Protein AF-Q9C811-F1 (afdb_monomer_lite)

Organism: Arabidopsis thaliana (NCBI:txid3702)

Sequence (1495 aa):
MEENRRNPSAGMEVPVAGGGNVVKWIEISVPSPSVSSSSIGANSSEDNECVQLPLSEDYASSSVIGEPSISFVWRINKTSPNALELLQLSAKSGFPITGLRFVFAQTLSPFAFVYADEGGDSGRLVYFLYSLTPSGVVYVLKLSNTLAYKSGSVFPLDHLIHLDVRPYLNESRVTSVAASPGFIFLGRSDGCVSCFQPIVYFQKSSGFHQELRDDTGFGRLGTVVAAVQDLFISEVHGRNYLCVLHADGALRVWDILTYSRVLCQSIAAKNLEGVMCVRLWLGKADYDSGIIPLAVLYRKSMNDSMDVITVYGLHFSSAEGIALSLDSGLQNIPLEEGELRDVRFTSDKIWTLKANELTSYMLCQKSSTMEAQSYTLQEDYISEQLFLSSRSSSHDLLLTTHSLFSSAKDQIMGFISSIFLRRLLCPGIFHNVALRLTLLDHNKNWTDSEFQSLSLDELTSEILLLVEHEVTAETSISVFHWWKNFCTSYLHHWCSNNEPRTLLVQSDVIGLVRNNSVSLFFRLENAEHSLGGSSSEHSNLTSLDLGVSHSDHEILAEVLRCTSKISKQWGGAPYAMYYESITGRPIISSDEIVPRLVNILESGYSTTIGQRTWSDLGADRAWEKELEAHKNLRTFSIDMLLSLSALCQRAGSWEKVFTIMEHYLQYLVPKKSMQKNDGEALSDICSSILVQATSQFVKVMFESAFDIFLLISYLLNIAGQVNMSQQDICKLRLELLPMIQDIVSEWLIILFFVTTPAESTSMEDFSLKLSSLQIDSSIDKRSWNAMLGKCGFSLAFILLFSDRSCIVDGRFNLRYLPSSQIITSLVQNFISWIRYSKTGDDSSSLLRRSTELSLRLIRNGQSDAVERILVVVEASLRGEKTFGCSQDTSGDWCLLQHLRGCCLLDQVQRGASGILRERKIIDAIRCFFRASSGEGSWKALHSLSKEAGFSPATTGPSILDGSTSSAAWKLHYYEWAMQIFERYNISEGACQFAYAALEQVDDAYNFIEMTEEFDPTKAATYTRGRLWANVFKFTLDLNLLNDAYCAIISNPDEEIKRICLRRFIIVLFECGKTKILSDGHLPFIGLTEKITQELFWKAGRSDIMMKPNPYKLLYAYEMRRHNWRMAASYMYQFSARLRSEGACKDYKHMSLVLQERLNGLSAAMNALALVHPGYAWIDPVPEETTRYPVKKARRAEEEQLRSNDQPKGEKSCIDIEKLQNEFVFTTAEYMLSLKNFGWTYSGLEKPPSDLVDLLVQANLYDMAFTVVLKFWRGSALKRELEKIFENMAIKCCPAKGTLWSSPNLMLTSNDEEVTHSPDRSPADQGSKLAGDWEILEVYLKRYIDIHARLPVSVASTLLQADSCIELPLWLIQMFKDGQKEKALGMAGQEASPASLFQLYVDYGRLTEATNLLLEYMESFASSKPAEVLKRKKVSGVWFPYTTVERLWWELEKTMNSGRMVEQCHKLKEQLHHALLNHLKLLKVDSNDAVSSATG

pLDDT: mean 71.6, std 15.41, range [24.41, 91.69]

Structure (mmCIF, N/CA/C/O backbone):
data_AF-Q9C811-F1
#
_entry.id   AF-Q9C811-F1
#
loop_
_atom_site.group_PDB
_atom_site.id
_atom_site.type_symbol
_atom_site.label_atom_id
_atom_site.label_alt_id
_atom_site.label_comp_id
_atom_site.label_asym_id
_atom_site.label_entity_id
_atom_site.label_seq_id
_atom_site.pdbx_PDB_ins_code
_atom_site.Cartn_x
_atom_site.Cartn_y
_atom_site.Cartn_z
_atom_site.occupancy
_atom_site.B_iso_or_equiv
_atom_site.auth_seq_id
_atom_site.auth_comp_id
_atom_site.auth_asym_id
_atom_site.auth_atom_id
_atom_site.pdbx_PDB_model_num
ATOM 1 N N . MET A 1 1 ? -34.519 12.442 25.504 1.00 27.41 1 MET A N 1
ATOM 2 C CA . MET A 1 1 ? -35.113 11.320 26.271 1.00 27.41 1 MET A CA 1
ATOM 3 C C . MET A 1 1 ? -34.765 9.975 25.647 1.00 27.41 1 MET A C 1
ATOM 5 O O . MET A 1 1 ? -34.397 9.094 26.408 1.00 27.41 1 MET A O 1
ATOM 9 N N . GLU A 1 2 ? -34.807 9.823 24.318 1.00 30.61 2 GLU A N 1
ATOM 10 C CA . GLU A 1 2 ? -34.363 8.591 23.630 1.00 30.61 2 GLU A CA 1
ATOM 11 C C . GLU A 1 2 ? -32.870 8.277 23.835 1.00 30.61 2 GLU A C 1
ATOM 13 O O . GLU A 1 2 ? -32.523 7.133 24.107 1.00 30.61 2 GLU A O 1
ATOM 18 N N . GLU A 1 3 ? -31.987 9.283 23.837 1.00 32.75 3 GLU A N 1
ATOM 19 C CA . GLU A 1 3 ? -30.545 9.068 24.077 1.00 32.75 3 GLU A CA 1
ATOM 20 C C . GLU A 1 3 ? -30.212 8.500 25.467 1.00 32.75 3 GLU A C 1
ATOM 22 O O . GLU A 1 3 ? -29.207 7.812 25.620 1.00 32.75 3 GLU A O 1
ATOM 27 N N . ASN A 1 4 ? -31.064 8.724 26.473 1.00 33.16 4 ASN A N 1
ATOM 28 C CA . ASN A 1 4 ? -30.822 8.246 27.840 1.00 33.16 4 ASN A CA 1
ATOM 29 C C . ASN A 1 4 ? -31.208 6.771 28.049 1.00 33.16 4 ASN A C 1
ATOM 31 O O . ASN A 1 4 ? -31.046 6.270 29.158 1.00 33.16 4 ASN A O 1
ATOM 35 N N . ARG A 1 5 ? -31.744 6.081 27.030 1.00 34.56 5 ARG A N 1
ATOM 36 C CA . ARG A 1 5 ? -32.174 4.674 27.135 1.00 34.56 5 ARG A CA 1
ATOM 37 C C . ARG A 1 5 ? -31.215 3.662 26.510 1.00 34.56 5 ARG A C 1
ATOM 39 O O . ARG A 1 5 ? -31.476 2.468 26.615 1.00 34.56 5 ARG A O 1
ATOM 46 N N . ARG A 1 6 ? -30.121 4.087 25.869 1.00 41.41 6 ARG A N 1
ATOM 47 C CA . ARG A 1 6 ? -29.139 3.128 25.344 1.00 41.41 6 ARG A CA 1
ATOM 48 C C . ARG A 1 6 ? -28.382 2.491 26.505 1.00 41.41 6 ARG A C 1
ATOM 50 O O . ARG A 1 6 ? -27.638 3.170 27.208 1.00 41.41 6 ARG A O 1
ATOM 57 N N . ASN A 1 7 ? -28.599 1.190 26.691 1.00 44.50 7 ASN A N 1
ATOM 58 C CA . ASN A 1 7 ? -27.827 0.379 27.624 1.00 44.50 7 ASN A CA 1
ATOM 59 C C . ASN A 1 7 ? -26.331 0.499 27.282 1.00 44.50 7 ASN A C 1
ATOM 61 O O . ASN A 1 7 ? -25.985 0.567 26.099 1.00 44.50 7 ASN A O 1
ATOM 65 N N . PRO A 1 8 ? -25.433 0.519 28.279 1.00 49.41 8 PRO A N 1
ATOM 66 C CA . PRO A 1 8 ? -24.001 0.538 28.022 1.00 49.41 8 PRO A CA 1
ATOM 67 C C . PRO A 1 8 ? -23.608 -0.675 27.167 1.00 49.41 8 PRO A C 1
ATOM 69 O O . PRO A 1 8 ? -24.043 -1.806 27.417 1.00 49.41 8 PRO A O 1
ATOM 72 N N . SER A 1 9 ? -22.802 -0.435 26.132 1.00 57.91 9 SER A N 1
ATOM 73 C CA . SER A 1 9 ? -22.246 -1.500 25.301 1.00 57.91 9 SER A CA 1
ATOM 74 C C . SER A 1 9 ? -21.262 -2.317 26.138 1.00 57.91 9 SER A C 1
ATOM 76 O O . SER A 1 9 ? -20.278 -1.778 26.645 1.00 57.91 9 SER A O 1
ATOM 78 N N . ALA A 1 10 ? -21.526 -3.608 26.302 1.00 62.28 10 ALA A N 1
ATOM 79 C CA . ALA A 1 10 ? -20.686 -4.546 27.041 1.00 62.28 10 ALA A CA 1
ATOM 80 C C . ALA A 1 10 ? -19.601 -5.198 26.177 1.00 62.28 10 ALA A C 1
ATOM 82 O O . ALA A 1 10 ? -18.616 -5.726 26.694 1.00 62.28 10 ALA A O 1
ATOM 83 N N . GLY A 1 11 ? -19.773 -5.173 24.860 1.00 70.69 11 GLY A N 1
ATOM 84 C CA . GLY A 1 11 ? -18.848 -5.772 23.915 1.00 70.69 11 GLY A CA 1
ATOM 85 C C . GLY A 1 11 ? -19.135 -5.359 22.479 1.00 70.69 11 GLY A C 1
ATOM 86 O O . GLY A 1 11 ? -20.187 -4.787 22.186 1.00 70.69 11 GLY A O 1
ATOM 87 N N . MET A 1 12 ? -18.203 -5.695 21.594 1.00 79.81 12 MET A N 1
ATOM 88 C CA . MET A 1 12 ? -18.283 -5.450 20.157 1.00 79.81 12 MET A CA 1
ATOM 89 C C . MET A 1 12 ? -18.202 -6.755 19.369 1.00 79.81 12 MET A C 1
ATOM 91 O O . MET A 1 12 ? -17.537 -7.717 19.767 1.00 79.81 12 MET A O 1
ATOM 95 N N . GLU A 1 13 ? -18.888 -6.779 18.232 1.00 85.12 13 GLU A N 1
ATOM 96 C CA . GLU A 1 13 ? -18.745 -7.826 17.227 1.00 85.12 13 GLU A CA 1
ATOM 97 C C . GLU A 1 13 ? -17.385 -7.723 16.507 1.00 85.12 13 GLU A C 1
ATOM 99 O O . GLU A 1 13 ? -17.032 -6.681 15.953 1.00 85.12 13 GLU A O 1
ATOM 104 N N . VAL A 1 14 ? -16.638 -8.829 16.461 1.00 82.81 14 VAL A N 1
ATOM 105 C CA . VAL A 1 14 ? -15.352 -8.963 15.766 1.00 82.81 14 VAL A CA 1
ATOM 106 C C . VAL A 1 14 ? -15.501 -9.947 14.601 1.00 82.81 14 VAL A C 1
ATOM 108 O O . VAL A 1 14 ? -15.617 -11.157 14.830 1.00 82.81 14 VAL A O 1
ATOM 111 N N . PRO A 1 15 ? -15.492 -9.479 13.342 1.00 80.81 15 PRO A N 1
ATOM 112 C CA . PRO A 1 15 ? -15.617 -10.353 12.184 1.00 80.81 15 PRO A CA 1
ATOM 113 C C . PRO A 1 15 ? -14.342 -11.171 11.954 1.00 80.81 15 PRO A C 1
ATOM 115 O O . PRO A 1 15 ? -13.222 -10.664 12.030 1.00 80.81 15 PRO A O 1
ATOM 118 N N . VAL A 1 16 ? -14.507 -12.442 11.589 1.00 73.31 16 VAL A N 1
ATOM 119 C CA . VAL A 1 16 ? -13.429 -13.235 10.995 1.00 73.31 16 VAL A CA 1
ATOM 120 C C . VAL A 1 16 ? -13.305 -12.790 9.542 1.00 73.31 16 VAL A C 1
ATOM 122 O O . VAL A 1 16 ? -14.187 -13.060 8.725 1.00 73.31 16 VAL A O 1
ATOM 125 N N . ALA A 1 17 ? -12.219 -12.100 9.201 1.00 61.88 17 ALA A N 1
ATOM 126 C CA . ALA A 1 17 ? -11.905 -11.718 7.834 1.00 61.88 17 ALA A CA 1
ATOM 127 C C . ALA A 1 17 ? -11.542 -12.978 7.032 1.00 61.88 17 ALA A C 1
ATOM 129 O O . ALA A 1 17 ? -10.377 -13.326 6.848 1.00 61.88 17 ALA A O 1
ATOM 130 N N . GLY A 1 18 ? -12.556 -13.687 6.533 1.00 53.56 18 GLY A N 1
ATOM 131 C CA . GLY A 1 18 ? -12.381 -14.598 5.411 1.00 53.56 18 GLY A CA 1
ATOM 132 C C . GLY A 1 18 ? -11.960 -13.742 4.227 1.00 53.56 18 GLY A C 1
ATOM 133 O O . GLY A 1 18 ? -12.800 -13.046 3.675 1.00 53.56 18 GLY A O 1
ATOM 134 N N . GLY A 1 19 ? -10.659 -13.685 3.926 1.00 48.03 19 GLY A N 1
ATOM 135 C CA . GLY A 1 19 ? -10.059 -12.659 3.068 1.00 48.03 19 GLY A CA 1
ATOM 136 C C . GLY A 1 19 ? -10.776 -12.463 1.732 1.00 48.03 19 GLY A C 1
ATOM 137 O O . GLY A 1 19 ? -10.432 -13.136 0.767 1.00 48.03 19 GLY A O 1
ATOM 138 N N . GLY A 1 20 ? -11.766 -11.560 1.698 1.00 47.44 20 GLY A N 1
ATOM 139 C CA . GLY A 1 20 ? -12.584 -11.114 0.561 1.00 47.44 20 GLY A CA 1
ATOM 140 C C . GLY A 1 20 ? -13.330 -12.188 -0.249 1.00 47.44 20 GLY A C 1
ATOM 141 O O . GLY A 1 20 ? -14.286 -11.881 -0.963 1.00 47.44 20 GLY A O 1
ATOM 142 N N . ASN A 1 21 ? -12.904 -13.440 -0.198 1.00 48.94 21 ASN A N 1
ATOM 143 C CA . ASN A 1 21 ? -13.393 -14.480 -1.070 1.00 48.94 21 ASN A CA 1
ATOM 144 C C . ASN A 1 21 ? -14.716 -14.982 -0.517 1.00 48.94 21 ASN A C 1
ATOM 146 O O . ASN A 1 21 ? -14.756 -15.655 0.512 1.00 48.94 21 ASN A O 1
ATOM 150 N N . VAL A 1 22 ? -15.783 -14.664 -1.251 1.00 55.69 22 VAL A N 1
ATOM 151 C CA . VAL A 1 22 ? -17.063 -15.363 -1.169 1.00 55.69 22 VAL A CA 1
ATOM 152 C C . VAL A 1 22 ? -16.758 -16.853 -1.066 1.00 55.69 22 VAL A C 1
ATOM 154 O O . VAL A 1 22 ? -16.014 -17.382 -1.900 1.00 55.69 22 VAL A O 1
ATOM 157 N N . VAL A 1 23 ? -17.286 -17.502 -0.025 1.00 66.62 23 VAL A N 1
ATOM 158 C CA . VAL A 1 23 ? -17.180 -18.952 0.143 1.00 66.62 23 VAL A CA 1
ATOM 159 C C . VAL A 1 23 ? -17.579 -19.586 -1.186 1.00 66.62 23 VAL A C 1
ATOM 161 O O . VAL A 1 23 ? -18.711 -19.433 -1.646 1.00 66.62 23 VAL A O 1
ATOM 164 N N . LYS A 1 24 ? -16.634 -20.254 -1.850 1.00 72.25 24 LYS A N 1
ATOM 165 C CA . LYS A 1 24 ? -16.906 -20.945 -3.107 1.00 72.25 24 LYS A CA 1
ATOM 166 C C . LYS A 1 24 ? -17.746 -22.166 -2.778 1.00 72.25 24 LYS A C 1
ATOM 168 O O . LYS A 1 24 ? -17.240 -23.164 -2.265 1.00 72.25 24 LYS A O 1
ATOM 173 N N . TRP A 1 25 ? -19.039 -22.061 -3.046 1.00 79.31 25 TRP A N 1
ATOM 174 C CA . TRP A 1 25 ? -19.979 -23.149 -2.845 1.00 79.31 25 TRP A CA 1
ATOM 175 C C . TRP A 1 25 ? -19.740 -24.241 -3.885 1.00 79.31 25 TRP A C 1
ATOM 177 O O . TRP A 1 25 ? -19.876 -24.035 -5.089 1.00 79.31 25 TRP A O 1
ATOM 187 N N . ILE A 1 26 ? -19.356 -25.416 -3.406 1.00 83.31 26 ILE A N 1
ATOM 188 C CA . ILE A 1 26 ? -19.271 -26.630 -4.201 1.00 83.31 26 ILE A CA 1
ATOM 189 C C . ILE A 1 26 ? -20.692 -27.169 -4.311 1.00 83.31 26 ILE A C 1
ATOM 191 O O . ILE A 1 26 ? -21.227 -27.733 -3.355 1.00 83.31 26 ILE A O 1
ATOM 195 N N . GLU A 1 27 ? -21.308 -26.956 -5.470 1.00 85.44 27 GLU A N 1
ATOM 196 C CA . GLU A 1 27 ? -22.659 -27.445 -5.734 1.00 85.44 27 GLU A CA 1
ATOM 197 C C . GLU A 1 27 ? -22.653 -28.952 -5.984 1.00 85.44 27 GLU A C 1
ATOM 199 O O . GLU A 1 27 ? -21.933 -29.452 -6.858 1.00 85.44 27 GLU A O 1
ATOM 204 N N . ILE A 1 28 ? -23.468 -29.659 -5.204 1.00 87.94 28 ILE A N 1
ATOM 205 C CA . ILE A 1 28 ? -23.643 -31.106 -5.250 1.00 87.94 28 ILE A CA 1
ATOM 206 C C . ILE A 1 28 ? -25.128 -31.385 -5.443 1.00 87.94 28 ILE A C 1
ATOM 208 O O . ILE A 1 28 ? -25.953 -31.021 -4.605 1.00 87.94 28 ILE A O 1
ATOM 212 N N . SER A 1 29 ? -25.475 -32.050 -6.540 1.00 87.50 29 SER A N 1
ATOM 213 C CA . SER A 1 29 ? -26.864 -32.429 -6.806 1.00 87.50 29 SER A CA 1
ATOM 214 C C . SER A 1 29 ? -27.224 -33.694 -6.031 1.00 87.50 29 SER A C 1
ATOM 216 O O . SER A 1 29 ? -26.544 -34.716 -6.134 1.00 87.50 29 SER A O 1
ATOM 218 N N . VAL A 1 30 ? -28.289 -33.632 -5.234 1.00 85.88 30 VAL A N 1
ATOM 219 C CA . VAL A 1 30 ? -28.829 -34.789 -4.517 1.00 85.88 30 VAL A CA 1
ATOM 220 C C . VAL A 1 30 ? -29.873 -35.452 -5.422 1.00 85.88 30 VAL A C 1
ATOM 222 O O . VAL A 1 30 ? -30.879 -34.816 -5.753 1.00 85.88 30 VAL A O 1
ATOM 225 N N . PRO A 1 31 ? -29.645 -36.698 -5.874 1.00 79.94 31 PRO A N 1
ATOM 226 C CA . PRO A 1 31 ? -30.556 -37.371 -6.790 1.00 79.94 31 PRO A CA 1
ATOM 227 C C . PRO A 1 31 ? -31.935 -37.578 -6.153 1.00 79.94 31 PRO A C 1
ATOM 229 O O . PRO A 1 31 ? -32.052 -37.903 -4.971 1.00 79.94 31 PRO A O 1
ATOM 232 N N . SER A 1 32 ? -32.987 -37.394 -6.956 1.00 71.75 32 SER A N 1
ATOM 233 C CA . SER A 1 32 ? -34.354 -37.701 -6.527 1.00 71.75 32 SER A CA 1
ATOM 234 C C . SER A 1 32 ? -34.560 -39.216 -6.444 1.00 71.75 32 SER A C 1
ATOM 236 O O . SER A 1 32 ? -34.025 -39.950 -7.283 1.00 71.75 32 SER A O 1
ATOM 238 N N . PRO A 1 33 ? -35.335 -39.711 -5.466 1.00 63.53 33 PRO A N 1
ATOM 239 C CA . PRO A 1 33 ? -35.735 -41.108 -5.463 1.00 63.53 33 PRO A CA 1
ATOM 240 C C . PRO A 1 33 ? -36.572 -41.383 -6.718 1.00 63.53 33 PRO A C 1
ATOM 242 O O . PRO A 1 33 ? -37.566 -40.699 -6.977 1.00 63.53 33 PRO A O 1
ATOM 245 N N . SER A 1 34 ? -36.169 -42.374 -7.518 1.00 52.16 34 SER A N 1
ATOM 246 C CA . SER A 1 34 ? -37.009 -42.881 -8.598 1.00 52.16 34 SER A CA 1
ATOM 247 C C . SER A 1 34 ? -38.284 -43.430 -7.969 1.00 52.16 34 SER A C 1
ATOM 249 O O . SER A 1 34 ? -38.234 -44.344 -7.148 1.00 52.16 34 SER A O 1
ATOM 251 N N . VAL A 1 35 ? -39.431 -42.848 -8.325 1.00 45.09 35 VAL A N 1
ATOM 252 C CA . VAL A 1 35 ? -40.740 -43.380 -7.940 1.00 45.09 35 VAL A CA 1
ATOM 253 C C . VAL A 1 35 ? -40.804 -44.793 -8.505 1.00 45.09 35 VAL A C 1
ATOM 255 O O . VAL A 1 35 ? -40.985 -44.981 -9.709 1.00 45.09 35 VAL A O 1
ATOM 258 N N . SER A 1 36 ? -40.576 -45.796 -7.659 1.00 37.22 36 SER A N 1
ATOM 259 C CA . SER A 1 36 ? -40.807 -47.183 -8.019 1.00 37.22 36 SER A CA 1
ATOM 260 C C . SER A 1 36 ? -42.279 -47.277 -8.396 1.00 37.22 36 SER A C 1
ATOM 262 O O . SER A 1 36 ? -43.174 -47.012 -7.595 1.00 37.22 36 SER A O 1
ATOM 264 N N . SER A 1 37 ? -42.514 -47.559 -9.674 1.00 31.56 37 SER A N 1
ATOM 265 C CA . SER A 1 37 ? -43.824 -47.679 -10.296 1.00 31.56 37 SER A CA 1
ATOM 266 C C . SER A 1 37 ? -44.622 -48.793 -9.619 1.00 31.56 37 SER A C 1
ATOM 268 O O . SER A 1 37 ? -44.644 -49.932 -10.078 1.00 31.56 37 SER A O 1
ATOM 270 N N . SER A 1 38 ? -45.262 -48.464 -8.505 1.00 33.81 38 SER A N 1
ATOM 271 C CA . SER A 1 38 ? -46.327 -49.237 -7.890 1.00 33.81 38 SER A CA 1
ATOM 272 C C . SER A 1 38 ? -47.557 -48.336 -7.867 1.00 33.81 38 SER A C 1
ATOM 274 O O . SER A 1 38 ? -47.676 -47.397 -7.092 1.00 33.81 38 SER A O 1
ATOM 276 N N . SER A 1 39 ? -48.395 -48.578 -8.874 1.00 31.80 39 SER A N 1
ATOM 277 C CA . SER A 1 39 ? -49.807 -48.217 -9.003 1.00 31.80 39 SER A CA 1
ATOM 278 C C . SER A 1 39 ? -50.433 -47.447 -7.829 1.00 31.80 39 SER A C 1
ATOM 280 O O . SER A 1 39 ? -50.938 -48.055 -6.888 1.00 31.80 39 SER A O 1
ATOM 282 N N . ILE A 1 40 ? -50.521 -46.123 -7.949 1.00 36.81 40 ILE A N 1
ATOM 283 C CA . ILE A 1 40 ? -51.569 -45.340 -7.288 1.00 36.81 40 ILE A CA 1
ATOM 284 C C . ILE A 1 40 ? -52.301 -44.610 -8.411 1.00 36.81 40 ILE A C 1
ATOM 286 O O . ILE A 1 40 ? -51.708 -43.836 -9.160 1.00 36.81 40 ILE A O 1
ATOM 290 N N . GLY A 1 41 ? -53.558 -45.005 -8.618 1.00 34.69 41 GLY A N 1
ATOM 291 C CA . GLY A 1 41 ? -54.375 -44.615 -9.759 1.00 34.69 41 GLY A CA 1
ATOM 292 C C . GLY A 1 41 ? -54.560 -43.105 -9.852 1.00 34.69 41 GLY A C 1
ATOM 293 O O . GLY A 1 41 ? -54.898 -42.444 -8.876 1.00 34.69 41 GLY A O 1
ATOM 294 N N . ALA A 1 42 ? -54.370 -42.580 -11.059 1.00 35.31 42 ALA A N 1
ATOM 295 C CA . ALA A 1 42 ? -54.829 -41.257 -11.437 1.00 35.31 42 ALA A CA 1
ATOM 296 C C . ALA A 1 42 ? -56.360 -41.231 -11.338 1.00 35.31 42 ALA A C 1
ATOM 298 O O . ALA A 1 42 ? -57.011 -41.839 -12.180 1.00 35.31 42 ALA A O 1
ATOM 299 N N . ASN A 1 43 ? -56.900 -40.617 -10.280 1.00 30.28 43 ASN A N 1
ATOM 300 C CA . ASN A 1 43 ? -58.259 -40.069 -10.183 1.00 30.28 43 ASN A CA 1
ATOM 301 C C . ASN A 1 43 ? -58.450 -39.379 -8.818 1.00 30.28 43 ASN A C 1
ATOM 303 O O . ASN A 1 43 ? -59.000 -39.972 -7.899 1.00 30.28 43 ASN A O 1
ATOM 307 N N . SER A 1 44 ? -58.001 -38.128 -8.708 1.00 32.62 44 SER A N 1
ATOM 308 C CA . SER A 1 44 ? -58.591 -37.091 -7.842 1.00 32.62 44 SER A CA 1
ATOM 309 C C . SER A 1 44 ? -57.850 -35.776 -8.105 1.00 32.62 44 SER A C 1
ATOM 311 O O . SER A 1 44 ? -56.876 -35.420 -7.445 1.00 32.62 44 SER A O 1
ATOM 313 N N . SER A 1 45 ? -58.264 -35.090 -9.167 1.00 34.06 45 SER A N 1
ATOM 314 C CA . SER A 1 45 ? -58.202 -33.633 -9.204 1.00 34.06 45 SER A CA 1
ATOM 315 C C . SER A 1 45 ? -59.227 -33.116 -8.196 1.00 34.06 45 SER A C 1
ATOM 317 O O . SER A 1 45 ? -60.348 -33.616 -8.223 1.00 34.06 45 SER A O 1
ATOM 319 N N . GLU A 1 46 ? -58.830 -32.125 -7.399 1.00 31.62 46 GLU A N 1
ATOM 320 C CA . GLU A 1 46 ? -59.527 -31.498 -6.259 1.00 31.62 46 GLU A CA 1
ATOM 321 C C . GLU A 1 46 ? -58.942 -31.935 -4.898 1.00 31.62 46 GLU A C 1
ATOM 323 O O . GLU A 1 46 ? -59.020 -33.087 -4.486 1.00 31.62 46 GLU A O 1
ATOM 328 N N . ASP A 1 47 ? -58.274 -30.966 -4.262 1.00 33.38 47 ASP A N 1
ATOM 329 C CA . ASP A 1 47 ? -57.912 -30.880 -2.841 1.00 33.38 47 ASP A CA 1
ATOM 330 C C . ASP A 1 47 ? -56.903 -31.880 -2.243 1.00 33.38 47 ASP A C 1
ATOM 332 O O . ASP A 1 47 ? -57.074 -32.379 -1.133 1.00 33.38 47 ASP A O 1
ATOM 336 N N . ASN A 1 48 ? -55.751 -32.080 -2.900 1.00 35.12 48 ASN A N 1
ATOM 337 C CA . ASN A 1 48 ? -54.562 -32.607 -2.212 1.00 35.12 48 ASN A CA 1
ATOM 338 C C . ASN A 1 48 ? -54.010 -31.557 -1.225 1.00 35.12 48 ASN A C 1
ATOM 340 O O . ASN A 1 48 ? -53.062 -30.831 -1.536 1.00 35.12 48 ASN A O 1
ATOM 344 N N . GLU A 1 49 ? -54.603 -31.497 -0.031 1.00 33.81 49 GLU A N 1
ATOM 345 C CA . GLU A 1 49 ? -54.141 -30.777 1.164 1.00 33.81 49 GLU A CA 1
ATOM 346 C C . GLU A 1 49 ? -52.798 -31.334 1.688 1.00 33.81 49 GLU A C 1
ATOM 348 O O . GLU A 1 49 ? -52.677 -31.876 2.787 1.00 33.81 49 GLU A O 1
ATOM 353 N N . CYS A 1 50 ? -51.762 -31.233 0.859 1.00 38.59 50 CYS A N 1
ATOM 3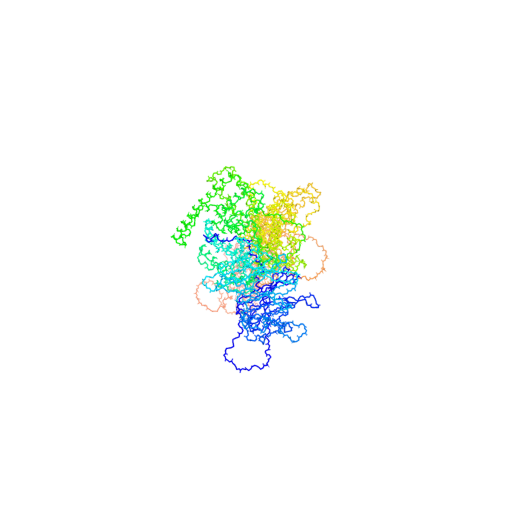54 C CA . CYS A 1 50 ? -50.426 -31.747 1.108 1.00 38.59 50 CYS A CA 1
ATOM 355 C C . CYS A 1 50 ? -49.789 -31.056 2.327 1.00 38.59 50 CYS A C 1
ATOM 357 O O . CYS A 1 50 ? -49.726 -29.829 2.380 1.00 38.59 50 CYS A O 1
ATOM 359 N N . VAL A 1 51 ? -49.330 -31.875 3.280 1.00 40.72 51 VAL A N 1
ATOM 360 C CA . VAL A 1 51 ? -48.423 -31.605 4.413 1.00 40.72 51 VAL A CA 1
ATOM 361 C C . VAL A 1 51 ? -47.821 -30.186 4.401 1.00 40.72 51 VAL A C 1
ATOM 363 O O . VAL A 1 51 ? -46.798 -29.924 3.774 1.00 40.72 51 VAL A O 1
ATOM 366 N N . GLN A 1 52 ? -48.460 -29.246 5.099 1.00 48.06 52 GLN A N 1
ATOM 367 C CA . GLN A 1 52 ? -47.941 -27.884 5.263 1.00 48.06 52 GLN A CA 1
ATOM 368 C C . GLN A 1 52 ? -47.049 -27.813 6.508 1.00 48.06 52 GLN A C 1
ATOM 370 O O . GLN A 1 52 ? -47.462 -27.308 7.548 1.00 48.06 52 GLN A O 1
ATOM 375 N N . LEU A 1 53 ? -45.816 -28.316 6.406 1.00 51.28 53 LEU A N 1
ATOM 376 C CA . LEU A 1 53 ? -44.725 -27.743 7.204 1.00 51.28 53 LEU A CA 1
ATOM 377 C C . LEU A 1 53 ? -44.603 -26.252 6.816 1.00 51.28 53 LEU A C 1
ATOM 379 O O . LEU A 1 53 ? -44.871 -25.924 5.653 1.00 51.28 53 LEU A O 1
ATOM 383 N N . PRO A 1 54 ? -44.244 -25.339 7.738 1.00 53.38 54 PRO A N 1
ATOM 384 C CA . PRO A 1 54 ? -44.147 -23.918 7.416 1.00 53.38 54 PRO A CA 1
ATOM 385 C C . PRO A 1 54 ? -43.247 -23.714 6.189 1.00 53.38 54 PRO A C 1
ATOM 387 O O . PRO A 1 54 ? -42.159 -24.291 6.099 1.00 53.38 54 PRO A O 1
ATOM 390 N N . LEU A 1 55 ? -43.749 -22.946 5.211 1.00 51.19 55 LEU A N 1
ATOM 391 C CA . LEU A 1 55 ? -43.007 -22.616 3.994 1.00 51.19 55 LEU A CA 1
ATOM 392 C C . LEU A 1 55 ? -41.653 -22.002 4.361 1.00 51.19 55 LEU A C 1
ATOM 394 O O . LEU A 1 55 ? -41.559 -21.280 5.348 1.00 51.19 55 LEU A O 1
ATOM 398 N N . SER A 1 56 ? -40.637 -22.289 3.540 1.00 54.12 56 SER A N 1
ATOM 399 C CA . SER A 1 56 ? -39.242 -21.870 3.725 1.00 54.12 56 SER A CA 1
ATOM 400 C C . SER A 1 56 ? -39.125 -20.375 4.044 1.00 54.12 56 SER A C 1
ATOM 402 O O . SER A 1 56 ? -39.070 -19.526 3.153 1.00 54.12 56 SER A O 1
ATOM 404 N N . GLU A 1 57 ? -39.056 -20.055 5.329 1.00 61.31 57 GLU A N 1
ATOM 405 C CA . GLU A 1 57 ? -38.364 -18.869 5.814 1.00 61.31 57 GLU A CA 1
ATOM 406 C C . GLU A 1 57 ? -36.853 -19.121 5.728 1.00 61.31 57 GLU A C 1
ATOM 408 O O . GLU A 1 57 ? -36.408 -20.266 5.591 1.00 61.31 57 GLU A O 1
ATOM 413 N N . ASP A 1 58 ? -36.057 -18.052 5.762 1.00 65.44 58 ASP A N 1
ATOM 414 C CA . ASP A 1 58 ? -34.610 -18.195 5.895 1.00 65.44 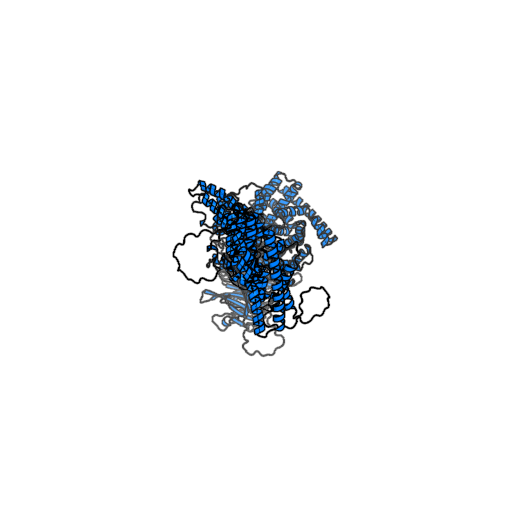58 ASP A CA 1
ATOM 415 C C . ASP A 1 58 ? -34.311 -18.845 7.248 1.00 65.44 58 ASP A C 1
ATOM 417 O O . ASP A 1 58 ? -34.647 -18.290 8.296 1.00 65.44 58 ASP A O 1
ATOM 421 N N . TYR A 1 59 ? -33.679 -20.016 7.232 1.00 74.38 59 TYR A N 1
ATOM 422 C CA . TYR A 1 59 ? -33.383 -20.760 8.450 1.00 74.38 59 TYR A CA 1
ATOM 423 C C . TYR A 1 59 ? -31.912 -21.133 8.499 1.00 74.38 59 TYR A C 1
ATOM 425 O O . TYR A 1 59 ? -31.373 -21.692 7.545 1.00 74.38 59 TYR A O 1
ATOM 433 N N . ALA A 1 60 ? -31.263 -20.852 9.622 1.00 79.56 60 ALA A N 1
ATOM 434 C CA . ALA A 1 60 ? -29.886 -21.236 9.875 1.00 79.56 60 ALA A CA 1
ATOM 435 C C . ALA A 1 60 ? -29.759 -21.761 11.298 1.00 79.56 60 ALA A C 1
ATOM 437 O O . ALA A 1 60 ? -30.427 -21.276 12.210 1.00 79.56 60 ALA A O 1
ATOM 438 N N . SER A 1 61 ? -28.877 -22.731 11.502 1.00 80.75 61 SER A N 1
ATOM 439 C CA . SER A 1 61 ? -28.456 -23.083 12.850 1.00 80.75 61 SER A CA 1
ATOM 440 C C . SER A 1 61 ? -27.021 -23.593 12.860 1.00 80.75 61 SER A C 1
ATOM 442 O O . SER A 1 61 ? -26.401 -23.853 11.824 1.00 80.75 61 SER A O 1
ATOM 444 N N . SER A 1 62 ? -26.479 -23.699 14.065 1.00 79.69 62 SER A N 1
ATOM 445 C CA . SER A 1 62 ? -25.143 -24.206 14.318 1.00 79.69 62 SER A CA 1
ATOM 446 C C . SER A 1 62 ? -25.198 -25.434 15.224 1.00 79.69 62 SER A C 1
ATOM 448 O O . SER A 1 62 ? -26.033 -25.529 16.131 1.00 79.69 62 SER A O 1
ATOM 450 N N . SER A 1 63 ? -24.293 -26.374 14.962 1.00 75.44 63 SER A N 1
ATOM 451 C CA . SER A 1 63 ? -24.062 -27.582 15.755 1.00 75.44 63 SER A CA 1
ATOM 452 C C . SER A 1 63 ? -22.566 -27.732 16.018 1.00 75.44 63 SER A C 1
ATOM 454 O O . SER A 1 63 ? -21.746 -27.435 15.151 1.00 75.44 63 SER A O 1
ATOM 456 N N . VAL A 1 64 ? -22.199 -28.161 17.223 1.00 72.88 64 VAL A N 1
ATOM 457 C CA . VAL A 1 64 ? -20.802 -28.370 17.623 1.00 72.88 64 VAL A CA 1
ATOM 458 C C . VAL A 1 64 ? -20.608 -29.858 17.878 1.00 72.88 64 VAL A C 1
ATOM 460 O O . VAL A 1 64 ? -21.346 -30.436 18.670 1.00 72.88 64 VAL A O 1
ATOM 463 N N . ILE A 1 65 ? -19.644 -30.476 17.192 1.00 71.00 65 ILE A N 1
ATOM 464 C CA . ILE A 1 65 ? -19.485 -31.934 17.157 1.00 71.00 65 ILE A CA 1
ATOM 465 C C . ILE A 1 65 ? -18.032 -32.330 17.455 1.00 71.00 65 ILE A C 1
ATOM 467 O O . ILE A 1 65 ? -17.105 -31.783 16.855 1.00 71.00 65 ILE A O 1
ATOM 471 N N . GLY A 1 66 ? -17.854 -33.327 18.330 1.00 62.03 66 GLY A N 1
ATOM 472 C CA . GLY A 1 66 ? -16.582 -34.013 18.599 1.00 62.03 66 GLY A CA 1
ATOM 473 C C . GLY A 1 66 ? -15.585 -33.268 19.498 1.00 62.03 66 GLY A C 1
ATOM 474 O O . GLY A 1 66 ? -15.821 -32.141 19.934 1.00 62.03 66 GLY A O 1
ATOM 475 N N . GLU A 1 67 ? -14.439 -33.913 19.742 1.00 60.47 67 GLU A N 1
ATOM 476 C CA . GLU A 1 67 ? -13.236 -33.334 20.353 1.00 60.47 67 GLU A CA 1
ATOM 477 C C . GLU A 1 67 ? -12.005 -33.623 19.463 1.00 60.47 67 GLU A C 1
ATOM 479 O O . GLU A 1 67 ? -11.681 -34.790 19.234 1.00 60.47 67 GLU A O 1
ATOM 484 N N . PRO A 1 68 ? -11.285 -32.601 18.952 1.00 58.88 68 PRO A N 1
ATOM 485 C CA . PRO A 1 68 ? -11.560 -31.171 19.096 1.00 58.88 68 PRO A CA 1
ATOM 486 C C . PRO A 1 68 ? -12.847 -30.774 18.364 1.00 58.88 68 PRO A C 1
ATOM 488 O O . PRO A 1 68 ? -13.160 -31.314 17.305 1.00 58.88 68 PRO A O 1
ATOM 491 N N . SER A 1 69 ? -13.591 -29.830 18.939 1.00 67.12 69 SER A N 1
ATOM 492 C CA . SER A 1 69 ? -14.927 -29.497 18.450 1.00 67.12 69 SER A CA 1
ATOM 493 C C . SER A 1 69 ? -14.892 -28.783 17.109 1.00 67.12 69 SER A C 1
ATOM 495 O O . SER A 1 69 ? -14.283 -27.724 16.942 1.00 67.12 69 SER A O 1
ATOM 497 N N . ILE A 1 70 ? -15.604 -29.373 16.157 1.00 71.75 70 ILE A N 1
ATOM 498 C CA . ILE A 1 70 ? -15.846 -28.824 14.833 1.00 71.75 70 ILE A CA 1
ATOM 499 C C . ILE A 1 70 ? -17.250 -28.229 14.857 1.00 71.75 70 ILE A C 1
ATOM 501 O O . ILE A 1 70 ? -18.216 -28.914 15.197 1.00 71.75 70 ILE A O 1
ATOM 505 N N . SER A 1 71 ? -17.364 -26.946 14.520 1.00 74.88 71 SER A N 1
ATOM 506 C CA . SER A 1 71 ? -18.660 -26.286 14.393 1.00 74.88 71 SER A CA 1
ATOM 507 C C . SER A 1 71 ? -19.157 -26.412 12.958 1.00 74.88 71 SER A C 1
ATOM 509 O O . SER A 1 71 ? -18.506 -25.969 12.014 1.00 74.88 71 SER A O 1
ATOM 511 N N . PHE A 1 72 ? -20.319 -27.030 12.783 1.00 79.69 72 PHE A N 1
ATOM 512 C CA . PHE A 1 72 ? -21.036 -27.046 11.518 1.00 79.69 72 PHE A CA 1
ATOM 513 C C . PHE A 1 72 ? -22.137 -26.004 11.561 1.00 79.69 72 PHE A C 1
ATOM 515 O O . PHE A 1 72 ? -23.029 -26.052 12.409 1.00 79.69 72 PHE A O 1
ATOM 522 N N . VAL A 1 73 ? -22.067 -25.076 10.620 1.00 80.44 73 VAL A N 1
ATOM 523 C CA . VAL A 1 73 ? -23.106 -24.089 10.365 1.00 80.44 73 VAL A CA 1
ATOM 524 C C . VAL A 1 73 ? -23.847 -24.540 9.121 1.00 80.44 73 VAL A C 1
ATOM 526 O O . VAL A 1 73 ? -23.222 -24.778 8.086 1.00 80.44 73 VAL A O 1
ATOM 529 N N . TRP A 1 74 ? -25.165 -24.662 9.211 1.00 85.56 74 TRP A N 1
ATOM 530 C CA . TRP A 1 74 ? -25.998 -24.964 8.055 1.00 85.56 74 TRP A CA 1
ATOM 531 C C . TRP A 1 74 ? -27.108 -23.936 7.900 1.00 85.56 74 TRP A C 1
ATOM 533 O O . TRP A 1 74 ? -27.560 -23.341 8.881 1.00 85.56 74 TRP A O 1
ATOM 543 N N . ARG A 1 75 ? -27.546 -23.725 6.658 1.00 83.88 75 ARG A N 1
ATOM 544 C CA . ARG A 1 75 ? -28.656 -22.823 6.347 1.00 83.88 75 ARG A CA 1
ATOM 545 C C . ARG A 1 75 ? -29.412 -23.204 5.082 1.00 83.88 75 ARG A C 1
ATOM 547 O O . ARG A 1 75 ? -28.866 -23.855 4.190 1.00 83.88 75 ARG A O 1
ATOM 554 N N . ILE A 1 76 ? -30.656 -22.750 5.022 1.00 81.44 76 ILE A N 1
ATOM 555 C CA . ILE A 1 76 ? -31.575 -22.870 3.893 1.00 81.44 76 ILE A CA 1
ATOM 556 C C . ILE A 1 76 ? -32.097 -21.461 3.610 1.00 81.44 76 ILE A C 1
ATOM 558 O O . ILE A 1 76 ? -32.701 -20.833 4.479 1.00 81.44 76 ILE A O 1
ATOM 562 N N . ASN A 1 77 ? -31.824 -20.961 2.406 1.00 77.81 77 ASN A N 1
ATOM 563 C CA . ASN A 1 77 ? -32.238 -19.626 1.983 1.00 77.81 77 ASN A CA 1
ATOM 564 C C . ASN A 1 77 ? -33.567 -19.700 1.226 1.00 77.81 77 ASN A C 1
ATOM 566 O O . ASN A 1 77 ? -33.757 -20.561 0.368 1.00 77.81 77 ASN A O 1
ATOM 570 N N . LYS A 1 78 ? -34.442 -18.724 1.443 1.00 71.94 78 LYS A N 1
ATOM 571 C CA . LYS A 1 78 ? -35.726 -18.547 0.759 1.00 71.94 78 LYS A CA 1
ATOM 572 C C . LYS A 1 78 ? -35.580 -18.337 -0.748 1.00 71.94 78 LYS A C 1
ATOM 574 O O . LYS A 1 78 ? -36.469 -18.713 -1.506 1.00 71.94 78 LYS A O 1
ATOM 579 N N . THR A 1 79 ? -34.464 -17.756 -1.200 1.00 76.69 79 THR A N 1
ATOM 580 C CA . THR A 1 79 ? -34.144 -17.592 -2.632 1.00 76.69 79 THR A CA 1
ATOM 581 C C . THR A 1 79 ? -33.827 -18.920 -3.319 1.00 76.69 79 THR A C 1
ATOM 583 O O . THR A 1 79 ? -34.007 -19.053 -4.527 1.00 76.69 79 THR A O 1
ATOM 586 N N . SER A 1 80 ? -33.386 -19.917 -2.553 1.00 82.19 80 SER A N 1
ATOM 587 C CA . SER A 1 80 ? -33.013 -21.248 -3.020 1.00 82.19 80 SER A CA 1
ATOM 588 C C . SER A 1 80 ? -33.509 -22.316 -2.033 1.00 82.19 80 SER A C 1
ATOM 590 O O . SER A 1 80 ? -32.685 -22.986 -1.406 1.00 82.19 80 SER A O 1
ATOM 592 N N . PRO A 1 81 ? -34.837 -22.513 -1.884 1.00 82.12 81 PRO A N 1
ATOM 593 C CA . PRO A 1 81 ? -35.417 -23.351 -0.823 1.00 82.12 81 PRO A CA 1
ATOM 594 C C . PRO A 1 81 ? -35.088 -24.846 -0.977 1.00 82.12 81 PRO A C 1
ATOM 596 O O . PRO A 1 81 ? -35.298 -25.642 -0.066 1.00 82.12 81 PRO A O 1
ATOM 599 N N . ASN A 1 82 ? -34.566 -25.245 -2.138 1.00 87.19 82 ASN A N 1
ATOM 600 C CA . ASN A 1 82 ? -34.115 -26.605 -2.425 1.00 87.19 82 ASN A CA 1
ATOM 601 C C . ASN A 1 82 ? -32.625 -26.812 -2.105 1.00 87.19 82 ASN A C 1
ATOM 603 O O . ASN A 1 82 ? -32.105 -27.904 -2.323 1.00 87.19 82 ASN A O 1
ATOM 607 N N . ALA A 1 83 ? -31.908 -25.772 -1.672 1.00 88.38 83 ALA A N 1
ATOM 608 C CA . ALA A 1 83 ? -30.474 -25.821 -1.432 1.00 88.38 83 ALA A CA 1
ATOM 609 C C . ALA A 1 83 ? -30.165 -25.730 0.066 1.00 88.38 83 ALA A C 1
ATOM 611 O O . ALA A 1 83 ? -30.604 -24.803 0.745 1.00 88.38 83 ALA A O 1
ATOM 612 N N . LEU A 1 84 ? -29.365 -26.677 0.557 1.00 89.12 84 LEU A N 1
ATOM 613 C CA . LEU A 1 84 ? -28.806 -26.662 1.904 1.00 89.12 84 LEU A CA 1
ATOM 614 C C . LEU A 1 84 ? -27.320 -26.331 1.828 1.00 89.12 84 LEU A C 1
ATOM 616 O O . LEU A 1 84 ? -26.534 -27.063 1.224 1.00 89.12 84 LEU A O 1
ATOM 620 N N . GLU A 1 85 ? -26.940 -25.227 2.455 1.00 87.56 85 GLU A N 1
ATOM 621 C CA . GLU A 1 85 ? -25.558 -24.769 2.547 1.00 87.56 85 GLU A CA 1
ATOM 622 C C . GLU A 1 85 ? -24.952 -25.243 3.867 1.00 87.56 85 GLU A C 1
ATOM 624 O O . GLU A 1 85 ? -25.532 -25.017 4.925 1.00 87.56 85 GLU A O 1
ATOM 629 N N . LEU A 1 86 ? -23.799 -25.911 3.804 1.00 86.44 86 LEU A N 1
ATOM 630 C CA . LEU A 1 86 ? -23.074 -26.456 4.949 1.00 86.44 86 LEU A CA 1
ATOM 631 C C . LEU A 1 86 ? -21.645 -25.901 4.978 1.00 86.44 86 LEU A C 1
ATOM 633 O O . LEU A 1 86 ? -20.863 -26.100 4.042 1.00 86.44 86 LEU A O 1
ATOM 637 N N . LEU A 1 87 ? -21.301 -25.238 6.081 1.00 82.62 87 LEU A N 1
ATOM 638 C CA . LEU A 1 87 ? -19.989 -24.665 6.352 1.00 82.62 87 LEU A CA 1
ATOM 639 C C . LEU A 1 87 ? -19.362 -25.351 7.568 1.00 82.62 87 LEU A C 1
ATOM 641 O O . LEU A 1 87 ? -19.967 -25.429 8.637 1.00 82.62 87 LEU A O 1
ATOM 645 N N . GLN A 1 88 ? -18.134 -25.830 7.403 1.00 79.62 88 GLN A N 1
ATOM 646 C CA . GLN A 1 88 ? -17.353 -26.433 8.477 1.00 79.62 88 GLN A CA 1
ATOM 647 C C . GLN A 1 88 ? -16.356 -25.407 9.020 1.00 79.62 88 GLN A C 1
ATOM 649 O O . GLN A 1 88 ? -15.476 -24.945 8.295 1.00 79.62 88 GLN A O 1
ATOM 654 N N . LEU A 1 89 ? -16.472 -25.079 10.302 1.00 75.19 89 LEU A N 1
ATOM 655 C CA . LEU A 1 89 ? -15.584 -24.175 11.019 1.00 75.19 89 LEU A CA 1
ATOM 656 C C . LEU A 1 89 ? -14.754 -24.983 12.021 1.00 75.19 89 LEU A C 1
ATOM 658 O O . LEU A 1 89 ? -15.275 -25.777 12.807 1.00 75.19 89 LEU A O 1
ATOM 662 N N . SER A 1 90 ? -13.439 -24.789 11.994 1.00 73.31 90 SER A N 1
ATOM 663 C CA . SER A 1 90 ? -12.539 -25.367 12.989 1.00 73.31 90 SER A CA 1
ATOM 664 C C . SER A 1 90 ? -11.511 -24.330 13.410 1.00 73.31 90 SER A C 1
ATOM 666 O O . SER A 1 90 ? -11.020 -23.580 12.572 1.00 73.31 90 SER A O 1
ATOM 668 N N . ALA A 1 91 ? -11.154 -24.304 14.695 1.00 68.00 91 ALA A N 1
ATOM 669 C CA . ALA A 1 91 ? -10.178 -23.347 15.211 1.00 68.00 91 ALA A CA 1
ATOM 670 C C . ALA A 1 91 ? -8.767 -23.559 14.633 1.00 68.00 91 ALA A C 1
ATOM 672 O O . ALA A 1 91 ? -7.980 -22.620 14.610 1.00 68.00 91 ALA A O 1
ATOM 673 N N . LYS A 1 92 ? -8.437 -24.769 14.151 1.00 64.06 92 LYS A N 1
ATOM 674 C CA . LYS A 1 92 ? -7.119 -25.100 13.576 1.00 64.06 92 LYS A CA 1
ATOM 675 C C . LYS A 1 92 ? -6.998 -24.802 12.083 1.00 64.06 92 LYS A C 1
ATOM 677 O O . LYS A 1 92 ? -5.890 -24.570 11.607 1.00 64.06 92 LYS A O 1
ATOM 682 N N . SER A 1 93 ? -8.099 -24.859 11.339 1.00 61.09 93 SER A N 1
ATOM 683 C CA . SER A 1 93 ? -8.104 -24.542 9.910 1.00 61.09 93 SER A CA 1
ATOM 684 C C . SER A 1 93 ? -8.276 -23.041 9.699 1.00 61.09 93 SER A C 1
ATOM 686 O O . SER A 1 93 ? -8.919 -22.368 10.500 1.00 61.09 93 SER A O 1
ATOM 688 N N . GLY A 1 94 ? -7.755 -22.512 8.591 1.00 62.38 94 GLY A N 1
ATOM 689 C CA . GLY A 1 94 ? -8.146 -21.178 8.136 1.00 62.38 94 GLY A CA 1
ATOM 690 C C . GLY A 1 94 ? -9.651 -21.093 7.858 1.00 62.38 94 GLY A C 1
ATOM 691 O O . GLY A 1 94 ? -10.345 -22.117 7.804 1.00 62.38 94 GLY A O 1
ATOM 692 N N . PHE A 1 95 ? -10.160 -19.870 7.681 1.00 66.06 95 PHE A N 1
ATOM 693 C CA . PHE A 1 95 ? -11.556 -19.673 7.296 1.00 66.06 95 PHE A CA 1
ATOM 694 C C . PHE A 1 95 ? -11.841 -20.460 6.002 1.00 66.06 95 PHE A C 1
ATOM 696 O O . PHE A 1 95 ? -11.066 -20.348 5.044 1.00 66.06 95 PHE A O 1
ATOM 703 N N . PRO A 1 96 ? -12.896 -21.291 5.959 1.00 65.75 96 PRO A N 1
ATOM 704 C CA . PRO A 1 96 ? -13.153 -22.170 4.825 1.00 65.75 96 PRO A CA 1
ATOM 705 C C . PRO A 1 96 ? -13.394 -21.357 3.548 1.00 65.75 96 PRO A C 1
ATOM 707 O O . PRO A 1 96 ? -14.395 -20.663 3.408 1.00 65.75 96 PRO A O 1
ATOM 710 N N . ILE A 1 97 ? -12.477 -21.476 2.583 1.00 66.06 97 ILE A N 1
ATOM 711 C CA . ILE A 1 97 ? -12.618 -20.853 1.255 1.00 66.06 97 ILE A CA 1
ATOM 712 C C . ILE A 1 97 ? -13.727 -21.551 0.451 1.00 66.06 97 ILE A C 1
ATOM 714 O O . ILE A 1 97 ? -14.310 -20.957 -0.453 1.00 66.06 97 ILE A O 1
ATOM 718 N N . THR A 1 98 ? -14.025 -22.812 0.772 1.00 70.62 98 THR A N 1
ATOM 719 C CA . THR A 1 98 ? -15.023 -23.644 0.093 1.00 70.62 98 THR A CA 1
ATOM 720 C C . THR A 1 98 ? -16.056 -24.177 1.078 1.00 70.62 98 THR A C 1
ATOM 722 O O . THR A 1 98 ? -15.687 -24.733 2.112 1.00 70.62 98 THR A O 1
ATOM 725 N N . GLY A 1 99 ? -17.333 -24.052 0.727 1.00 79.88 99 GLY A N 1
ATOM 726 C CA . GLY A 1 99 ? -18.470 -24.629 1.450 1.00 79.88 99 GLY A CA 1
ATOM 727 C C . GLY A 1 99 ? -19.198 -25.648 0.577 1.00 79.88 99 GLY A C 1
ATOM 728 O O . GLY A 1 99 ? -18.998 -25.673 -0.637 1.00 79.88 99 GLY A O 1
ATOM 729 N N . LEU A 1 100 ? -20.042 -26.494 1.165 1.00 86.06 100 LEU A N 1
ATOM 730 C CA . LEU A 1 100 ? -20.842 -27.464 0.411 1.00 86.06 100 LEU A CA 1
ATOM 731 C C . LEU A 1 100 ? -22.266 -26.939 0.240 1.00 86.06 100 LEU A C 1
ATOM 733 O O . LEU A 1 100 ? -22.883 -26.525 1.217 1.00 86.06 100 LEU A O 1
ATOM 737 N N . ARG A 1 101 ? -22.794 -26.969 -0.986 1.00 88.62 101 ARG A N 1
ATOM 738 C CA . ARG A 1 101 ? -24.196 -26.640 -1.273 1.00 88.62 101 ARG A CA 1
ATOM 739 C C . ARG A 1 101 ? -24.880 -27.866 -1.867 1.00 88.62 101 ARG A C 1
ATOM 741 O O . ARG A 1 101 ? -24.631 -28.222 -3.017 1.00 88.62 101 ARG A O 1
ATOM 748 N N . PHE A 1 102 ? -25.739 -28.506 -1.084 1.00 89.44 102 PHE A N 1
ATOM 749 C CA . PHE A 1 102 ? -26.524 -29.662 -1.509 1.00 89.44 102 PHE A CA 1
ATOM 750 C C . PHE A 1 102 ? -27.825 -29.187 -2.146 1.00 89.44 102 PHE A C 1
ATOM 752 O O . PHE A 1 102 ? -28.648 -28.573 -1.473 1.00 89.44 102 PHE A O 1
ATOM 759 N N . VAL A 1 103 ? -28.010 -29.463 -3.434 1.00 89.75 103 VAL A N 1
ATOM 760 C CA . VAL A 1 103 ? -29.197 -29.070 -4.200 1.00 89.75 103 VAL A CA 1
ATOM 761 C C . VAL A 1 103 ? -30.113 -30.278 -4.345 1.00 89.75 103 VAL A C 1
ATOM 763 O O . VAL A 1 103 ? -29.779 -31.241 -5.035 1.00 89.75 103 VAL A O 1
ATOM 766 N N . PHE A 1 104 ? -31.263 -30.230 -3.685 1.00 88.50 104 PHE A N 1
ATOM 767 C CA . PHE A 1 104 ? -32.279 -31.274 -3.706 1.00 88.50 104 PHE A CA 1
ATOM 768 C C . PHE A 1 104 ? -33.275 -31.043 -4.850 1.00 88.50 104 PHE A C 1
ATOM 770 O O . PHE A 1 104 ? -33.476 -29.926 -5.325 1.00 88.50 104 PHE A O 1
ATOM 777 N N . ALA A 1 105 ? -33.936 -32.110 -5.301 1.00 83.75 105 ALA A N 1
ATOM 778 C CA . ALA A 1 105 ? -34.978 -32.004 -6.326 1.00 83.75 105 ALA A CA 1
ATOM 779 C C . ALA A 1 105 ? -36.278 -31.357 -5.807 1.00 83.75 105 ALA A C 1
ATOM 781 O O . ALA A 1 105 ? -37.054 -30.812 -6.588 1.00 83.75 105 ALA A O 1
ATOM 782 N N . GLN A 1 106 ? -36.520 -31.435 -4.498 1.00 83.12 106 GLN A N 1
ATOM 783 C CA . GLN A 1 106 ? -37.686 -30.867 -3.822 1.00 83.12 106 GLN A CA 1
ATOM 784 C C . GLN A 1 106 ? -37.253 -29.738 -2.883 1.00 83.12 106 GLN A C 1
ATOM 786 O O . GLN A 1 106 ? -36.093 -29.682 -2.470 1.00 83.12 106 GLN A O 1
ATOM 791 N N . THR A 1 107 ? -38.196 -28.867 -2.527 1.00 84.44 107 THR A N 1
ATOM 792 C CA . THR A 1 107 ? -38.010 -27.874 -1.463 1.00 84.44 107 THR A CA 1
ATOM 793 C C . THR A 1 107 ? -37.704 -28.569 -0.143 1.00 84.44 107 THR A C 1
ATOM 795 O O . THR A 1 107 ? -38.198 -29.665 0.125 1.00 84.44 107 THR A O 1
ATOM 798 N N . LEU A 1 108 ? -36.870 -27.950 0.684 1.00 85.56 108 LEU A N 1
ATOM 799 C CA . LEU A 1 108 ? -36.602 -28.414 2.037 1.00 85.56 108 LEU A CA 1
ATOM 800 C C . LEU A 1 108 ? -37.506 -27.680 3.030 1.00 85.56 108 LEU A C 1
ATOM 802 O O . LEU A 1 108 ? -37.902 -26.534 2.822 1.00 85.56 108 LEU A O 1
ATOM 806 N N . SER A 1 109 ? -37.841 -28.369 4.113 1.00 81.75 109 SER A N 1
ATOM 807 C CA . SER A 1 109 ? -38.368 -27.752 5.328 1.00 81.75 109 SER A CA 1
ATOM 808 C C . SER A 1 109 ? -37.220 -27.074 6.096 1.00 81.75 109 SER A C 1
ATOM 810 O O . SER A 1 109 ? -36.063 -27.457 5.893 1.00 81.75 109 SER A O 1
ATOM 812 N N . PRO A 1 110 ? -37.496 -26.089 6.969 1.00 79.94 110 PRO A N 1
ATOM 813 C CA . PRO A 1 110 ? -36.481 -25.360 7.739 1.00 79.94 110 PRO A CA 1
ATOM 814 C C . PRO A 1 110 ? -35.865 -26.212 8.873 1.00 79.94 110 PRO A C 1
ATOM 816 O O . PRO A 1 110 ? -35.881 -25.842 10.043 1.00 79.94 110 PRO A O 1
ATOM 819 N N . PHE A 1 111 ? -35.332 -27.386 8.534 1.00 84.06 111 PHE A N 1
ATOM 820 C CA . PHE A 1 111 ? -34.745 -28.341 9.463 1.00 84.06 111 PHE A CA 1
ATOM 821 C C . PHE A 1 111 ? -33.557 -29.072 8.832 1.00 84.06 111 PHE A C 1
ATOM 823 O O . PHE A 1 111 ? -33.675 -29.691 7.769 1.00 84.06 111 PHE A O 1
ATOM 830 N N . ALA A 1 112 ? -32.434 -29.072 9.546 1.00 86.50 112 ALA A N 1
ATOM 831 C CA . ALA A 1 112 ? -31.349 -30.003 9.318 1.00 86.50 112 ALA A CA 1
ATOM 832 C C . ALA A 1 112 ? -30.622 -30.338 10.623 1.00 86.50 112 ALA A C 1
ATOM 834 O O . ALA A 1 112 ? -30.598 -29.555 11.573 1.00 86.50 112 ALA A O 1
ATOM 835 N N . PHE A 1 113 ? -30.014 -31.516 10.672 1.00 86.38 113 PHE A N 1
ATOM 836 C CA . PHE A 1 113 ? -29.272 -31.977 11.841 1.00 86.38 113 PHE A CA 1
ATOM 837 C C . PHE A 1 113 ? -27.987 -32.664 11.397 1.00 86.38 113 PHE A C 1
ATOM 839 O O . PHE A 1 113 ? -28.018 -33.519 10.513 1.00 86.38 113 PHE A O 1
ATOM 846 N N . VAL A 1 114 ? -26.860 -32.277 11.995 1.00 86.06 114 VAL A N 1
ATOM 847 C CA . VAL A 1 114 ? -25.547 -32.860 11.708 1.00 86.06 114 VAL A CA 1
ATOM 848 C C . VAL A 1 114 ? -25.027 -33.524 12.973 1.00 86.06 114 VAL A C 1
ATOM 850 O O . VAL A 1 114 ? -24.990 -32.896 14.028 1.00 86.06 114 VAL A O 1
ATOM 853 N N . TYR A 1 115 ? -24.598 -34.778 12.863 1.00 84.44 115 TYR A N 1
ATOM 854 C CA . TYR A 1 115 ? -23.884 -35.483 13.929 1.00 84.44 115 TYR A CA 1
ATOM 855 C C . TYR A 1 115 ? -22.716 -36.286 13.349 1.00 84.44 115 TYR A C 1
ATOM 857 O O . TYR A 1 115 ? -22.675 -36.560 12.148 1.00 84.44 115 TYR A O 1
ATOM 865 N N . ALA A 1 116 ? -21.749 -36.639 14.193 1.00 79.44 116 ALA A N 1
ATOM 866 C CA . ALA A 1 116 ? -20.653 -37.531 13.827 1.00 79.44 116 ALA A CA 1
ATOM 867 C C . ALA A 1 116 ? -20.834 -38.895 14.489 1.00 79.44 116 ALA A C 1
ATOM 869 O O . ALA A 1 116 ? -21.333 -38.980 15.609 1.00 79.44 116 ALA A O 1
ATOM 870 N N . ASP A 1 117 ? -20.391 -39.930 13.789 1.00 73.69 117 ASP A N 1
ATOM 871 C CA . ASP A 1 117 ? -20.272 -41.292 14.296 1.00 73.69 117 ASP A CA 1
ATOM 872 C C . ASP A 1 117 ? -18.831 -41.779 14.084 1.00 73.69 117 ASP A C 1
ATOM 874 O O . ASP A 1 117 ? -18.156 -41.385 13.117 1.00 73.69 117 ASP A O 1
ATOM 878 N N . GLU A 1 118 ? -18.342 -42.627 14.982 1.00 64.81 118 GLU A N 1
ATOM 879 C CA . GLU A 1 118 ? -17.025 -43.240 14.829 1.00 64.81 118 GLU A CA 1
ATOM 880 C C . GLU A 1 118 ? -17.115 -44.339 13.765 1.00 64.81 118 GLU A C 1
ATOM 882 O O . GLU A 1 118 ? -17.716 -45.393 13.961 1.00 64.81 118 GLU A O 1
ATOM 887 N N . GLY A 1 119 ? -16.528 -44.094 12.589 1.00 57.03 119 GLY A N 1
ATOM 888 C CA . GLY A 1 119 ? -16.459 -45.108 11.542 1.00 57.03 119 GLY A CA 1
ATOM 889 C C . GLY A 1 119 ? -15.672 -46.329 12.031 1.00 57.03 119 GLY A C 1
ATOM 890 O O . GLY A 1 119 ? -14.480 -46.204 12.319 1.00 57.03 119 GLY A O 1
ATOM 891 N N . GLY A 1 120 ? -16.328 -47.495 12.070 1.00 53.81 120 GLY A N 1
ATOM 892 C CA . GLY A 1 120 ? -15.859 -48.710 12.756 1.00 53.81 120 GLY A CA 1
ATOM 893 C C . GLY A 1 120 ? -14.472 -49.260 12.392 1.00 53.81 120 GLY A C 1
ATOM 894 O O . GLY A 1 120 ? -13.934 -50.029 13.178 1.00 53.81 120 GLY A O 1
ATOM 895 N N . ASP A 1 121 ? -13.856 -48.846 11.276 1.00 51.28 121 ASP A N 1
ATOM 896 C CA . ASP A 1 121 ? -12.597 -49.448 10.800 1.00 51.28 121 ASP A CA 1
ATOM 897 C C . ASP A 1 121 ? -11.379 -48.505 10.741 1.00 51.28 121 ASP A C 1
ATOM 899 O O . ASP A 1 121 ? -10.265 -48.980 10.527 1.00 51.28 121 ASP A O 1
ATOM 903 N N . SER A 1 122 ? -11.517 -47.180 10.914 1.00 50.62 122 SER A N 1
ATOM 904 C CA . SER A 1 122 ? -10.372 -46.265 10.687 1.00 50.62 122 SER A CA 1
ATOM 905 C C . SER A 1 122 ? -10.178 -45.130 11.694 1.00 50.62 122 SER A C 1
ATOM 907 O O . SER A 1 122 ? -9.352 -44.254 11.437 1.00 50.62 122 SER A O 1
ATOM 909 N N . GLY A 1 123 ? -10.946 -45.075 12.791 1.00 55.38 123 GLY A N 1
ATOM 910 C CA . GLY A 1 123 ? -10.899 -43.947 13.741 1.00 55.38 123 GLY A CA 1
ATOM 911 C C . GLY A 1 123 ? -11.183 -42.585 13.086 1.00 55.38 123 GLY A C 1
ATOM 912 O O . GLY A 1 123 ? -10.813 -41.535 13.604 1.00 55.38 123 GLY A O 1
ATOM 913 N N . ARG A 1 124 ? -11.788 -42.597 11.891 1.00 62.66 124 ARG A N 1
ATOM 914 C CA . ARG A 1 124 ? -12.047 -41.415 11.069 1.00 62.66 124 ARG A CA 1
ATOM 915 C C . ARG A 1 124 ? -13.520 -41.076 11.250 1.00 62.66 124 ARG A C 1
ATOM 917 O O . ARG A 1 124 ? -14.372 -41.907 10.946 1.00 62.66 124 ARG A O 1
ATOM 924 N N . LEU A 1 125 ? -13.796 -39.882 11.768 1.00 68.81 125 LEU A N 1
ATOM 925 C CA . LEU A 1 125 ? -15.158 -39.404 11.997 1.00 68.81 125 LEU A CA 1
ATOM 926 C C . LEU A 1 125 ? -15.928 -39.370 10.673 1.00 68.81 125 LEU A C 1
ATOM 928 O O . LEU A 1 125 ? -15.461 -38.779 9.694 1.00 68.81 125 LEU A O 1
ATOM 932 N N . VAL A 1 126 ? -17.097 -40.007 10.650 1.00 75.31 126 VAL A N 1
ATOM 933 C CA . VAL A 1 126 ? -18.045 -39.934 9.537 1.00 75.31 126 VAL A CA 1
ATOM 934 C C . VAL A 1 126 ? -19.196 -39.045 9.976 1.00 75.31 126 VAL A C 1
ATOM 936 O O . VAL A 1 126 ? -19.791 -39.283 11.024 1.00 75.31 126 VAL A O 1
ATOM 939 N N . TYR A 1 127 ? -19.518 -38.025 9.183 1.00 83.56 127 TYR A N 1
ATOM 940 C CA . TYR A 1 127 ? -20.617 -37.117 9.504 1.00 83.56 127 TYR A CA 1
ATOM 941 C C . TYR A 1 127 ? -21.893 -37.556 8.794 1.00 83.56 127 TYR A C 1
ATOM 943 O O . TYR A 1 127 ? -21.858 -37.976 7.638 1.00 83.56 127 TYR A O 1
ATOM 951 N N . PHE A 1 128 ? -23.026 -37.421 9.468 1.00 85.38 128 PHE A N 1
ATOM 952 C CA . PHE A 1 128 ? -24.349 -37.657 8.912 1.00 85.38 128 PHE A CA 1
ATOM 953 C C . PHE A 1 128 ? -25.141 -36.356 8.947 1.00 85.38 128 PHE A C 1
ATOM 955 O O . PHE A 1 128 ? -25.193 -35.691 9.979 1.00 85.38 128 PHE A O 1
ATOM 962 N N . LEU A 1 129 ? -25.745 -35.998 7.815 1.00 88.81 129 LEU A N 1
ATOM 963 C CA . LEU A 1 129 ? -26.595 -34.819 7.669 1.00 88.81 129 LEU A CA 1
ATOM 964 C C . LEU A 1 129 ? -28.026 -35.269 7.371 1.00 88.81 129 LEU A C 1
ATOM 966 O O . LEU A 1 129 ? -28.274 -35.907 6.348 1.00 88.81 129 LEU A O 1
ATOM 970 N N . TYR A 1 130 ? -28.950 -34.939 8.268 1.00 88.62 130 TYR A N 1
ATOM 971 C CA . TYR A 1 130 ? -30.382 -35.164 8.102 1.00 88.62 130 TYR A CA 1
ATOM 972 C C . TYR A 1 130 ? -31.025 -33.904 7.529 1.00 88.62 130 TYR A C 1
ATOM 974 O O . TYR A 1 130 ? -30.753 -32.807 8.013 1.00 88.62 130 TYR A O 1
ATOM 982 N N . SER A 1 131 ? -31.899 -34.057 6.541 1.00 89.19 131 SER A N 1
ATOM 983 C CA . SER A 1 131 ? -32.781 -32.996 6.052 1.00 89.19 131 SER A CA 1
ATOM 984 C C . SER A 1 131 ? -34.173 -33.557 5.771 1.00 89.19 131 SER A C 1
ATOM 986 O O . SER A 1 131 ? -34.344 -34.755 5.548 1.00 89.19 131 SER A O 1
ATOM 988 N N . LEU A 1 132 ? -35.189 -32.700 5.815 1.00 86.50 132 LEU A N 1
ATOM 989 C CA . LEU A 1 132 ? -36.583 -33.094 5.615 1.00 86.50 132 LEU A CA 1
ATOM 990 C C . LEU A 1 132 ? -37.221 -32.191 4.561 1.00 86.50 132 LEU A C 1
ATOM 992 O O . LEU A 1 132 ? -37.009 -30.982 4.564 1.00 86.50 132 LEU A O 1
ATOM 996 N N . THR A 1 133 ? -38.026 -32.765 3.676 1.00 84.19 133 THR A N 1
ATOM 997 C CA . THR A 1 133 ? -38.866 -32.018 2.724 1.00 84.19 133 THR A CA 1
ATOM 998 C C . THR A 1 133 ? -40.242 -31.729 3.327 1.00 84.19 133 THR A C 1
ATOM 1000 O O . THR A 1 133 ? -40.724 -32.521 4.140 1.00 84.19 133 THR A O 1
ATOM 1003 N N . PRO A 1 134 ? -40.944 -30.662 2.899 1.00 75.56 134 PRO A N 1
ATOM 1004 C CA . PRO A 1 134 ? -42.296 -30.390 3.369 1.00 75.56 134 PRO A CA 1
ATOM 1005 C C . PRO A 1 134 ? -43.270 -31.514 2.993 1.00 75.56 134 PRO A C 1
ATOM 1007 O O . PRO A 1 134 ? -44.262 -31.706 3.677 1.00 75.56 134 PRO A O 1
ATOM 1010 N N . SER A 1 135 ? -42.956 -32.316 1.968 1.00 72.81 135 SER A N 1
ATOM 1011 C CA . SER A 1 135 ? -43.754 -33.483 1.586 1.00 72.81 135 SER A CA 1
ATOM 1012 C C . SER A 1 135 ? -43.622 -34.678 2.543 1.00 72.81 135 SER A C 1
ATOM 1014 O O . SER A 1 135 ? -44.388 -35.625 2.407 1.00 72.81 135 SER A O 1
ATOM 1016 N N . GLY A 1 136 ? -42.693 -34.666 3.508 1.00 77.25 136 GLY A N 1
ATOM 1017 C CA . GLY A 1 136 ? -42.474 -35.785 4.431 1.00 77.25 136 GLY A CA 1
ATOM 1018 C C . GLY A 1 136 ? -41.423 -36.804 3.969 1.00 77.25 136 GLY A C 1
ATOM 1019 O O . GLY A 1 136 ? -41.400 -37.929 4.457 1.00 77.25 136 GLY A O 1
ATOM 1020 N N . VAL A 1 137 ? -40.535 -36.448 3.039 1.00 82.62 137 VAL A N 1
ATOM 1021 C CA . VAL A 1 137 ? -39.353 -37.267 2.712 1.00 82.62 137 VAL A CA 1
ATOM 1022 C C . VAL A 1 137 ? -38.161 -36.800 3.539 1.00 82.62 137 VAL A C 1
ATOM 1024 O O . VAL A 1 137 ? -37.745 -35.644 3.420 1.00 82.62 137 VAL A O 1
ATOM 1027 N N . VAL A 1 138 ? -37.613 -37.705 4.350 1.00 85.31 138 VAL A N 1
ATOM 1028 C CA . VAL A 1 138 ? -36.363 -37.545 5.101 1.00 85.31 138 VAL A CA 1
ATOM 1029 C C . VAL A 1 138 ? -35.195 -37.987 4.225 1.00 85.31 138 VAL A C 1
ATOM 1031 O O . VAL A 1 138 ? -35.204 -39.101 3.701 1.00 85.31 138 VAL A O 1
ATOM 1034 N N . TYR A 1 139 ? -34.161 -37.157 4.130 1.00 87.19 139 TYR A N 1
ATOM 1035 C CA . TYR A 1 139 ? -32.871 -37.494 3.539 1.00 87.19 139 TYR A CA 1
ATOM 1036 C C . TYR A 1 139 ? -31.797 -37.598 4.614 1.00 87.19 139 TYR A C 1
ATOM 1038 O O . TYR A 1 139 ? -31.725 -36.778 5.527 1.00 87.19 139 TYR A O 1
ATOM 1046 N N . VAL A 1 140 ? -30.923 -38.584 4.460 1.00 87.19 140 VAL A N 1
ATOM 1047 C CA . VAL A 1 140 ? -29.748 -38.792 5.297 1.00 87.19 140 VAL A CA 1
ATOM 1048 C C . VAL A 1 140 ? -28.529 -38.951 4.397 1.00 87.19 140 VAL A C 1
ATOM 1050 O O . VAL A 1 140 ? -28.428 -39.898 3.616 1.00 87.19 140 VAL A O 1
ATOM 1053 N N . LEU A 1 141 ? -27.600 -38.007 4.514 1.00 87.69 141 LEU A N 1
ATOM 1054 C CA . LEU A 1 141 ? -26.376 -37.931 3.723 1.00 87.69 141 LEU A CA 1
ATOM 1055 C C . LEU A 1 141 ? -25.180 -38.372 4.571 1.00 87.69 141 LEU A C 1
ATOM 1057 O O . LEU A 1 141 ? -24.875 -37.739 5.581 1.00 87.69 141 LEU A O 1
ATOM 1061 N N . LYS A 1 142 ? -24.474 -39.426 4.146 1.00 86.06 142 LYS A N 1
ATOM 1062 C CA . LYS A 1 142 ? -23.227 -39.890 4.776 1.00 86.06 142 LYS A CA 1
ATOM 1063 C C . LYS A 1 142 ? -22.011 -39.173 4.173 1.00 86.06 142 LYS A C 1
ATOM 1065 O O . LYS A 1 142 ? -21.614 -39.429 3.036 1.00 86.06 142 LYS A O 1
ATOM 1070 N N . LEU A 1 143 ? -21.389 -38.289 4.947 1.00 82.38 143 LEU A N 1
ATOM 1071 C CA . LEU A 1 143 ? -20.258 -37.450 4.553 1.00 82.38 143 LEU A CA 1
ATOM 1072 C C . LEU A 1 143 ? -18.942 -38.045 5.084 1.00 82.38 143 LEU A C 1
ATOM 1074 O O . LEU A 1 143 ? -18.621 -37.932 6.266 1.00 82.38 143 LEU A O 1
ATOM 1078 N N . SER A 1 144 ? -18.156 -38.675 4.207 1.00 69.50 144 SER A N 1
ATOM 1079 C CA . SER A 1 144 ? -16.863 -39.284 4.569 1.00 69.50 144 SER A CA 1
ATOM 1080 C C . SER A 1 144 ? -15.665 -38.330 4.454 1.00 69.50 144 SER A C 1
ATOM 1082 O O . SER A 1 144 ? -14.690 -38.480 5.187 1.00 69.50 144 SER A O 1
ATOM 1084 N N . ASN A 1 145 ? -15.710 -37.351 3.541 1.00 69.75 145 ASN A N 1
ATOM 1085 C CA . ASN A 1 145 ? -14.702 -36.293 3.418 1.00 69.75 145 ASN A CA 1
ATOM 1086 C C . ASN A 1 145 ? -15.305 -35.039 2.764 1.00 69.75 145 ASN A C 1
ATOM 1088 O O . ASN A 1 145 ? -15.574 -35.036 1.564 1.00 69.75 145 ASN A O 1
ATOM 1092 N N . THR A 1 146 ? -15.487 -33.965 3.536 1.00 64.88 146 THR A N 1
ATOM 1093 C CA . THR A 1 146 ? -16.051 -32.690 3.057 1.00 64.88 146 THR A CA 1
ATOM 1094 C C . THR A 1 146 ? -15.200 -32.024 1.970 1.00 64.88 146 THR A C 1
ATOM 1096 O O . THR A 1 146 ? -15.748 -31.337 1.115 1.00 64.88 146 THR A O 1
ATOM 1099 N N . LEU A 1 147 ? -13.886 -32.280 1.928 1.00 64.88 147 LEU A N 1
ATOM 1100 C CA . LEU A 1 147 ? -12.955 -31.686 0.955 1.00 64.88 147 LEU A CA 1
ATOM 1101 C C . LEU A 1 147 ? -12.834 -32.471 -0.365 1.00 64.88 147 LEU A C 1
ATOM 1103 O O . LEU A 1 147 ? -12.175 -32.006 -1.292 1.00 64.88 147 LEU A O 1
ATOM 1107 N N . ALA A 1 148 ? -13.420 -33.669 -0.468 1.00 69.75 148 ALA A N 1
ATOM 1108 C CA . ALA A 1 148 ? -13.266 -34.528 -1.650 1.00 69.75 148 ALA A CA 1
ATOM 1109 C C . ALA A 1 148 ? -14.247 -34.206 -2.793 1.00 69.75 148 ALA A C 1
ATOM 1111 O O . ALA A 1 148 ? -14.077 -34.706 -3.909 1.00 69.75 148 ALA A O 1
ATOM 1112 N N . TYR A 1 149 ? -15.278 -33.403 -2.527 1.00 74.69 149 TYR A N 1
ATOM 1113 C CA . TYR A 1 149 ? -16.329 -33.103 -3.495 1.00 74.69 149 TYR A CA 1
ATOM 1114 C C . TYR A 1 149 ? -15.870 -32.085 -4.548 1.00 74.69 149 TYR A C 1
ATOM 1116 O O . TYR A 1 149 ? -15.067 -31.194 -4.278 1.00 74.69 149 TYR A O 1
ATOM 1124 N N . LYS A 1 150 ? -16.403 -32.211 -5.768 1.00 76.31 150 LYS A N 1
ATOM 1125 C CA . LYS A 1 150 ? -16.173 -31.280 -6.884 1.00 76.31 150 LYS A CA 1
ATOM 1126 C C . LYS A 1 150 ? -17.504 -30.683 -7.339 1.00 76.31 150 LYS A C 1
ATOM 1128 O O . LYS A 1 150 ? -18.535 -31.351 -7.261 1.00 76.31 150 LYS A O 1
ATOM 1133 N N . SER A 1 151 ? -17.479 -29.439 -7.814 1.00 70.88 151 SER A N 1
ATOM 1134 C CA . SER A 1 151 ? -18.687 -28.752 -8.291 1.00 70.88 151 SER A CA 1
ATOM 1135 C C . SER A 1 151 ? -19.280 -29.500 -9.494 1.00 70.88 151 SER A C 1
ATOM 1137 O O . SER A 1 151 ? -18.540 -29.994 -10.347 1.00 70.88 151 SER A O 1
ATOM 1139 N N . GLY A 1 152 ? -20.609 -29.639 -9.520 1.00 71.00 152 GLY A N 1
ATOM 1140 C CA . GLY A 1 152 ? -21.336 -30.375 -10.561 1.00 71.00 152 GLY A CA 1
ATOM 1141 C C . GLY A 1 152 ? -21.380 -31.893 -10.356 1.00 71.00 152 GLY A C 1
ATOM 1142 O O . GLY A 1 152 ? -21.938 -32.606 -11.187 1.00 71.00 152 GLY A O 1
ATOM 1143 N N . SER A 1 153 ? -20.809 -32.408 -9.262 1.00 81.06 153 SER A N 1
ATOM 1144 C CA . SER A 1 153 ? -20.930 -33.826 -8.912 1.00 81.06 153 SER A CA 1
ATOM 1145 C C . SER A 1 153 ? -22.348 -34.183 -8.434 1.00 81.06 153 SER A C 1
ATOM 1147 O O . SER A 1 153 ? -23.048 -33.370 -7.824 1.00 81.06 153 SER A O 1
ATOM 1149 N N . VAL A 1 154 ? -22.781 -35.410 -8.731 1.00 81.06 154 VAL A N 1
ATOM 1150 C CA . VAL A 1 154 ? -24.003 -36.006 -8.168 1.00 81.06 154 VAL A CA 1
ATOM 1151 C C . VAL A 1 154 ? -23.620 -36.722 -6.877 1.00 81.06 154 VAL A C 1
ATOM 1153 O O . VAL A 1 154 ? -22.629 -37.456 -6.856 1.00 81.06 154 VAL A O 1
ATOM 1156 N N . PHE A 1 155 ? -24.379 -36.510 -5.801 1.00 83.50 155 PHE A N 1
ATOM 1157 C CA . PHE A 1 155 ? -24.123 -37.180 -4.529 1.00 83.50 155 PHE A CA 1
ATOM 1158 C C . PHE A 1 155 ? -24.272 -38.705 -4.699 1.00 83.50 155 PHE A C 1
ATOM 1160 O O . PHE A 1 155 ? -25.276 -39.154 -5.261 1.00 83.50 155 PHE A O 1
ATOM 1167 N N . PRO A 1 156 ? -23.294 -39.515 -4.254 1.00 81.62 156 PRO A N 1
ATOM 1168 C CA . PRO A 1 156 ? -23.310 -40.956 -4.482 1.00 81.62 156 PRO A CA 1
ATOM 1169 C C . PRO A 1 156 ? -24.508 -41.623 -3.794 1.00 81.62 156 PRO A C 1
ATOM 1171 O O . PRO A 1 156 ? -24.721 -41.448 -2.594 1.00 81.62 156 PRO A O 1
ATOM 1174 N N . LEU A 1 157 ? -25.265 -42.423 -4.556 1.00 77.56 157 LEU A N 1
ATOM 1175 C CA . LEU A 1 157 ? -26.467 -43.118 -4.076 1.00 77.56 157 LEU A CA 1
ATOM 1176 C C . LEU A 1 157 ? -26.174 -44.064 -2.903 1.00 77.56 157 LEU A C 1
ATOM 1178 O O . LEU A 1 157 ? -26.984 -44.158 -1.989 1.00 77.56 157 LEU A O 1
ATOM 1182 N N . ASP A 1 158 ? -24.994 -44.689 -2.874 1.00 75.62 158 ASP A N 1
ATOM 1183 C CA . ASP A 1 158 ? -24.581 -45.599 -1.794 1.00 75.62 158 ASP A CA 1
ATOM 1184 C C . ASP A 1 158 ? -24.459 -44.900 -0.428 1.00 75.62 158 ASP A C 1
ATOM 1186 O O . ASP A 1 158 ? -24.426 -45.546 0.618 1.00 75.62 158 ASP A O 1
ATOM 1190 N N . HIS A 1 159 ? -24.347 -43.570 -0.426 1.00 80.69 159 HIS A N 1
ATOM 1191 C CA . HIS A 1 159 ? -24.215 -42.746 0.775 1.00 80.69 159 HIS A CA 1
ATOM 1192 C C . HIS A 1 159 ? -25.501 -41.967 1.098 1.00 80.69 159 HIS A C 1
ATOM 1194 O O . HIS A 1 159 ? -25.515 -41.199 2.063 1.00 80.69 159 HIS A O 1
ATOM 1200 N N . LEU A 1 160 ? -26.552 -42.126 0.287 1.00 82.25 160 LEU A N 1
ATOM 1201 C CA . LEU A 1 160 ? -27.836 -41.445 0.418 1.00 82.25 160 LEU A CA 1
ATOM 1202 C C . LEU A 1 160 ? -28.893 -42.432 0.916 1.00 82.25 160 LEU A C 1
ATOM 1204 O O . LEU A 1 160 ? -29.283 -43.353 0.203 1.00 82.25 160 LEU A O 1
ATOM 1208 N N . ILE A 1 161 ? -29.410 -42.200 2.117 1.00 82.12 161 ILE A N 1
ATOM 1209 C CA . ILE A 1 161 ? -30.562 -42.934 2.645 1.00 82.12 161 ILE A CA 1
ATOM 1210 C C . ILE A 1 161 ? -31.765 -41.994 2.581 1.00 82.12 161 ILE A C 1
ATOM 1212 O O . ILE A 1 161 ? -31.666 -40.829 2.965 1.00 82.12 161 ILE A O 1
ATOM 1216 N N . HIS A 1 162 ? -32.896 -42.481 2.077 1.00 81.38 162 HIS A N 1
ATOM 1217 C CA . HIS A 1 162 ? -34.145 -41.726 2.062 1.00 81.38 162 HIS A CA 1
ATOM 1218 C C . HIS A 1 162 ? -35.258 -42.538 2.721 1.00 81.38 162 HIS A C 1
ATOM 1220 O O . HIS A 1 162 ? -35.323 -43.757 2.565 1.00 81.38 162 HIS A O 1
ATOM 1226 N N . LEU A 1 163 ? -36.132 -41.852 3.452 1.00 82.94 163 LEU A N 1
ATOM 1227 C CA . LEU A 1 163 ? -37.285 -42.441 4.117 1.00 82.94 163 LEU A CA 1
ATOM 1228 C C . LEU A 1 163 ? -38.510 -41.563 3.861 1.00 82.94 163 LEU A C 1
ATOM 1230 O O . LEU A 1 163 ? -38.537 -40.396 4.244 1.00 82.94 163 LEU A O 1
ATOM 1234 N N . ASP A 1 164 ? -39.527 -42.133 3.222 1.00 80.31 164 ASP A N 1
ATOM 1235 C CA . ASP A 1 164 ? -40.830 -41.491 3.076 1.00 80.31 164 ASP A CA 1
ATOM 1236 C C . ASP A 1 164 ? -41.672 -41.761 4.328 1.00 80.31 164 ASP A C 1
ATOM 1238 O O . ASP A 1 164 ? -42.035 -42.909 4.599 1.00 80.31 164 ASP A O 1
ATOM 1242 N N . VAL A 1 165 ? -41.954 -40.717 5.112 1.00 81.19 165 VAL A N 1
ATOM 1243 C CA . VAL A 1 165 ? -42.725 -40.851 6.355 1.00 81.19 165 VAL A CA 1
ATOM 1244 C C . VAL A 1 165 ? -44.236 -40.734 6.142 1.00 81.19 165 VAL A C 1
ATOM 1246 O O . VAL A 1 165 ? -44.996 -41.115 7.031 1.00 81.19 165 VAL A O 1
ATOM 1249 N N . ARG A 1 166 ? -44.698 -40.279 4.965 1.00 76.88 166 ARG A N 1
ATOM 1250 C CA . ARG A 1 166 ? -46.131 -40.087 4.659 1.00 76.88 166 ARG A CA 1
ATOM 1251 C C . ARG A 1 166 ? -47.010 -41.305 4.966 1.00 76.88 166 ARG A C 1
ATOM 1253 O O . ARG A 1 166 ? -48.070 -41.100 5.556 1.00 76.88 166 ARG A O 1
ATOM 1260 N N . PRO A 1 167 ? -46.600 -42.554 4.651 1.00 76.31 167 PRO A N 1
ATOM 1261 C CA . PRO A 1 167 ? -47.423 -43.734 4.921 1.00 76.31 167 PRO A CA 1
ATOM 1262 C C . PRO A 1 167 ? -47.728 -43.955 6.408 1.00 76.31 167 PRO A C 1
ATOM 1264 O O . PRO A 1 167 ? -48.671 -44.668 6.732 1.00 76.31 167 PRO A O 1
ATOM 1267 N N . TYR A 1 168 ? -46.941 -43.360 7.308 1.00 76.25 168 TYR A N 1
ATOM 1268 C CA . TYR A 1 168 ? -47.032 -43.570 8.754 1.00 76.25 168 TYR A CA 1
ATOM 1269 C C . TYR A 1 168 ? -47.765 -42.437 9.490 1.00 76.25 168 TYR A C 1
ATOM 1271 O O . TYR A 1 168 ? -48.041 -42.553 10.683 1.00 76.25 168 TYR A O 1
ATOM 1279 N N . LEU A 1 169 ? -48.079 -41.328 8.810 1.00 73.12 169 LEU A N 1
ATOM 1280 C CA . LEU A 1 169 ? -48.635 -40.127 9.444 1.00 73.12 169 LEU A CA 1
ATOM 1281 C C . LEU A 1 169 ? -50.169 -40.132 9.572 1.00 73.12 169 LEU A C 1
ATOM 1283 O O . LEU A 1 169 ? -50.702 -39.256 10.248 1.00 73.12 169 LEU A O 1
ATOM 1287 N N . ASN A 1 170 ? -50.891 -41.104 8.997 1.00 70.62 170 ASN A N 1
ATOM 1288 C CA . ASN A 1 170 ? -52.362 -41.220 9.078 1.00 70.62 170 ASN A CA 1
ATOM 1289 C C . ASN A 1 170 ? -53.095 -39.878 8.840 1.00 70.62 170 ASN A C 1
ATOM 1291 O O . ASN A 1 170 ? -53.874 -39.450 9.687 1.00 70.62 170 ASN A O 1
ATOM 1295 N N . GLU A 1 171 ? -52.781 -39.182 7.740 1.00 68.31 171 GLU A N 1
ATOM 1296 C CA . GLU A 1 171 ? -53.347 -37.867 7.348 1.00 68.31 171 GLU A CA 1
ATOM 1297 C C . GLU A 1 171 ? -53.067 -36.687 8.304 1.00 68.31 171 GLU A C 1
ATOM 1299 O O . GLU A 1 171 ? -53.446 -35.551 8.020 1.00 68.31 171 GLU A O 1
ATOM 1304 N N . SER A 1 172 ? -52.352 -36.902 9.411 1.00 71.38 172 SER A N 1
ATOM 1305 C CA . SER A 1 172 ? -51.939 -35.812 10.300 1.00 71.38 172 SER A CA 1
ATOM 1306 C C . SER A 1 172 ? -50.810 -34.974 9.689 1.00 71.38 172 SER A C 1
ATOM 1308 O O . SER A 1 172 ? -49.921 -35.484 8.998 1.00 71.38 172 SER A O 1
ATOM 1310 N N . ARG A 1 173 ? -50.830 -33.665 9.960 1.00 74.25 173 ARG A N 1
ATOM 1311 C CA . ARG A 1 173 ? -49.807 -32.732 9.475 1.00 74.25 173 ARG A CA 1
ATOM 1312 C C . ARG A 1 173 ? -48.633 -32.711 10.450 1.00 74.25 173 ARG A C 1
ATOM 1314 O O . ARG A 1 173 ? -48.846 -32.644 11.659 1.00 74.25 173 ARG A O 1
ATOM 1321 N N . VAL A 1 174 ? -47.406 -32.740 9.932 1.00 78.50 174 VAL A N 1
ATOM 1322 C CA . VAL A 1 174 ? -46.195 -32.538 10.741 1.00 78.50 174 VAL A CA 1
ATOM 1323 C C . VAL A 1 174 ? -46.061 -31.051 11.049 1.00 78.50 174 VAL A C 1
ATOM 1325 O O . VAL A 1 174 ? -46.052 -30.232 10.134 1.00 78.50 174 VAL A O 1
ATOM 1328 N N . THR A 1 175 ? -45.970 -30.707 12.327 1.00 81.62 175 THR A N 1
ATOM 1329 C CA . THR A 1 175 ? -45.916 -29.325 12.818 1.00 81.62 175 THR A CA 1
ATOM 1330 C C . THR A 1 175 ? -44.523 -28.924 13.294 1.00 81.62 175 THR A C 1
ATOM 1332 O O . THR A 1 175 ? -44.145 -27.766 13.149 1.00 81.62 175 THR A O 1
ATOM 1335 N N . SER A 1 176 ? -43.733 -29.867 13.809 1.00 83.25 176 SER A N 1
ATOM 1336 C CA . SER A 1 176 ? -42.381 -29.620 14.322 1.00 83.25 176 SER A CA 1
ATOM 1337 C C . SER A 1 176 ? -41.490 -30.853 14.177 1.00 83.25 176 SER A C 1
ATOM 1339 O O . SER A 1 176 ? -41.970 -31.971 13.978 1.00 83.25 176 SER A O 1
ATOM 1341 N N . VAL A 1 177 ? -40.171 -30.654 14.236 1.00 86.81 177 VAL A N 1
ATOM 1342 C CA . VAL A 1 177 ? -39.177 -31.704 13.978 1.00 86.81 177 VAL A CA 1
ATOM 1343 C C . VAL A 1 177 ? -37.993 -31.545 14.921 1.00 86.81 177 VAL A C 1
ATOM 1345 O O . VAL A 1 177 ? -37.463 -30.448 15.067 1.00 86.81 177 VAL A O 1
ATOM 1348 N N . ALA A 1 178 ? -37.538 -32.651 15.501 1.00 87.44 178 ALA A N 1
ATOM 1349 C CA . ALA A 1 178 ? -36.267 -32.737 16.212 1.00 87.44 178 ALA A CA 1
ATOM 1350 C C . ALA A 1 178 ? -35.529 -34.020 15.806 1.00 87.44 178 ALA A C 1
ATOM 1352 O O . ALA A 1 178 ? -36.150 -34.991 15.378 1.00 87.44 178 ALA A O 1
ATOM 1353 N N . ALA A 1 179 ? -34.205 -34.056 15.942 1.00 87.19 179 ALA A N 1
ATOM 1354 C CA . ALA A 1 179 ? -33.427 -35.268 15.694 1.00 87.19 179 ALA A CA 1
ATOM 1355 C C . ALA A 1 179 ? -32.355 -35.473 16.759 1.00 87.19 179 ALA A C 1
ATOM 1357 O O . ALA A 1 179 ? -31.812 -34.518 17.310 1.00 87.19 179 ALA A O 1
ATOM 1358 N N . SER A 1 180 ? -32.053 -36.740 17.012 1.00 84.19 180 SER A N 1
ATOM 1359 C CA . SER A 1 180 ? -30.898 -37.191 17.780 1.00 84.19 180 SER A CA 1
ATOM 1360 C C . SER A 1 180 ? -30.062 -38.132 16.905 1.00 84.19 180 SER A C 1
ATOM 1362 O O . SER A 1 180 ? -30.541 -38.580 15.859 1.00 84.19 180 SER A O 1
ATOM 1364 N N . PRO A 1 181 ? -28.825 -38.481 17.294 1.00 79.69 181 PRO A N 1
ATOM 1365 C CA . PRO A 1 181 ? -28.039 -39.464 16.553 1.00 79.69 181 PRO A CA 1
ATOM 1366 C C . PRO A 1 181 ? -28.848 -40.751 16.316 1.00 79.69 181 PRO A C 1
ATOM 1368 O O . PRO A 1 181 ? -29.305 -41.388 17.264 1.00 79.69 181 PRO A O 1
ATOM 1371 N N . GLY A 1 182 ? -29.089 -41.087 15.045 1.00 78.50 182 GLY A N 1
ATOM 1372 C CA . GLY A 1 182 ? -29.855 -42.266 14.626 1.00 78.50 182 GLY A CA 1
ATOM 1373 C C . GLY A 1 182 ? -31.386 -42.133 14.605 1.00 78.50 182 GLY A C 1
ATOM 1374 O O . GLY A 1 182 ? -32.023 -42.968 13.967 1.00 78.50 182 GLY A O 1
ATOM 1375 N N . PHE A 1 183 ? -31.988 -41.110 15.224 1.00 84.06 183 PHE A N 1
ATOM 1376 C CA . PHE A 1 183 ? -33.449 -40.984 15.358 1.00 84.06 183 PHE A CA 1
ATOM 1377 C C . PHE A 1 183 ? -33.973 -39.614 14.914 1.00 84.06 183 PHE A C 1
ATOM 1379 O O . PHE A 1 183 ? -33.329 -38.583 15.103 1.00 84.06 183 PHE A O 1
ATOM 1386 N N . ILE A 1 184 ? -35.183 -39.597 14.358 1.00 87.19 184 ILE A N 1
ATOM 1387 C CA . ILE A 1 184 ? -35.920 -38.382 13.990 1.00 87.19 184 ILE A CA 1
ATOM 1388 C C . ILE A 1 184 ? -37.294 -38.421 14.650 1.00 87.19 184 ILE A C 1
ATOM 1390 O O . ILE A 1 184 ? -38.000 -39.423 14.571 1.00 87.19 184 ILE A O 1
ATOM 1394 N N . PHE A 1 185 ? -37.684 -37.310 15.260 1.00 88.81 185 PHE A N 1
ATOM 1395 C CA . PHE A 1 185 ? -38.949 -37.124 15.954 1.00 88.81 185 PHE A CA 1
ATOM 1396 C C . PHE A 1 185 ? -39.778 -36.078 15.214 1.00 88.81 185 PHE A C 1
ATOM 1398 O O . PHE A 1 185 ? -39.323 -34.953 15.005 1.00 88.81 185 PHE A O 1
ATOM 1405 N N . LEU A 1 186 ? -40.992 -36.452 14.819 1.00 87.44 186 LEU A N 1
ATOM 1406 C CA . LEU A 1 186 ? -41.935 -35.596 14.103 1.00 87.44 186 LEU A CA 1
ATOM 1407 C C . LEU A 1 186 ? -43.139 -35.307 14.998 1.00 87.44 186 LEU A C 1
ATOM 1409 O O . LEU A 1 186 ? -43.881 -36.222 15.359 1.00 87.44 186 LEU A O 1
ATOM 1413 N N . GLY A 1 187 ? -43.323 -34.039 15.353 1.00 86.94 187 GLY A N 1
ATOM 1414 C CA . GLY A 1 187 ? -44.488 -33.543 16.072 1.00 86.94 187 GLY A CA 1
ATOM 1415 C C . GLY A 1 187 ? -45.648 -33.362 15.108 1.00 86.94 187 GLY A C 1
ATOM 1416 O O . GLY A 1 187 ? -45.450 -32.930 13.972 1.00 86.94 187 GLY A O 1
ATOM 1417 N N . ARG A 1 188 ? -46.851 -33.737 15.536 1.00 86.50 188 ARG A N 1
ATOM 1418 C CA . ARG A 1 188 ? -48.040 -33.774 14.681 1.00 86.50 188 ARG A CA 1
ATOM 1419 C C . ARG A 1 188 ? -49.129 -32.816 15.157 1.00 86.50 188 ARG A C 1
ATOM 1421 O O . ARG A 1 188 ? -49.220 -32.453 16.333 1.00 86.50 188 ARG A O 1
ATOM 1428 N N . SER A 1 189 ? -50.027 -32.477 14.235 1.00 82.56 189 SER A N 1
ATOM 1429 C CA . SER A 1 189 ? -51.211 -31.650 14.487 1.00 82.56 189 SER A CA 1
ATOM 1430 C C . SER A 1 189 ? -52.221 -32.285 15.449 1.00 82.56 189 SER A C 1
ATOM 1432 O O . SER A 1 189 ? -53.028 -31.572 16.033 1.00 82.56 189 SER A O 1
ATOM 1434 N N . ASP A 1 190 ? -52.181 -33.607 15.630 1.00 82.19 190 ASP A N 1
ATOM 1435 C CA . ASP A 1 190 ? -53.011 -34.350 16.591 1.00 82.19 190 ASP A CA 1
ATOM 1436 C C . ASP A 1 190 ? -52.383 -34.449 17.996 1.00 82.19 190 ASP A C 1
ATOM 1438 O O . ASP A 1 190 ? -52.910 -35.145 18.862 1.00 82.19 190 ASP A O 1
ATOM 1442 N N . GLY A 1 191 ? -51.251 -33.774 18.225 1.00 80.31 191 GLY A N 1
ATOM 1443 C CA . GLY A 1 191 ? -50.553 -33.763 19.509 1.00 80.31 191 GLY A CA 1
ATOM 1444 C C . GLY A 1 191 ? -49.624 -34.959 19.742 1.00 80.31 191 GLY A C 1
ATOM 1445 O O . GLY A 1 191 ? -48.999 -35.032 20.798 1.00 80.31 191 GLY A O 1
ATOM 1446 N N . CYS A 1 192 ? -49.501 -35.883 18.786 1.00 85.44 192 CYS A N 1
ATOM 1447 C CA . CYS A 1 192 ? -48.627 -37.053 18.903 1.00 85.44 192 CYS A CA 1
ATOM 1448 C C . CYS A 1 192 ? -47.200 -36.737 18.430 1.00 85.44 192 CYS A C 1
ATOM 1450 O O . CYS A 1 192 ? -46.993 -35.841 17.606 1.00 85.44 192 CYS A O 1
ATOM 1452 N N . VAL A 1 193 ? -46.210 -37.507 18.897 1.00 86.31 193 VAL A N 1
ATOM 1453 C CA . VAL A 1 193 ? -44.843 -37.456 18.350 1.00 86.31 193 VAL A CA 1
ATOM 1454 C C . VAL A 1 193 ? -44.466 -38.807 17.759 1.00 86.31 193 VAL A C 1
ATOM 1456 O O . VAL A 1 193 ? -44.422 -39.814 18.457 1.00 86.31 193 VAL A O 1
ATOM 1459 N N . SER A 1 194 ? -44.183 -38.844 16.461 1.00 86.75 194 SER A N 1
ATOM 1460 C CA . SER A 1 194 ? -43.753 -40.055 15.757 1.00 86.75 194 SER A CA 1
ATOM 1461 C C . SER A 1 194 ? -42.225 -40.133 15.706 1.00 86.75 194 SER A C 1
ATOM 1463 O O . SER A 1 194 ? -41.571 -39.207 15.231 1.00 86.75 194 SER A O 1
ATOM 1465 N N . CYS A 1 195 ? -41.660 -41.232 16.199 1.00 86.38 195 CYS A N 1
ATOM 1466 C CA . CYS A 1 195 ? -40.232 -41.534 16.197 1.00 86.38 195 CYS A CA 1
ATOM 1467 C C . CYS A 1 195 ? -39.888 -42.459 15.023 1.00 86.38 195 CYS A C 1
ATOM 1469 O O . CYS A 1 195 ? -40.482 -43.527 14.848 1.00 86.38 195 CYS A O 1
ATOM 1471 N N . PHE A 1 196 ? -38.896 -42.054 14.238 1.00 85.19 196 PHE A N 1
ATOM 1472 C CA . PHE A 1 196 ? -38.376 -42.774 13.086 1.00 85.19 196 PHE A CA 1
ATOM 1473 C C . PHE A 1 196 ? -36.895 -43.068 13.288 1.00 85.19 196 PHE A C 1
ATOM 1475 O O . PHE A 1 196 ? -36.158 -42.235 13.816 1.00 85.19 196 PHE A O 1
ATOM 1482 N N . GLN A 1 197 ? -36.452 -44.231 12.817 1.00 82.38 197 GLN A N 1
ATOM 1483 C CA . GLN A 1 197 ? -35.044 -44.621 12.820 1.00 82.38 197 GLN A CA 1
ATOM 1484 C C . GLN A 1 197 ? -34.581 -44.809 11.365 1.00 82.38 197 GLN A C 1
ATOM 1486 O O . GLN A 1 197 ? -34.759 -45.890 10.795 1.00 82.38 197 GLN A O 1
ATOM 1491 N N . PRO A 1 198 ? -34.022 -43.763 10.721 1.00 70.75 198 PRO A N 1
ATOM 1492 C CA . PRO A 1 198 ? -33.626 -43.834 9.315 1.00 70.75 198 PRO A CA 1
ATOM 1493 C C . PRO A 1 198 ? -32.441 -44.777 9.075 1.00 70.75 198 PRO A C 1
ATOM 1495 O O . PRO A 1 198 ? -32.330 -45.368 8.004 1.00 70.75 198 PRO A O 1
ATOM 1498 N N . ILE A 1 199 ? -31.549 -44.911 10.064 1.00 68.19 199 ILE A N 1
ATOM 1499 C CA . ILE A 1 199 ? -30.337 -45.731 9.979 1.00 68.19 199 ILE A CA 1
ATOM 1500 C C . ILE A 1 199 ? -30.454 -46.898 10.964 1.00 68.19 199 ILE A C 1
ATOM 1502 O O . ILE A 1 199 ? -30.362 -46.711 12.177 1.00 68.19 199 ILE A O 1
ATOM 1506 N N . VAL A 1 200 ? -30.609 -48.117 10.443 1.00 57.97 200 VAL A N 1
ATOM 1507 C CA . VAL A 1 200 ? -30.498 -49.354 11.229 1.00 57.97 200 VAL A CA 1
ATOM 1508 C C . VAL A 1 200 ? -29.333 -50.158 10.666 1.00 57.97 200 VAL A C 1
ATOM 1510 O O . VAL A 1 200 ? -29.411 -50.661 9.548 1.00 57.97 200 VAL A O 1
ATOM 1513 N N . TYR A 1 201 ? -28.251 -50.300 11.438 1.00 54.62 201 TYR A N 1
ATOM 1514 C CA . TYR A 1 201 ? -27.017 -50.970 11.001 1.00 54.62 201 TYR A CA 1
ATOM 1515 C C . TYR A 1 201 ? -27.212 -52.443 10.560 1.00 54.62 201 TYR A C 1
ATOM 1517 O O . TYR A 1 201 ? -26.321 -52.995 9.919 1.00 54.62 201 TYR A O 1
ATOM 1525 N N . PHE A 1 202 ? -28.362 -53.080 10.846 1.00 46.25 202 PHE A N 1
ATOM 1526 C CA . PHE A 1 202 ? -28.560 -54.524 10.641 1.00 46.25 202 PHE A CA 1
ATOM 1527 C C . PHE A 1 202 ? -29.927 -55.005 10.097 1.00 46.25 202 PHE A C 1
ATOM 1529 O O . PHE A 1 202 ? -30.102 -56.216 9.958 1.00 46.25 202 PHE A O 1
ATOM 1536 N N . GLN A 1 203 ? -30.897 -54.150 9.736 1.00 41.78 203 GLN A N 1
ATOM 1537 C CA . GLN A 1 203 ? -32.213 -54.627 9.251 1.00 41.78 203 GLN A CA 1
ATOM 1538 C C . GLN A 1 203 ? -32.772 -53.831 8.061 1.00 41.78 203 GLN A C 1
ATOM 1540 O O . GLN A 1 203 ? -32.714 -52.609 8.026 1.00 41.78 203 GLN A O 1
ATOM 1545 N N . LYS A 1 204 ? -33.365 -54.551 7.093 1.00 46.12 204 LYS A N 1
ATOM 1546 C CA . LYS A 1 204 ? -34.019 -53.997 5.889 1.00 46.12 204 LYS A CA 1
ATOM 1547 C C . LYS A 1 204 ? -35.402 -53.372 6.139 1.00 46.12 204 LYS A C 1
ATOM 1549 O O . LYS A 1 204 ? -35.968 -52.805 5.212 1.00 46.12 204 LYS A O 1
ATOM 1554 N N . SER A 1 205 ? -35.964 -53.472 7.341 1.00 46.62 205 SER A N 1
ATOM 1555 C CA . SER A 1 205 ? -37.228 -52.816 7.702 1.00 46.62 205 SER A CA 1
ATOM 1556 C C . SER A 1 205 ? -36.942 -51.487 8.402 1.00 46.62 205 SER A C 1
ATOM 1558 O O . SER A 1 205 ? -37.072 -51.376 9.617 1.00 46.62 205 SER A O 1
ATOM 1560 N N . SER A 1 206 ? -36.478 -50.502 7.633 1.00 53.16 206 SER A N 1
ATOM 1561 C CA . SER A 1 206 ? -36.239 -49.130 8.087 1.00 53.16 206 SER A CA 1
ATOM 1562 C C . SER A 1 206 ? -37.524 -48.312 8.012 1.00 53.16 206 SER A C 1
ATOM 1564 O O . SER A 1 206 ? -38.206 -48.329 6.985 1.00 53.16 206 SER A O 1
ATOM 1566 N N . GLY A 1 207 ? -37.816 -47.534 9.047 1.00 63.28 207 GLY A N 1
ATOM 1567 C CA . GLY A 1 207 ? -38.791 -46.462 8.932 1.00 63.28 207 GLY A CA 1
ATOM 1568 C C . GLY A 1 207 ? -39.329 -46.023 10.272 1.00 63.28 207 GLY A C 1
ATOM 1569 O O . GLY A 1 207 ? -38.722 -45.197 10.948 1.00 63.28 207 GLY A O 1
ATOM 1570 N N . PHE A 1 208 ? -40.485 -46.560 10.631 1.00 64.19 208 PHE A N 1
ATOM 1571 C CA . PHE A 1 208 ? -41.229 -46.187 11.823 1.00 64.19 208 PHE A CA 1
ATOM 1572 C C . PHE A 1 208 ? -40.783 -47.011 13.031 1.00 64.19 208 PHE A C 1
ATOM 1574 O O . PHE A 1 208 ? -40.804 -48.240 12.981 1.00 64.19 208 PHE A O 1
ATOM 1581 N N . HIS A 1 209 ? -40.374 -46.329 14.100 1.00 65.88 209 HIS A N 1
ATOM 1582 C CA . HIS A 1 209 ? -39.885 -46.966 15.320 1.00 65.88 209 HIS A CA 1
ATOM 1583 C C . HIS A 1 209 ? -40.984 -47.040 16.379 1.00 65.88 209 HIS A C 1
ATOM 1585 O O . HIS A 1 209 ? -41.331 -48.125 16.836 1.00 65.88 209 HIS A O 1
ATOM 1591 N N . GLN A 1 210 ? -41.556 -45.890 16.753 1.00 80.00 210 GLN A N 1
ATOM 1592 C CA . GLN A 1 210 ? -42.547 -45.803 17.828 1.00 80.00 210 GLN A CA 1
ATOM 1593 C C . GLN A 1 210 ? -43.341 -44.496 17.769 1.00 80.00 210 GLN A C 1
ATOM 1595 O O . GLN A 1 210 ? -42.836 -43.481 17.299 1.00 80.00 210 GLN A O 1
ATOM 1600 N N . GLU A 1 211 ? -44.563 -44.486 18.295 1.00 82.44 211 GLU A N 1
ATOM 1601 C CA . GLU A 1 211 ? -45.346 -43.263 18.485 1.00 82.44 211 GLU A CA 1
ATOM 1602 C C . GLU A 1 211 ? -45.476 -42.949 19.977 1.00 82.44 211 GLU A C 1
ATOM 1604 O O . GLU A 1 211 ? -45.889 -43.798 20.764 1.00 82.44 211 GLU A O 1
ATOM 1609 N N . LEU A 1 212 ? -45.113 -41.729 20.365 1.00 80.44 212 LEU A N 1
ATOM 1610 C CA . LEU A 1 212 ? -45.309 -41.201 21.708 1.00 80.44 212 LEU A CA 1
ATOM 1611 C C . LEU A 1 212 ? -46.700 -40.571 21.769 1.00 80.44 212 LEU A C 1
ATOM 1613 O O . LEU A 1 212 ? -46.944 -39.498 21.205 1.00 80.44 212 LEU A O 1
ATOM 1617 N N . ARG A 1 213 ? -47.614 -41.268 22.442 1.00 77.06 213 ARG A N 1
ATOM 1618 C CA . ARG A 1 213 ? -48.975 -40.814 22.732 1.00 77.06 213 ARG A CA 1
ATOM 1619 C C . ARG A 1 213 ? -49.215 -40.819 24.229 1.00 77.06 213 ARG A C 1
ATOM 1621 O O . ARG A 1 213 ? -48.652 -41.628 24.963 1.00 77.06 213 ARG A O 1
ATOM 1628 N N . ASP A 1 214 ? -50.098 -39.933 24.673 1.00 65.94 214 ASP A N 1
ATOM 1629 C CA . ASP A 1 214 ? -50.682 -40.042 26.003 1.00 65.94 214 ASP A CA 1
ATOM 1630 C C . ASP A 1 214 ? -51.573 -41.303 26.009 1.00 65.94 214 ASP A C 1
ATOM 1632 O O . ASP A 1 214 ? -52.719 -41.260 25.557 1.00 65.94 214 ASP A O 1
ATOM 1636 N N . ASP A 1 215 ? -51.034 -42.439 26.468 1.00 55.94 215 ASP A N 1
ATOM 1637 C CA . ASP A 1 215 ? -51.778 -43.691 26.642 1.00 55.94 215 ASP A CA 1
ATOM 1638 C C . ASP A 1 215 ? -52.891 -43.488 27.680 1.00 55.94 215 ASP A C 1
ATOM 1640 O O . ASP A 1 215 ? -52.743 -43.705 28.886 1.00 55.94 215 ASP A O 1
ATOM 1644 N N . THR A 1 216 ? -54.048 -43.039 27.203 1.00 48.41 216 THR A N 1
ATOM 1645 C CA . THR A 1 216 ? -55.292 -43.060 27.963 1.00 48.41 216 THR A CA 1
ATOM 1646 C C . THR A 1 216 ? -55.774 -44.503 27.991 1.00 48.41 216 THR A C 1
ATOM 1648 O O . THR A 1 216 ? -56.438 -44.983 27.076 1.00 48.41 216 THR A O 1
ATOM 1651 N N . GLY A 1 217 ? -55.411 -45.239 29.042 1.00 46.62 217 GLY A N 1
ATOM 1652 C CA . GLY A 1 217 ? -55.970 -46.563 29.293 1.00 46.62 217 GLY A CA 1
ATOM 1653 C C . GLY A 1 217 ? -57.499 -46.497 29.312 1.00 46.62 217 GLY A C 1
ATOM 1654 O O . GLY A 1 217 ? -58.058 -46.042 30.297 1.00 46.62 217 GLY A O 1
ATOM 1655 N N . PHE A 1 218 ? -58.143 -46.889 28.204 1.00 42.78 218 PHE A N 1
ATOM 1656 C CA . PHE A 1 218 ? -59.569 -47.180 27.946 1.00 42.78 218 PHE A CA 1
ATOM 1657 C C . PHE A 1 218 ? -60.681 -46.459 28.755 1.00 42.78 218 PHE A C 1
ATOM 1659 O O . PHE A 1 218 ? -61.823 -46.917 28.789 1.00 42.78 218 PHE A O 1
ATOM 1666 N N . GLY A 1 219 ? -60.425 -45.302 29.365 1.00 41.28 219 GLY A N 1
ATOM 1667 C CA . GLY A 1 219 ? -61.328 -44.677 30.324 1.00 41.28 219 GLY A CA 1
ATOM 1668 C C . GLY A 1 219 ? -61.502 -43.181 30.098 1.00 41.28 219 GLY A C 1
ATOM 1669 O O . GLY A 1 219 ? -60.666 -42.397 30.521 1.00 41.28 219 GLY A O 1
ATOM 1670 N N . ARG A 1 220 ? -62.677 -42.816 29.565 1.00 42.22 220 ARG A N 1
ATOM 1671 C CA . ARG A 1 220 ? -63.312 -41.479 29.556 1.00 42.22 220 ARG A CA 1
ATOM 1672 C C . ARG A 1 220 ? -62.798 -40.453 28.531 1.00 42.22 220 ARG A C 1
ATOM 1674 O O . ARG A 1 220 ? -61.810 -39.770 28.742 1.00 42.22 220 ARG A O 1
ATOM 1681 N N . LEU A 1 221 ? -63.604 -40.298 27.474 1.00 42.44 221 LEU A N 1
ATOM 1682 C CA . LEU A 1 221 ? -63.955 -39.044 26.784 1.00 42.44 221 LEU A CA 1
ATOM 1683 C C . LEU A 1 221 ? -62.897 -37.920 26.796 1.00 42.44 221 LEU A C 1
ATOM 1685 O O . LEU A 1 221 ? -62.966 -36.993 27.596 1.00 42.44 221 LEU A O 1
ATOM 1689 N N . GLY A 1 222 ? -62.011 -37.970 25.799 1.00 44.19 222 GLY A N 1
ATOM 1690 C CA . GLY A 1 222 ? -61.714 -36.822 24.938 1.00 44.19 222 GLY A CA 1
ATOM 1691 C C . GLY A 1 222 ? -61.087 -35.588 25.584 1.00 44.19 222 GLY A C 1
ATOM 1692 O O . GLY A 1 222 ? -61.640 -34.500 25.462 1.00 44.19 222 GLY A O 1
ATOM 1693 N N . THR A 1 223 ? -59.898 -35.704 26.173 1.00 51.25 223 THR A N 1
ATOM 1694 C CA . THR A 1 223 ? -58.992 -34.547 26.202 1.00 51.25 223 THR A CA 1
ATOM 1695 C C . THR A 1 223 ? -58.332 -34.441 24.831 1.00 51.25 223 THR A C 1
ATOM 1697 O O . THR A 1 223 ? -57.446 -35.230 24.508 1.00 51.25 223 THR A O 1
ATOM 1700 N N . VAL A 1 224 ? -58.800 -33.508 24.000 1.00 62.06 224 VAL A N 1
ATOM 1701 C CA . VAL A 1 224 ? -58.142 -33.163 22.734 1.00 62.06 224 VAL A CA 1
ATOM 1702 C C . VAL A 1 224 ? -56.770 -32.587 23.083 1.00 62.06 224 VAL A C 1
ATOM 1704 O O . VAL A 1 224 ? -56.689 -31.508 23.665 1.00 62.06 224 VAL A O 1
ATOM 1707 N N . VAL A 1 225 ? -55.701 -33.333 22.802 1.00 69.44 225 VAL A N 1
ATOM 1708 C CA . VAL A 1 225 ? -54.329 -32.839 22.964 1.00 69.44 225 VAL A CA 1
ATOM 1709 C C . VAL A 1 225 ? -54.087 -31.808 21.866 1.00 69.44 225 VAL A C 1
ATOM 1711 O O . VAL A 1 225 ? -54.349 -32.078 20.695 1.00 69.44 225 VAL A O 1
ATOM 1714 N N . ALA A 1 226 ? -53.632 -30.613 22.237 1.00 80.12 226 ALA A N 1
ATOM 1715 C CA . ALA A 1 226 ? -53.318 -29.580 21.262 1.00 80.12 226 ALA A CA 1
ATOM 1716 C C . ALA A 1 226 ? -52.146 -30.002 20.361 1.00 80.12 226 ALA A C 1
ATOM 1718 O O . ALA A 1 226 ? -51.278 -30.783 20.770 1.00 80.12 226 ALA A O 1
ATOM 1719 N N . ALA A 1 227 ? -52.113 -29.450 19.147 1.00 83.81 227 ALA A N 1
ATOM 1720 C CA . ALA A 1 227 ? -51.042 -29.679 18.186 1.00 83.81 227 ALA A CA 1
ATOM 1721 C C . ALA A 1 227 ? -49.666 -29.448 18.825 1.00 83.81 227 ALA A C 1
ATOM 1723 O O . ALA A 1 227 ? -49.490 -28.529 19.634 1.00 83.81 227 ALA A O 1
ATOM 1724 N N . VAL A 1 228 ? -48.692 -30.282 18.459 1.00 84.44 228 VAL A N 1
ATOM 1725 C CA . VAL A 1 228 ? -47.308 -30.059 18.878 1.00 84.44 228 VAL A CA 1
ATOM 1726 C C . VAL A 1 228 ? -46.822 -28.779 18.210 1.00 84.44 228 VAL A C 1
ATOM 1728 O O . VAL A 1 228 ? -46.844 -28.676 16.990 1.00 84.44 228 VAL A O 1
ATOM 1731 N N . GLN A 1 229 ? -46.399 -27.801 18.994 1.00 84.12 229 GLN A N 1
ATOM 1732 C CA . GLN A 1 229 ? -45.923 -26.521 18.490 1.00 84.12 229 GLN A CA 1
ATOM 1733 C C . GLN A 1 229 ? -44.420 -26.556 18.209 1.00 84.12 229 GLN A C 1
ATOM 1735 O O . GLN A 1 229 ? -43.980 -26.066 17.176 1.00 84.12 229 GLN A O 1
ATOM 1740 N N . ASP A 1 230 ? -43.635 -27.145 19.115 1.00 86.19 230 ASP A N 1
ATOM 1741 C CA . ASP A 1 230 ? -42.178 -27.206 18.990 1.00 86.19 230 ASP A CA 1
ATOM 1742 C C . ASP A 1 230 ? -41.606 -28.437 19.707 1.00 86.19 230 ASP A C 1
ATOM 1744 O O . ASP A 1 230 ? -42.216 -28.969 20.644 1.00 86.19 230 ASP A O 1
ATOM 1748 N N . LEU A 1 231 ? -40.446 -28.904 19.247 1.00 88.44 231 LEU A N 1
ATOM 1749 C CA . LEU A 1 231 ? -39.745 -30.078 19.764 1.00 88.44 231 LEU A CA 1
ATOM 1750 C C . LEU A 1 231 ? -38.271 -29.757 19.972 1.00 88.44 231 LEU A C 1
ATOM 1752 O O . LEU A 1 231 ? -37.605 -29.2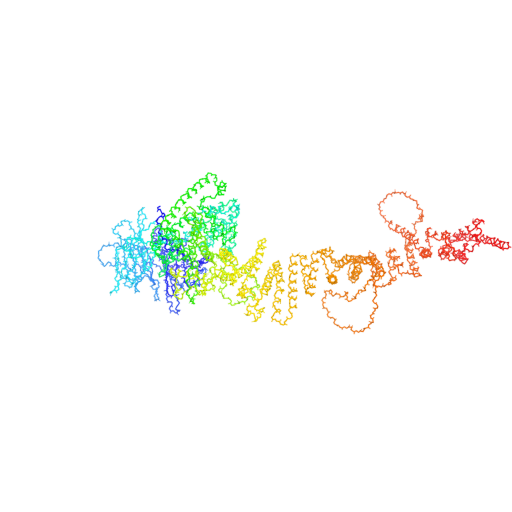47 19.076 1.00 88.44 231 LEU A O 1
ATOM 1756 N N . PHE A 1 232 ? -37.728 -30.145 21.122 1.00 86.94 232 PHE A N 1
ATOM 1757 C CA . PHE A 1 232 ? -36.304 -29.984 21.397 1.00 86.94 232 PHE A CA 1
ATOM 1758 C C . PHE A 1 232 ? -35.780 -31.157 22.223 1.00 86.94 232 PHE A C 1
ATOM 1760 O O . PHE A 1 232 ? -36.476 -31.668 23.100 1.00 86.94 232 PHE A O 1
ATOM 1767 N N . ILE A 1 233 ? -34.552 -31.593 21.948 1.00 86.69 233 ILE A N 1
ATOM 1768 C CA . ILE A 1 233 ? -33.922 -32.731 22.628 1.00 86.69 233 ILE A CA 1
ATOM 1769 C C . ILE A 1 233 ? -32.787 -32.214 23.505 1.00 86.69 233 ILE A C 1
ATOM 1771 O O . ILE A 1 233 ? -31.964 -31.422 23.052 1.00 86.69 233 ILE A O 1
ATOM 1775 N N . SER A 1 234 ? -32.747 -32.669 24.754 1.00 83.69 234 SER A N 1
ATOM 1776 C CA . SER A 1 234 ? -31.686 -32.364 25.714 1.00 83.69 234 SER A CA 1
ATOM 1777 C C . SER A 1 234 ? -31.058 -33.653 26.233 1.00 83.69 234 SER A C 1
ATOM 1779 O O . SER A 1 234 ? -31.767 -34.619 26.505 1.00 83.69 234 SER A O 1
ATOM 1781 N N . GLU A 1 235 ? -29.736 -33.674 26.377 1.00 81.00 235 GLU A N 1
ATOM 1782 C CA . GLU A 1 235 ? -28.999 -34.802 26.947 1.00 81.00 235 GLU A CA 1
ATOM 1783 C C . GLU A 1 235 ? -28.609 -34.487 28.397 1.00 81.00 235 GLU A C 1
ATOM 1785 O O . GLU A 1 235 ? -27.964 -33.475 28.672 1.00 81.00 235 GLU A O 1
ATOM 1790 N N . VAL A 1 236 ? -28.996 -35.358 29.331 1.00 78.00 236 VAL A N 1
ATOM 1791 C CA . VAL A 1 236 ? -28.726 -35.215 30.769 1.00 78.00 236 VAL A CA 1
ATOM 1792 C C . VAL A 1 236 ? -28.193 -36.545 31.290 1.00 78.00 236 VAL A C 1
ATOM 1794 O O . VAL A 1 236 ? -28.870 -37.567 31.186 1.00 78.00 236 VAL A O 1
ATOM 1797 N N . HIS A 1 237 ? -26.971 -36.555 31.832 1.00 75.56 237 HIS A N 1
ATOM 1798 C CA . HIS A 1 237 ? -26.301 -37.777 32.312 1.00 75.56 237 HIS A CA 1
ATOM 1799 C C . HIS A 1 237 ? -26.274 -38.929 31.278 1.00 75.56 237 HIS A C 1
ATOM 1801 O O . HIS A 1 237 ? -26.440 -40.097 31.634 1.00 75.56 237 HIS A O 1
ATOM 1807 N N . GLY A 1 238 ? -26.097 -38.612 29.988 1.00 74.25 238 GLY A N 1
ATOM 1808 C CA . GLY A 1 238 ? -26.071 -39.598 28.898 1.00 74.25 238 GLY A CA 1
ATOM 1809 C C . GLY A 1 238 ? -27.445 -40.136 28.476 1.00 74.25 238 GLY A C 1
ATOM 1810 O O . GLY A 1 238 ? -27.520 -41.064 27.670 1.00 74.25 238 GLY A O 1
ATOM 1811 N N . ARG A 1 239 ? -28.543 -39.595 29.022 1.00 79.62 239 ARG A N 1
ATOM 1812 C CA . ARG A 1 239 ? -29.913 -39.900 28.589 1.00 79.62 239 ARG A CA 1
ATOM 1813 C C . ARG A 1 239 ? -30.497 -38.744 27.795 1.00 79.62 239 ARG A C 1
ATOM 1815 O O . ARG A 1 239 ? -30.359 -37.591 28.192 1.00 79.62 239 ARG A O 1
ATOM 1822 N N . ASN A 1 240 ? -31.212 -39.069 26.722 1.00 84.62 240 ASN A N 1
ATOM 1823 C CA . ASN A 1 240 ? -31.875 -38.074 25.890 1.00 84.62 240 ASN A CA 1
ATOM 1824 C C . ASN A 1 240 ? -33.328 -37.880 26.331 1.00 84.62 240 ASN A C 1
ATOM 1826 O O . ASN A 1 240 ? -34.115 -38.828 26.368 1.00 84.62 240 ASN A O 1
ATOM 1830 N N . TYR A 1 241 ? -33.677 -36.631 26.606 1.00 86.88 241 TYR A N 1
ATOM 1831 C CA . TYR A 1 241 ? -35.014 -36.184 26.954 1.00 86.88 241 TYR A CA 1
ATOM 1832 C C . TYR A 1 241 ? -35.595 -35.355 25.816 1.00 86.88 241 TYR A C 1
ATOM 1834 O O . TYR A 1 241 ? -34.971 -34.404 25.347 1.00 86.88 241 TYR A O 1
ATOM 1842 N N . LEU A 1 242 ? -36.802 -35.704 25.382 1.00 89.31 242 LEU A N 1
ATOM 1843 C CA . LEU A 1 242 ? -37.552 -34.957 24.383 1.00 89.31 242 LEU A CA 1
ATOM 1844 C C . LEU A 1 242 ? -38.542 -34.022 25.081 1.00 89.31 242 LEU A C 1
ATOM 1846 O O . LEU A 1 242 ? -39.522 -34.476 25.674 1.00 89.31 242 LEU A O 1
ATOM 1850 N N . CYS A 1 243 ? -38.302 -32.721 24.974 1.00 88.50 243 CYS A N 1
ATOM 1851 C CA . CYS A 1 243 ? -39.213 -31.675 25.415 1.00 88.50 243 CYS A CA 1
ATOM 1852 C C . CYS A 1 243 ? -40.182 -31.325 24.279 1.00 88.50 243 CYS A C 1
ATOM 1854 O O . CYS A 1 243 ? -39.767 -30.970 23.176 1.00 88.50 243 CYS A O 1
ATOM 1856 N N . VAL A 1 244 ? -41.476 -31.419 24.565 1.00 89.00 244 VAL A N 1
ATOM 1857 C CA . VAL A 1 244 ? -42.584 -31.232 23.628 1.00 89.00 244 VAL A CA 1
ATOM 1858 C C . VAL A 1 244 ? -43.442 -30.078 24.126 1.00 89.00 244 VAL A C 1
ATOM 1860 O O . VAL A 1 244 ? -44.089 -30.184 25.171 1.00 89.00 244 VAL A O 1
ATOM 1863 N N . LEU A 1 245 ? -43.443 -28.974 23.385 1.00 88.38 245 LEU A N 1
ATOM 1864 C CA . LEU A 1 245 ? -44.315 -27.832 23.640 1.00 88.38 245 LEU A CA 1
ATOM 1865 C C . LEU A 1 245 ? -45.560 -27.958 22.765 1.00 88.38 245 LEU A C 1
ATOM 1867 O O . LEU A 1 245 ? -45.449 -28.118 21.553 1.00 88.38 245 LEU A O 1
ATOM 1871 N N . HIS A 1 246 ? -46.740 -27.861 23.363 1.00 88.00 246 HIS A N 1
ATOM 1872 C CA . HIS A 1 246 ? -48.017 -27.892 22.653 1.00 88.00 246 HIS A CA 1
ATOM 1873 C C . HIS A 1 246 ? -48.617 -26.489 22.514 1.00 88.00 246 HIS A C 1
ATOM 1875 O O . HIS A 1 246 ? -48.309 -25.587 23.296 1.00 88.00 246 HIS A O 1
ATOM 1881 N N . ALA A 1 247 ? -49.499 -26.308 21.528 1.00 81.19 247 ALA A N 1
ATOM 1882 C CA . ALA A 1 247 ? -50.116 -25.015 21.216 1.00 81.19 247 ALA A CA 1
ATOM 1883 C C . ALA A 1 247 ? -51.010 -24.451 22.344 1.00 81.19 247 ALA A C 1
ATOM 1885 O O . ALA A 1 247 ? -51.237 -23.246 22.406 1.00 81.19 247 ALA A O 1
ATOM 1886 N N . ASP A 1 248 ? -51.486 -25.299 23.260 1.00 79.50 248 ASP A N 1
ATOM 1887 C CA . ASP A 1 248 ? -52.214 -24.913 24.480 1.00 79.50 248 ASP A CA 1
ATOM 1888 C C . ASP A 1 248 ? -51.289 -24.478 25.636 1.00 79.50 248 ASP A C 1
ATOM 1890 O O . ASP A 1 248 ? -51.756 -24.163 26.732 1.00 79.50 248 ASP A O 1
ATOM 1894 N N . GLY A 1 249 ? -49.971 -24.481 25.417 1.00 78.81 249 GLY A N 1
ATOM 1895 C CA . GLY A 1 249 ? -48.962 -24.168 26.422 1.00 78.81 249 GLY A CA 1
ATOM 1896 C C . GLY A 1 249 ? -48.632 -25.322 27.369 1.00 78.81 249 GLY A C 1
ATOM 1897 O O . GLY A 1 249 ? -47.948 -25.097 28.369 1.00 78.81 249 GLY A O 1
ATOM 1898 N N . ALA A 1 250 ? -49.085 -26.552 27.103 1.00 84.12 250 ALA A N 1
ATOM 1899 C CA . ALA A 1 250 ? -48.608 -27.727 27.826 1.00 84.12 250 ALA A CA 1
ATOM 1900 C C . ALA A 1 250 ? -47.174 -28.091 27.400 1.00 84.12 250 ALA A C 1
ATOM 1902 O O . ALA A 1 250 ? -46.904 -28.300 26.219 1.00 84.12 250 ALA A O 1
ATOM 1903 N N . LEU A 1 251 ? -46.263 -28.211 28.369 1.00 87.25 251 LEU A N 1
ATOM 1904 C CA . LEU A 1 251 ? -44.924 -28.771 28.188 1.00 87.25 251 LEU A CA 1
ATOM 1905 C C . LEU A 1 251 ? -44.903 -30.209 28.709 1.00 87.25 251 LEU A C 1
ATOM 1907 O O . LEU A 1 251 ? -45.141 -30.467 29.895 1.00 87.25 251 LEU A O 1
ATOM 1911 N N . ARG A 1 252 ? -44.591 -31.149 27.819 1.00 86.88 252 ARG A N 1
ATOM 1912 C CA . ARG A 1 252 ? -44.385 -32.564 28.142 1.00 86.88 252 ARG A CA 1
ATOM 1913 C C . ARG A 1 252 ? -42.916 -32.918 27.933 1.00 86.88 252 ARG A C 1
ATOM 1915 O O . ARG A 1 252 ? -42.341 -32.529 26.926 1.00 86.88 252 ARG A O 1
ATOM 1922 N N . VAL A 1 253 ? -42.311 -33.668 28.850 1.00 87.94 253 VAL A N 1
ATOM 1923 C CA . VAL A 1 253 ? -40.941 -34.184 28.682 1.00 87.94 253 VAL A CA 1
ATOM 1924 C C . VAL A 1 253 ? -40.968 -35.703 28.697 1.00 87.94 253 VAL A C 1
ATOM 1926 O O . VAL A 1 253 ? -41.555 -36.299 29.601 1.00 87.94 253 VAL A O 1
ATOM 1929 N N . TRP A 1 254 ? -40.339 -36.323 27.705 1.00 87.12 254 TRP A N 1
ATOM 1930 C CA . TRP A 1 254 ? -40.280 -37.770 27.515 1.00 87.12 254 TRP A CA 1
ATOM 1931 C C . TRP A 1 254 ? -38.843 -38.264 27.638 1.00 87.12 254 TRP A C 1
ATOM 1933 O O . TRP A 1 254 ? -37.940 -37.649 27.081 1.00 87.12 254 TRP A O 1
ATOM 1943 N N . ASP A 1 255 ? -38.628 -39.377 28.335 1.00 85.44 255 ASP A N 1
ATOM 1944 C CA . ASP A 1 255 ? -37.359 -40.110 28.274 1.00 85.44 255 ASP A CA 1
ATOM 1945 C C . ASP A 1 255 ? -37.377 -40.974 27.005 1.00 85.44 255 ASP A C 1
ATOM 1947 O O . ASP A 1 255 ? -38.261 -41.816 26.826 1.00 85.44 255 ASP A O 1
ATOM 1951 N N . ILE A 1 256 ? -36.435 -40.725 26.092 1.00 82.12 256 ILE A N 1
ATOM 1952 C CA . ILE A 1 256 ? -36.386 -41.378 24.777 1.00 82.12 256 ILE A CA 1
ATOM 1953 C C . ILE A 1 256 ? -36.015 -42.862 24.902 1.00 82.12 256 ILE A C 1
ATOM 1955 O O . ILE A 1 256 ? -36.414 -43.658 24.057 1.00 82.12 256 ILE A O 1
ATOM 1959 N N . LEU A 1 257 ? -35.278 -43.255 25.947 1.00 80.25 257 LEU A N 1
ATOM 1960 C CA . LEU A 1 257 ? -34.854 -44.645 26.140 1.00 80.25 257 LEU A CA 1
ATOM 1961 C C . LEU A 1 257 ? -35.990 -45.523 26.668 1.00 80.25 257 LEU A C 1
ATOM 1963 O O . LEU A 1 257 ? -36.121 -46.677 26.265 1.00 80.25 257 LEU A O 1
ATOM 1967 N N . THR A 1 258 ? -36.793 -44.995 27.594 1.00 79.62 258 THR A N 1
ATOM 1968 C CA . THR A 1 258 ? -37.907 -45.731 28.217 1.00 79.62 258 THR A CA 1
ATOM 1969 C C . THR A 1 258 ? -39.252 -45.461 27.548 1.00 79.62 258 THR A C 1
ATOM 1971 O O . THR A 1 258 ? -40.234 -46.122 27.885 1.00 79.62 258 THR A O 1
ATOM 1974 N N . TYR A 1 259 ? -39.314 -44.486 26.637 1.00 78.31 259 TYR A N 1
ATOM 1975 C CA . TYR A 1 259 ? -40.533 -43.977 25.997 1.00 78.31 259 TYR A CA 1
ATOM 1976 C C . TYR A 1 259 ? -41.609 -43.535 27.001 1.00 78.31 259 TYR A C 1
ATOM 1978 O O . TYR A 1 259 ? -42.798 -43.505 26.690 1.00 78.31 259 TYR A O 1
ATOM 1986 N N . SER A 1 260 ? -41.198 -43.187 28.223 1.00 81.75 260 SER A N 1
ATOM 1987 C CA . SER A 1 260 ? -42.099 -42.796 29.304 1.00 81.75 260 SER A CA 1
ATOM 1988 C C . SER A 1 260 ? -42.099 -41.285 29.497 1.00 81.75 260 SER A C 1
ATOM 1990 O O . SER A 1 260 ? -41.044 -40.647 29.498 1.00 81.75 260 SER A O 1
ATOM 1992 N N . ARG A 1 261 ? -43.279 -40.713 29.739 1.00 84.44 261 ARG A N 1
ATOM 1993 C CA . ARG A 1 261 ? -43.435 -39.295 30.074 1.00 84.44 261 ARG A CA 1
ATOM 1994 C C . ARG A 1 261 ? -42.949 -39.022 31.501 1.00 84.44 261 ARG A C 1
ATOM 1996 O O . ARG A 1 261 ? -43.484 -39.588 32.449 1.00 84.44 261 ARG A O 1
ATOM 2003 N N . VAL A 1 262 ? -41.968 -38.135 31.638 1.00 83.31 262 VAL A N 1
ATOM 2004 C CA . VAL A 1 262 ? -41.310 -37.764 32.905 1.00 83.31 262 VAL A CA 1
ATOM 2005 C C . VAL A 1 262 ? -41.910 -36.491 33.506 1.00 83.31 262 VAL A C 1
ATOM 2007 O O . VAL A 1 262 ? -42.033 -36.383 34.721 1.00 83.31 262 VAL A O 1
ATOM 2010 N N . LEU A 1 263 ? -42.334 -35.544 32.662 1.00 84.00 263 LEU A N 1
ATOM 2011 C CA . LEU A 1 263 ? -42.961 -34.284 33.073 1.00 84.00 263 LEU A CA 1
ATOM 2012 C C . LEU A 1 263 ? -44.202 -34.008 32.216 1.00 84.00 263 LEU A C 1
ATOM 2014 O O . LEU A 1 263 ? -44.193 -34.248 31.008 1.00 84.00 263 LEU A O 1
ATOM 2018 N N . CYS A 1 264 ? -45.253 -33.458 32.823 1.00 85.25 264 CYS A N 1
ATOM 2019 C CA . CYS A 1 264 ? -46.388 -32.866 32.116 1.00 85.25 264 CYS A CA 1
ATOM 2020 C C . CYS A 1 264 ? -46.900 -31.659 32.910 1.00 85.25 264 CYS A C 1
ATOM 2022 O O . CYS A 1 264 ? -47.561 -31.832 33.934 1.00 85.25 264 CYS A O 1
ATOM 2024 N N . GLN A 1 265 ? -46.597 -30.442 32.454 1.00 83.81 265 GLN A N 1
ATOM 2025 C CA . GLN A 1 265 ? -46.948 -29.205 33.154 1.00 83.81 265 GLN A CA 1
ATOM 2026 C C . GLN A 1 265 ? -47.439 -28.145 32.168 1.00 83.81 265 GLN A C 1
ATOM 2028 O O . GLN A 1 265 ? -46.858 -27.957 31.105 1.00 83.81 265 GLN A O 1
ATOM 2033 N N . SER A 1 266 ? -48.524 -27.447 32.508 1.00 81.31 266 SER A N 1
ATOM 2034 C CA . SER A 1 266 ? -48.997 -26.312 31.710 1.00 81.31 266 SER A CA 1
ATOM 2035 C C . SER A 1 266 ? -48.209 -25.062 32.086 1.00 81.31 266 SER A C 1
ATOM 2037 O O . SER A 1 266 ? -48.186 -24.672 33.255 1.00 81.31 266 SER A O 1
ATOM 2039 N N . ILE A 1 267 ? -47.545 -24.470 31.093 1.00 75.19 267 ILE A N 1
ATOM 2040 C CA . ILE A 1 267 ? -46.785 -23.225 31.222 1.00 75.19 267 ILE A CA 1
ATOM 2041 C C . ILE A 1 267 ? -47.675 -22.011 30.929 1.00 75.19 267 ILE A C 1
ATOM 2043 O O . ILE A 1 267 ? -47.360 -20.919 31.397 1.00 75.19 267 ILE A O 1
ATOM 2047 N N . ALA A 1 268 ? -48.796 -22.206 30.215 1.00 65.31 268 ALA A N 1
ATOM 2048 C CA . ALA A 1 268 ? -49.746 -21.156 29.849 1.00 65.31 268 ALA A CA 1
ATOM 2049 C C . ALA A 1 268 ? -49.945 -20.189 31.021 1.00 65.31 268 ALA A C 1
ATOM 2051 O O . ALA A 1 268 ? -50.506 -20.546 32.064 1.00 65.31 268 ALA A O 1
ATOM 2052 N N . ALA A 1 269 ? -49.383 -18.985 30.879 1.00 57.62 269 ALA A N 1
ATOM 2053 C CA . ALA A 1 269 ? -49.380 -18.008 31.947 1.00 57.62 269 ALA A CA 1
ATOM 2054 C C . ALA A 1 269 ? -50.840 -17.749 32.317 1.00 57.62 269 ALA A C 1
ATOM 2056 O O . ALA A 1 269 ? -51.599 -17.240 31.495 1.00 57.62 269 ALA A O 1
ATOM 2057 N N . LYS A 1 270 ? -51.239 -18.097 33.548 1.00 53.91 270 LYS A N 1
ATOM 2058 C CA . LYS A 1 270 ? -52.635 -18.029 34.027 1.00 53.91 270 LYS A CA 1
ATOM 2059 C C . LYS A 1 270 ? -53.307 -16.651 33.852 1.00 53.91 270 LYS A C 1
ATOM 2061 O O . LYS A 1 270 ? -54.503 -16.542 34.084 1.00 53.91 270 LYS A O 1
ATOM 2066 N N . ASN A 1 271 ? -52.555 -15.624 33.446 1.00 50.31 271 ASN A N 1
ATOM 2067 C CA . ASN A 1 271 ? -52.954 -14.221 33.407 1.00 50.31 271 ASN A CA 1
ATOM 2068 C C . ASN A 1 271 ? -52.881 -13.561 32.008 1.00 50.31 271 ASN A C 1
ATOM 2070 O O . ASN A 1 271 ? -53.041 -12.347 31.930 1.00 50.31 271 ASN A O 1
ATOM 2074 N N . LEU A 1 272 ? -52.617 -14.292 30.917 1.00 54.44 272 LEU A N 1
ATOM 2075 C CA . LEU A 1 272 ? -52.463 -13.711 29.570 1.00 54.44 272 LEU A CA 1
ATOM 2076 C C . LEU A 1 272 ? -53.419 -14.372 28.560 1.00 54.44 272 LEU A C 1
ATOM 2078 O O . LEU A 1 272 ? -53.028 -15.244 27.787 1.00 54.44 272 LEU A O 1
ATOM 2082 N N . GLU A 1 273 ? -54.690 -13.959 28.558 1.00 55.22 273 GLU A N 1
ATOM 2083 C CA . GLU A 1 273 ? -55.633 -14.338 27.495 1.00 55.22 273 GLU A CA 1
ATOM 2084 C C . GLU A 1 273 ? -55.147 -13.816 26.127 1.00 55.22 273 GLU A C 1
ATOM 2086 O O . GLU A 1 273 ? -54.712 -12.670 25.999 1.00 55.22 273 GLU A O 1
ATOM 2091 N N . GLY A 1 274 ? -55.211 -14.664 25.094 1.00 61.41 274 GLY A N 1
ATOM 2092 C CA . GLY A 1 274 ? -54.840 -14.307 23.716 1.00 61.41 274 GLY A CA 1
ATOM 2093 C C . GLY A 1 274 ? -53.343 -14.377 23.383 1.00 61.41 274 GLY A C 1
ATOM 2094 O O . GLY A 1 274 ? -52.936 -13.871 22.331 1.00 61.41 274 GLY A O 1
ATOM 2095 N N . VAL A 1 275 ? -52.529 -14.984 24.251 1.00 68.81 275 VAL A N 1
ATOM 2096 C CA . VAL A 1 275 ? -51.090 -15.195 24.041 1.00 68.81 275 VAL A CA 1
ATOM 2097 C C . VAL A 1 275 ? -50.810 -16.634 23.615 1.00 68.81 275 VAL A C 1
ATOM 2099 O O . VAL A 1 275 ? -51.270 -17.576 24.255 1.00 68.81 275 VAL A O 1
ATOM 2102 N N . MET A 1 276 ? -50.043 -16.799 22.536 1.00 72.00 276 MET A N 1
ATOM 2103 C CA . MET A 1 276 ? -49.644 -18.103 22.002 1.00 72.00 276 MET A CA 1
ATOM 2104 C C . MET A 1 276 ? -48.179 -18.395 22.336 1.00 72.00 276 MET A C 1
ATOM 2106 O O . MET A 1 276 ? -47.319 -17.525 22.175 1.00 72.00 276 MET A O 1
ATOM 2110 N N . CYS A 1 277 ? -47.886 -19.625 22.768 1.00 75.12 277 CYS A N 1
ATOM 2111 C CA . CYS A 1 277 ? -46.515 -20.130 22.828 1.00 75.12 277 CYS A CA 1
ATOM 2112 C C . CYS A 1 277 ? -46.052 -20.425 21.401 1.00 75.12 277 CYS A C 1
ATOM 2114 O O . CYS A 1 277 ? -46.724 -21.174 20.696 1.00 75.12 277 CYS A O 1
ATOM 2116 N N . VAL A 1 278 ? -44.934 -19.846 20.966 1.00 76.38 278 VAL A N 1
ATOM 2117 C CA . VAL A 1 278 ? -44.483 -19.968 19.568 1.00 76.38 278 VAL A CA 1
ATOM 2118 C C . VAL A 1 278 ? -43.302 -20.920 19.428 1.00 76.38 278 VAL A C 1
ATOM 2120 O O . VAL A 1 278 ? -43.281 -21.713 18.490 1.00 76.38 278 VAL A O 1
ATOM 2123 N N . ARG A 1 279 ? -42.320 -20.821 20.333 1.00 81.06 279 ARG A N 1
ATOM 2124 C CA . ARG A 1 279 ? -41.015 -21.479 20.191 1.00 81.06 279 ARG A CA 1
ATOM 2125 C C . ARG A 1 279 ? -40.388 -21.799 21.544 1.00 81.06 279 ARG A C 1
ATOM 2127 O O . ARG A 1 279 ? -40.611 -21.061 22.511 1.00 81.06 279 ARG A O 1
ATOM 2134 N N . LEU A 1 280 ? -39.613 -22.878 21.588 1.00 85.94 280 LEU A N 1
ATOM 2135 C CA . LEU A 1 280 ? -38.934 -23.394 22.772 1.00 85.94 280 LEU A CA 1
ATOM 2136 C C . LEU A 1 280 ? -37.418 -23.435 22.540 1.00 85.94 280 LEU A C 1
ATOM 2138 O O . LEU A 1 280 ? -36.949 -24.009 21.561 1.00 85.94 280 LEU A O 1
ATOM 2142 N N . TRP A 1 281 ? -36.643 -22.914 23.490 1.00 86.19 281 TRP A N 1
ATOM 2143 C CA . TRP A 1 281 ? -35.194 -23.123 23.543 1.00 86.19 281 TRP A CA 1
ATOM 2144 C C . TRP A 1 281 ? -34.808 -23.724 24.889 1.00 86.19 281 TRP A C 1
ATOM 2146 O O . TRP A 1 281 ? -35.305 -23.300 25.932 1.00 86.19 281 TRP A O 1
ATOM 2156 N N . LEU A 1 282 ? -33.885 -24.681 24.876 1.00 84.62 282 LEU A N 1
ATOM 2157 C CA . LEU A 1 282 ? -33.284 -25.243 26.084 1.00 84.62 282 LEU A CA 1
ATOM 2158 C C . LEU A 1 282 ? -31.783 -24.976 26.086 1.00 84.62 282 LEU A C 1
ATOM 2160 O O . LEU A 1 282 ? -31.118 -25.083 25.052 1.00 84.62 282 LEU A O 1
ATOM 2164 N N . GLY A 1 283 ? -31.255 -24.624 27.254 1.00 80.50 283 GLY A N 1
ATOM 2165 C CA . GLY A 1 283 ? -29.820 -24.569 27.488 1.00 80.50 283 GLY A CA 1
ATOM 2166 C C . GLY A 1 283 ? -29.240 -25.929 27.853 1.00 80.50 283 GLY A C 1
ATOM 2167 O O . GLY A 1 283 ? -29.946 -26.935 27.948 1.00 80.50 283 GLY A O 1
ATOM 2168 N N . LYS A 1 284 ? -27.922 -25.957 28.054 1.00 78.38 284 LYS A N 1
ATOM 2169 C CA . LYS A 1 284 ? -27.246 -27.143 28.585 1.00 78.38 284 LYS A CA 1
ATOM 2170 C C . LYS A 1 284 ? -27.634 -27.349 30.048 1.00 78.38 284 LYS A C 1
ATOM 2172 O O . LYS A 1 284 ? -27.888 -26.382 30.760 1.00 78.38 284 LYS A O 1
ATOM 2177 N N . ALA A 1 285 ? -27.659 -28.606 30.479 1.00 76.19 285 ALA A N 1
ATOM 2178 C CA . ALA A 1 285 ? -27.845 -28.938 31.881 1.00 76.19 285 ALA A CA 1
ATOM 2179 C C . ALA A 1 285 ? -26.668 -28.418 32.706 1.00 76.19 285 ALA A C 1
ATOM 2181 O O . ALA A 1 285 ? -25.523 -28.800 32.458 1.00 76.19 285 ALA A O 1
ATOM 2182 N N . ASP A 1 286 ? -26.963 -27.551 33.671 1.00 76.62 286 ASP A N 1
ATOM 2183 C CA . ASP A 1 286 ? -25.999 -27.153 34.680 1.00 76.62 286 ASP A CA 1
ATOM 2184 C C . ASP A 1 286 ? -26.018 -28.195 35.802 1.00 76.62 286 ASP A C 1
ATOM 2186 O O . ASP A 1 286 ? -26.975 -28.305 36.572 1.00 76.62 286 ASP A O 1
ATOM 2190 N N . TYR A 1 287 ? -24.964 -29.006 35.850 1.00 77.31 287 TYR A N 1
ATOM 2191 C CA . TYR A 1 287 ? -24.813 -30.073 36.835 1.00 77.31 287 TYR A CA 1
ATOM 2192 C C . TYR A 1 287 ? -24.526 -29.545 38.243 1.00 77.31 287 TYR A C 1
ATOM 2194 O O . TYR A 1 287 ? -24.783 -30.270 39.204 1.00 77.31 287 TYR A O 1
ATOM 2202 N N . ASP A 1 288 ? -24.042 -28.306 38.371 1.00 72.75 288 ASP A N 1
ATOM 2203 C CA . ASP A 1 288 ? -23.733 -27.706 39.667 1.00 72.75 288 ASP A CA 1
ATOM 2204 C C . ASP A 1 288 ? -25.009 -27.196 40.350 1.00 72.75 288 ASP A C 1
ATOM 2206 O O . ASP A 1 288 ? -25.212 -27.431 41.543 1.00 72.75 288 ASP A O 1
ATOM 2210 N N . SER A 1 289 ? -25.902 -26.540 39.597 1.00 73.06 289 SER A N 1
ATOM 2211 C CA . SER A 1 289 ? -27.207 -26.101 40.115 1.00 73.06 289 SER A CA 1
ATOM 2212 C C . SER A 1 289 ? -28.301 -27.170 40.039 1.00 73.06 289 SER A C 1
ATOM 2214 O O . SER A 1 289 ? -29.293 -27.071 40.761 1.00 73.06 289 SER A O 1
ATOM 2216 N N . GLY A 1 290 ? -28.141 -28.189 39.188 1.00 76.25 290 GLY A N 1
ATOM 2217 C CA . GLY A 1 290 ? -29.187 -29.169 38.892 1.00 76.25 290 GLY A CA 1
ATOM 2218 C C . GLY A 1 290 ? -30.339 -28.583 38.069 1.00 76.25 290 GLY A C 1
ATOM 2219 O O . GLY A 1 290 ? -31.457 -29.090 38.142 1.00 76.25 290 GLY A O 1
ATOM 2220 N N . ILE A 1 291 ? -30.100 -27.503 37.314 1.00 79.00 291 ILE A N 1
ATOM 2221 C CA . ILE A 1 291 ? -31.124 -26.772 36.555 1.00 79.00 291 ILE A CA 1
ATOM 2222 C C . ILE A 1 291 ? -30.804 -26.808 35.059 1.00 79.00 291 ILE A C 1
ATOM 2224 O O . ILE A 1 291 ? -29.678 -26.571 34.628 1.00 79.00 291 ILE A O 1
ATOM 2228 N N . ILE A 1 292 ? -31.824 -27.064 34.242 1.00 83.75 292 ILE A N 1
ATOM 2229 C CA . ILE A 1 292 ? -31.790 -26.842 32.795 1.00 83.75 292 ILE A CA 1
ATOM 2230 C C . ILE A 1 292 ? -32.576 -25.558 32.513 1.00 83.75 292 ILE A C 1
ATOM 2232 O O . ILE A 1 292 ? -33.797 -25.544 32.711 1.00 83.75 292 ILE A O 1
ATOM 2236 N N . PRO A 1 293 ? -31.927 -24.467 32.074 1.00 83.62 293 PRO A N 1
ATOM 2237 C CA . PRO A 1 293 ? -32.640 -23.249 31.726 1.00 83.62 293 PRO A CA 1
ATOM 2238 C C . PRO A 1 293 ? -33.465 -23.474 30.451 1.00 83.62 293 PRO A C 1
ATOM 2240 O O . PRO A 1 293 ? -32.993 -24.044 29.465 1.00 83.62 293 PRO A O 1
ATOM 2243 N N . LEU A 1 294 ? -34.720 -23.033 30.483 1.00 85.62 294 LEU A N 1
ATOM 2244 C CA . LEU A 1 294 ? -35.718 -23.232 29.435 1.00 85.62 294 LEU A CA 1
ATOM 2245 C C . LEU A 1 294 ? -36.353 -21.884 29.091 1.00 85.62 294 LEU A C 1
ATOM 2247 O O . LEU A 1 294 ? -36.910 -21.243 29.971 1.00 85.62 294 LEU A O 1
ATOM 2251 N N . ALA A 1 295 ? -36.311 -21.443 27.834 1.00 86.25 295 ALA A N 1
ATOM 2252 C CA . ALA A 1 295 ? -36.965 -20.209 27.385 1.00 86.25 295 ALA A CA 1
ATOM 2253 C C . ALA A 1 295 ? -38.142 -20.517 26.464 1.00 86.25 295 ALA A C 1
ATOM 2255 O O . ALA A 1 295 ? -38.025 -21.319 25.536 1.00 86.25 295 ALA A O 1
ATOM 2256 N N . VAL A 1 296 ? -39.258 -19.828 26.696 1.00 84.69 296 VAL A N 1
ATOM 2257 C CA . VAL A 1 296 ? -40.451 -19.872 25.842 1.00 84.69 296 VAL A CA 1
ATOM 2258 C C . VAL A 1 296 ? -40.710 -18.479 25.283 1.00 84.69 296 VAL A C 1
ATOM 2260 O O . VAL A 1 296 ? -40.733 -17.506 26.039 1.00 84.69 296 VAL A O 1
ATOM 2263 N N . LEU A 1 297 ? -40.913 -18.389 23.966 1.00 84.69 297 LEU A N 1
ATOM 2264 C CA . LEU A 1 297 ? -41.410 -17.174 23.320 1.00 84.69 297 LEU A CA 1
ATOM 2265 C C . LEU A 1 297 ? -42.935 -17.140 23.376 1.00 84.69 297 LEU A C 1
ATOM 2267 O O . LEU A 1 297 ? -43.608 -18.014 22.820 1.00 84.69 297 LEU A O 1
ATOM 2271 N N . TYR A 1 298 ? -43.458 -16.076 23.971 1.00 80.19 298 TYR A N 1
ATOM 2272 C CA . TYR A 1 298 ? -44.867 -15.732 23.956 1.00 80.19 298 TYR A CA 1
ATOM 2273 C C . TYR A 1 298 ? -45.130 -14.592 22.982 1.00 80.19 298 TYR A C 1
ATOM 2275 O O . TYR A 1 298 ? -44.518 -13.529 23.087 1.00 80.19 298 TYR A O 1
ATOM 2283 N N . ARG A 1 299 ? -46.087 -14.804 22.076 1.00 75.44 299 ARG A N 1
ATOM 2284 C CA . ARG A 1 299 ? -46.555 -13.793 21.125 1.00 75.44 299 ARG A CA 1
ATOM 2285 C C . ARG A 1 299 ? -47.997 -13.421 21.415 1.00 75.44 299 ARG A C 1
ATOM 2287 O O . ARG A 1 299 ? -48.857 -14.296 21.550 1.00 75.44 299 ARG A O 1
ATOM 2294 N N . LYS A 1 300 ? -48.274 -12.122 21.500 1.00 68.88 300 LYS A N 1
ATOM 2295 C CA . LYS A 1 300 ? -49.626 -11.597 21.721 1.00 68.88 300 LYS A CA 1
ATOM 2296 C C . LYS A 1 300 ? -50.320 -11.368 20.377 1.00 68.88 300 LYS A C 1
ATOM 2298 O O . LYS A 1 300 ? -49.751 -10.765 19.478 1.00 68.88 300 LYS A O 1
ATOM 2303 N N . SER A 1 301 ? -51.551 -11.854 20.235 1.00 61.91 301 SER A N 1
ATOM 2304 C CA . SER A 1 301 ? -52.272 -11.861 18.949 1.00 61.91 301 SER A CA 1
ATOM 2305 C C . SER A 1 301 ? -52.868 -10.512 18.501 1.00 61.91 301 SER A C 1
ATOM 2307 O O . SER A 1 301 ? -53.308 -10.414 17.359 1.00 61.91 301 SER A O 1
ATOM 2309 N N . MET A 1 302 ? -52.909 -9.476 19.352 1.00 50.44 302 MET A N 1
ATOM 2310 C CA . MET A 1 302 ? -53.681 -8.242 19.103 1.00 50.44 302 MET A CA 1
ATOM 2311 C C . MET A 1 302 ? -52.879 -6.958 19.362 1.00 50.44 302 MET A C 1
ATOM 2313 O O . MET A 1 302 ? -52.412 -6.787 20.484 1.00 50.44 302 MET A O 1
ATOM 2317 N N . ASN A 1 303 ? -52.813 -6.092 18.331 1.00 51.75 303 ASN A N 1
ATOM 2318 C CA . ASN A 1 303 ? -52.424 -4.665 18.172 1.00 51.75 303 ASN A CA 1
ATOM 2319 C C . ASN A 1 303 ? -51.339 -3.990 19.043 1.00 51.75 303 ASN A C 1
ATOM 2321 O O . ASN A 1 303 ? -50.764 -3.015 18.573 1.00 51.75 303 ASN A O 1
ATOM 2325 N N . ASP A 1 304 ? -51.002 -4.498 20.223 1.00 52.69 304 ASP A N 1
ATOM 2326 C CA . ASP A 1 304 ? -49.856 -4.074 21.028 1.00 52.69 304 ASP A CA 1
ATOM 2327 C C . ASP A 1 304 ? -48.834 -5.218 21.014 1.00 52.69 304 ASP A C 1
ATOM 2329 O O . ASP A 1 304 ? -48.874 -6.127 21.851 1.00 52.69 304 ASP A O 1
ATOM 2333 N N . SER A 1 305 ? -47.968 -5.223 19.999 1.00 55.12 305 SER A N 1
ATOM 2334 C CA . SER A 1 305 ? -46.930 -6.233 19.768 1.00 55.12 305 SER A CA 1
ATOM 2335 C C . SER A 1 305 ? -45.846 -6.180 20.850 1.00 55.12 305 SER A C 1
ATOM 2337 O O . SER A 1 305 ? -44.769 -5.633 20.639 1.00 55.12 305 SER A O 1
ATOM 2339 N N . MET A 1 306 ? -46.132 -6.723 22.027 1.00 62.66 306 MET A N 1
ATOM 2340 C CA . MET A 1 306 ? -45.118 -7.016 23.037 1.00 62.66 306 MET A CA 1
ATOM 2341 C C . MET A 1 306 ? -44.925 -8.528 23.083 1.00 62.66 306 MET A C 1
ATOM 2343 O O . MET A 1 306 ? -45.644 -9.235 23.795 1.00 62.66 306 MET A O 1
ATOM 2347 N N . ASP A 1 307 ? -43.973 -9.018 22.290 1.00 77.19 307 ASP A N 1
ATOM 2348 C CA . ASP A 1 307 ? -43.470 -10.385 22.417 1.00 77.19 307 ASP A CA 1
ATOM 2349 C C . ASP A 1 307 ? -42.639 -10.468 23.711 1.00 77.19 307 ASP A C 1
ATOM 2351 O O . ASP A 1 307 ? -41.901 -9.545 24.063 1.00 77.19 307 ASP A O 1
ATOM 2355 N N . VAL A 1 308 ? -42.780 -11.557 24.466 1.00 77.81 308 VAL A N 1
ATOM 2356 C CA . VAL A 1 308 ? -42.079 -11.735 25.748 1.00 77.81 308 VAL A CA 1
ATOM 2357 C C . VAL A 1 308 ? -41.393 -13.089 25.758 1.00 77.81 308 VAL A C 1
ATOM 2359 O O . VAL A 1 308 ? -42.019 -14.113 25.486 1.00 77.81 308 VAL A O 1
ATOM 2362 N N . ILE A 1 309 ? -40.110 -13.102 26.111 1.00 82.50 309 ILE A N 1
ATOM 2363 C CA . ILE A 1 309 ? -39.376 -14.337 26.388 1.00 82.50 309 ILE A CA 1
ATOM 2364 C C . ILE A 1 309 ? -39.426 -14.577 27.889 1.00 82.50 309 ILE A C 1
ATOM 2366 O O . ILE A 1 309 ? -38.998 -13.736 28.675 1.00 82.50 309 ILE A O 1
ATOM 2370 N N . THR A 1 310 ? -39.920 -15.735 28.302 1.00 80.31 310 THR A N 1
ATOM 2371 C CA . THR A 1 310 ? -39.912 -16.129 29.714 1.00 80.31 310 THR A CA 1
ATOM 2372 C C . THR A 1 310 ? -38.966 -17.290 29.924 1.00 80.31 310 THR A C 1
ATOM 2374 O O . THR A 1 310 ? -39.059 -18.300 29.220 1.00 80.31 310 THR A O 1
ATOM 2377 N N . VAL A 1 311 ? -38.094 -17.161 30.912 1.00 81.94 311 VAL A N 1
ATOM 2378 C CA . VAL A 1 311 ? -37.130 -18.187 31.291 1.00 81.94 311 VAL A CA 1
ATOM 2379 C C . VAL A 1 311 ? -37.671 -18.968 32.484 1.00 81.94 311 VAL A C 1
ATOM 2381 O O . VAL A 1 311 ? -38.116 -18.389 33.471 1.00 81.94 311 VAL A O 1
ATOM 2384 N N . TYR A 1 312 ? -37.611 -20.288 32.405 1.00 82.81 312 TYR A N 1
ATOM 2385 C CA . TYR A 1 312 ? -37.967 -21.259 33.428 1.00 82.81 312 TYR A CA 1
ATOM 2386 C C . TYR A 1 312 ? -36.732 -22.082 33.800 1.00 82.81 312 TYR A C 1
ATOM 2388 O O . TYR A 1 312 ? -35.826 -22.261 32.987 1.00 82.81 312 TYR A O 1
ATOM 2396 N N . GLY A 1 313 ? -36.702 -22.591 35.028 1.00 81.69 313 GLY A N 1
ATOM 2397 C CA . GLY A 1 313 ? -35.706 -23.556 35.482 1.00 81.69 313 GLY A CA 1
ATOM 2398 C C . GLY A 1 313 ? -36.333 -24.937 35.516 1.00 81.69 313 GLY A C 1
ATOM 2399 O O . GLY A 1 313 ? -37.328 -25.141 36.209 1.00 81.69 313 GLY A O 1
ATOM 2400 N N . LEU A 1 314 ? -35.792 -25.878 34.751 1.00 83.94 314 LEU A N 1
ATOM 2401 C CA . LEU A 1 314 ? -36.195 -27.275 34.815 1.00 83.94 314 LEU A CA 1
ATOM 2402 C C . LEU A 1 314 ? -35.201 -28.016 35.710 1.00 83.94 314 LEU A C 1
ATOM 2404 O O . LEU A 1 314 ? -34.104 -28.368 35.282 1.00 83.94 314 LEU A O 1
ATOM 2408 N N . HIS A 1 315 ? -35.579 -28.204 36.970 1.00 82.25 315 HIS A N 1
ATOM 2409 C CA . HIS A 1 315 ? -34.762 -28.910 37.952 1.00 82.25 315 HIS A CA 1
ATOM 2410 C C . HIS A 1 315 ? -34.711 -30.390 37.619 1.00 82.25 315 HIS A C 1
ATOM 2412 O O . HIS A 1 315 ? -35.747 -30.992 37.331 1.00 82.25 315 HIS A O 1
ATOM 2418 N N . PHE A 1 316 ? -33.525 -30.976 37.709 1.00 82.06 316 PHE A N 1
ATOM 2419 C CA . PHE A 1 316 ? -33.306 -32.407 37.609 1.00 82.06 316 PHE A CA 1
ATOM 2420 C C . PHE A 1 316 ? -32.555 -32.898 38.845 1.00 82.06 316 PHE A C 1
ATOM 2422 O O . PHE A 1 316 ? -31.604 -32.280 39.316 1.00 82.06 316 PHE A O 1
ATOM 2429 N N . SER A 1 317 ? -32.989 -34.032 39.388 1.00 77.44 317 SER A N 1
ATOM 2430 C CA . SER A 1 317 ? -32.326 -34.676 40.525 1.00 77.44 317 SER A CA 1
ATOM 2431 C C . SER A 1 317 ? -32.022 -36.136 40.203 1.00 77.44 317 SER A C 1
ATOM 2433 O O . SER A 1 317 ? -32.839 -36.830 39.606 1.00 77.44 317 SER A O 1
ATOM 2435 N N . SER A 1 318 ? -30.831 -36.607 40.582 1.00 66.81 318 SER A N 1
ATOM 2436 C CA . SER A 1 318 ? -30.338 -37.951 40.235 1.00 66.81 318 SER A CA 1
ATOM 2437 C C . SER A 1 318 ? -30.730 -39.048 41.245 1.00 66.81 318 SER A C 1
ATOM 2439 O O . SER A 1 318 ? -30.308 -40.191 41.077 1.00 66.81 318 SER A O 1
ATOM 2441 N N . ALA A 1 319 ? -31.480 -38.734 42.308 1.00 55.97 319 ALA A N 1
ATOM 2442 C CA . ALA A 1 319 ? -31.482 -39.537 43.537 1.00 55.97 319 ALA A CA 1
ATOM 2443 C C . ALA A 1 319 ? -31.988 -40.992 43.382 1.00 55.97 319 ALA A C 1
ATOM 2445 O O . ALA A 1 319 ? -31.333 -41.887 43.902 1.00 55.97 319 ALA A O 1
ATOM 2446 N N . GLU A 1 320 ? -33.082 -41.261 42.652 1.00 53.66 320 GLU A N 1
ATOM 2447 C CA . GLU A 1 320 ? -33.606 -42.637 42.428 1.00 53.66 320 GLU A CA 1
ATOM 2448 C C . GLU A 1 320 ? -34.224 -42.835 41.022 1.00 53.66 320 GLU A C 1
ATOM 2450 O O . GLU A 1 320 ? -34.990 -43.761 40.758 1.00 53.66 320 GLU A O 1
ATOM 2455 N N . GLY A 1 321 ? -33.875 -41.944 40.096 1.00 63.03 321 GLY A N 1
ATOM 2456 C CA . GLY A 1 321 ? -34.517 -41.744 38.798 1.00 63.03 321 GLY A CA 1
ATOM 2457 C C . GLY A 1 321 ? -34.554 -40.246 38.518 1.00 63.03 321 GLY A C 1
ATOM 2458 O O . GLY A 1 321 ? -34.740 -39.464 39.449 1.00 63.03 321 GLY A O 1
ATOM 2459 N N . ILE A 1 322 ? -34.315 -39.833 37.271 1.00 65.44 322 ILE A N 1
ATOM 2460 C CA . ILE A 1 322 ? -34.276 -38.408 36.920 1.00 65.44 322 ILE A CA 1
ATOM 2461 C C . ILE A 1 322 ? -35.702 -37.856 37.019 1.00 65.44 322 ILE A C 1
ATOM 2463 O O . ILE A 1 322 ? -36.510 -38.018 36.107 1.00 65.44 322 ILE A O 1
ATOM 2467 N N . ALA A 1 323 ? -36.021 -37.253 38.164 1.00 75.56 323 ALA A N 1
ATOM 2468 C CA . ALA A 1 323 ? -37.255 -36.514 38.372 1.00 75.56 323 ALA A CA 1
ATOM 2469 C C . ALA A 1 323 ? -37.046 -35.081 37.880 1.00 75.56 323 ALA A C 1
ATOM 2471 O O . ALA A 1 323 ? -36.089 -34.421 38.294 1.00 75.56 323 ALA A O 1
ATOM 2472 N N . LEU A 1 324 ? -37.935 -34.630 36.995 1.00 80.81 324 LEU A N 1
ATOM 2473 C CA . LEU A 1 324 ? -37.924 -33.284 36.433 1.00 80.81 324 LEU A CA 1
ATOM 2474 C C . LEU A 1 324 ? -39.049 -32.454 37.058 1.00 80.81 324 LEU A C 1
ATOM 2476 O O . LEU A 1 324 ? -40.171 -32.943 37.191 1.00 80.81 324 LEU A O 1
ATOM 2480 N N . SER A 1 325 ? -38.779 -31.195 37.399 1.00 82.38 325 SER A N 1
ATOM 2481 C CA . SER A 1 325 ? -39.805 -30.236 37.836 1.00 82.38 325 SER A CA 1
ATOM 2482 C C . SER A 1 325 ? -39.538 -28.842 37.277 1.00 82.38 325 SER A C 1
ATOM 2484 O O . SER A 1 325 ? -38.396 -28.390 37.293 1.00 82.38 325 SER A O 1
ATOM 2486 N N . LEU A 1 326 ? -40.578 -28.150 36.804 1.00 82.88 326 LEU A N 1
ATOM 2487 C CA . LEU A 1 326 ? -40.464 -26.797 36.252 1.00 82.88 326 LEU A CA 1
ATOM 2488 C C . LEU A 1 326 ? -40.750 -25.732 37.322 1.00 82.88 326 LEU A C 1
ATOM 2490 O O . LEU A 1 326 ? -41.796 -25.771 37.978 1.00 82.88 326 LEU A O 1
ATOM 2494 N N . ASP A 1 327 ? -39.862 -24.747 37.435 1.00 76.81 327 ASP A N 1
ATOM 2495 C CA . ASP A 1 327 ? -40.039 -23.560 38.276 1.00 76.81 327 ASP A CA 1
ATOM 2496 C C . ASP A 1 327 ? -41.176 -22.646 37.797 1.00 76.81 327 ASP A C 1
ATOM 2498 O O . ASP A 1 327 ? -41.531 -22.599 36.618 1.00 76.81 327 ASP A O 1
ATOM 2502 N N . SER A 1 328 ? -41.716 -21.826 38.706 1.00 66.94 328 SER A N 1
ATOM 2503 C CA . SER A 1 328 ? -42.521 -20.662 38.324 1.00 66.94 328 SER A CA 1
ATOM 2504 C C . SER A 1 328 ? -41.599 -19.602 37.710 1.00 66.94 328 SER A C 1
ATOM 2506 O O . SER A 1 328 ? -40.837 -19.000 38.460 1.00 66.94 328 SER A O 1
ATOM 2508 N N . GLY A 1 329 ? -41.658 -19.423 36.382 1.00 60.78 329 GLY A N 1
ATOM 2509 C CA . GLY A 1 329 ? -40.918 -18.446 35.557 1.00 60.78 329 GLY A CA 1
ATOM 2510 C C . GLY A 1 329 ? -39.895 -17.571 36.292 1.00 60.78 329 GLY A C 1
ATOM 2511 O O . GLY A 1 329 ? -40.268 -16.628 36.986 1.00 60.78 329 GLY A O 1
ATOM 2512 N N . LEU A 1 330 ? -38.611 -17.882 36.116 1.00 60.22 330 LEU A N 1
ATOM 2513 C CA . LEU A 1 330 ? -37.473 -17.207 36.742 1.00 60.22 330 LEU A CA 1
ATOM 2514 C C . LEU A 1 330 ? -37.346 -15.739 36.309 1.00 60.22 330 LEU A C 1
ATOM 2516 O O . LEU A 1 330 ? -36.927 -14.907 37.112 1.00 60.22 330 LEU A O 1
ATOM 2520 N N . GLN A 1 331 ? -37.659 -15.429 35.045 1.00 70.00 331 GLN A N 1
ATOM 2521 C CA . GLN A 1 331 ? -37.342 -14.137 34.427 1.00 70.00 331 GLN A CA 1
ATOM 2522 C C . GLN A 1 331 ? -38.232 -13.875 33.201 1.00 70.00 331 GLN A C 1
ATOM 2524 O O . GLN A 1 331 ? -38.402 -14.770 32.376 1.00 70.00 331 GLN A O 1
ATOM 2529 N N . ASN A 1 332 ? -38.757 -12.654 33.047 1.00 75.19 332 ASN A N 1
ATOM 2530 C CA . ASN A 1 332 ? -39.504 -12.221 31.857 1.00 75.19 332 ASN A CA 1
ATOM 2531 C C . ASN A 1 332 ? -38.724 -11.107 31.147 1.00 75.19 332 ASN A C 1
ATOM 2533 O O . ASN A 1 332 ? -38.411 -10.094 31.767 1.00 75.19 332 ASN A O 1
ATOM 2537 N N . ILE A 1 333 ? -38.438 -11.283 29.860 1.00 75.25 333 ILE A N 1
ATOM 2538 C CA . ILE A 1 333 ? -37.692 -10.345 29.018 1.00 75.25 333 ILE A CA 1
ATOM 2539 C C . ILE A 1 333 ? -38.662 -9.770 27.973 1.00 75.25 333 ILE A C 1
ATOM 2541 O O . ILE A 1 333 ? -39.076 -10.508 27.072 1.00 75.25 333 ILE A O 1
ATOM 2545 N N . PRO A 1 334 ? -39.070 -8.492 28.085 1.00 74.56 334 PRO A N 1
ATOM 2546 C CA . PRO A 1 334 ? -39.896 -7.847 27.070 1.00 74.56 334 PRO A CA 1
ATOM 2547 C C . PRO A 1 334 ? -39.068 -7.546 25.813 1.00 74.56 334 PRO A C 1
ATOM 2549 O O . PRO A 1 334 ? -37.969 -6.995 25.899 1.00 74.56 334 PRO A O 1
ATOM 2552 N N . LEU A 1 335 ? -39.598 -7.884 24.638 1.00 72.50 335 LEU A N 1
ATOM 2553 C CA . LEU A 1 335 ? -39.011 -7.523 23.350 1.00 72.50 335 LEU A CA 1
ATOM 2554 C C . LEU A 1 335 ? -39.651 -6.212 22.868 1.00 72.50 335 LEU A C 1
ATOM 2556 O O . LEU A 1 335 ? -40.631 -6.228 22.130 1.00 72.50 335 LEU A O 1
ATOM 2560 N N . GLU A 1 336 ? -39.106 -5.069 23.300 1.00 62.62 336 GLU A N 1
ATOM 2561 C CA . GLU A 1 336 ? -39.489 -3.764 22.740 1.00 62.62 336 GLU A CA 1
ATOM 2562 C C . GLU A 1 336 ? -38.882 -3.638 21.335 1.00 62.62 336 GLU A C 1
ATOM 2564 O O . GLU A 1 336 ? -37.663 -3.543 21.209 1.00 62.62 336 GLU A O 1
ATOM 2569 N N . GLU A 1 337 ? -39.733 -3.723 20.308 1.00 63.38 337 GLU A N 1
ATOM 2570 C CA . GLU A 1 337 ? -39.449 -3.527 18.876 1.00 63.38 337 GLU A CA 1
ATOM 2571 C C . GLU A 1 337 ? -38.375 -4.449 18.232 1.00 63.38 337 GLU A C 1
ATOM 2573 O O . GLU A 1 337 ? -37.339 -4.803 18.807 1.00 63.38 337 GLU A O 1
ATOM 2578 N N . GLY A 1 338 ? -38.639 -4.851 16.981 1.00 62.50 338 GLY A N 1
ATOM 2579 C CA . GLY A 1 338 ? -37.759 -5.693 16.159 1.00 62.50 338 GLY A CA 1
ATOM 2580 C C . GLY A 1 338 ? -38.044 -7.201 16.228 1.00 62.50 338 GLY A C 1
ATOM 2581 O O . GLY A 1 338 ? -38.386 -7.754 17.271 1.00 62.50 338 GLY A O 1
ATOM 2582 N N . GLU A 1 339 ? -37.887 -7.885 15.090 1.00 71.25 339 GLU A N 1
ATOM 2583 C CA . GLU A 1 339 ? -38.084 -9.336 14.981 1.00 71.25 339 GLU A CA 1
ATOM 2584 C C . GLU A 1 339 ? -36.955 -10.116 15.680 1.00 71.25 339 GLU A C 1
ATOM 2586 O O . GLU A 1 339 ? -35.765 -9.896 15.423 1.00 71.25 339 GLU A O 1
ATOM 2591 N N . LEU A 1 340 ? -37.333 -11.058 16.550 1.00 76.81 340 LEU A N 1
ATOM 2592 C CA . LEU A 1 340 ? -36.413 -11.992 17.201 1.00 76.81 340 LEU A CA 1
ATOM 2593 C C . LEU A 1 340 ? -35.914 -13.033 16.188 1.00 76.81 340 LEU A C 1
ATOM 2595 O O . LEU A 1 340 ? -36.709 -13.796 15.637 1.00 76.81 340 LEU A O 1
ATOM 2599 N N . ARG A 1 341 ? -34.597 -13.092 15.974 1.00 77.81 341 ARG A N 1
ATOM 2600 C CA . ARG A 1 341 ? -33.953 -14.031 15.042 1.00 77.81 341 ARG A CA 1
ATOM 2601 C C . ARG A 1 341 ? -33.573 -15.345 15.716 1.00 77.81 341 ARG A C 1
ATOM 2603 O O . ARG A 1 341 ? -33.901 -16.409 15.197 1.00 77.81 341 ARG A O 1
ATOM 2610 N N . ASP A 1 342 ? -32.898 -15.278 16.864 1.00 82.94 342 ASP A N 1
ATOM 2611 C CA . ASP A 1 342 ? -32.395 -16.463 17.569 1.00 82.94 342 ASP A CA 1
ATOM 2612 C C . ASP A 1 342 ? -32.247 -16.216 19.080 1.00 82.94 342 ASP A C 1
ATOM 2614 O O . ASP A 1 342 ? -32.066 -15.079 19.525 1.00 82.94 342 ASP A O 1
ATOM 2618 N N . VAL A 1 343 ? -32.306 -17.292 19.865 1.00 83.94 343 VAL A N 1
ATOM 2619 C CA . VAL A 1 343 ? -32.066 -17.289 21.314 1.00 83.94 343 VAL A CA 1
ATOM 2620 C C . VAL A 1 343 ? -31.181 -18.474 21.664 1.00 83.94 343 VAL A C 1
ATOM 2622 O O . VAL A 1 343 ? -31.458 -19.613 21.289 1.00 83.94 343 VAL A O 1
ATOM 2625 N N . ARG A 1 344 ? -30.104 -18.224 22.409 1.00 85.25 344 ARG A N 1
ATOM 2626 C CA . ARG A 1 344 ? -29.199 -19.276 22.887 1.00 85.25 344 ARG A CA 1
ATOM 2627 C C . ARG A 1 344 ? -28.833 -19.062 24.350 1.00 85.25 344 ARG A C 1
ATOM 2629 O O . ARG A 1 344 ? -28.879 -17.948 24.864 1.00 85.25 344 ARG A O 1
ATOM 2636 N N . PHE A 1 345 ? -28.435 -20.148 24.999 1.00 81.44 345 PHE A N 1
ATOM 2637 C CA . PHE A 1 345 ? -27.983 -20.156 26.385 1.00 81.44 345 PHE A CA 1
ATOM 2638 C C . PHE A 1 345 ? -26.483 -20.425 26.461 1.00 81.44 345 PHE A C 1
ATOM 2640 O O . PHE A 1 345 ? -25.982 -21.325 25.781 1.00 81.44 345 PHE A O 1
ATOM 2647 N N . THR A 1 346 ? -25.798 -19.680 27.324 1.00 78.56 346 THR A N 1
ATOM 2648 C CA . THR A 1 346 ? -24.524 -20.096 27.928 1.00 78.56 346 THR A CA 1
ATOM 2649 C C . THR A 1 346 ? -24.782 -20.620 29.341 1.00 78.56 346 THR A C 1
ATOM 2651 O O . THR A 1 346 ? -25.934 -20.710 29.766 1.00 78.56 346 THR A O 1
ATOM 2654 N N . SER A 1 347 ? -23.727 -21.011 30.055 1.00 69.38 347 SER A N 1
ATOM 2655 C CA . SER A 1 347 ? -23.806 -21.516 31.433 1.00 69.38 347 SER A CA 1
ATOM 2656 C C . SER A 1 347 ? -24.533 -20.553 32.389 1.00 69.38 347 SER A C 1
ATOM 2658 O O . SER A 1 347 ? -25.314 -20.991 33.226 1.00 69.38 347 SER A O 1
ATOM 2660 N N . ASP A 1 348 ? -24.338 -19.243 32.222 1.00 72.44 348 ASP A N 1
ATOM 2661 C CA . ASP A 1 348 ? -24.786 -18.193 33.145 1.00 72.44 348 ASP A CA 1
ATOM 2662 C C . ASP A 1 348 ? -25.717 -17.131 32.524 1.00 72.44 348 ASP A C 1
ATOM 2664 O O . ASP A 1 348 ? -26.277 -16.301 33.245 1.00 72.44 348 ASP A O 1
ATOM 2668 N N . LYS A 1 349 ? -25.895 -17.118 31.195 1.00 79.38 349 LYS A N 1
ATOM 2669 C CA . LYS A 1 349 ? -26.607 -16.048 30.474 1.00 79.38 349 LYS A CA 1
ATOM 2670 C C . LYS A 1 349 ? -27.542 -16.563 29.386 1.00 79.38 349 LYS A C 1
ATOM 2672 O O . LYS A 1 349 ? -27.291 -17.578 28.734 1.00 79.38 349 LYS A O 1
ATOM 2677 N N . ILE A 1 350 ? -28.595 -15.789 29.136 1.00 84.25 350 ILE A N 1
ATOM 2678 C CA . ILE A 1 350 ? -29.450 -15.902 27.952 1.00 84.25 350 ILE A CA 1
ATOM 2679 C C . ILE A 1 350 ? -29.091 -14.805 26.950 1.00 84.25 350 ILE A C 1
ATOM 2681 O O . ILE A 1 350 ? -28.992 -13.629 27.301 1.00 84.25 350 ILE A O 1
ATOM 2685 N N . TRP A 1 351 ? -28.900 -15.206 25.697 1.00 84.69 351 TRP A N 1
ATOM 2686 C CA . TRP A 1 351 ? -28.541 -14.341 24.580 1.00 84.69 351 TRP A CA 1
ATOM 2687 C C . TRP A 1 351 ? -29.727 -14.221 23.642 1.00 84.69 351 TRP A C 1
ATOM 2689 O O . TRP A 1 351 ? -30.241 -15.238 23.174 1.00 84.69 351 TRP A O 1
ATOM 2699 N N . THR A 1 352 ? -30.148 -12.991 23.357 1.00 83.94 352 THR A N 1
ATOM 2700 C CA . THR A 1 352 ? -31.249 -12.717 22.432 1.00 83.94 352 THR A CA 1
ATOM 2701 C C . THR A 1 352 ? -30.735 -11.909 21.249 1.00 83.94 352 THR A C 1
ATOM 2703 O O . THR A 1 352 ? -30.186 -10.816 21.415 1.00 83.94 352 THR A O 1
ATOM 2706 N N . LEU A 1 353 ? -30.868 -12.484 20.053 1.00 84.88 353 LEU A N 1
ATOM 2707 C CA . LEU A 1 353 ? -30.476 -11.863 18.796 1.00 84.88 353 LEU A CA 1
ATOM 2708 C C . LEU A 1 353 ? -31.716 -11.285 18.116 1.00 84.88 353 LEU A C 1
ATOM 2710 O O . LEU A 1 353 ? -32.609 -12.024 17.692 1.00 84.88 353 LEU A O 1
ATOM 2714 N N . LYS A 1 354 ? -31.742 -9.964 17.979 1.00 80.81 354 LYS A N 1
ATOM 2715 C CA . LYS A 1 354 ? -32.670 -9.232 17.115 1.00 80.81 354 LYS A CA 1
ATOM 2716 C C . LYS A 1 354 ? -31.986 -8.910 15.783 1.00 80.81 354 LYS A C 1
ATOM 2718 O O . LYS A 1 354 ? -30.792 -9.145 15.616 1.00 80.81 354 LYS A O 1
ATOM 2723 N N . ALA A 1 355 ? -32.735 -8.345 14.837 1.00 71.06 355 ALA A N 1
ATOM 2724 C CA . ALA A 1 355 ? -32.184 -7.919 13.548 1.00 71.06 355 ALA A CA 1
ATOM 2725 C C . ALA A 1 355 ? -31.003 -6.932 13.676 1.00 71.06 355 ALA A C 1
ATOM 2727 O O . ALA A 1 355 ? -30.040 -7.063 12.928 1.00 71.06 355 ALA A O 1
ATOM 2728 N N . ASN A 1 356 ? -31.057 -5.998 14.635 1.00 69.88 356 ASN A N 1
ATOM 2729 C CA . ASN A 1 356 ? -30.073 -4.912 14.764 1.00 69.88 356 ASN A CA 1
ATOM 2730 C C . ASN A 1 356 ? -29.333 -4.906 16.112 1.00 69.88 356 ASN A C 1
ATOM 2732 O O . ASN A 1 356 ? -28.458 -4.075 16.323 1.00 69.88 356 ASN A O 1
ATOM 2736 N N . GLU A 1 357 ? -29.680 -5.800 17.040 1.00 74.38 357 GLU A N 1
ATOM 2737 C CA . GLU A 1 357 ? -29.148 -5.776 18.405 1.00 74.38 357 GLU A CA 1
ATOM 2738 C C . GLU A 1 357 ? -28.916 -7.190 18.936 1.00 74.38 357 GLU A C 1
ATOM 2740 O O . GLU A 1 357 ? -29.737 -8.090 18.741 1.00 74.38 357 GLU A O 1
ATOM 2745 N N . LEU A 1 358 ? -27.818 -7.368 19.670 1.00 78.44 358 LEU A N 1
ATOM 2746 C CA . LEU A 1 358 ? -27.586 -8.538 20.509 1.00 78.44 358 LEU A CA 1
ATOM 2747 C C . LEU A 1 358 ? -27.593 -8.098 21.970 1.00 78.44 358 LEU A C 1
ATOM 2749 O O . LEU A 1 358 ? -26.824 -7.224 22.373 1.00 78.44 358 LEU A O 1
ATOM 2753 N N . THR A 1 359 ? -28.439 -8.723 22.781 1.00 75.62 359 THR A N 1
ATOM 2754 C CA . THR A 1 359 ? -28.505 -8.450 24.220 1.00 75.62 359 THR A CA 1
ATOM 2755 C C . THR A 1 359 ? -28.317 -9.731 25.015 1.00 75.62 359 THR A C 1
ATOM 2757 O O . THR A 1 359 ? -28.787 -10.803 24.627 1.00 75.62 359 THR A O 1
ATOM 2760 N N . SER A 1 360 ? -27.599 -9.614 26.130 1.00 77.38 360 SER A N 1
ATOM 2761 C CA . SER A 1 360 ? -27.417 -10.697 27.090 1.00 77.38 360 SER A CA 1
ATOM 2762 C C . SER A 1 360 ? -28.051 -10.339 28.429 1.00 77.38 360 SER A C 1
ATOM 2764 O O . SER A 1 360 ? -27.968 -9.191 28.878 1.00 77.38 360 SER A O 1
ATOM 2766 N N . TYR A 1 361 ? -28.658 -11.336 29.066 1.00 75.56 361 TYR A N 1
ATOM 2767 C CA . TYR A 1 361 ? -29.252 -11.224 30.393 1.00 75.56 361 TYR A CA 1
ATOM 2768 C C . TYR A 1 361 ? -28.679 -12.316 31.293 1.00 75.56 361 TYR A C 1
ATOM 2770 O O . TYR A 1 361 ? -28.557 -13.468 30.875 1.00 75.56 361 TYR A O 1
ATOM 2778 N N . MET A 1 362 ? -28.334 -11.964 32.532 1.00 70.75 362 MET A N 1
ATOM 2779 C CA . MET A 1 362 ? -27.903 -12.943 33.532 1.00 70.75 362 MET A CA 1
ATOM 2780 C C . MET A 1 362 ? -29.068 -13.852 33.926 1.00 70.75 362 MET A C 1
ATOM 2782 O O . MET A 1 362 ? -30.150 -13.371 34.276 1.00 70.75 362 MET A O 1
ATOM 2786 N N . LEU A 1 363 ? -28.813 -15.158 33.920 1.00 66.25 363 LEU A N 1
ATOM 2787 C CA . LEU A 1 363 ? -29.649 -16.155 34.571 1.00 66.25 363 LEU A CA 1
ATOM 2788 C C . LEU A 1 363 ? -29.353 -16.048 36.084 1.00 66.25 363 LEU A C 1
ATOM 2790 O O . LEU A 1 363 ? -28.192 -15.983 36.475 1.00 66.25 363 LEU A O 1
ATOM 2794 N N . CYS A 1 364 ? -30.379 -15.999 36.942 1.00 55.69 364 CYS A N 1
ATOM 2795 C CA . CYS A 1 364 ? -30.287 -16.077 38.421 1.00 55.69 364 CYS A CA 1
ATOM 2796 C C . CYS A 1 364 ? -30.191 -14.795 39.283 1.00 55.69 364 CYS A C 1
ATOM 2798 O O . CYS A 1 364 ? -29.882 -14.907 40.471 1.00 55.69 364 CYS A O 1
ATOM 2800 N N . GLN A 1 365 ? -30.592 -13.606 38.818 1.00 49.41 365 GLN A N 1
ATOM 2801 C CA . GLN A 1 365 ? -30.951 -12.528 39.760 1.00 49.41 365 GLN A CA 1
ATOM 2802 C C . GLN A 1 365 ? -32.476 -12.394 39.903 1.00 49.41 365 GLN A C 1
ATOM 2804 O O . GLN A 1 365 ? -33.154 -11.925 38.999 1.00 49.41 365 GLN A O 1
ATOM 2809 N N . LYS A 1 366 ? -33.024 -12.735 41.082 1.00 45.97 366 LYS A N 1
ATOM 2810 C CA . LYS A 1 366 ? -34.378 -12.303 41.508 1.00 45.97 366 LYS A CA 1
ATOM 2811 C C . LYS A 1 366 ? -34.448 -10.789 41.802 1.00 45.97 366 LYS A C 1
ATOM 2813 O O . LYS A 1 366 ? -35.459 -10.319 42.322 1.00 45.97 366 LYS A O 1
ATOM 2818 N N . SER A 1 367 ? -33.372 -10.036 41.557 1.00 43.16 367 SER A N 1
ATOM 2819 C CA . SER A 1 367 ? -33.341 -8.592 41.774 1.00 43.16 367 SER A CA 1
ATOM 2820 C C . SER A 1 367 ? -34.241 -7.901 40.743 1.00 43.16 367 SER A C 1
ATOM 2822 O O . SER A 1 367 ? -34.349 -8.311 39.591 1.00 43.16 367 SER A O 1
ATOM 2824 N N . SER A 1 368 ? -34.929 -6.844 41.169 1.00 47.75 368 SER A N 1
ATOM 2825 C CA . SER A 1 368 ? -35.829 -6.058 40.319 1.00 47.75 368 SER A CA 1
ATOM 2826 C C . SER A 1 368 ? -35.104 -5.227 39.252 1.00 47.75 368 SER A C 1
ATOM 2828 O O . SER A 1 368 ? -35.755 -4.620 38.408 1.00 47.75 368 SER A O 1
ATOM 2830 N N . THR A 1 369 ? -33.773 -5.159 39.296 1.00 50.34 369 THR A N 1
ATOM 2831 C CA . THR A 1 369 ? -32.935 -4.382 38.379 1.00 50.34 369 THR A CA 1
ATOM 2832 C C . THR A 1 369 ? -32.257 -5.335 37.403 1.00 50.34 369 THR A C 1
ATOM 2834 O O . THR A 1 369 ? -31.205 -5.895 37.696 1.00 50.34 369 THR A O 1
ATOM 2837 N N . MET A 1 370 ? -32.888 -5.560 36.249 1.00 52.41 370 MET A N 1
ATOM 2838 C CA . MET A 1 370 ? -32.293 -6.357 35.176 1.00 52.41 370 MET A CA 1
ATOM 2839 C C . MET A 1 370 ? -31.089 -5.606 34.592 1.00 52.41 370 MET A C 1
ATOM 2841 O O . MET A 1 370 ? -31.268 -4.647 33.846 1.00 52.41 370 MET A O 1
ATOM 2845 N N . GLU A 1 371 ? -29.868 -6.040 34.899 1.00 59.56 371 GLU A N 1
ATOM 2846 C CA . GLU A 1 371 ? -28.670 -5.570 34.195 1.00 59.56 371 GLU A CA 1
ATOM 2847 C C . GLU A 1 371 ? -28.599 -6.246 32.818 1.00 59.56 371 GLU A C 1
ATOM 2849 O O . GLU A 1 371 ? -28.041 -7.332 32.653 1.00 59.56 371 GLU A O 1
ATOM 2854 N N . ALA A 1 372 ? -29.230 -5.625 31.820 1.00 66.88 372 ALA A N 1
ATOM 2855 C CA . ALA A 1 372 ? -29.112 -6.039 30.429 1.00 66.88 372 ALA A CA 1
ATOM 2856 C C . ALA A 1 372 ? -27.816 -5.476 29.830 1.00 66.88 372 ALA A C 1
ATOM 2858 O O . ALA A 1 372 ? -27.582 -4.267 29.841 1.00 66.88 372 ALA A O 1
ATOM 2859 N N . GLN A 1 373 ? -26.985 -6.353 29.274 1.00 71.06 373 GLN A N 1
ATOM 2860 C CA . GLN A 1 373 ? -25.745 -5.979 28.595 1.00 71.06 373 GLN A CA 1
ATOM 2861 C C . GLN A 1 373 ? -25.968 -6.035 27.083 1.00 71.06 373 GLN A C 1
ATOM 2863 O O . GLN A 1 373 ? -26.245 -7.106 26.538 1.00 71.06 373 GLN A O 1
ATOM 2868 N N . SER A 1 374 ? -25.872 -4.882 26.417 1.00 74.06 374 SER A N 1
ATOM 2869 C CA . SER A 1 374 ? -26.023 -4.773 24.960 1.00 74.06 374 SER A CA 1
ATOM 2870 C C . SER A 1 374 ? -24.676 -4.920 24.256 1.00 74.06 374 SER A C 1
ATOM 2872 O O . SER A 1 374 ? -23.649 -4.500 24.784 1.00 74.06 374 SER A O 1
ATOM 2874 N N . TYR A 1 375 ? -24.663 -5.527 23.076 1.00 77.12 375 TYR A N 1
ATOM 2875 C CA . TYR A 1 375 ? -23.469 -5.694 22.252 1.00 77.12 375 TYR A CA 1
ATOM 2876 C C . TYR A 1 375 ? -23.669 -4.949 20.940 1.00 77.12 375 TYR A C 1
ATOM 2878 O O . TYR A 1 375 ? -24.683 -5.144 20.267 1.00 77.12 375 TYR A O 1
ATOM 2886 N N . THR A 1 376 ? -22.712 -4.094 20.577 1.00 77.19 376 THR A N 1
ATOM 2887 C CA . THR A 1 376 ? -22.803 -3.329 19.331 1.00 77.19 376 THR A CA 1
ATOM 2888 C C . THR A 1 376 ? -22.464 -4.231 18.158 1.00 77.19 376 THR A C 1
ATOM 2890 O O . THR A 1 376 ? -21.376 -4.820 18.105 1.00 77.19 376 THR A O 1
ATOM 2893 N N . LEU A 1 377 ? -23.404 -4.332 17.222 1.00 83.75 377 LEU A N 1
ATOM 2894 C CA . LEU A 1 377 ? -23.208 -5.061 15.980 1.00 83.75 377 LEU A CA 1
ATOM 2895 C C . LEU A 1 377 ? -22.393 -4.233 14.980 1.00 83.75 377 LEU A C 1
ATOM 2897 O O . LEU A 1 377 ? -22.214 -3.018 15.114 1.00 83.75 377 LEU A O 1
ATOM 2901 N N . GLN A 1 378 ? -21.874 -4.914 13.966 1.00 83.38 378 GLN A N 1
ATOM 2902 C CA . GLN A 1 378 ? -20.994 -4.325 12.965 1.00 83.38 378 GLN A CA 1
ATOM 2903 C C . GLN A 1 378 ? -21.667 -3.220 12.122 1.00 83.38 378 GLN A C 1
ATOM 2905 O O . GLN A 1 378 ? -20.970 -2.323 11.655 1.00 83.38 378 GLN A O 1
ATOM 2910 N N . GLU A 1 379 ? -22.994 -3.232 11.957 1.00 84.25 379 GLU A N 1
ATOM 2911 C CA . GLU A 1 379 ? -23.769 -2.198 11.255 1.00 84.25 379 GLU A CA 1
ATOM 2912 C C . GLU A 1 379 ? -23.536 -0.808 11.856 1.00 84.25 379 GLU A C 1
ATOM 2914 O O . GLU A 1 379 ? -23.207 0.139 11.137 1.00 84.25 379 GLU A O 1
ATOM 2919 N N . ASP A 1 380 ? -23.652 -0.701 13.182 1.00 79.25 380 ASP A N 1
ATOM 2920 C CA . ASP A 1 380 ? -23.459 0.554 13.908 1.00 79.25 380 ASP A CA 1
ATOM 2921 C C . ASP A 1 380 ? -22.013 1.029 13.770 1.00 79.25 380 ASP A C 1
ATOM 2923 O O . ASP A 1 380 ? -21.770 2.189 13.430 1.00 79.25 380 ASP A O 1
ATOM 2927 N N . TYR A 1 381 ? -21.054 0.111 13.927 1.00 80.12 381 TYR A N 1
ATOM 2928 C CA . TYR A 1 381 ? -19.632 0.402 13.760 1.00 80.12 381 TYR A CA 1
ATOM 2929 C C . TYR A 1 381 ? -19.306 0.905 12.346 1.00 80.12 381 TYR A C 1
ATOM 2931 O O . TYR A 1 381 ? -18.628 1.922 12.190 1.00 80.12 381 TYR A O 1
ATOM 2939 N N . ILE A 1 382 ? -19.803 0.237 11.299 1.00 84.31 382 ILE A N 1
ATOM 2940 C CA . ILE A 1 382 ? -19.585 0.647 9.904 1.00 84.31 382 ILE A CA 1
ATOM 2941 C C . ILE A 1 382 ? -20.251 1.998 9.637 1.00 84.31 382 ILE A C 1
ATOM 2943 O O . ILE A 1 382 ? -19.642 2.865 9.009 1.00 84.31 382 ILE A O 1
ATOM 2947 N N . SER A 1 383 ? -21.472 2.209 10.133 1.00 84.19 383 SER A N 1
ATOM 2948 C CA . SER A 1 383 ? -22.180 3.480 9.965 1.00 84.19 383 SER A CA 1
ATOM 2949 C C . SER A 1 383 ? -21.419 4.647 10.601 1.00 84.19 383 SER A C 1
ATOM 2951 O O . SER A 1 383 ? -21.322 5.725 10.011 1.00 84.19 383 SER A O 1
ATOM 2953 N N . GLU A 1 384 ? -20.813 4.432 11.770 1.00 80.69 384 GLU A N 1
ATOM 2954 C CA . GLU A 1 384 ? -20.006 5.435 12.454 1.00 80.69 384 GLU A CA 1
ATOM 2955 C C . GLU A 1 384 ? -18.733 5.751 11.663 1.00 80.69 384 GLU A C 1
ATOM 2957 O O . GLU A 1 384 ? -18.389 6.924 11.471 1.00 80.69 384 GLU A O 1
ATOM 2962 N N . GLN A 1 385 ? -18.074 4.712 11.146 1.00 82.44 385 GLN A N 1
ATOM 2963 C CA . GLN A 1 385 ? -16.852 4.828 10.354 1.00 82.44 385 GLN A CA 1
ATOM 2964 C C . GLN A 1 385 ? -17.083 5.560 9.034 1.00 82.44 385 GLN A C 1
ATOM 2966 O O . GLN A 1 385 ? -16.263 6.388 8.642 1.00 82.44 385 GLN A O 1
ATOM 2971 N N . LEU A 1 386 ? -18.217 5.328 8.380 1.00 85.69 386 LEU A N 1
ATOM 2972 C CA . LEU A 1 386 ? -18.569 5.984 7.121 1.00 85.69 386 LEU A CA 1
ATOM 2973 C C . LEU A 1 386 ? -19.258 7.351 7.309 1.00 85.69 386 LEU A C 1
ATOM 2975 O O . LEU A 1 386 ? -19.750 7.913 6.334 1.00 85.69 386 LEU A O 1
ATOM 2979 N N . PHE A 1 387 ? -19.274 7.910 8.529 1.00 83.69 387 PHE A N 1
ATOM 2980 C CA . PHE A 1 387 ? -19.903 9.205 8.858 1.00 83.69 387 PHE A CA 1
ATOM 2981 C C . PHE A 1 387 ? -21.410 9.271 8.547 1.00 83.69 387 PHE A C 1
ATOM 2983 O O . PHE A 1 387 ? -21.945 10.307 8.135 1.00 83.69 387 PHE A O 1
ATOM 2990 N N . LEU A 1 388 ? -22.089 8.134 8.711 1.00 82.00 388 LEU A N 1
ATOM 2991 C CA . LEU A 1 388 ? -23.531 7.977 8.514 1.00 82.00 388 LEU A CA 1
ATOM 2992 C C . LEU A 1 388 ? -24.302 7.895 9.836 1.00 82.00 388 LEU A C 1
ATOM 2994 O O . LEU A 1 388 ? -25.521 8.056 9.834 1.00 82.00 388 LEU A O 1
ATOM 2998 N N . SER A 1 389 ? -23.613 7.652 10.955 1.00 71.69 389 SER A N 1
ATOM 2999 C CA . SER A 1 389 ? -24.239 7.590 12.277 1.00 71.69 389 SER A CA 1
ATOM 3000 C C . SER A 1 389 ? -24.678 8.973 12.775 1.00 71.69 389 SER A C 1
ATOM 3002 O O . SER A 1 389 ? -24.125 10.001 12.381 1.00 71.69 389 SER A O 1
ATOM 3004 N N . SER A 1 390 ? -25.626 9.011 13.717 1.00 60.94 390 SER A N 1
ATOM 3005 C CA . SER A 1 390 ? -26.025 10.258 14.387 1.00 60.94 390 SER A CA 1
ATOM 3006 C C . SER A 1 390 ? -24.888 10.909 15.187 1.00 60.94 390 SER A C 1
ATOM 3008 O O . SER A 1 390 ? -24.883 12.125 15.343 1.00 60.94 390 SER A O 1
ATOM 3010 N N . ARG A 1 391 ? -23.916 10.115 15.669 1.00 52.44 391 ARG A N 1
ATOM 3011 C CA . ARG A 1 391 ? -22.734 10.583 16.422 1.00 52.44 391 ARG A CA 1
ATOM 3012 C C . ARG A 1 391 ? -21.638 11.163 15.529 1.00 52.44 391 ARG A C 1
ATOM 3014 O O . ARG A 1 391 ? -20.807 11.931 16.001 1.00 52.44 391 ARG A O 1
ATOM 3021 N N . SER A 1 392 ? -21.597 10.770 14.260 1.00 54.62 392 SER A N 1
ATOM 3022 C CA . SER A 1 392 ? -20.603 11.213 13.286 1.00 54.62 392 SER A CA 1
ATOM 3023 C C . SER A 1 392 ? -21.320 11.847 12.107 1.00 54.62 392 SER A C 1
ATOM 3025 O O . SER A 1 392 ? -21.458 11.241 11.045 1.00 54.62 392 SER A O 1
ATOM 3027 N N . SER A 1 393 ? -21.811 13.077 12.287 1.00 58.19 393 SER A N 1
ATOM 3028 C CA . SER A 1 393 ? -22.525 13.721 11.199 1.00 58.19 393 SER A CA 1
ATOM 3029 C C . SER A 1 393 ? -21.549 13.975 10.047 1.00 58.19 393 SER A C 1
ATOM 3031 O O . SER A 1 393 ? -20.527 14.649 10.175 1.00 58.19 393 SER A O 1
ATOM 3033 N N . SER A 1 394 ? -21.877 13.411 8.884 1.00 59.97 394 SER A N 1
ATOM 3034 C CA . SER A 1 394 ? -21.274 13.767 7.594 1.00 59.97 394 SER A CA 1
ATOM 3035 C C . SER A 1 394 ? -21.036 15.288 7.468 1.00 59.97 394 SER A C 1
ATOM 3037 O O . SER A 1 394 ? -20.002 15.738 6.977 1.00 59.97 394 SER A O 1
ATOM 3039 N N . HIS A 1 395 ? -21.959 16.104 7.977 1.00 64.38 395 HIS A N 1
ATOM 3040 C CA . HIS A 1 395 ? -21.857 17.551 7.881 1.00 64.38 395 HIS A CA 1
ATOM 3041 C C . HIS A 1 395 ? -20.676 18.145 8.661 1.00 64.38 395 HIS A C 1
ATOM 3043 O O . HIS A 1 395 ? -20.035 19.064 8.149 1.00 64.38 395 HIS A O 1
ATOM 3049 N N . ASP A 1 396 ? -20.347 17.591 9.828 1.00 67.56 396 ASP A N 1
ATOM 3050 C CA . ASP A 1 396 ? -19.241 18.076 10.658 1.00 67.56 396 ASP A CA 1
ATOM 3051 C C . ASP A 1 396 ? -17.906 17.915 9.930 1.00 67.56 396 ASP A C 1
ATOM 3053 O O . ASP A 1 396 ? -17.110 18.850 9.905 1.00 67.56 396 ASP A O 1
ATOM 3057 N N . LEU A 1 397 ? -17.700 16.790 9.232 1.00 72.44 397 LEU A N 1
ATOM 3058 C CA . LEU A 1 397 ? -16.486 16.552 8.441 1.00 72.44 397 LEU A CA 1
ATOM 3059 C C . LEU A 1 397 ? -16.317 17.559 7.293 1.00 72.44 397 LEU A C 1
ATOM 3061 O O . LEU A 1 397 ? -15.207 18.001 6.987 1.00 72.44 397 LEU A O 1
ATOM 3065 N N . LEU A 1 398 ? -17.414 17.945 6.644 1.00 71.31 398 LEU A N 1
ATOM 3066 C CA . LEU A 1 398 ? -17.375 18.970 5.603 1.00 71.31 398 LEU A CA 1
ATOM 3067 C C . LEU A 1 398 ? -17.007 20.343 6.194 1.00 71.31 398 LEU A C 1
ATOM 3069 O O . LEU A 1 398 ? -16.192 21.070 5.629 1.00 71.31 398 LEU A O 1
ATOM 3073 N N . LEU A 1 399 ? -17.583 20.709 7.339 1.00 68.88 399 LEU A N 1
ATOM 3074 C CA . LEU A 1 399 ? -17.303 21.995 7.982 1.00 68.88 399 LEU A CA 1
ATOM 3075 C C . LEU A 1 399 ? -15.855 22.072 8.490 1.00 68.88 399 LEU A C 1
ATOM 3077 O O . LEU A 1 399 ? -15.168 23.062 8.221 1.00 68.88 399 LEU A O 1
ATOM 3081 N N . THR A 1 400 ? -15.366 21.013 9.144 1.00 71.56 400 THR A N 1
ATOM 3082 C CA . THR A 1 400 ? -13.995 20.928 9.673 1.00 71.56 400 THR A CA 1
ATOM 3083 C C . THR A 1 400 ? -12.945 21.030 8.564 1.00 71.56 400 THR A C 1
ATOM 3085 O O . THR A 1 400 ? -11.977 21.790 8.678 1.00 71.56 400 THR A O 1
ATOM 3088 N N . THR A 1 401 ? -13.140 20.311 7.454 1.00 74.62 401 THR A N 1
ATOM 3089 C CA . THR A 1 401 ? -12.240 20.341 6.289 1.00 74.62 401 THR A CA 1
ATOM 3090 C C . THR A 1 401 ? -12.172 21.735 5.683 1.00 74.62 401 THR A C 1
ATOM 3092 O O . THR A 1 401 ? -11.080 22.260 5.468 1.00 74.62 401 THR A O 1
ATOM 3095 N N . HIS A 1 402 ? -13.308 22.404 5.496 1.00 71.69 402 HIS A N 1
ATOM 3096 C CA . HIS A 1 402 ? -13.325 23.762 4.958 1.00 71.69 402 HIS A CA 1
ATOM 3097 C C . HIS A 1 402 ? -12.610 24.797 5.833 1.00 71.69 402 HIS A C 1
ATOM 3099 O O . HIS A 1 402 ? -11.991 25.716 5.291 1.00 71.69 402 HIS A O 1
ATOM 3105 N N . SER A 1 403 ? -12.667 24.658 7.159 1.00 69.56 403 SER A N 1
ATOM 3106 C CA . SER A 1 403 ? -11.916 25.523 8.077 1.00 69.56 403 SER A CA 1
ATOM 3107 C C . SER A 1 403 ? -10.415 25.234 8.099 1.00 69.56 403 SER A C 1
ATOM 3109 O O . SER A 1 403 ? -9.620 26.150 8.301 1.00 69.56 403 SER A O 1
ATOM 3111 N N . LEU A 1 404 ? -10.013 23.981 7.879 1.00 71.56 404 LEU A N 1
ATOM 3112 C CA . LEU A 1 404 ? -8.613 23.578 7.963 1.00 71.56 404 LEU A CA 1
ATOM 3113 C C . LEU A 1 404 ? -7.791 24.011 6.743 1.00 71.56 404 LEU A C 1
ATOM 3115 O O . LEU A 1 404 ? -6.596 24.249 6.898 1.00 71.56 404 LEU A O 1
ATOM 3119 N N . PHE A 1 405 ? -8.395 24.175 5.561 1.00 70.31 405 PHE A N 1
ATOM 3120 C CA . PHE A 1 405 ? -7.689 24.556 4.329 1.00 70.31 405 PHE A CA 1
ATOM 3121 C C . PHE A 1 405 ? -7.991 25.999 3.884 1.00 70.31 405 PHE A C 1
ATOM 3123 O O . PHE A 1 405 ? -9.117 26.345 3.509 1.00 70.31 405 PHE A O 1
ATOM 3130 N N . SER A 1 406 ? -6.954 26.844 3.838 1.00 63.19 406 SER A N 1
ATOM 3131 C CA . SER A 1 406 ? -7.091 28.273 3.529 1.00 63.19 406 SER A CA 1
ATOM 3132 C C . SER A 1 406 ? -7.423 28.573 2.058 1.00 63.19 406 SER A C 1
ATOM 3134 O O . SER A 1 406 ? -8.234 29.464 1.811 1.00 63.19 406 SER A O 1
ATOM 3136 N N . SER A 1 407 ? -6.896 27.843 1.059 1.00 59.25 407 SER A N 1
ATOM 3137 C CA . SER A 1 407 ? -6.980 28.321 -0.342 1.00 59.25 407 SER A CA 1
ATOM 3138 C C . SER A 1 407 ? -7.212 27.304 -1.472 1.00 59.25 407 SER A C 1
ATOM 3140 O O . SER A 1 407 ? -7.788 27.709 -2.479 1.00 59.25 407 SER A O 1
ATOM 3142 N N . ALA A 1 408 ? -6.845 26.024 -1.367 1.00 60.44 408 ALA A N 1
ATOM 3143 C CA . ALA A 1 408 ? -6.867 25.124 -2.532 1.00 60.44 408 ALA A CA 1
ATOM 3144 C C . ALA A 1 408 ? -8.084 24.176 -2.560 1.00 60.44 408 ALA A C 1
ATOM 3146 O O . ALA A 1 408 ? -8.184 23.267 -1.737 1.00 60.44 408 ALA A O 1
ATOM 3147 N N . LYS A 1 409 ? -8.990 24.361 -3.536 1.00 65.44 409 LYS A N 1
ATOM 3148 C CA . LYS A 1 409 ? -10.157 23.482 -3.766 1.00 65.44 409 LYS A CA 1
ATOM 3149 C C . LYS A 1 409 ? -9.745 22.024 -4.021 1.00 65.44 409 LYS A C 1
ATOM 3151 O O . LYS A 1 409 ? -10.274 21.128 -3.368 1.00 65.44 409 LYS A O 1
ATOM 3156 N N . ASP A 1 410 ? -8.754 21.805 -4.885 1.00 64.88 410 ASP A N 1
ATOM 3157 C CA . ASP A 1 410 ? -8.302 20.459 -5.283 1.00 64.88 410 ASP A CA 1
ATOM 3158 C C . ASP A 1 410 ? -7.692 19.676 -4.115 1.00 64.88 410 ASP A C 1
ATOM 3160 O O . ASP A 1 410 ? -7.872 18.466 -3.991 1.00 64.88 410 ASP A O 1
ATOM 3164 N N . GLN A 1 411 ? -7.011 20.379 -3.206 1.00 72.00 411 GLN A N 1
ATOM 3165 C CA . GLN A 1 411 ? -6.434 19.783 -2.001 1.00 72.00 411 GLN A CA 1
ATOM 3166 C C . GLN A 1 411 ? -7.513 19.281 -1.040 1.00 72.00 411 GLN A C 1
ATOM 3168 O O . GLN A 1 411 ? -7.376 18.191 -0.491 1.00 72.00 411 GLN A O 1
ATOM 3173 N N . ILE A 1 412 ? -8.594 20.049 -0.869 1.00 72.31 412 ILE A N 1
ATOM 3174 C CA . ILE A 1 412 ? -9.733 19.654 -0.031 1.00 72.31 412 ILE A CA 1
ATOM 3175 C C . ILE A 1 412 ? -10.417 18.424 -0.630 1.00 72.31 412 ILE A C 1
ATOM 3177 O O . ILE A 1 412 ? -10.691 17.469 0.092 1.00 72.31 412 ILE A O 1
ATOM 3181 N N . MET A 1 413 ? -10.657 18.433 -1.946 1.00 76.19 413 MET A N 1
ATOM 3182 C CA . MET A 1 413 ? -11.270 17.309 -2.657 1.00 76.19 413 MET A CA 1
ATOM 3183 C C . MET A 1 413 ? -10.454 16.024 -2.487 1.00 76.19 413 MET A C 1
ATOM 3185 O O . MET A 1 413 ? -10.997 15.007 -2.058 1.00 76.19 413 MET A O 1
ATOM 3189 N N . GLY A 1 414 ? -9.146 16.082 -2.758 1.00 79.00 414 GLY A N 1
ATOM 3190 C CA . GLY A 1 414 ? -8.256 14.933 -2.599 1.00 79.00 414 GLY A CA 1
ATOM 3191 C C . GLY A 1 414 ? -8.190 14.422 -1.157 1.00 79.00 414 GLY A C 1
ATOM 3192 O O . GLY A 1 414 ? -8.199 13.212 -0.942 1.00 79.00 414 GLY A O 1
ATOM 3193 N N . PHE A 1 415 ? -8.187 15.327 -0.173 1.00 82.81 415 PHE A N 1
ATOM 3194 C CA . PHE A 1 415 ? -8.146 14.973 1.248 1.00 82.81 415 PHE A CA 1
ATOM 3195 C C . PHE A 1 415 ? -9.441 14.313 1.739 1.00 82.81 415 PHE A C 1
ATOM 3197 O O . PHE A 1 415 ? -9.399 13.313 2.447 1.00 82.81 415 PHE A O 1
ATOM 3204 N N . ILE A 1 416 ? -10.607 14.837 1.349 1.00 83.81 416 ILE A N 1
ATOM 3205 C CA . ILE A 1 416 ? -11.899 14.227 1.698 1.00 83.81 416 ILE A CA 1
ATOM 3206 C C . ILE A 1 416 ? -11.994 12.827 1.088 1.00 83.81 416 ILE A C 1
ATOM 3208 O O . ILE A 1 416 ? -12.327 11.871 1.789 1.00 83.81 416 ILE A O 1
ATOM 3212 N N . SER A 1 417 ? -11.656 12.694 -0.198 1.00 86.75 417 SER A N 1
ATOM 3213 C CA . SER A 1 417 ? -11.686 11.403 -0.882 1.00 86.75 417 SER A CA 1
ATOM 3214 C C . SER A 1 417 ? -10.729 10.394 -0.254 1.00 86.75 417 SER A C 1
ATOM 3216 O O . SER A 1 417 ? -11.099 9.231 -0.116 1.00 86.75 417 SER A O 1
ATOM 3218 N N . SER A 1 418 ? -9.538 10.811 0.191 1.00 85.56 418 SER A N 1
ATOM 3219 C CA . SER A 1 418 ? -8.598 9.891 0.838 1.00 85.56 418 SER A CA 1
ATOM 3220 C C . SER A 1 418 ? -9.093 9.397 2.201 1.00 85.56 418 SER A C 1
ATOM 3222 O O . SER A 1 418 ? -8.946 8.209 2.492 1.00 85.56 418 SER A O 1
ATOM 3224 N N . ILE A 1 419 ? -9.769 10.246 2.990 1.00 85.62 419 ILE A N 1
ATOM 3225 C CA . ILE A 1 419 ? -10.403 9.834 4.255 1.00 85.62 419 ILE A CA 1
ATOM 3226 C C . ILE A 1 419 ? -11.464 8.755 4.007 1.00 85.62 419 ILE A C 1
ATOM 3228 O O . ILE A 1 419 ? -11.428 7.700 4.649 1.00 85.62 419 ILE A O 1
ATOM 3232 N N . PHE A 1 420 ? -12.408 9.004 3.092 1.00 88.31 420 PHE A N 1
ATOM 3233 C CA . PHE A 1 420 ? -13.485 8.050 2.811 1.00 88.31 420 PHE A CA 1
ATOM 3234 C C . PHE A 1 420 ? -12.951 6.748 2.214 1.00 88.31 420 PHE A C 1
ATOM 3236 O O . PHE A 1 420 ? -13.326 5.677 2.687 1.00 88.31 420 PHE A O 1
ATOM 3243 N N . LEU A 1 421 ? -12.029 6.824 1.249 1.00 86.88 421 LEU A N 1
ATOM 3244 C CA . LEU A 1 421 ? -11.392 5.645 0.657 1.00 86.88 421 LEU A CA 1
ATOM 3245 C C . LEU A 1 421 ? -10.685 4.796 1.699 1.00 86.88 421 LEU A C 1
ATOM 3247 O O . LEU A 1 421 ? -10.878 3.582 1.732 1.00 86.88 421 LEU A O 1
ATOM 3251 N N . ARG A 1 422 ? -9.888 5.420 2.572 1.00 85.31 422 ARG A N 1
ATOM 3252 C CA . ARG A 1 422 ? -9.162 4.673 3.594 1.00 85.31 422 ARG A CA 1
ATOM 3253 C C . ARG A 1 422 ? -10.125 3.946 4.519 1.00 85.31 422 ARG A C 1
ATOM 3255 O O . ARG A 1 422 ? -9.937 2.761 4.758 1.00 85.31 422 ARG A O 1
ATOM 3262 N N . ARG A 1 423 ? -11.172 4.624 4.997 1.00 86.31 423 ARG A N 1
ATOM 3263 C CA . ARG A 1 423 ? -12.162 4.012 5.894 1.00 86.31 423 ARG A CA 1
ATOM 3264 C C . ARG A 1 423 ? -12.995 2.927 5.213 1.00 86.31 423 ARG A C 1
ATOM 3266 O O . ARG A 1 423 ? -13.257 1.903 5.830 1.00 86.31 423 ARG A O 1
ATOM 3273 N N . LEU A 1 424 ? -13.364 3.110 3.949 1.00 86.69 424 LEU A N 1
ATOM 3274 C CA . LEU A 1 424 ? -14.084 2.109 3.159 1.00 86.69 424 LEU A CA 1
ATOM 3275 C C . LEU A 1 424 ? -13.255 0.832 2.948 1.00 86.69 424 LEU A C 1
ATOM 3277 O O . LEU A 1 424 ? -13.792 -0.274 2.989 1.00 86.69 424 LEU A O 1
ATOM 3281 N N . LEU A 1 425 ? -11.947 0.991 2.728 1.00 84.19 425 LEU A N 1
ATOM 3282 C CA . LEU A 1 425 ? -11.011 -0.101 2.450 1.00 84.19 425 LEU A CA 1
ATOM 3283 C C . LEU A 1 425 ? -10.336 -0.657 3.713 1.00 84.19 425 LEU A C 1
ATOM 3285 O O . LEU A 1 425 ? -9.549 -1.600 3.615 1.00 84.19 425 LEU A O 1
ATOM 3289 N N . CYS A 1 426 ? -10.651 -0.113 4.893 1.00 80.81 426 CYS A N 1
ATOM 3290 C CA . CYS A 1 426 ? -10.151 -0.630 6.158 1.00 80.81 426 CYS A CA 1
ATOM 3291 C C . CYS A 1 426 ? -10.583 -2.099 6.351 1.00 80.81 426 CYS A C 1
ATOM 3293 O O . CYS A 1 426 ? -11.758 -2.444 6.137 1.00 80.81 426 CYS A O 1
ATOM 3295 N N . PRO A 1 427 ? -9.668 -2.966 6.821 1.00 74.31 427 PRO A N 1
ATOM 3296 C CA . PRO A 1 427 ? -9.998 -4.323 7.232 1.00 74.31 427 PRO A CA 1
ATOM 3297 C C . PRO A 1 427 ? -11.170 -4.317 8.225 1.00 74.31 427 PRO A C 1
ATOM 3299 O O . PRO A 1 427 ? -11.157 -3.554 9.184 1.00 74.31 427 PRO A O 1
ATOM 3302 N N . GLY A 1 428 ? -12.176 -5.163 7.996 1.00 72.81 428 GLY A N 1
ATOM 3303 C CA . GLY A 1 428 ? -13.378 -5.251 8.838 1.00 72.81 428 GLY A CA 1
ATOM 3304 C C . GLY A 1 428 ? -14.551 -4.376 8.380 1.00 72.81 428 GLY A C 1
ATOM 3305 O O . GLY A 1 428 ? -15.686 -4.692 8.710 1.00 72.81 428 GLY A O 1
ATOM 3306 N N . ILE A 1 429 ? -14.326 -3.339 7.570 1.00 80.50 429 ILE A N 1
ATOM 3307 C CA . ILE A 1 429 ? -15.403 -2.550 6.933 1.00 80.50 429 ILE A CA 1
ATOM 3308 C C . ILE A 1 429 ? -15.610 -3.011 5.492 1.00 80.50 429 ILE A C 1
ATOM 3310 O O . ILE A 1 429 ? -16.742 -3.145 5.021 1.00 80.50 429 ILE A O 1
ATOM 3314 N N . PHE A 1 430 ? -14.503 -3.286 4.806 1.00 81.81 430 PHE A N 1
ATOM 3315 C CA . PHE A 1 430 ? -14.485 -3.701 3.416 1.00 81.81 430 PHE A CA 1
ATOM 3316 C C . PHE A 1 430 ? -15.188 -5.049 3.187 1.00 81.81 430 PHE A C 1
ATOM 3318 O O . PHE A 1 430 ? -14.812 -6.077 3.754 1.00 81.81 430 PHE A O 1
ATOM 3325 N N . HIS A 1 431 ? -16.174 -5.056 2.290 1.00 79.62 431 HIS A N 1
ATOM 3326 C CA . HIS A 1 431 ? -16.909 -6.238 1.860 1.00 79.62 431 HIS A CA 1
ATOM 3327 C C . HIS A 1 431 ? -17.033 -6.251 0.333 1.00 79.62 431 HIS A C 1
ATOM 3329 O O . HIS A 1 431 ? -17.783 -5.469 -0.254 1.00 79.62 431 HIS A O 1
ATOM 3335 N N . ASN A 1 432 ? -16.349 -7.203 -0.308 1.00 78.19 432 ASN A N 1
ATOM 3336 C CA . ASN A 1 432 ? -16.244 -7.325 -1.769 1.00 78.19 432 ASN A CA 1
ATOM 3337 C C . ASN A 1 432 ? -17.590 -7.225 -2.500 1.00 78.19 432 ASN A C 1
ATOM 3339 O O . ASN A 1 432 ? -17.733 -6.456 -3.447 1.00 78.19 432 ASN A O 1
ATOM 3343 N N . VAL A 1 433 ? -18.590 -7.989 -2.052 1.00 78.44 433 VAL A N 1
ATOM 3344 C CA . VAL A 1 433 ? -19.907 -8.025 -2.712 1.00 78.44 433 VAL A CA 1
ATOM 3345 C C . VAL A 1 433 ? -20.639 -6.688 -2.589 1.00 78.44 433 VAL A C 1
ATOM 3347 O O . VAL A 1 433 ? -21.230 -6.241 -3.566 1.00 78.44 433 VAL A O 1
ATOM 3350 N N . ALA A 1 434 ? -20.566 -6.037 -1.423 1.00 84.44 434 ALA A N 1
ATOM 3351 C CA . ALA A 1 434 ? -21.240 -4.768 -1.186 1.00 84.44 434 ALA A CA 1
ATOM 3352 C C . ALA A 1 434 ? -20.605 -3.665 -2.038 1.00 84.44 434 ALA A C 1
ATOM 3354 O O . ALA A 1 434 ? -21.328 -2.934 -2.706 1.00 84.44 434 ALA A O 1
ATOM 3355 N N . LEU A 1 435 ? -19.265 -3.627 -2.106 1.00 86.44 435 LEU A N 1
ATOM 3356 C CA . LEU A 1 435 ? -18.552 -2.654 -2.932 1.00 86.44 435 LEU A CA 1
ATOM 3357 C C . LEU A 1 435 ? -18.854 -2.848 -4.421 1.00 86.44 435 LEU A C 1
ATOM 3359 O O . LEU A 1 435 ? -19.091 -1.883 -5.142 1.00 86.44 435 LEU A O 1
ATOM 3363 N N . ARG A 1 436 ? -18.888 -4.096 -4.898 1.00 83.38 436 ARG A N 1
ATOM 3364 C CA . ARG A 1 436 ? -19.220 -4.364 -6.298 1.00 83.38 436 ARG A CA 1
ATOM 3365 C C . ARG A 1 436 ? -20.645 -3.936 -6.633 1.00 83.38 436 ARG A C 1
ATOM 3367 O O . ARG A 1 436 ? -20.840 -3.327 -7.672 1.00 83.38 436 ARG A O 1
ATOM 3374 N N . LEU A 1 437 ? -21.622 -4.244 -5.780 1.00 84.62 437 LEU A N 1
ATOM 3375 C CA . LEU A 1 437 ? -23.009 -3.826 -6.005 1.00 84.62 437 LEU A CA 1
ATOM 3376 C C . LEU A 1 437 ? -23.136 -2.303 -6.032 1.00 84.62 437 LEU A C 1
ATOM 3378 O O . LEU A 1 437 ? -23.754 -1.782 -6.949 1.00 84.62 437 LEU A O 1
ATOM 3382 N N . THR A 1 438 ? -22.436 -1.589 -5.149 1.00 88.12 438 THR A N 1
ATOM 3383 C CA . THR A 1 438 ? -22.397 -0.125 -5.250 1.00 88.12 438 THR A CA 1
ATOM 3384 C C . THR A 1 438 ? -21.754 0.371 -6.533 1.00 88.12 438 THR A C 1
ATOM 3386 O O . THR A 1 438 ? -22.256 1.298 -7.149 1.00 88.12 438 THR A O 1
ATOM 3389 N N . LEU A 1 439 ? -20.661 -0.244 -6.987 1.00 86.56 439 LEU A N 1
ATOM 3390 C CA . LEU A 1 439 ? -20.031 0.148 -8.250 1.00 86.56 439 LEU A CA 1
ATOM 3391 C C . LEU A 1 439 ? -20.932 -0.161 -9.457 1.00 86.56 439 LEU A C 1
ATOM 3393 O O . LEU A 1 439 ? -20.919 0.584 -10.435 1.00 86.56 439 LEU A O 1
ATOM 3397 N N . LEU A 1 440 ? -21.746 -1.217 -9.369 1.00 86.00 440 LEU A N 1
ATOM 3398 C CA . LEU A 1 440 ? -22.769 -1.540 -10.363 1.00 86.00 440 LEU A CA 1
ATOM 3399 C C . LEU A 1 440 ? -23.880 -0.480 -10.403 1.00 86.00 440 LEU A C 1
ATOM 3401 O O . LEU A 1 440 ? -24.285 -0.106 -11.502 1.00 86.00 440 LEU A O 1
ATOM 3405 N N . ASP A 1 441 ? -24.314 0.060 -9.259 1.00 85.75 441 ASP A N 1
ATOM 3406 C CA . ASP A 1 441 ? -25.274 1.181 -9.218 1.00 85.75 441 ASP A CA 1
ATOM 3407 C C . ASP A 1 441 ? -24.732 2.433 -9.930 1.00 85.75 441 ASP A C 1
ATOM 3409 O O . ASP A 1 441 ? -25.487 3.199 -10.530 1.00 85.75 441 ASP A O 1
ATOM 3413 N N . HIS A 1 442 ? -23.407 2.596 -9.917 1.00 82.56 442 HIS A N 1
ATOM 3414 C CA . HIS A 1 442 ? -22.653 3.637 -10.620 1.00 82.56 442 HIS A CA 1
ATOM 3415 C C . HIS A 1 442 ? -22.201 3.211 -12.040 1.00 82.56 442 HIS A C 1
ATOM 3417 O O . HIS A 1 442 ? -21.274 3.774 -12.620 1.00 82.56 442 HIS A O 1
ATOM 3423 N N . ASN A 1 443 ? -22.863 2.213 -12.641 1.00 79.81 443 ASN A N 1
ATOM 3424 C CA . ASN A 1 443 ? -22.654 1.724 -14.014 1.00 79.81 443 ASN A CA 1
ATOM 3425 C C . ASN A 1 443 ? -21.264 1.122 -14.334 1.00 79.81 443 ASN A C 1
ATOM 3427 O O . ASN A 1 443 ? -20.907 0.994 -15.511 1.00 79.81 443 ASN A O 1
ATOM 3431 N N . LYS A 1 444 ? -20.473 0.697 -13.340 1.00 79.38 444 LYS A N 1
ATOM 3432 C CA . LYS A 1 444 ? -19.228 -0.064 -13.567 1.00 79.38 444 LYS A CA 1
ATOM 3433 C C . LYS A 1 444 ? -19.479 -1.566 -13.464 1.00 79.38 444 LYS A C 1
ATOM 3435 O O . LYS A 1 444 ? -19.549 -2.138 -12.379 1.00 79.38 444 LYS A O 1
ATOM 3440 N N . ASN A 1 445 ? -19.555 -2.218 -14.621 1.00 78.12 445 ASN A N 1
ATOM 3441 C CA . ASN A 1 445 ? -19.722 -3.667 -14.718 1.00 78.12 445 ASN A CA 1
ATOM 3442 C C . ASN A 1 445 ? -18.363 -4.374 -14.698 1.00 78.12 445 ASN A C 1
ATOM 3444 O O . ASN A 1 445 ? -17.650 -4.361 -15.700 1.00 78.12 445 ASN A O 1
ATOM 3448 N N . TRP A 1 446 ? -18.033 -5.023 -13.581 1.00 77.81 446 TRP A N 1
ATOM 3449 C CA . TRP A 1 446 ? -16.847 -5.872 -13.455 1.00 77.81 446 TRP A CA 1
ATOM 3450 C C . TRP A 1 446 ? -17.220 -7.333 -13.224 1.00 77.81 446 TRP A C 1
ATOM 3452 O O . TRP A 1 446 ? -18.094 -7.657 -12.412 1.00 77.81 446 TRP A O 1
ATOM 3462 N N . THR A 1 447 ? -16.521 -8.231 -13.914 1.00 73.31 447 THR A N 1
ATOM 3463 C CA . THR A 1 447 ? -16.596 -9.672 -13.650 1.00 73.31 447 THR A CA 1
ATOM 3464 C C . THR A 1 447 ? -15.899 -10.031 -12.330 1.00 73.31 447 THR A C 1
ATOM 3466 O O . THR A 1 447 ? -15.017 -9.309 -11.863 1.00 73.31 447 THR A O 1
ATOM 3469 N N . ASP A 1 448 ? -16.257 -11.174 -11.724 1.00 66.12 448 ASP A N 1
ATOM 3470 C CA . ASP A 1 448 ? -15.597 -11.673 -10.498 1.00 66.12 448 ASP A CA 1
ATOM 3471 C C . ASP A 1 448 ? -14.074 -11.776 -10.663 1.00 66.12 448 ASP A C 1
ATOM 3473 O O . ASP A 1 448 ? -13.321 -11.467 -9.741 1.00 66.12 448 ASP A O 1
ATOM 3477 N N . SER A 1 449 ? -13.621 -12.202 -11.844 1.00 68.75 449 SER A N 1
ATOM 3478 C CA . SER A 1 449 ? -12.204 -12.334 -12.175 1.00 68.75 449 SER A CA 1
ATOM 3479 C C . SER A 1 449 ? -11.496 -10.991 -12.305 1.00 68.75 449 SER A C 1
ATOM 3481 O O . SER A 1 449 ? -10.383 -10.859 -11.807 1.00 68.75 449 SER A O 1
ATOM 3483 N N . GLU A 1 450 ? -12.130 -10.004 -12.945 1.00 75.44 450 GLU A N 1
ATOM 3484 C CA . GLU A 1 450 ? -11.555 -8.663 -13.096 1.00 75.44 450 GLU A CA 1
ATOM 3485 C C . GLU A 1 450 ? -11.425 -7.995 -11.730 1.00 75.44 450 GLU A C 1
ATOM 3487 O O . GLU A 1 450 ? -10.333 -7.574 -11.359 1.00 75.44 450 GLU A O 1
ATOM 3492 N N . PHE A 1 451 ? -12.490 -8.009 -10.925 1.00 74.88 451 PHE A N 1
ATOM 3493 C CA . PHE A 1 451 ? -12.466 -7.395 -9.600 1.00 74.88 451 PHE A CA 1
ATOM 3494 C C . PHE A 1 451 ? -11.433 -8.041 -8.665 1.00 74.88 451 PHE A C 1
ATOM 3496 O O . PHE A 1 451 ? -10.743 -7.342 -7.933 1.00 74.88 451 PHE A O 1
ATOM 3503 N N . GLN A 1 452 ? -11.278 -9.370 -8.707 1.00 70.94 452 GLN A N 1
ATOM 3504 C CA . GLN A 1 452 ? -10.265 -10.076 -7.909 1.00 70.94 452 GLN A CA 1
ATOM 3505 C C . GLN A 1 452 ? -8.828 -9.858 -8.395 1.00 70.94 452 GLN A C 1
ATOM 3507 O O . GLN A 1 452 ? -7.895 -10.132 -7.637 1.00 70.94 452 GLN A O 1
ATOM 3512 N N . SER A 1 453 ? -8.645 -9.437 -9.648 1.00 69.38 453 SER A N 1
ATOM 3513 C CA . SER A 1 453 ? -7.324 -9.158 -10.215 1.00 69.38 453 SER A CA 1
ATOM 3514 C C . SER A 1 453 ? -6.803 -7.767 -9.870 1.00 69.38 453 SER A C 1
ATOM 3516 O O . SER A 1 453 ? -5.590 -7.576 -9.890 1.00 69.38 453 SER A O 1
ATOM 3518 N N . LEU A 1 454 ? -7.698 -6.837 -9.519 1.00 72.62 454 LEU A N 1
ATOM 3519 C CA . LEU A 1 454 ? -7.327 -5.480 -9.142 1.00 72.62 454 LEU A CA 1
ATOM 3520 C C . LEU A 1 454 ? -6.554 -5.488 -7.822 1.00 72.62 454 LEU A C 1
ATOM 3522 O O . LEU A 1 454 ? -7.011 -6.012 -6.801 1.00 72.62 454 LEU A O 1
ATOM 3526 N N . SER A 1 455 ? -5.382 -4.868 -7.845 1.00 72.31 455 SER A N 1
ATOM 3527 C CA . SER A 1 455 ? -4.673 -4.464 -6.636 1.00 72.31 455 SER A CA 1
ATOM 3528 C C . SER A 1 455 ? -5.447 -3.363 -5.903 1.00 72.31 455 SER A C 1
ATOM 3530 O O . SER A 1 455 ? -6.278 -2.661 -6.481 1.00 72.31 455 SER A O 1
ATOM 3532 N N . LEU A 1 456 ? -5.165 -3.182 -4.612 1.00 72.62 456 LEU A N 1
ATOM 3533 C CA . LEU A 1 456 ? -5.733 -2.083 -3.830 1.00 72.62 456 LEU A CA 1
ATOM 3534 C C . LEU A 1 456 ? -5.479 -0.707 -4.477 1.00 72.62 456 LEU A C 1
ATOM 3536 O O . LEU A 1 456 ? -6.366 0.144 -4.489 1.00 72.62 456 LEU A O 1
ATOM 3540 N N . ASP A 1 457 ? -4.284 -0.489 -5.023 1.00 71.88 457 ASP A N 1
ATOM 3541 C CA . ASP A 1 457 ? -3.910 0.787 -5.642 1.00 71.88 457 ASP A CA 1
ATOM 3542 C C . ASP A 1 457 ? -4.673 1.026 -6.955 1.00 71.88 457 ASP A C 1
ATOM 3544 O O . ASP A 1 457 ? -5.106 2.143 -7.243 1.00 71.88 457 ASP A O 1
ATOM 3548 N N . GLU A 1 458 ? -4.923 -0.028 -7.731 1.00 76.12 458 GLU A N 1
ATOM 3549 C CA . GLU A 1 458 ? -5.776 0.048 -8.922 1.00 76.12 458 GLU A CA 1
ATOM 3550 C C . GLU A 1 458 ? -7.242 0.282 -8.539 1.00 76.12 458 GLU A C 1
ATOM 3552 O O . GLU A 1 458 ? -7.906 1.121 -9.144 1.00 76.12 458 GLU A O 1
ATOM 3557 N N . LEU A 1 459 ? -7.734 -0.388 -7.491 1.00 79.44 459 LEU A N 1
ATOM 3558 C CA . LEU A 1 459 ? -9.091 -0.194 -6.979 1.00 79.44 459 LEU A CA 1
ATOM 3559 C C . LEU A 1 459 ? -9.303 1.240 -6.470 1.00 79.44 459 LEU A C 1
ATOM 3561 O O . LEU A 1 459 ? -10.310 1.865 -6.795 1.00 79.44 459 LEU A O 1
ATOM 3565 N N . THR A 1 460 ? -8.360 1.776 -5.690 1.00 83.12 460 THR A N 1
ATOM 3566 C CA . THR A 1 460 ? -8.420 3.169 -5.213 1.00 83.12 460 THR A CA 1
ATOM 3567 C C . THR A 1 460 ? -8.396 4.153 -6.375 1.00 83.12 460 THR A C 1
ATOM 3569 O O . THR A 1 460 ? -9.176 5.103 -6.373 1.00 83.12 460 THR A O 1
ATOM 3572 N N . SER A 1 461 ? -7.565 3.902 -7.389 1.00 80.00 461 SER A N 1
ATOM 3573 C CA . SER A 1 461 ? -7.495 4.732 -8.594 1.00 80.00 461 SER A CA 1
ATOM 3574 C C . SER A 1 461 ? -8.803 4.704 -9.385 1.00 80.00 461 SER A C 1
ATOM 3576 O O . SER A 1 461 ? -9.296 5.756 -9.772 1.00 80.00 461 SER A O 1
ATOM 3578 N N . GLU A 1 462 ? -9.420 3.536 -9.570 1.00 82.38 462 GLU A N 1
ATOM 3579 C CA . GLU A 1 462 ? -10.712 3.414 -10.259 1.00 82.38 462 GLU A CA 1
ATOM 3580 C C . GLU A 1 462 ? -11.847 4.125 -9.513 1.00 82.38 462 GLU A C 1
ATOM 3582 O O . GLU A 1 462 ? -12.671 4.789 -10.143 1.00 82.38 462 GLU A O 1
ATOM 3587 N N . ILE A 1 463 ? -11.883 4.043 -8.178 1.00 84.12 463 ILE A N 1
ATOM 3588 C CA . ILE A 1 463 ? -12.881 4.775 -7.385 1.00 84.12 463 ILE A CA 1
ATOM 3589 C C . ILE A 1 463 ? -12.642 6.289 -7.484 1.00 84.12 463 ILE A C 1
ATOM 3591 O O . ILE A 1 463 ? -13.598 7.046 -7.626 1.00 84.12 463 ILE A O 1
ATOM 3595 N N . LEU A 1 464 ? -11.387 6.750 -7.466 1.00 84.38 464 LEU A N 1
ATOM 3596 C CA . LEU A 1 464 ? -11.073 8.169 -7.669 1.00 84.38 464 LEU A CA 1
ATOM 3597 C C . LEU A 1 464 ? -11.464 8.653 -9.072 1.00 84.38 464 LEU A C 1
ATOM 3599 O O . LEU A 1 464 ? -12.045 9.726 -9.196 1.00 84.38 464 LEU A O 1
ATOM 3603 N N . LEU A 1 465 ? -11.234 7.847 -10.111 1.00 83.81 465 LEU A N 1
ATOM 3604 C CA . LEU A 1 465 ? -11.665 8.160 -11.477 1.00 83.81 465 LEU A CA 1
ATOM 3605 C C . LEU A 1 465 ? -13.193 8.236 -11.599 1.00 83.81 465 LEU A C 1
ATOM 3607 O O . LEU A 1 465 ? -13.709 9.036 -12.376 1.00 83.81 465 LEU A O 1
ATOM 3611 N N . LEU A 1 466 ? -13.930 7.428 -10.832 1.00 83.06 466 LEU A N 1
ATOM 3612 C CA . LEU A 1 466 ? -15.389 7.523 -10.754 1.00 83.06 466 LEU A CA 1
ATOM 3613 C C . LEU A 1 466 ? -15.852 8.827 -10.110 1.00 83.06 466 LEU A C 1
ATOM 3615 O O . LEU A 1 466 ? -16.749 9.473 -10.649 1.00 83.06 466 LEU A O 1
ATOM 3619 N N . VAL A 1 467 ? -15.214 9.235 -9.008 1.00 81.94 467 VAL A N 1
ATOM 3620 C CA . VAL A 1 467 ? -15.468 10.540 -8.378 1.00 81.94 467 VAL A CA 1
ATOM 3621 C C . VAL A 1 467 ? -15.240 11.656 -9.397 1.00 81.94 467 VAL A C 1
ATOM 3623 O O . VAL A 1 467 ? -16.101 12.512 -9.567 1.00 81.94 467 VAL A O 1
ATOM 3626 N N . GLU A 1 468 ? -14.112 11.627 -10.109 1.00 79.19 468 GLU A N 1
ATOM 3627 C CA . GLU A 1 468 ? -13.771 12.633 -11.122 1.00 79.19 468 GLU A CA 1
ATOM 3628 C C . GLU A 1 468 ? -14.749 12.647 -12.308 1.00 79.19 468 GLU A C 1
ATOM 3630 O O . GLU A 1 468 ? -15.006 13.705 -12.880 1.00 79.19 468 GLU A O 1
ATOM 3635 N N . HIS A 1 469 ? -15.312 11.495 -12.685 1.00 80.31 469 HIS A N 1
ATOM 3636 C CA . HIS A 1 469 ? -16.238 11.394 -13.811 1.00 80.31 469 HIS A CA 1
ATOM 3637 C C . HIS A 1 469 ? -17.666 11.840 -13.468 1.00 80.31 469 HIS A C 1
ATOM 3639 O O . HIS A 1 469 ? -18.303 12.528 -14.266 1.00 80.31 469 HIS A O 1
ATOM 3645 N N . GLU A 1 470 ? -18.186 11.434 -12.308 1.00 79.50 470 GLU A N 1
ATOM 3646 C CA . GLU A 1 470 ? -19.570 11.725 -11.915 1.00 79.50 470 GLU A CA 1
ATOM 3647 C C . GLU A 1 470 ? -19.737 13.118 -11.309 1.00 79.50 470 GLU A C 1
ATOM 3649 O O . GLU A 1 470 ? -20.789 13.748 -11.458 1.00 79.50 470 GLU A O 1
ATOM 3654 N N . VAL A 1 471 ? -18.708 13.628 -10.632 1.00 73.31 471 VAL A N 1
ATOM 3655 C CA . VAL A 1 471 ? -18.753 14.949 -10.013 1.00 73.31 471 VAL A CA 1
ATOM 3656 C C . VAL A 1 471 ? -18.431 16.013 -11.065 1.00 73.31 471 VAL A C 1
ATOM 3658 O O . VAL A 1 471 ? -17.312 16.496 -11.189 1.00 73.31 471 VAL A O 1
ATOM 3661 N N . THR A 1 472 ? -19.447 16.416 -11.834 1.00 62.34 472 THR A N 1
ATOM 3662 C CA . THR A 1 472 ? -19.314 17.460 -12.871 1.00 62.34 472 THR A CA 1
ATOM 3663 C C . THR A 1 472 ? -19.095 18.865 -12.303 1.00 62.34 472 THR A C 1
ATOM 3665 O O . THR A 1 472 ? -18.700 19.774 -13.030 1.00 62.34 472 THR A O 1
ATOM 3668 N N . ALA A 1 473 ? -19.431 19.083 -11.028 1.00 56.84 473 ALA A N 1
ATOM 3669 C CA . ALA A 1 473 ? -19.288 20.368 -10.357 1.00 56.84 473 ALA A CA 1
ATOM 3670 C C . ALA A 1 473 ? -17.989 20.389 -9.540 1.00 56.84 473 ALA A C 1
ATOM 3672 O O . ALA A 1 473 ? -17.836 19.615 -8.607 1.00 56.84 473 ALA A O 1
ATOM 3673 N N . GLU A 1 474 ? -17.074 21.318 -9.822 1.00 63.22 474 GLU A N 1
ATOM 3674 C CA . GLU A 1 474 ? -15.814 21.500 -9.072 1.00 63.22 474 GLU A CA 1
ATOM 3675 C C . GLU A 1 474 ? -16.029 22.144 -7.679 1.00 63.22 474 GLU A C 1
ATOM 3677 O O . GLU A 1 474 ? -15.344 23.093 -7.272 1.00 63.22 474 GLU A O 1
ATOM 3682 N N . THR A 1 475 ? -17.037 21.686 -6.936 1.00 69.50 475 THR A N 1
ATOM 3683 C CA . THR A 1 475 ? -17.278 22.096 -5.550 1.00 69.50 475 THR A CA 1
ATOM 3684 C C . THR A 1 475 ? -16.987 20.926 -4.622 1.00 69.50 475 THR A C 1
ATOM 3686 O O . THR A 1 475 ? -17.486 19.819 -4.812 1.00 69.50 475 THR A O 1
ATOM 3689 N N . SER A 1 476 ? -16.217 21.165 -3.561 1.00 71.00 476 SER A N 1
ATOM 3690 C CA . SER A 1 476 ? -15.939 20.163 -2.518 1.00 71.00 476 SER A CA 1
ATOM 3691 C C . SER A 1 476 ? -17.217 19.606 -1.881 1.00 71.00 476 SER A C 1
ATOM 3693 O O . SER A 1 476 ? -17.240 18.463 -1.436 1.00 71.00 476 SER A O 1
ATOM 3695 N N . ILE A 1 477 ? -18.297 20.393 -1.873 1.00 72.38 477 ILE A N 1
ATOM 3696 C CA . ILE A 1 477 ? -19.612 19.982 -1.378 1.00 72.38 477 ILE A CA 1
ATOM 3697 C C . ILE A 1 477 ? -20.216 18.885 -2.257 1.00 72.38 477 ILE A C 1
ATOM 3699 O O . ILE A 1 477 ? -20.809 17.951 -1.721 1.00 72.38 477 ILE A O 1
ATOM 3703 N N . SER A 1 478 ? -20.078 18.964 -3.581 1.00 77.19 478 SER A N 1
ATOM 3704 C CA . SER A 1 478 ? -20.621 17.942 -4.483 1.00 77.19 478 SER A CA 1
ATOM 3705 C C . SER A 1 478 ? -19.877 16.611 -4.351 1.00 77.19 478 SER A C 1
ATOM 3707 O O . SER A 1 478 ? -20.524 15.579 -4.195 1.00 77.19 478 SER A O 1
ATOM 3709 N N . VAL A 1 479 ? -18.542 16.644 -4.257 1.00 80.00 479 VAL A N 1
ATOM 3710 C CA . VAL A 1 479 ? -17.700 15.473 -3.942 1.00 80.00 479 VAL A CA 1
ATOM 3711 C C . VAL A 1 479 ? -18.109 14.855 -2.609 1.00 80.00 479 VAL A C 1
ATOM 3713 O O . VAL A 1 479 ? -18.232 13.642 -2.474 1.00 80.00 479 VAL A O 1
ATOM 3716 N N . PHE A 1 480 ? -18.359 15.697 -1.610 1.00 78.12 480 PHE A N 1
ATOM 3717 C CA . PHE A 1 480 ? -18.801 15.241 -0.304 1.00 78.12 480 PHE A CA 1
ATOM 3718 C C . PHE A 1 480 ? -20.175 14.552 -0.353 1.00 78.12 480 PHE A C 1
ATOM 3720 O O . PHE A 1 480 ? -20.359 13.484 0.229 1.00 78.12 480 PHE A O 1
ATOM 3727 N N . HIS A 1 481 ? -21.147 15.142 -1.057 1.00 81.12 481 HIS A N 1
ATOM 3728 C CA . HIS A 1 481 ? -22.469 14.534 -1.241 1.00 81.12 481 HIS A CA 1
ATOM 3729 C C . HIS A 1 481 ? -22.384 13.230 -2.030 1.00 81.12 481 HIS A C 1
ATOM 3731 O O . HIS A 1 481 ? -23.098 12.284 -1.705 1.00 81.12 481 HIS A O 1
ATOM 3737 N N . TRP A 1 482 ? -21.487 13.162 -3.015 1.00 85.62 482 TRP A N 1
ATOM 3738 C CA . TRP A 1 482 ? -21.193 11.936 -3.739 1.00 85.62 482 TRP A CA 1
ATOM 3739 C C . TRP A 1 482 ? -20.708 10.841 -2.787 1.00 85.62 482 TRP A C 1
ATOM 3741 O O . TRP A 1 482 ? -21.327 9.783 -2.724 1.00 85.62 482 TRP A O 1
ATOM 3751 N N . TRP A 1 483 ? -19.701 11.123 -1.952 1.00 88.69 483 TRP A N 1
ATOM 3752 C CA . TRP A 1 483 ? -19.204 10.165 -0.959 1.00 88.69 483 TRP A CA 1
ATOM 3753 C C . TRP A 1 483 ? -20.271 9.740 0.040 1.00 88.69 483 TRP A C 1
ATOM 3755 O O . TRP A 1 483 ? -20.369 8.561 0.369 1.00 88.69 483 TRP A O 1
ATOM 3765 N N . LYS A 1 484 ? -21.108 10.675 0.498 1.00 86.38 484 LYS A N 1
ATOM 3766 C CA . LYS A 1 484 ? -22.233 10.351 1.376 1.00 86.38 484 LYS A CA 1
ATOM 3767 C C . LYS A 1 484 ? -23.195 9.373 0.702 1.00 86.38 484 LYS A C 1
ATOM 3769 O O . LYS A 1 484 ? -23.526 8.361 1.309 1.00 86.38 484 LYS A O 1
ATOM 3774 N N . ASN A 1 485 ? -23.597 9.647 -0.539 1.00 87.50 485 ASN A N 1
ATOM 3775 C CA . ASN A 1 485 ? -24.512 8.794 -1.299 1.00 87.50 485 ASN A CA 1
ATOM 3776 C C . ASN A 1 485 ? -23.896 7.418 -1.603 1.00 87.50 485 ASN A C 1
ATOM 3778 O O . ASN A 1 485 ? -24.566 6.389 -1.471 1.00 87.50 485 ASN A O 1
ATOM 3782 N N . PHE A 1 486 ? -22.611 7.394 -1.957 1.00 90.50 486 PHE A N 1
ATOM 3783 C CA . PHE A 1 486 ? -21.850 6.174 -2.199 1.00 90.50 486 PHE A CA 1
ATOM 3784 C C . PHE A 1 486 ? -21.794 5.314 -0.930 1.00 90.50 486 PHE A C 1
ATOM 3786 O O . PHE A 1 486 ? -22.178 4.147 -0.946 1.00 90.50 486 PHE A O 1
ATOM 3793 N N . CYS A 1 487 ? -21.417 5.905 0.207 1.00 90.44 487 CYS A N 1
ATOM 3794 C CA . CYS A 1 487 ? -21.360 5.226 1.499 1.00 90.44 487 CYS A CA 1
ATOM 3795 C C . CYS A 1 487 ? -22.737 4.758 1.991 1.00 90.44 487 CYS A C 1
ATOM 3797 O O . CYS A 1 487 ? -22.830 3.671 2.557 1.00 90.44 487 CYS A O 1
ATOM 3799 N N . THR A 1 488 ? -23.816 5.526 1.780 1.00 89.88 488 THR A N 1
ATOM 3800 C CA . THR A 1 488 ? -25.174 5.075 2.144 1.00 89.88 488 THR A CA 1
ATOM 3801 C C . THR A 1 488 ? -25.608 3.879 1.314 1.00 89.88 488 THR A C 1
ATOM 3803 O O . THR A 1 488 ? -26.156 2.922 1.859 1.00 89.88 488 THR A O 1
ATOM 3806 N N . SER A 1 489 ? -25.318 3.905 0.012 1.00 89.88 489 SER A N 1
ATOM 3807 C CA . SER A 1 489 ? -25.602 2.780 -0.880 1.00 89.88 489 SER A CA 1
ATOM 3808 C C . SER A 1 489 ? -24.755 1.574 -0.481 1.00 89.88 489 SER A C 1
ATOM 3810 O O . SER A 1 489 ? -25.259 0.456 -0.428 1.00 89.88 489 SER A O 1
ATOM 3812 N N . TYR A 1 490 ? -23.495 1.792 -0.099 1.00 91.38 490 TYR A N 1
ATOM 3813 C CA . TYR A 1 490 ? -22.603 0.741 0.387 1.00 91.38 490 TYR A CA 1
ATOM 3814 C C . TYR A 1 490 ? -23.126 0.094 1.658 1.00 91.38 490 TYR A C 1
ATOM 3816 O O . TYR A 1 490 ? -23.230 -1.128 1.709 1.00 91.38 490 TYR A O 1
ATOM 3824 N N . LEU A 1 491 ? -23.512 0.894 2.653 1.00 89.25 491 LEU A N 1
ATOM 3825 C CA . LEU A 1 491 ? -24.072 0.388 3.900 1.00 89.25 491 LEU A CA 1
ATOM 3826 C C . LEU A 1 491 ? -25.360 -0.404 3.644 1.00 89.25 491 LEU A C 1
ATOM 3828 O O . LEU A 1 491 ? -25.528 -1.483 4.199 1.00 89.25 491 LEU A O 1
ATOM 3832 N N . HIS A 1 492 ? -26.233 0.067 2.752 1.00 89.06 492 HIS A N 1
ATOM 3833 C CA . HIS A 1 492 ? -27.447 -0.659 2.378 1.00 89.06 492 HIS A CA 1
ATOM 3834 C C . HIS A 1 492 ? -27.139 -2.028 1.739 1.00 89.06 492 HIS A C 1
ATOM 3836 O O . HIS A 1 492 ? -27.703 -3.055 2.133 1.00 89.06 492 HIS A O 1
ATOM 3842 N N . HIS A 1 493 ? -26.203 -2.075 0.786 1.00 87.62 493 HIS A N 1
ATOM 3843 C CA . HIS A 1 493 ? -25.747 -3.331 0.181 1.00 87.62 493 HIS A CA 1
ATOM 3844 C C . HIS A 1 493 ? -25.013 -4.232 1.172 1.00 87.62 493 HIS A C 1
ATOM 3846 O O . HIS A 1 493 ? -25.084 -5.456 1.066 1.00 87.62 493 HIS A O 1
ATOM 3852 N N . TRP A 1 494 ? -24.312 -3.648 2.138 1.00 87.75 494 TRP A N 1
ATOM 3853 C CA . TRP A 1 494 ? -23.637 -4.380 3.194 1.00 87.75 494 TRP A CA 1
ATOM 3854 C C . TRP A 1 494 ? -24.651 -5.056 4.121 1.00 87.75 494 TRP A C 1
ATOM 3856 O O . TRP A 1 494 ? -24.593 -6.274 4.285 1.00 87.75 494 TRP A O 1
ATOM 3866 N N . CYS A 1 495 ? -25.627 -4.303 4.642 1.00 85.12 495 CYS A N 1
ATOM 3867 C CA . CYS A 1 495 ? -26.656 -4.823 5.543 1.00 85.12 495 CYS A CA 1
ATOM 3868 C C . CYS A 1 495 ? -27.494 -5.915 4.869 1.00 85.12 495 CYS A C 1
ATOM 3870 O O . CYS A 1 495 ? -27.655 -6.992 5.433 1.00 85.12 495 CYS A O 1
ATOM 3872 N N . SER A 1 496 ? -27.949 -5.685 3.633 1.00 81.31 496 SER A N 1
ATOM 3873 C CA . SER A 1 496 ? -28.765 -6.662 2.891 1.00 81.31 496 SER A CA 1
ATOM 3874 C C . SER A 1 496 ? -28.022 -7.965 2.570 1.00 81.31 496 SER A C 1
ATOM 3876 O O . SER A 1 496 ? -28.603 -9.047 2.629 1.00 81.31 496 SER A O 1
ATOM 3878 N N . ASN A 1 497 ? -26.723 -7.905 2.257 1.00 79.38 497 ASN A N 1
ATOM 3879 C CA . ASN A 1 497 ? -25.948 -9.108 1.939 1.00 79.38 497 ASN A CA 1
ATOM 3880 C C . ASN A 1 497 ? -25.345 -9.799 3.160 1.00 79.38 497 ASN A C 1
ATOM 3882 O O . ASN A 1 497 ? -24.927 -10.951 3.039 1.00 79.38 497 ASN A O 1
ATOM 3886 N N . ASN A 1 498 ? -25.259 -9.128 4.308 1.00 80.19 498 ASN A N 1
ATOM 3887 C CA . ASN A 1 498 ? -24.591 -9.653 5.494 1.00 80.19 498 ASN A CA 1
ATOM 3888 C C . ASN A 1 498 ? -25.494 -9.702 6.734 1.00 80.19 498 ASN A C 1
ATOM 3890 O O . ASN A 1 498 ? -25.010 -9.581 7.859 1.00 80.19 498 ASN A O 1
ATOM 3894 N N . GLU A 1 499 ? -26.794 -9.923 6.533 1.00 78.06 499 GLU A N 1
ATOM 3895 C CA . GLU A 1 499 ? -27.774 -10.024 7.619 1.00 78.06 499 GLU A CA 1
ATOM 3896 C C . GLU A 1 499 ? -27.399 -11.090 8.673 1.00 78.06 499 GLU A C 1
ATOM 3898 O O . GLU A 1 499 ? -26.916 -12.178 8.313 1.00 78.06 499 GLU A O 1
ATOM 3903 N N . PRO A 1 500 ? -27.646 -10.815 9.969 1.00 82.56 500 PRO A N 1
ATOM 3904 C CA . PRO A 1 500 ? -27.463 -11.783 11.046 1.00 82.56 500 PRO A CA 1
ATOM 3905 C C . PRO A 1 500 ? -28.505 -12.905 10.963 1.00 82.56 500 PRO A C 1
ATOM 3907 O O . PRO A 1 500 ? -29.700 -12.655 10.802 1.00 82.56 500 PRO A O 1
ATOM 3910 N N . ARG A 1 501 ? -28.056 -14.162 11.080 1.00 78.12 501 ARG A N 1
ATOM 3911 C CA . ARG A 1 501 ? -28.918 -15.347 10.928 1.00 78.12 501 ARG A CA 1
ATOM 3912 C C . ARG A 1 501 ? -29.115 -16.137 12.213 1.00 78.12 501 ARG A C 1
ATOM 3914 O O . ARG A 1 501 ? -30.249 -16.435 12.565 1.00 78.12 501 ARG A O 1
ATOM 3921 N N . THR A 1 502 ? -28.034 -16.511 12.891 1.00 83.38 502 THR A N 1
ATOM 3922 C CA . THR A 1 502 ? -28.085 -17.375 14.085 1.00 83.38 502 THR A CA 1
ATOM 3923 C C . THR A 1 502 ? -26.850 -17.173 14.954 1.00 83.38 502 THR A C 1
ATOM 3925 O O . THR A 1 502 ? -25.808 -16.712 14.479 1.00 83.38 502 THR A O 1
ATOM 3928 N N . LEU A 1 503 ? -26.956 -17.540 16.228 1.00 84.75 503 LEU A N 1
ATOM 3929 C CA . LEU A 1 503 ? -25.840 -17.563 17.160 1.00 84.75 503 LEU A CA 1
ATOM 3930 C C . LEU A 1 503 ? -25.090 -18.907 17.091 1.00 84.75 503 LEU A C 1
ATOM 3932 O O . LEU A 1 503 ? -25.670 -19.994 16.986 1.00 84.75 503 LEU A O 1
ATOM 3936 N N . LEU A 1 504 ? -23.766 -18.826 17.176 1.00 80.56 504 LEU A N 1
ATOM 3937 C CA . LEU A 1 504 ? -22.855 -19.952 17.352 1.00 80.56 504 LEU A CA 1
ATOM 3938 C C . LEU A 1 504 ? -22.436 -19.996 18.820 1.00 80.56 504 LEU A C 1
ATOM 3940 O O . LEU A 1 504 ? -21.780 -19.073 19.283 1.00 80.56 504 LEU A O 1
ATOM 3944 N N . VAL A 1 505 ? -22.779 -21.058 19.548 1.00 76.88 505 VAL A N 1
ATOM 3945 C CA . VAL A 1 505 ? -22.340 -21.226 20.944 1.00 76.88 505 VAL A CA 1
ATOM 3946 C C . VAL A 1 505 ? -21.424 -22.437 21.055 1.00 76.88 505 VAL A C 1
ATOM 3948 O O . VAL A 1 505 ? -21.831 -23.563 20.767 1.00 76.88 505 VAL A O 1
ATOM 3951 N N . GLN A 1 506 ? -20.184 -22.206 21.486 1.00 74.81 506 GLN A N 1
ATOM 3952 C CA . GLN A 1 506 ? -19.193 -23.245 21.764 1.00 74.81 506 GLN A CA 1
ATOM 3953 C C . GLN A 1 506 ? -18.680 -23.076 23.196 1.00 74.81 506 GLN A C 1
ATOM 3955 O O . GLN A 1 506 ? -17.866 -22.200 23.474 1.00 74.81 506 GLN A O 1
ATOM 3960 N N . SER A 1 507 ? -19.157 -23.931 24.103 1.00 69.31 507 SER A N 1
ATOM 3961 C CA . SER A 1 507 ? -18.908 -23.809 25.549 1.00 69.31 507 SER A CA 1
ATOM 3962 C C . SER A 1 507 ? -19.377 -22.440 26.070 1.00 69.31 507 SER A C 1
ATOM 3964 O O . SER A 1 507 ? -20.585 -22.222 26.084 1.00 69.31 507 SER A O 1
ATOM 3966 N N . ASP A 1 508 ? -18.461 -21.523 26.403 1.00 68.00 508 ASP A N 1
ATOM 3967 C CA . ASP A 1 508 ? -18.768 -20.146 26.833 1.00 68.00 508 ASP A CA 1
ATOM 3968 C C . ASP A 1 508 ? -18.476 -19.087 25.747 1.00 68.00 508 ASP A C 1
ATOM 3970 O O . ASP A 1 508 ? -18.538 -17.883 25.995 1.00 68.00 508 ASP A O 1
ATOM 3974 N N . VAL A 1 509 ? -18.119 -19.509 24.529 1.00 74.12 509 VAL A N 1
ATOM 3975 C CA . VAL A 1 509 ? -17.840 -18.608 23.403 1.00 74.12 509 VAL A CA 1
ATOM 3976 C C . VAL A 1 509 ? -19.107 -18.396 22.587 1.00 74.12 509 VAL A C 1
ATOM 3978 O O . VAL A 1 509 ? -19.700 -19.365 22.108 1.00 74.12 509 VAL A O 1
ATOM 3981 N N . ILE A 1 510 ? -19.484 -17.131 22.390 1.00 80.12 510 ILE A N 1
ATOM 3982 C CA . ILE A 1 510 ? -20.566 -16.737 21.485 1.00 80.12 510 ILE A CA 1
ATOM 3983 C C . ILE A 1 510 ? -19.970 -16.148 20.213 1.00 80.12 510 ILE A C 1
ATOM 3985 O O . ILE A 1 510 ? -19.145 -15.231 20.246 1.00 80.12 510 ILE A O 1
ATOM 3989 N N . GLY A 1 511 ? -20.431 -16.674 19.090 1.00 81.81 511 GLY A N 1
ATOM 3990 C CA . GLY A 1 511 ? -20.261 -16.105 17.771 1.00 81.81 511 GLY A CA 1
ATOM 3991 C C . GLY A 1 511 ? -21.595 -15.776 17.123 1.00 81.81 511 GLY A C 1
ATOM 3992 O O . GLY A 1 511 ? -22.650 -16.262 17.532 1.00 81.81 511 GLY A O 1
ATOM 3993 N N . LEU A 1 512 ? -21.535 -14.961 16.081 1.00 85.25 512 LEU A N 1
ATOM 3994 C CA . LEU A 1 512 ? -22.661 -14.615 15.234 1.00 85.25 512 LEU A CA 1
ATOM 3995 C C . LEU A 1 512 ? -22.380 -15.116 13.818 1.00 85.25 512 LEU A C 1
ATOM 3997 O O . LEU A 1 512 ? -21.316 -14.893 13.239 1.00 85.25 512 LEU A O 1
ATOM 4001 N N . VAL A 1 513 ? -23.347 -15.837 13.263 1.00 79.88 513 VAL A N 1
ATOM 4002 C CA . VAL A 1 513 ? -23.319 -16.295 11.879 1.00 79.88 513 VAL A CA 1
ATOM 4003 C C . VAL A 1 513 ? -24.157 -15.333 11.052 1.00 79.88 513 VAL A C 1
ATOM 4005 O O . VAL A 1 513 ? -25.364 -15.198 11.272 1.00 79.88 513 VAL A O 1
ATOM 4008 N N . ARG A 1 514 ? -23.515 -14.702 10.072 1.00 81.50 514 ARG A N 1
ATOM 4009 C CA . ARG A 1 514 ? -24.151 -13.850 9.066 1.00 81.50 514 ARG A CA 1
ATOM 4010 C C . ARG A 1 514 ? -24.245 -14.576 7.725 1.00 81.50 514 ARG A C 1
ATOM 4012 O O . ARG A 1 514 ? -23.741 -15.688 7.544 1.00 81.50 514 ARG A O 1
ATOM 4019 N N . ASN A 1 515 ? -24.893 -13.940 6.755 1.00 74.88 515 ASN A N 1
ATOM 4020 C CA . ASN A 1 515 ? -24.992 -14.461 5.390 1.00 74.88 515 ASN A CA 1
ATOM 4021 C C . ASN A 1 515 ? -23.633 -14.684 4.706 1.00 74.88 515 ASN A C 1
ATOM 4023 O O . ASN A 1 515 ? -23.464 -15.683 4.009 1.00 74.88 515 ASN A O 1
ATOM 4027 N N . ASN A 1 516 ? -22.645 -13.815 4.904 1.00 72.56 516 ASN A N 1
ATOM 4028 C CA . ASN A 1 516 ? -21.352 -13.954 4.225 1.00 72.56 516 ASN A CA 1
ATOM 4029 C C . ASN A 1 516 ? -20.153 -13.969 5.178 1.00 72.56 516 ASN A C 1
ATOM 4031 O O . ASN A 1 516 ? -19.032 -14.210 4.732 1.00 72.56 516 ASN A O 1
ATOM 4035 N N . SER A 1 517 ? -20.370 -13.767 6.477 1.00 75.31 517 SER A N 1
ATOM 4036 C CA . SER A 1 517 ? -19.306 -13.749 7.478 1.00 75.31 517 SER A CA 1
ATOM 4037 C C . SER A 1 517 ? -19.680 -14.504 8.751 1.00 75.31 517 SER A C 1
ATOM 4039 O O . SER A 1 517 ? -20.841 -14.809 9.022 1.00 75.31 517 SER A O 1
ATOM 4041 N N . VAL A 1 518 ? -18.661 -14.801 9.550 1.00 77.69 518 VAL A N 1
ATOM 4042 C CA . VAL A 1 518 ? -18.805 -15.309 10.915 1.00 77.69 518 VAL A CA 1
ATOM 4043 C C . VAL A 1 518 ? -18.015 -14.375 11.815 1.00 77.69 518 VAL A C 1
ATOM 4045 O O . VAL A 1 518 ? -16.918 -13.954 11.449 1.00 77.69 518 VAL A O 1
ATOM 4048 N N . SER A 1 519 ? -18.566 -14.039 12.968 1.00 83.50 519 SER A N 1
ATOM 4049 C CA . SER A 1 519 ? -17.961 -13.135 13.940 1.00 83.50 519 SER A CA 1
ATOM 4050 C C . SER A 1 519 ? -17.985 -13.742 15.338 1.00 83.50 519 SER A C 1
ATOM 4052 O O . SER A 1 519 ? -18.756 -14.658 15.622 1.00 83.50 519 SER A O 1
ATOM 4054 N N . LEU A 1 520 ? -17.103 -13.252 16.204 1.00 84.06 520 LEU A N 1
ATOM 4055 C CA . LEU A 1 520 ? -17.090 -13.530 17.640 1.00 84.06 520 LEU A CA 1
ATOM 4056 C C . LEU A 1 520 ? -17.321 -12.234 18.407 1.00 84.06 520 LEU A C 1
ATOM 4058 O O . LEU A 1 520 ? -17.120 -11.154 17.860 1.00 84.06 520 LEU A O 1
ATOM 4062 N N . PHE A 1 521 ? -17.700 -12.328 19.678 1.00 80.81 521 PHE A N 1
ATOM 4063 C CA . PHE A 1 521 ? -17.851 -11.146 20.525 1.00 80.81 521 PHE A CA 1
ATOM 4064 C C . PHE A 1 521 ? -16.638 -10.932 21.427 1.00 80.81 521 PHE A C 1
ATOM 4066 O O . PHE A 1 521 ? -16.172 -11.843 22.115 1.00 80.81 521 PHE A O 1
ATOM 4073 N N . PHE A 1 522 ? -16.153 -9.695 21.426 1.00 76.75 522 PHE A N 1
ATOM 4074 C CA . PHE A 1 522 ? -15.096 -9.196 22.293 1.00 76.75 522 PHE A CA 1
ATOM 4075 C C . PHE A 1 522 ? -15.714 -8.307 23.374 1.00 76.75 522 PHE A C 1
ATOM 4077 O O . PHE A 1 522 ? -16.460 -7.380 23.067 1.00 76.75 522 PHE A O 1
ATOM 4084 N N . ARG A 1 523 ? -15.445 -8.604 24.646 1.00 71.81 523 ARG A N 1
ATOM 4085 C CA . ARG A 1 523 ? -15.865 -7.782 25.782 1.00 71.81 523 ARG A CA 1
ATOM 4086 C C . ARG A 1 523 ? -14.961 -6.565 25.886 1.00 71.81 523 ARG A C 1
ATOM 4088 O O . ARG A 1 523 ? -13.740 -6.711 25.874 1.00 71.81 523 ARG A O 1
ATOM 4095 N N . LEU A 1 524 ? -15.593 -5.411 26.044 1.00 62.56 524 LEU A N 1
ATOM 4096 C CA . LEU A 1 524 ? -14.894 -4.150 26.199 1.00 62.56 524 LEU A CA 1
ATOM 4097 C C . LEU A 1 524 ? -14.190 -4.097 27.572 1.00 62.56 524 LEU A C 1
ATOM 4099 O O . LEU A 1 524 ? -14.753 -4.537 28.578 1.00 62.56 524 LEU A O 1
ATOM 4103 N N . GLU A 1 525 ? -12.952 -3.605 27.630 1.00 59.84 525 GLU A N 1
ATOM 4104 C CA . GLU A 1 525 ? -12.263 -3.338 28.902 1.00 59.84 525 GLU A CA 1
ATOM 4105 C C . GLU A 1 525 ? -12.788 -2.049 29.560 1.00 59.84 525 GLU A C 1
ATOM 4107 O O . GLU A 1 525 ? -13.412 -1.201 28.923 1.00 59.84 525 GLU A O 1
ATOM 4112 N N . ASN A 1 526 ? -12.509 -1.860 30.856 1.00 52.94 526 ASN A N 1
ATOM 4113 C CA . ASN A 1 526 ? -13.023 -0.733 31.651 1.00 52.94 526 ASN A CA 1
ATOM 4114 C C . ASN A 1 526 ? -12.700 0.653 31.048 1.00 52.94 526 ASN A C 1
ATOM 4116 O O . ASN A 1 526 ? -13.468 1.597 31.242 1.00 52.94 526 ASN A O 1
ATOM 4120 N N . ALA A 1 527 ? -11.606 0.775 30.286 1.00 47.47 527 ALA A N 1
ATOM 4121 C CA . ALA A 1 527 ? -11.269 1.988 29.538 1.00 47.47 527 ALA A CA 1
ATOM 4122 C C . ALA A 1 527 ? -12.344 2.336 28.495 1.00 47.47 527 ALA A C 1
ATOM 4124 O O . ALA A 1 527 ? -12.829 3.466 28.445 1.00 47.47 527 ALA A O 1
ATOM 4125 N N . GLU A 1 528 ? -12.762 1.350 27.703 1.00 51.09 528 GLU A N 1
ATOM 4126 C CA . GLU A 1 528 ? -13.715 1.520 26.607 1.00 51.09 528 GLU A CA 1
ATOM 4127 C C . GLU A 1 528 ? -15.131 1.808 27.139 1.00 51.09 528 GLU A C 1
ATOM 4129 O O . GLU A 1 528 ? -15.881 2.580 26.541 1.00 51.09 528 GLU A O 1
ATOM 4134 N N . HIS A 1 529 ? -15.467 1.279 28.323 1.00 49.50 529 HIS A N 1
ATOM 4135 C CA . HIS A 1 529 ? -16.712 1.596 29.028 1.00 49.50 529 HIS A CA 1
ATOM 4136 C C . HIS A 1 529 ? -16.843 3.083 29.396 1.00 49.50 529 HIS A C 1
ATOM 4138 O O . HIS A 1 529 ? -17.954 3.616 29.387 1.00 49.50 529 HIS A O 1
ATOM 4144 N N . SER A 1 530 ? -15.732 3.771 29.689 1.00 46.69 530 SER A N 1
ATOM 4145 C CA . SER A 1 530 ? -15.754 5.185 30.091 1.00 46.69 530 SER A CA 1
ATOM 4146 C C . SER A 1 530 ? -16.153 6.139 28.952 1.00 46.69 530 SER A C 1
ATOM 4148 O O . SER A 1 530 ? -16.776 7.172 29.204 1.00 46.69 530 SER A O 1
ATOM 4150 N N . LEU A 1 531 ? -15.881 5.767 27.692 1.00 46.19 531 LEU A N 1
ATOM 4151 C CA . LEU A 1 531 ? -16.250 6.550 26.502 1.00 46.19 531 LEU A CA 1
ATOM 4152 C C . LEU A 1 531 ? -17.735 6.431 26.139 1.00 46.19 531 LEU A C 1
ATOM 4154 O O . LEU A 1 531 ? -18.285 7.277 25.427 1.00 46.19 531 LEU A O 1
ATOM 4158 N N . GLY A 1 532 ? -18.402 5.396 26.652 1.00 42.44 532 GLY A N 1
ATOM 4159 C CA . GLY A 1 532 ? -19.780 5.040 26.346 1.00 42.44 532 GLY A CA 1
ATOM 4160 C C . GLY A 1 532 ? -20.842 6.050 26.776 1.00 42.44 532 GLY A C 1
ATOM 4161 O O . GLY A 1 532 ? -22.008 5.739 26.630 1.00 42.44 532 GLY A O 1
ATOM 4162 N N . GLY A 1 533 ? -20.510 7.242 27.284 1.00 40.09 533 GLY A N 1
ATOM 4163 C CA . GLY A 1 533 ? -21.420 8.393 27.379 1.00 40.09 533 GLY A CA 1
ATOM 4164 C C . GLY A 1 533 ? -22.749 8.210 28.134 1.00 40.09 533 GLY A C 1
ATOM 4165 O O . GLY A 1 533 ? -23.558 9.140 28.121 1.00 40.09 533 GLY A O 1
ATOM 4166 N N . SER A 1 534 ? -22.997 7.074 28.789 1.00 36.16 534 SER A N 1
ATOM 4167 C CA . SER A 1 534 ? -24.184 6.854 29.608 1.00 36.16 534 SER A CA 1
ATOM 4168 C C . SER A 1 534 ? -23.952 7.475 30.980 1.00 36.16 534 SER A C 1
ATOM 4170 O O . SER A 1 534 ? -23.058 7.071 31.717 1.00 36.16 534 SER A O 1
ATOM 4172 N N . SER A 1 535 ? -24.775 8.463 31.335 1.00 34.88 535 SER A N 1
ATOM 4173 C CA . SER A 1 535 ? -24.740 9.165 32.626 1.00 34.88 535 SER A CA 1
ATOM 4174 C C . SER A 1 535 ? -25.065 8.279 33.833 1.00 34.88 535 SER A C 1
ATOM 4176 O O . SER A 1 535 ? -24.979 8.739 34.970 1.00 34.88 535 SER A O 1
ATOM 4178 N N . SER A 1 536 ? -25.510 7.045 33.605 1.00 33.62 536 SER A N 1
ATOM 4179 C CA . SER A 1 536 ? -25.821 6.103 34.666 1.00 33.62 536 SER A CA 1
ATOM 4180 C C . SER A 1 536 ? -24.547 5.406 35.142 1.00 33.62 536 SER A C 1
ATOM 4182 O O . SER A 1 536 ? -23.997 4.551 34.457 1.00 33.62 536 SER A O 1
ATOM 4184 N N . GLU A 1 537 ? -24.176 5.761 36.370 1.00 37.75 537 GLU A N 1
ATOM 4185 C CA . GLU A 1 537 ? -23.425 4.965 37.343 1.00 37.75 537 GLU A CA 1
ATOM 4186 C C . GLU A 1 537 ? -21.907 5.176 37.459 1.00 37.75 537 GLU A C 1
ATOM 4188 O O . GLU A 1 537 ? -21.080 4.734 36.666 1.00 37.75 537 GLU A O 1
ATOM 4193 N N . HIS A 1 538 ? -21.554 5.758 38.609 1.00 38.84 538 HIS A N 1
ATOM 4194 C CA . HIS A 1 538 ? -20.228 5.801 39.222 1.00 38.84 538 HIS A CA 1
ATOM 4195 C C . HIS A 1 538 ? -19.593 4.415 39.476 1.00 38.84 538 HIS A C 1
ATOM 4197 O O . HIS A 1 538 ? -18.424 4.349 39.856 1.00 38.84 538 HIS A O 1
ATOM 4203 N N . SER A 1 539 ? -20.334 3.316 39.287 1.00 41.62 539 SER A N 1
ATOM 4204 C CA . SER A 1 539 ? -19.891 1.945 39.569 1.00 41.62 539 SER A CA 1
ATOM 4205 C C . SER A 1 539 ? -18.752 1.507 38.641 1.00 41.62 539 SER A C 1
ATOM 4207 O O . SER A 1 539 ? -17.752 0.971 39.117 1.00 41.62 539 SER A O 1
ATOM 4209 N N . ASN A 1 540 ? -18.816 1.825 37.346 1.00 45.47 540 ASN A N 1
ATOM 4210 C CA . ASN A 1 540 ? -17.827 1.329 36.383 1.00 45.47 540 ASN A CA 1
ATOM 4211 C C . ASN A 1 540 ? -16.441 1.966 36.554 1.00 45.47 540 ASN A C 1
ATOM 4213 O O . ASN A 1 540 ? -15.437 1.284 36.364 1.00 45.47 540 ASN A O 1
ATOM 4217 N N . LEU A 1 541 ? -16.346 3.231 36.983 1.00 42.91 541 LEU A N 1
ATOM 4218 C CA . LEU A 1 541 ? -15.039 3.878 37.158 1.00 42.91 541 LEU A CA 1
ATOM 4219 C C . LEU A 1 541 ? -14.253 3.299 38.342 1.00 42.91 541 LEU A C 1
ATOM 4221 O O . LEU A 1 541 ? -13.032 3.276 38.290 1.00 42.91 541 LEU A O 1
ATOM 4225 N N . THR A 1 542 ? -14.925 2.773 39.375 1.00 41.91 542 THR A N 1
ATOM 4226 C CA . THR A 1 542 ? -14.238 2.110 40.505 1.00 41.91 542 THR A CA 1
ATOM 4227 C C . THR A 1 542 ? -13.499 0.831 40.106 1.00 41.91 542 THR A C 1
ATOM 4229 O O . THR A 1 542 ? -12.655 0.357 40.858 1.00 41.91 542 THR A O 1
ATOM 4232 N N . SER A 1 543 ? -13.782 0.289 38.916 1.00 47.16 543 SER A N 1
ATOM 4233 C CA . SER A 1 543 ? -13.070 -0.860 38.347 1.00 47.16 543 SER A CA 1
ATOM 4234 C C . SER A 1 543 ? -11.799 -0.477 37.576 1.00 47.16 543 SER A C 1
ATOM 4236 O O . SER A 1 543 ? -11.020 -1.356 37.194 1.00 47.16 543 SER A O 1
ATOM 4238 N N . LEU A 1 544 ? -11.572 0.817 37.315 1.00 50.81 544 LEU A N 1
ATOM 4239 C CA . LEU A 1 544 ? -10.281 1.303 36.845 1.00 50.81 544 LEU A CA 1
ATOM 4240 C C . LEU A 1 544 ? -9.332 1.168 38.038 1.00 50.81 544 LEU A C 1
ATOM 4242 O O . LEU A 1 544 ? -9.354 1.986 38.950 1.00 50.81 544 LEU A O 1
ATOM 4246 N N . ASP A 1 545 ? -8.544 0.095 38.058 1.00 53.41 545 ASP A N 1
ATOM 4247 C CA . ASP A 1 545 ? -7.577 -0.237 39.111 1.00 53.41 545 ASP A CA 1
ATOM 4248 C C . ASP A 1 545 ? -6.386 0.753 39.087 1.00 53.41 545 ASP A C 1
ATOM 4250 O O . ASP A 1 545 ? -5.228 0.389 38.905 1.00 53.41 545 ASP A O 1
ATOM 4254 N N . LEU A 1 546 ? -6.683 2.055 39.166 1.00 55.47 546 LEU A N 1
ATOM 4255 C CA . LEU A 1 546 ? -5.731 3.161 39.109 1.00 55.47 546 LEU A CA 1
ATOM 4256 C C . LEU A 1 546 ? -5.009 3.361 40.450 1.00 55.47 546 LEU A C 1
ATOM 4258 O O . LEU A 1 546 ? -4.097 4.175 40.527 1.00 55.47 546 LEU A O 1
ATOM 4262 N N . GLY A 1 547 ? -5.421 2.668 41.521 1.00 56.75 547 GLY A N 1
ATOM 4263 C CA . GLY A 1 547 ? -4.907 2.904 42.877 1.00 56.75 547 GLY A CA 1
ATOM 4264 C C . GLY A 1 547 ? -5.252 4.295 43.431 1.00 56.75 547 GLY A C 1
ATOM 4265 O O . GLY A 1 547 ? -4.598 4.785 44.349 1.00 56.75 547 GLY A O 1
ATOM 4266 N N . VAL A 1 548 ? -6.261 4.949 42.853 1.00 63.66 548 VAL A N 1
ATOM 4267 C CA . VAL A 1 548 ? -6.623 6.350 43.089 1.00 63.66 548 VAL A CA 1
ATOM 4268 C C . VAL A 1 548 ? -7.750 6.458 44.132 1.00 63.66 548 VAL A C 1
ATOM 4270 O O . VAL A 1 548 ? -8.601 5.576 44.240 1.00 63.66 548 VAL A O 1
ATOM 4273 N N . SER A 1 549 ? -7.773 7.523 44.942 1.00 68.38 549 SER A N 1
ATOM 4274 C CA . SER A 1 549 ? -8.782 7.687 46.004 1.00 68.38 549 SER A CA 1
ATOM 4275 C C . SER A 1 549 ? -10.202 7.894 45.441 1.00 68.38 549 SER A C 1
ATOM 4277 O O . SER A 1 549 ? -10.371 8.312 44.294 1.00 68.38 549 SER A O 1
ATOM 4279 N N . HIS A 1 550 ? -11.256 7.647 46.234 1.00 68.56 550 HIS A N 1
ATOM 4280 C CA . HIS A 1 550 ? -12.643 7.891 45.791 1.00 68.56 550 HIS A CA 1
ATOM 4281 C C . HIS A 1 550 ? -12.879 9.344 45.346 1.00 68.56 550 HIS A C 1
ATOM 4283 O O . HIS A 1 550 ? -13.545 9.570 44.340 1.00 68.56 550 HIS A O 1
ATOM 4289 N N . SER A 1 551 ? -12.295 10.329 46.041 1.00 69.56 551 SER A N 1
ATOM 4290 C CA . SER A 1 551 ? -12.413 11.741 45.647 1.00 69.56 551 SER A CA 1
ATOM 4291 C C . SER A 1 551 ? -11.759 12.040 44.301 1.00 69.56 551 SER A C 1
ATOM 4293 O O . SER A 1 551 ? -12.210 12.916 43.571 1.00 69.56 551 SER A O 1
ATOM 4295 N N . ASP A 1 552 ? -10.698 11.319 43.962 1.00 78.44 552 ASP A N 1
ATOM 4296 C CA . ASP A 1 552 ? -9.966 11.534 42.719 1.00 78.44 552 ASP A CA 1
ATOM 4297 C C . ASP A 1 552 ? -10.659 10.838 41.536 1.00 78.44 552 ASP A C 1
ATOM 4299 O O . ASP A 1 552 ? -10.623 11.357 40.424 1.00 78.44 552 ASP A O 1
ATOM 4303 N N . HIS A 1 553 ? -11.386 9.738 41.776 1.00 73.69 553 HIS A N 1
ATOM 4304 C CA . HIS A 1 553 ? -12.279 9.130 40.780 1.00 73.69 553 HIS A CA 1
ATOM 4305 C C . HIS A 1 553 ? -13.416 10.070 40.373 1.00 73.69 553 HIS A C 1
ATOM 4307 O O . HIS A 1 553 ? -13.769 10.140 39.199 1.00 73.69 553 HIS A O 1
ATOM 4313 N N . GLU A 1 554 ? -13.987 10.818 41.320 1.00 77.38 554 GLU A N 1
ATOM 4314 C CA . GLU A 1 554 ? -15.010 11.818 41.000 1.00 77.38 554 GLU A CA 1
ATOM 4315 C C . GLU A 1 554 ? -14.447 12.959 40.148 1.00 77.38 554 GLU A C 1
ATOM 4317 O O . GLU A 1 554 ? -15.108 13.420 39.219 1.00 77.38 554 GLU A O 1
ATOM 4322 N N . ILE A 1 555 ? -13.221 13.403 40.442 1.00 82.00 555 ILE A N 1
ATOM 4323 C CA . ILE A 1 555 ? -12.538 14.423 39.641 1.00 82.00 555 ILE A CA 1
ATOM 4324 C C . ILE A 1 555 ? -12.224 13.869 38.246 1.00 82.00 555 ILE A C 1
ATOM 4326 O O . ILE A 1 555 ? -12.470 14.555 37.259 1.00 82.00 555 ILE A O 1
ATOM 4330 N N . LEU A 1 556 ? -11.752 12.623 38.139 1.00 82.44 556 LEU A N 1
ATOM 4331 C CA . LEU A 1 556 ? -11.512 11.969 36.853 1.00 82.44 556 LEU A CA 1
ATOM 4332 C C . LEU A 1 556 ? -12.803 11.839 36.035 1.00 82.44 556 LEU A C 1
ATOM 4334 O O . LEU A 1 556 ? -12.803 12.155 34.851 1.00 82.44 556 LEU A O 1
ATOM 4338 N N . ALA A 1 557 ? -13.917 11.443 36.656 1.00 79.56 557 ALA A N 1
ATOM 4339 C CA . ALA A 1 557 ? -15.220 11.397 35.993 1.00 79.56 557 ALA A CA 1
ATOM 4340 C C . ALA A 1 557 ? -15.619 12.772 35.434 1.00 79.56 557 ALA A C 1
ATOM 4342 O O . ALA A 1 557 ? -16.164 12.869 34.336 1.00 79.56 557 ALA A O 1
ATOM 4343 N N . GLU A 1 558 ? -15.308 13.842 36.163 1.00 82.75 558 GLU A N 1
ATOM 4344 C CA . GLU A 1 558 ? -15.574 15.212 35.739 1.00 82.75 558 GLU A CA 1
ATOM 4345 C C . GLU A 1 558 ? -14.649 15.666 34.591 1.00 82.75 558 GLU A C 1
ATOM 4347 O O . GLU A 1 558 ? -15.106 16.332 33.657 1.00 82.75 558 GLU A O 1
ATOM 4352 N N . VAL A 1 559 ? -13.378 15.243 34.590 1.00 85.38 559 VAL A N 1
ATOM 4353 C CA . VAL A 1 559 ? -12.459 15.413 33.447 1.00 85.38 559 VAL A CA 1
ATOM 4354 C C . VAL A 1 559 ? -13.003 14.686 32.217 1.00 85.38 559 VAL A C 1
ATOM 4356 O O . VAL A 1 559 ? -13.099 15.285 31.148 1.00 85.38 559 VAL A O 1
ATOM 4359 N N . LEU A 1 560 ? -13.431 13.431 32.367 1.00 83.06 560 LEU A N 1
ATOM 4360 C CA . LEU A 1 560 ? -13.995 12.633 31.275 1.00 83.06 560 LEU A CA 1
ATOM 4361 C C . LEU A 1 560 ? -15.338 13.189 30.774 1.00 83.06 560 LEU A C 1
ATOM 4363 O O . LEU A 1 560 ? -15.682 13.089 29.598 1.00 83.06 560 LEU A O 1
ATOM 4367 N N . ARG A 1 561 ? -16.104 13.852 31.644 1.00 82.44 561 ARG A N 1
ATOM 4368 C CA . ARG A 1 561 ? -17.305 14.594 31.244 1.00 82.44 561 ARG A CA 1
ATOM 4369 C C . ARG A 1 561 ? -16.947 15.786 30.360 1.00 82.44 561 ARG A C 1
ATOM 4371 O O . ARG A 1 561 ? -17.642 16.051 29.380 1.00 82.44 561 ARG A O 1
ATOM 4378 N N . CYS A 1 562 ? -15.868 16.492 30.690 1.00 85.38 562 CYS A N 1
ATOM 4379 C CA . CYS A 1 562 ? -15.343 17.596 29.891 1.00 85.38 562 CYS A CA 1
ATOM 4380 C C . CYS A 1 562 ? -14.819 17.113 28.530 1.00 85.38 562 CYS A C 1
ATOM 4382 O O . CYS A 1 562 ? -15.163 17.709 27.509 1.00 85.38 562 CYS A O 1
ATOM 4384 N N . THR A 1 563 ? -14.064 16.010 28.487 1.00 85.12 563 THR A N 1
ATOM 4385 C CA . THR A 1 563 ? -13.614 15.413 27.217 1.00 85.12 563 THR A CA 1
ATOM 4386 C C . THR A 1 563 ? -14.797 14.942 26.373 1.00 85.12 563 THR A C 1
ATOM 4388 O O . THR A 1 563 ? -14.861 15.268 25.192 1.00 85.12 563 THR A O 1
ATOM 4391 N N . SER A 1 564 ? -15.795 14.288 26.980 1.00 80.75 564 SER A N 1
ATOM 4392 C CA . SER A 1 564 ? -17.007 13.841 26.283 1.00 80.75 564 SER A CA 1
ATOM 4393 C C . SER A 1 564 ? -17.794 14.996 25.657 1.00 80.75 564 SER A C 1
ATOM 4395 O O . SER A 1 564 ? -18.385 14.840 24.591 1.00 80.75 564 SER A O 1
ATOM 4397 N N . LYS A 1 565 ? -17.811 16.179 26.283 1.00 81.44 565 LYS A N 1
ATOM 4398 C CA . LYS A 1 565 ? -18.430 17.371 25.682 1.00 81.44 565 LYS A CA 1
ATOM 4399 C C . LYS A 1 565 ? -17.690 17.828 24.428 1.00 81.44 565 LYS A C 1
ATOM 4401 O O . LYS A 1 565 ? -18.341 18.178 23.448 1.00 81.44 565 LYS A O 1
ATOM 4406 N N . ILE A 1 566 ? -16.357 17.806 24.453 1.00 82.81 566 ILE A N 1
ATOM 4407 C CA . ILE A 1 566 ? -15.527 18.144 23.291 1.00 82.81 566 ILE A CA 1
ATOM 4408 C C . ILE A 1 566 ? -15.738 17.122 22.171 1.00 82.81 566 ILE A C 1
ATOM 4410 O O . ILE A 1 566 ? -15.992 17.516 21.034 1.00 82.81 566 ILE A O 1
ATOM 4414 N N . SER A 1 567 ? -15.698 15.824 22.478 1.00 78.19 567 SER A N 1
ATOM 4415 C CA . SER A 1 567 ? -15.881 14.782 21.464 1.00 78.19 567 SER A CA 1
ATOM 4416 C C . SER A 1 567 ? -17.293 14.768 20.882 1.00 78.19 567 SER A C 1
ATOM 4418 O O . SER A 1 567 ? -17.451 14.611 19.674 1.00 78.19 567 SER A O 1
ATOM 4420 N N . LYS A 1 568 ? -18.330 15.050 21.684 1.00 76.50 568 LYS A N 1
ATOM 4421 C CA . LYS A 1 568 ? -19.705 15.244 21.184 1.00 76.50 568 LYS A CA 1
ATOM 4422 C C . LYS A 1 568 ? -19.835 16.423 20.221 1.00 76.50 568 LYS A C 1
ATOM 4424 O O . LYS A 1 568 ? -20.614 16.330 19.281 1.00 76.50 568 LYS A O 1
ATOM 4429 N N . GLN A 1 569 ? -19.099 17.512 20.449 1.00 75.50 569 GLN A N 1
ATOM 4430 C CA . GLN A 1 569 ? -19.147 18.696 19.585 1.00 75.50 569 GLN A CA 1
ATOM 4431 C C . GLN A 1 569 ? -18.519 18.439 18.208 1.00 75.50 569 GLN A C 1
ATOM 4433 O O . GLN A 1 569 ? -18.933 19.036 17.219 1.00 75.50 569 GLN A O 1
ATOM 4438 N N . TRP A 1 570 ? -17.505 17.578 18.150 1.00 71.56 570 TRP A N 1
ATOM 4439 C CA . TRP A 1 570 ? -16.754 17.299 16.929 1.00 71.56 570 TRP A CA 1
ATOM 4440 C C . TRP A 1 570 ? -17.198 16.049 16.168 1.00 71.56 570 TRP A C 1
ATOM 4442 O O . TRP A 1 570 ? -16.939 15.930 14.965 1.00 71.56 570 TRP A O 1
ATOM 4452 N N . GLY A 1 571 ? -17.791 15.089 16.875 1.00 72.50 571 GLY A N 1
ATOM 4453 C CA . GLY A 1 571 ? -18.032 13.751 16.358 1.00 72.50 571 GLY A CA 1
ATOM 4454 C C . GLY A 1 571 ? -16.743 13.050 15.910 1.00 72.50 571 GLY A C 1
ATOM 4455 O O . GLY A 1 571 ? -15.628 13.415 16.276 1.00 72.50 571 GLY A O 1
ATOM 4456 N N . GLY A 1 572 ? -16.891 12.034 15.058 1.00 74.56 572 GLY A N 1
ATOM 4457 C CA . GLY A 1 572 ? -15.780 11.195 14.586 1.00 74.56 572 GLY A CA 1
ATOM 4458 C C . GLY A 1 572 ? -14.804 11.844 13.585 1.00 74.56 572 GLY A C 1
ATOM 4459 O O . GLY A 1 572 ? -13.905 11.159 13.085 1.00 74.56 572 GLY A O 1
ATOM 4460 N N . ALA A 1 573 ? -15.002 13.115 13.210 1.00 79.31 573 ALA A N 1
ATOM 4461 C CA . ALA A 1 573 ? -14.284 13.758 12.106 1.00 79.31 573 ALA A CA 1
ATOM 4462 C C . ALA A 1 573 ? -12.818 14.111 12.426 1.00 79.31 573 ALA A C 1
ATOM 4464 O O . ALA A 1 573 ? -11.953 13.714 11.639 1.00 79.31 573 ALA A O 1
ATOM 4465 N N . PRO A 1 574 ? -12.474 14.777 13.549 1.00 82.00 574 PRO A N 1
ATOM 4466 C CA . PRO A 1 574 ? -11.092 15.180 13.815 1.00 82.00 574 PRO A CA 1
ATOM 4467 C C . PRO A 1 574 ? -10.111 14.015 13.880 1.00 82.00 574 PRO A C 1
ATOM 4469 O O . PRO A 1 574 ? -8.999 14.137 13.374 1.00 82.00 574 PRO A O 1
ATOM 4472 N N . TYR A 1 575 ? -10.531 12.871 14.428 1.00 85.38 575 TYR A N 1
ATOM 4473 C CA . TYR A 1 575 ? -9.703 11.666 14.504 1.00 85.38 575 TYR A CA 1
ATOM 4474 C C . TYR A 1 575 ? -9.298 11.185 13.109 1.00 85.38 575 TYR A C 1
ATOM 4476 O O . TYR A 1 575 ? -8.134 10.881 12.863 1.00 85.38 575 TYR A O 1
ATOM 4484 N N . ALA A 1 576 ? -10.252 11.178 12.171 1.00 83.06 576 ALA A N 1
ATOM 4485 C CA . ALA A 1 576 ? -10.016 10.794 10.782 1.00 83.06 576 ALA A CA 1
ATOM 4486 C C . ALA A 1 576 ? -9.037 11.743 10.093 1.00 83.06 576 ALA A C 1
ATOM 4488 O O . ALA A 1 576 ? -8.148 11.305 9.371 1.00 83.06 576 ALA A O 1
ATOM 4489 N N . MET A 1 577 ? -9.203 13.043 10.332 1.00 82.62 577 MET A N 1
ATOM 4490 C CA . MET A 1 577 ? -8.389 14.083 9.713 1.00 82.62 577 MET A CA 1
ATOM 4491 C C . MET A 1 577 ? -6.968 14.087 10.262 1.00 82.62 577 MET A C 1
ATOM 4493 O O . MET A 1 577 ? -6.017 14.170 9.490 1.00 82.62 577 MET A O 1
ATOM 4497 N N . TYR A 1 578 ? -6.815 13.967 11.581 1.00 85.50 578 TYR A N 1
ATOM 4498 C CA . TYR A 1 578 ? -5.510 13.860 12.216 1.00 85.50 578 TYR A CA 1
ATOM 4499 C C . TYR A 1 578 ? -4.789 12.599 11.735 1.00 85.50 578 TYR A C 1
ATOM 4501 O O . TYR A 1 578 ? -3.655 12.677 11.262 1.00 85.50 578 TYR A O 1
ATOM 4509 N N . TYR A 1 579 ? -5.482 11.458 11.725 1.00 85.19 579 TYR A N 1
ATOM 4510 C CA . TYR A 1 579 ? -4.935 10.210 11.208 1.00 85.19 579 TYR A CA 1
ATOM 4511 C C . TYR A 1 579 ? -4.526 10.309 9.729 1.00 85.19 579 TYR A C 1
ATOM 4513 O O . TYR A 1 579 ? -3.410 9.927 9.377 1.00 85.19 579 TYR A O 1
ATOM 4521 N N . GLU A 1 580 ? -5.376 10.862 8.858 1.00 84.81 580 GLU A N 1
ATOM 4522 C CA . GLU A 1 580 ? -5.078 11.015 7.426 1.00 84.81 580 GLU A CA 1
ATOM 4523 C C . GLU A 1 580 ? -3.961 12.032 7.166 1.00 84.81 580 GLU A C 1
ATOM 4525 O O . GLU A 1 580 ? -3.167 11.852 6.251 1.00 84.81 580 GLU A O 1
ATOM 4530 N N . SER A 1 581 ? -3.831 13.075 7.984 1.00 80.81 581 SER A N 1
ATOM 4531 C CA . SER A 1 581 ? -2.742 14.047 7.827 1.00 80.81 581 SER A CA 1
ATOM 4532 C C . SER A 1 581 ? -1.359 13.465 8.112 1.00 80.81 581 SER A C 1
ATOM 4534 O O . SER A 1 581 ? -0.381 13.858 7.480 1.00 80.81 581 SER A O 1
ATOM 4536 N N . ILE A 1 582 ? -1.293 12.515 9.047 1.00 76.75 582 ILE A N 1
ATOM 4537 C CA . ILE A 1 582 ? -0.052 11.880 9.487 1.00 76.75 582 ILE A CA 1
ATOM 4538 C C . ILE A 1 582 ? 0.277 10.673 8.606 1.00 76.75 582 ILE A C 1
ATOM 4540 O O . ILE A 1 582 ? 1.424 10.473 8.217 1.00 76.75 582 ILE A O 1
ATOM 4544 N N . THR A 1 583 ? -0.731 9.858 8.291 1.00 73.38 583 THR A N 1
ATOM 4545 C CA . THR A 1 583 ? -0.560 8.580 7.581 1.00 73.38 583 THR A CA 1
ATOM 4546 C C . THR A 1 583 ? -0.911 8.649 6.094 1.00 73.38 583 THR A C 1
ATOM 4548 O O . THR A 1 583 ? -0.802 7.646 5.379 1.00 73.38 583 THR A O 1
ATOM 4551 N N . GLY A 1 584 ? -1.427 9.776 5.613 1.00 72.69 584 GLY A N 1
ATOM 4552 C CA . GLY A 1 584 ? -1.700 10.062 4.206 1.00 72.69 584 GLY A CA 1
ATOM 4553 C C . GLY A 1 584 ? -0.584 10.872 3.563 1.00 72.69 584 GLY A C 1
ATOM 4554 O O . GLY A 1 584 ? 0.518 10.996 4.096 1.00 72.69 584 GLY A O 1
ATOM 4555 N N . ARG A 1 585 ? -0.855 11.419 2.374 1.00 66.19 585 ARG A N 1
ATOM 4556 C CA . ARG A 1 585 ? 0.067 12.374 1.748 1.00 66.19 585 ARG A CA 1
ATOM 4557 C C . ARG A 1 585 ? -0.056 13.699 2.509 1.00 66.19 585 ARG A C 1
ATOM 4559 O O . ARG A 1 585 ? -1.166 14.223 2.577 1.00 66.19 585 ARG A O 1
ATOM 4566 N N . PRO A 1 586 ? 1.031 14.254 3.072 1.00 59.38 586 PRO A N 1
ATOM 4567 C CA . PRO A 1 586 ? 0.942 15.432 3.926 1.00 59.38 586 PRO A CA 1
ATOM 4568 C C . PRO A 1 586 ? 0.574 16.660 3.086 1.00 59.38 586 PRO A C 1
ATOM 4570 O O . PRO A 1 586 ? 1.417 17.237 2.400 1.00 59.38 586 PRO A O 1
ATOM 4573 N N . ILE A 1 587 ? -0.704 17.043 3.117 1.00 66.75 587 ILE A N 1
ATOM 4574 C CA . ILE A 1 587 ? -1.190 18.312 2.549 1.00 66.75 587 ILE A CA 1
ATOM 4575 C C . ILE A 1 587 ? -1.138 19.417 3.618 1.00 66.75 587 ILE A C 1
ATOM 4577 O O . ILE A 1 587 ? -0.849 20.569 3.305 1.00 66.75 587 ILE A O 1
ATOM 4581 N N . ILE A 1 588 ? -1.367 19.054 4.885 1.00 68.25 588 ILE A N 1
ATOM 4582 C CA . ILE A 1 588 ? -1.243 19.916 6.069 1.00 68.25 588 ILE A CA 1
ATOM 4583 C C . ILE A 1 588 ? -0.231 19.266 7.017 1.00 68.25 588 ILE A C 1
ATOM 4585 O O . ILE A 1 588 ? -0.191 18.041 7.127 1.00 68.25 588 ILE A O 1
ATOM 4589 N N . SER A 1 589 ? 0.583 20.070 7.704 1.00 69.50 589 SER A N 1
ATOM 4590 C CA . SER A 1 589 ? 1.413 19.574 8.803 1.00 69.50 589 SER A CA 1
ATOM 4591 C C . SER A 1 589 ? 0.537 19.130 9.983 1.00 69.50 589 SER A C 1
ATOM 4593 O O . SER A 1 589 ? -0.415 19.811 10.366 1.00 69.50 589 SER A O 1
ATOM 4595 N N . SER A 1 590 ? 0.879 17.999 10.601 1.00 69.25 590 SER A N 1
ATOM 4596 C CA . SER A 1 590 ? 0.217 17.508 11.822 1.00 69.25 590 SER A CA 1
ATOM 4597 C C . SER A 1 590 ? 0.148 18.575 12.920 1.00 69.25 590 SER A C 1
ATOM 4599 O O . SER A 1 590 ? -0.852 18.682 13.630 1.00 69.25 590 SER A O 1
ATOM 4601 N N . ASP A 1 591 ? 1.190 19.405 12.998 1.00 71.81 591 ASP A N 1
ATOM 4602 C CA . ASP A 1 591 ? 1.363 20.452 14.006 1.00 71.81 591 ASP A CA 1
ATOM 4603 C C . ASP A 1 591 ? 0.373 21.615 13.833 1.00 71.81 591 ASP A C 1
ATOM 4605 O O . ASP A 1 591 ? 0.100 22.338 14.786 1.00 71.81 591 ASP A O 1
ATOM 4609 N N . GLU A 1 592 ? -0.198 21.803 12.637 1.00 76.81 592 GLU A N 1
ATOM 4610 C CA . GLU A 1 592 ? -1.190 22.852 12.369 1.00 76.81 592 GLU A CA 1
ATOM 4611 C C . GLU A 1 592 ? -2.625 22.415 12.669 1.00 76.81 592 GLU A C 1
ATOM 4613 O O . GLU A 1 592 ? -3.485 23.264 12.912 1.00 76.81 592 GLU A O 1
ATOM 4618 N N . ILE A 1 593 ? -2.909 21.110 12.656 1.00 81.31 593 ILE A N 1
ATOM 4619 C CA . ILE A 1 593 ? -4.284 20.603 12.739 1.00 81.31 593 ILE A CA 1
ATOM 4620 C C . ILE A 1 593 ? -4.872 20.834 14.119 1.00 81.31 593 ILE A C 1
ATOM 4622 O O . ILE A 1 593 ? -5.966 21.379 14.221 1.00 81.31 593 ILE A O 1
ATOM 4626 N N . VAL A 1 594 ? -4.150 20.473 15.179 1.00 85.19 594 VAL A N 1
ATOM 4627 C CA . VAL A 1 594 ? -4.657 20.600 16.552 1.00 85.19 594 VAL A CA 1
ATOM 4628 C C . VAL A 1 594 ? -4.888 22.069 16.922 1.00 85.19 594 VAL A C 1
ATOM 4630 O O . VAL A 1 594 ? -6.006 22.381 17.329 1.00 85.19 594 VAL A O 1
ATOM 4633 N N . PRO A 1 595 ? -3.949 23.012 16.690 1.00 83.50 595 PRO A N 1
ATOM 4634 C CA . PRO A 1 595 ? -4.218 24.433 16.910 1.00 83.50 595 PRO A CA 1
ATOM 4635 C C . PRO A 1 595 ? -5.407 24.955 16.098 1.00 83.50 595 PRO A C 1
ATOM 4637 O O . PRO A 1 595 ? -6.200 25.742 16.607 1.00 83.50 595 PRO A O 1
ATOM 4640 N N . ARG A 1 596 ? -5.576 24.512 14.843 1.00 80.50 596 ARG A N 1
ATOM 4641 C CA . ARG A 1 596 ? -6.728 24.915 14.023 1.00 80.50 596 ARG A CA 1
ATOM 4642 C C . ARG A 1 596 ? -8.044 24.344 14.545 1.00 80.50 596 ARG A C 1
ATOM 4644 O O . ARG A 1 596 ? -9.022 25.082 14.574 1.00 80.50 596 ARG A O 1
ATOM 4651 N N . LEU A 1 597 ? -8.072 23.087 14.987 1.00 83.56 597 LEU A N 1
ATOM 4652 C CA . LEU A 1 597 ? -9.234 22.491 15.649 1.00 83.56 597 LEU A CA 1
ATOM 4653 C C . LEU A 1 597 ? -9.586 23.282 16.911 1.00 83.56 597 LEU A C 1
ATOM 4655 O O . LEU A 1 597 ? -10.716 23.728 17.066 1.00 83.56 597 LEU A O 1
ATOM 4659 N N . VAL A 1 598 ? -8.616 23.564 17.775 1.00 85.00 598 VAL A N 1
ATOM 4660 C CA . VAL A 1 598 ? -8.870 24.345 18.992 1.00 85.00 598 VAL A CA 1
ATOM 4661 C C . VAL A 1 598 ? -9.386 25.755 18.666 1.00 85.00 598 VAL A C 1
ATOM 4663 O O . VAL A 1 598 ? -10.374 26.192 19.251 1.00 85.00 598 VAL A O 1
ATOM 4666 N N . ASN A 1 599 ? -8.829 26.427 17.654 1.00 81.38 599 ASN A N 1
ATOM 4667 C CA . ASN A 1 599 ? -9.335 27.730 17.202 1.00 81.38 599 ASN A CA 1
ATOM 4668 C C . ASN A 1 599 ? -10.800 27.672 16.726 1.00 81.38 599 ASN A C 1
ATOM 4670 O O . ASN A 1 599 ? -11.540 28.648 16.866 1.00 81.38 599 ASN A O 1
ATOM 4674 N N . ILE A 1 600 ? -11.246 26.547 16.162 1.00 76.88 600 ILE A N 1
ATOM 4675 C CA . ILE A 1 600 ? -12.648 26.352 15.768 1.00 76.88 600 ILE A CA 1
ATOM 4676 C C . ILE A 1 600 ? -13.536 26.122 16.998 1.00 76.88 600 ILE A C 1
ATOM 4678 O O . ILE A 1 600 ? -14.646 26.640 17.020 1.00 76.88 600 ILE A O 1
ATOM 4682 N N . LEU A 1 601 ? -13.065 25.434 18.047 1.00 78.94 601 LEU A N 1
ATOM 4683 C CA . LEU A 1 601 ? -13.808 25.331 19.316 1.00 78.94 601 LEU A CA 1
ATOM 4684 C C . LEU A 1 601 ? -14.039 26.697 19.978 1.00 78.94 601 LEU A C 1
ATOM 4686 O O . LEU A 1 601 ? -15.022 26.876 20.692 1.00 78.94 601 LEU A O 1
ATOM 4690 N N . GLU A 1 602 ? -13.139 27.653 19.758 1.00 76.25 602 GLU A N 1
ATOM 4691 C CA . GLU A 1 602 ? -13.248 29.009 20.305 1.00 76.25 602 GLU A CA 1
ATOM 4692 C C . GLU A 1 602 ? -14.107 29.936 19.444 1.00 76.25 602 GLU A C 1
ATOM 4694 O O . GLU A 1 602 ? -14.907 30.711 19.967 1.00 76.25 602 GLU A O 1
ATOM 4699 N N . SER A 1 603 ? -13.935 29.876 18.122 1.00 71.69 603 SER A N 1
ATOM 4700 C CA . SER A 1 603 ? -14.629 30.765 17.179 1.00 71.69 603 SER A CA 1
ATOM 4701 C C . SER A 1 603 ? -15.978 30.224 16.703 1.00 71.69 603 SER A C 1
ATOM 4703 O O . SER A 1 603 ? -16.807 30.998 16.222 1.00 71.69 603 SER A O 1
ATOM 4705 N N . GLY A 1 604 ? -16.200 28.910 16.813 1.00 65.19 604 GLY A N 1
ATOM 4706 C CA . GLY A 1 604 ? -17.365 28.137 16.359 1.00 65.19 604 GLY A CA 1
ATOM 4707 C C . GLY A 1 604 ? -17.614 28.115 14.857 1.00 65.19 604 GLY A C 1
ATOM 4708 O O . GLY A 1 604 ? -18.316 27.233 14.369 1.00 65.19 604 GLY A O 1
ATOM 4709 N N . TYR A 1 605 ? -17.053 29.069 14.116 1.00 59.06 605 TYR A N 1
ATOM 4710 C CA . TYR A 1 605 ? -17.229 29.209 12.682 1.00 59.06 605 TYR A CA 1
ATOM 4711 C C . TYR A 1 605 ? -16.004 29.892 12.071 1.00 59.06 605 TYR A C 1
ATOM 4713 O O . TYR A 1 605 ? -15.643 31.011 12.442 1.00 59.06 605 TYR A O 1
ATOM 4721 N N . SER A 1 606 ? -15.358 29.234 11.108 1.00 57.09 606 SER A N 1
ATOM 4722 C CA . SER A 1 606 ? -14.316 29.890 10.319 1.00 57.09 606 SER A CA 1
ATOM 4723 C C . SER A 1 606 ? -14.974 30.836 9.315 1.00 57.09 606 SER A C 1
ATOM 4725 O O . SER A 1 606 ? -15.767 30.398 8.484 1.00 57.09 606 SER A O 1
ATOM 4727 N N . THR A 1 607 ? -14.607 32.120 9.332 1.00 55.62 607 THR A N 1
ATOM 4728 C CA . THR A 1 607 ? -15.106 33.146 8.391 1.00 55.62 607 THR A CA 1
ATOM 4729 C C . THR A 1 607 ? -14.896 32.766 6.919 1.00 55.62 607 THR A C 1
ATOM 4731 O O . THR A 1 607 ? -15.641 33.213 6.046 1.00 55.62 607 THR A O 1
ATOM 4734 N N . THR A 1 608 ? -13.925 31.889 6.631 1.00 57.97 608 THR A N 1
ATOM 4735 C CA . THR A 1 608 ? -13.688 31.328 5.291 1.00 57.97 608 THR A CA 1
ATOM 4736 C C . THR A 1 608 ? -14.842 30.458 4.785 1.00 57.97 608 THR A C 1
ATOM 4738 O O . THR A 1 608 ? -15.045 30.364 3.572 1.00 57.97 608 THR A O 1
ATOM 4741 N N . ILE A 1 609 ? -15.602 29.829 5.690 1.00 54.84 609 ILE A N 1
ATOM 4742 C CA . ILE A 1 609 ? -16.725 28.946 5.359 1.00 54.84 609 ILE A CA 1
ATOM 4743 C C . ILE A 1 609 ? -17.891 29.770 4.831 1.00 54.84 609 ILE A C 1
ATOM 4745 O O . ILE A 1 609 ? -18.453 29.383 3.810 1.00 54.84 609 ILE A O 1
ATOM 4749 N N . GLY A 1 610 ? -18.213 30.908 5.460 1.00 56.81 610 GLY A N 1
ATOM 4750 C CA . GLY A 1 610 ? -19.332 31.766 5.056 1.00 56.81 610 GLY A CA 1
ATOM 4751 C C . GLY A 1 610 ? -19.239 32.119 3.577 1.00 56.81 610 GLY A C 1
ATOM 4752 O O . GLY A 1 610 ? -20.089 31.735 2.785 1.00 56.81 610 GLY A O 1
ATOM 4753 N N . GLN A 1 611 ? -18.110 32.688 3.151 1.00 59.84 611 GLN A N 1
ATOM 4754 C CA . GLN A 1 611 ? -17.912 33.087 1.753 1.00 59.84 611 GLN A CA 1
ATOM 4755 C C . GLN A 1 611 ? -18.019 31.929 0.742 1.00 59.84 611 GLN A C 1
ATOM 4757 O O . GLN A 1 611 ? -18.508 32.143 -0.366 1.00 59.84 611 GLN A O 1
ATOM 4762 N N . ARG A 1 612 ? -17.576 30.712 1.098 1.00 58.28 612 ARG A N 1
ATOM 4763 C CA . ARG A 1 612 ? -17.626 29.534 0.206 1.00 58.28 612 ARG A CA 1
ATOM 4764 C C . ARG A 1 612 ? -18.984 28.834 0.220 1.00 58.28 612 ARG A C 1
ATOM 4766 O O . ARG A 1 612 ? -19.459 28.402 -0.817 1.00 58.28 612 ARG A O 1
ATOM 4773 N N . THR A 1 613 ? -19.630 28.732 1.377 1.00 57.25 613 THR A N 1
ATOM 4774 C CA . THR A 1 613 ? -20.979 28.152 1.475 1.00 57.25 613 THR A CA 1
ATOM 4775 C C . THR A 1 613 ? -22.034 29.057 0.844 1.00 57.25 613 THR A C 1
ATOM 4777 O O . THR A 1 613 ? -23.028 28.541 0.335 1.00 57.25 613 THR A O 1
ATOM 4780 N N . TRP A 1 614 ? -21.799 30.377 0.793 1.00 59.38 614 TRP A N 1
ATOM 4781 C CA . TRP A 1 614 ? -22.681 31.336 0.116 1.00 59.38 614 TRP A CA 1
ATOM 4782 C C . TRP A 1 614 ? -22.837 31.057 -1.380 1.00 59.38 614 TRP A C 1
ATOM 4784 O O . TRP A 1 614 ? -23.942 31.223 -1.897 1.00 59.38 614 TRP A O 1
ATOM 4794 N N . SER A 1 615 ? -21.775 30.623 -2.073 1.00 60.00 615 SER A N 1
ATOM 4795 C CA . SER A 1 615 ? -21.872 30.310 -3.506 1.00 60.00 615 SER A CA 1
ATOM 4796 C C . SER A 1 615 ? -22.707 29.062 -3.779 1.00 60.00 615 SER A C 1
ATOM 4798 O O . SER A 1 615 ? -23.383 29.004 -4.802 1.00 60.00 615 SER A O 1
ATOM 4800 N N . ASP A 1 616 ? -22.685 28.092 -2.863 1.00 57.72 616 ASP A N 1
ATOM 4801 C CA . ASP A 1 616 ? -23.148 26.731 -3.145 1.00 57.72 616 ASP A CA 1
ATOM 4802 C C . ASP A 1 616 ? -24.529 26.414 -2.539 1.00 57.72 616 ASP A C 1
ATOM 4804 O O . ASP A 1 616 ? -25.337 25.743 -3.179 1.00 57.72 616 ASP A O 1
ATOM 4808 N N . LEU A 1 617 ? -24.835 26.883 -1.318 1.00 61.62 617 LEU A N 1
ATOM 4809 C CA . LEU A 1 617 ? -26.135 26.647 -0.659 1.00 61.62 617 LEU A CA 1
ATOM 4810 C C . LEU A 1 617 ? -27.165 27.761 -0.907 1.00 61.62 617 LEU A C 1
ATOM 4812 O O . LEU A 1 617 ? -28.343 27.581 -0.581 1.00 61.62 617 LEU A O 1
ATOM 4816 N N . GLY A 1 618 ? -26.724 28.893 -1.458 1.00 64.06 618 GLY A N 1
ATOM 4817 C CA . GLY A 1 618 ? -27.475 30.144 -1.462 1.00 64.06 618 GLY A CA 1
ATOM 4818 C C . GLY A 1 618 ? -27.320 30.912 -0.145 1.00 64.06 618 GLY A C 1
ATOM 4819 O O . GLY A 1 618 ? -27.126 30.326 0.923 1.00 64.06 618 GLY A O 1
ATOM 4820 N N . ALA A 1 619 ? -27.403 32.243 -0.232 1.00 69.12 619 ALA A N 1
ATOM 4821 C CA . ALA A 1 619 ? -27.130 33.149 0.884 1.00 69.12 619 ALA A CA 1
ATOM 4822 C C . ALA A 1 619 ? -27.993 32.843 2.123 1.00 69.12 619 ALA A C 1
ATOM 4824 O O . ALA A 1 619 ? -27.448 32.722 3.216 1.00 69.12 619 ALA A O 1
ATOM 4825 N N . ASP A 1 620 ? -29.301 32.630 1.954 1.00 71.69 620 ASP A N 1
ATOM 4826 C CA . ASP A 1 620 ? -30.233 32.458 3.079 1.00 71.69 620 ASP A CA 1
ATOM 4827 C C . ASP A 1 620 ? -29.929 31.205 3.917 1.00 71.69 620 ASP A C 1
ATOM 4829 O O . ASP A 1 620 ? -29.787 31.287 5.136 1.00 71.69 620 ASP A O 1
ATOM 4833 N N . ARG A 1 621 ? -29.735 30.044 3.271 1.00 67.69 621 ARG A N 1
ATOM 4834 C CA . ARG A 1 621 ? -29.405 28.785 3.968 1.00 67.69 621 ARG A CA 1
ATOM 4835 C C . ARG A 1 621 ? -28.051 28.841 4.660 1.00 67.69 621 ARG A C 1
ATOM 4837 O O . ARG A 1 621 ? -27.873 28.238 5.717 1.00 67.69 621 ARG A O 1
ATOM 4844 N N . ALA A 1 622 ? -27.078 29.512 4.051 1.00 66.44 622 ALA A N 1
ATOM 4845 C CA . ALA A 1 622 ? -25.766 29.656 4.657 1.00 66.44 622 ALA A CA 1
ATOM 4846 C C . ALA A 1 622 ? -25.816 30.570 5.893 1.00 66.44 622 ALA A C 1
ATOM 4848 O O . ALA A 1 622 ? -25.209 30.233 6.907 1.00 66.44 622 ALA A O 1
ATOM 4849 N N . TRP A 1 623 ? -26.604 31.651 5.845 1.00 69.25 623 TRP A N 1
ATOM 4850 C CA . TRP A 1 623 ? -26.869 32.522 6.995 1.00 69.25 623 TRP A CA 1
ATOM 4851 C C . TRP A 1 623 ? -27.588 31.793 8.137 1.00 69.25 623 TRP A C 1
ATOM 4853 O O . TRP A 1 623 ? -27.201 31.941 9.295 1.00 69.25 623 TRP A O 1
ATOM 4863 N N . GLU A 1 624 ? -28.607 30.982 7.836 1.00 72.00 624 GLU A N 1
ATOM 4864 C CA . GLU A 1 624 ? -29.289 30.157 8.846 1.00 72.00 624 GLU A CA 1
ATOM 4865 C C . GLU A 1 624 ? -28.316 29.200 9.546 1.00 72.00 624 GLU A C 1
ATOM 4867 O O . GLU A 1 624 ? -28.309 29.119 10.776 1.00 72.00 624 GLU A O 1
ATOM 4872 N N . LYS A 1 625 ? -27.446 28.533 8.777 1.00 66.94 625 LYS A N 1
ATOM 4873 C CA . LYS A 1 625 ? -26.430 27.618 9.317 1.00 66.94 625 LYS A CA 1
ATOM 4874 C C . LYS A 1 625 ? -25.350 28.323 10.128 1.00 66.94 625 LYS A C 1
ATOM 4876 O O . LYS A 1 625 ? -24.936 27.803 11.158 1.00 66.94 625 LYS A O 1
ATOM 4881 N N . GLU A 1 626 ? -24.894 29.493 9.691 1.00 68.81 626 GLU A N 1
ATOM 4882 C CA . GLU A 1 626 ? -23.946 30.314 10.452 1.00 68.81 626 GLU A CA 1
ATOM 4883 C C . GLU A 1 626 ? -24.559 30.740 11.797 1.00 68.81 626 GLU A C 1
ATOM 4885 O O . GLU A 1 626 ? -23.922 30.625 12.847 1.00 68.81 626 GLU A O 1
ATOM 4890 N N . LEU A 1 627 ? -25.837 31.136 11.802 1.00 75.81 627 LEU A N 1
ATOM 4891 C CA . LEU A 1 627 ? -26.564 31.474 13.025 1.00 75.81 627 LEU A CA 1
ATOM 4892 C C . LEU A 1 627 ? -26.723 30.266 13.962 1.00 75.81 627 LEU A C 1
ATOM 4894 O O . LEU A 1 627 ? -26.584 30.412 15.179 1.00 75.81 627 LEU A O 1
ATOM 4898 N N . GLU A 1 628 ? -27.028 29.087 13.419 1.00 72.62 628 GLU A N 1
ATOM 4899 C CA . GLU A 1 628 ? -27.118 27.835 14.175 1.00 72.62 628 GLU A CA 1
ATOM 4900 C C . GLU A 1 628 ? -25.763 27.443 14.780 1.00 72.62 628 GLU A C 1
ATOM 4902 O O . GLU A 1 628 ? -25.681 27.198 15.983 1.00 72.62 628 GLU A O 1
ATOM 4907 N N . ALA A 1 629 ? -24.683 27.503 13.997 1.00 71.06 629 ALA A N 1
ATOM 4908 C CA . ALA A 1 629 ? -23.324 27.249 14.471 1.00 71.06 629 ALA A CA 1
ATOM 4909 C C . ALA A 1 629 ? -22.919 28.213 15.599 1.00 71.06 629 ALA A C 1
ATOM 4911 O O . ALA A 1 629 ? -22.389 27.784 16.622 1.00 71.06 629 ALA A O 1
ATOM 4912 N N . HIS A 1 630 ? -23.240 29.506 15.480 1.00 75.44 630 HIS A N 1
ATOM 4913 C CA . HIS A 1 630 ? -22.991 30.478 16.547 1.00 75.44 630 HIS A CA 1
ATOM 4914 C C . HIS A 1 630 ? -23.810 30.214 17.814 1.00 75.44 630 HIS A C 1
ATOM 4916 O O . HIS A 1 630 ? -23.315 30.454 18.919 1.00 75.44 630 HIS A O 1
ATOM 4922 N N . LYS A 1 631 ? -25.057 29.744 17.690 1.00 79.75 631 LYS A N 1
ATOM 4923 C CA . LYS A 1 631 ? -25.858 29.329 18.851 1.00 79.75 631 LYS A CA 1
ATOM 4924 C C . LYS A 1 631 ? -25.222 28.120 19.533 1.00 79.75 631 LYS A C 1
ATOM 4926 O O . LYS A 1 631 ? -25.007 28.188 20.741 1.00 79.75 631 LYS A O 1
ATOM 4931 N N . ASN A 1 632 ? -24.856 27.097 18.758 1.00 78.62 632 ASN A N 1
ATOM 4932 C CA . ASN A 1 632 ? -24.219 25.873 19.249 1.00 78.62 632 ASN A CA 1
ATOM 4933 C C . ASN A 1 632 ? -22.871 26.162 19.923 1.00 78.62 632 ASN A C 1
ATOM 4935 O O . ASN A 1 632 ? -22.583 25.620 20.987 1.00 78.62 632 ASN A O 1
ATOM 4939 N N . LEU A 1 633 ? -22.080 27.083 19.363 1.00 81.44 633 LEU A N 1
ATOM 4940 C CA . LEU A 1 633 ? -20.851 27.562 19.989 1.00 81.44 633 LEU A CA 1
ATOM 4941 C C . LEU A 1 633 ? -21.134 28.201 21.345 1.00 81.44 633 LEU A C 1
ATOM 4943 O O . LEU A 1 633 ? -20.502 27.843 22.327 1.00 81.44 633 LEU A O 1
ATOM 4947 N N . ARG A 1 634 ? -22.079 29.147 21.423 1.00 82.75 634 ARG A N 1
ATOM 4948 C CA . ARG A 1 634 ? -22.379 29.838 22.688 1.00 82.75 634 ARG A CA 1
ATOM 4949 C C . ARG A 1 634 ? -22.839 28.859 23.760 1.00 82.75 634 ARG A C 1
ATOM 4951 O O . ARG A 1 634 ? -22.388 28.970 24.896 1.00 82.75 634 ARG A O 1
ATOM 4958 N N . THR A 1 635 ? -23.709 27.912 23.407 1.00 84.19 635 THR A N 1
ATOM 4959 C CA . THR A 1 635 ? -24.152 26.870 24.339 1.00 84.19 635 THR A CA 1
ATOM 4960 C C . THR A 1 635 ? -22.981 26.003 24.780 1.00 84.19 635 THR A C 1
ATOM 4962 O O . THR A 1 635 ? -22.796 25.815 25.978 1.00 84.19 635 THR A O 1
ATOM 4965 N N . PHE A 1 636 ? -22.132 25.571 23.843 1.00 86.12 636 PHE A N 1
ATOM 4966 C CA . PHE A 1 636 ? -20.938 24.786 24.141 1.00 86.12 636 PHE A CA 1
ATOM 4967 C C . PHE A 1 636 ? -19.965 25.542 25.055 1.00 86.12 636 PHE A C 1
ATOM 4969 O O . PHE A 1 636 ? -19.571 25.011 26.089 1.00 86.12 636 PHE A O 1
ATOM 4976 N N . SER A 1 637 ? -19.608 26.789 24.734 1.00 84.31 637 SER A N 1
ATOM 4977 C CA . SER A 1 637 ? -18.670 27.590 25.525 1.00 84.31 637 SER A CA 1
ATOM 4978 C C . SER A 1 637 ? -19.186 27.846 26.941 1.00 84.31 637 SER A C 1
ATOM 4980 O O . SER A 1 637 ? -18.415 27.737 27.891 1.00 84.31 637 SER A O 1
ATOM 4982 N N . ILE A 1 638 ? -20.482 28.146 27.106 1.00 85.62 638 ILE A N 1
ATOM 4983 C CA . ILE A 1 638 ? -21.098 28.322 28.432 1.00 85.62 638 ILE A CA 1
ATOM 4984 C C . ILE A 1 638 ? -21.051 27.006 29.210 1.00 85.62 638 ILE A C 1
ATOM 4986 O O . ILE A 1 638 ? -20.569 26.974 30.342 1.00 85.62 638 ILE A O 1
ATOM 4990 N N . ASP A 1 639 ? -21.501 25.912 28.599 1.00 86.44 639 ASP A N 1
ATOM 4991 C CA . ASP A 1 639 ? -21.537 24.601 29.241 1.00 86.44 639 ASP A CA 1
ATOM 4992 C C . ASP A 1 639 ? -20.144 24.095 29.608 1.00 86.44 639 ASP A C 1
ATOM 4994 O O . ASP A 1 639 ? -19.970 23.441 30.644 1.00 86.44 639 ASP A O 1
ATOM 4998 N N . MET A 1 640 ? -19.152 24.376 28.766 1.00 89.12 640 MET A N 1
ATOM 4999 C CA . MET A 1 640 ? -17.767 23.999 28.986 1.00 89.12 640 MET A CA 1
ATOM 5000 C C . MET A 1 640 ? -17.152 24.832 30.108 1.00 89.12 640 MET A C 1
ATOM 5002 O O . MET A 1 640 ? -16.591 24.261 31.039 1.00 89.12 640 MET A O 1
ATOM 5006 N N . LEU A 1 641 ? -17.339 26.155 30.100 1.00 86.19 641 LEU A N 1
ATOM 5007 C CA . LEU A 1 641 ? -16.854 27.039 31.161 1.00 86.19 641 LEU A CA 1
ATOM 5008 C C . LEU A 1 641 ? -17.467 26.678 32.522 1.00 86.19 641 LEU A C 1
ATOM 5010 O O . LEU A 1 641 ? -16.752 26.601 33.520 1.00 86.19 641 LEU A O 1
ATOM 5014 N N . LEU A 1 642 ? -18.768 26.364 32.562 1.00 87.25 642 LEU A N 1
ATOM 5015 C CA . LEU A 1 642 ? -19.433 25.867 33.769 1.00 87.25 642 LEU A CA 1
ATOM 5016 C C . LEU A 1 642 ? -18.824 24.543 34.248 1.00 87.25 642 LEU A C 1
ATOM 5018 O O . LEU A 1 642 ? -18.593 24.376 35.444 1.00 87.25 642 LEU A O 1
ATOM 5022 N N . SER A 1 643 ? -18.509 23.625 33.334 1.00 87.31 643 SER A N 1
ATOM 5023 C CA . SER A 1 643 ? -17.926 22.320 33.687 1.00 87.31 643 SER A CA 1
ATOM 5024 C C . SER A 1 643 ? -16.489 22.443 34.177 1.00 87.31 643 SER A C 1
ATOM 5026 O O . SER A 1 643 ? -16.141 21.847 35.187 1.00 87.31 643 SER A O 1
ATOM 5028 N N . LEU A 1 644 ? -15.681 23.290 33.540 1.00 88.94 644 LEU A N 1
ATOM 5029 C CA . LEU A 1 644 ? -14.320 23.585 33.983 1.00 88.94 644 LEU A CA 1
ATOM 5030 C C . LEU A 1 644 ? -14.304 24.316 35.328 1.00 88.94 644 LEU A C 1
ATOM 5032 O O . LEU A 1 644 ? -13.465 24.025 36.177 1.00 88.94 644 LEU A O 1
ATOM 5036 N N . SER A 1 645 ? -15.262 25.218 35.559 1.00 85.19 645 SER A N 1
ATOM 5037 C CA . SER A 1 645 ? -15.415 25.871 36.860 1.00 85.19 645 SER A CA 1
ATOM 5038 C C . SER A 1 645 ? -15.803 24.872 37.954 1.00 85.19 645 SER A C 1
ATOM 5040 O O . SER A 1 645 ? -15.228 24.910 39.040 1.00 85.19 645 SER A O 1
ATOM 5042 N N . ALA A 1 646 ? -16.700 23.927 37.654 1.00 86.19 646 ALA A N 1
ATOM 5043 C CA . ALA A 1 646 ? -17.086 22.860 38.572 1.00 86.19 646 ALA A CA 1
ATOM 5044 C C . ALA A 1 646 ? -15.918 21.900 38.850 1.00 86.19 646 ALA A C 1
ATOM 5046 O O . ALA A 1 646 ? -15.687 21.540 40.004 1.00 86.19 646 ALA A O 1
ATOM 5047 N N . LEU A 1 647 ? -15.143 21.549 37.819 1.00 88.19 647 LEU A N 1
ATOM 5048 C CA . LEU A 1 647 ? -13.932 20.738 37.927 1.00 88.19 647 LEU A CA 1
ATOM 5049 C C . LEU A 1 647 ? -12.905 21.400 38.854 1.00 88.19 647 LEU A C 1
ATOM 5051 O O . LEU A 1 647 ? -12.438 20.774 39.804 1.00 88.19 647 LEU A O 1
ATOM 5055 N N . CYS A 1 648 ? -12.603 22.683 38.628 1.00 84.56 648 CYS A N 1
ATOM 5056 C CA . CYS A 1 648 ? -11.660 23.437 39.453 1.00 84.56 648 CYS A CA 1
ATOM 5057 C C . CYS A 1 648 ? -12.155 23.585 40.901 1.00 84.56 648 CYS A C 1
ATOM 5059 O O . CYS A 1 648 ? -11.371 23.423 41.836 1.00 84.56 648 CYS A O 1
ATOM 5061 N N . GLN A 1 649 ? -13.449 23.855 41.109 1.00 85.69 649 GLN A N 1
ATOM 5062 C CA . GLN A 1 649 ? -14.037 23.954 42.450 1.00 85.69 649 GLN A CA 1
ATOM 5063 C C . GLN A 1 649 ? -13.991 22.621 43.203 1.00 85.69 649 GLN A C 1
ATOM 5065 O O . GLN A 1 649 ? -13.714 22.610 44.400 1.00 85.69 649 GLN A O 1
ATOM 5070 N N . ARG A 1 650 ? -14.236 21.499 42.515 1.00 85.50 650 ARG A N 1
ATOM 5071 C CA . ARG A 1 650 ? -14.240 20.164 43.128 1.00 85.50 650 ARG A CA 1
ATOM 5072 C C . ARG A 1 650 ? -12.832 19.645 43.414 1.00 85.50 650 ARG A C 1
ATOM 5074 O O . ARG A 1 650 ? -12.624 18.997 44.435 1.00 85.50 650 ARG A O 1
ATOM 5081 N N . ALA A 1 651 ? -11.866 19.947 42.548 1.00 85.62 651 ALA A N 1
ATOM 5082 C CA . ALA A 1 651 ? -10.466 19.583 42.755 1.00 85.62 651 ALA A CA 1
ATOM 5083 C C . ALA A 1 651 ? -9.746 20.492 43.769 1.00 85.62 651 ALA A C 1
ATOM 5085 O O . ALA A 1 651 ? -8.774 20.067 44.390 1.00 85.62 651 ALA A O 1
ATOM 5086 N N . GLY A 1 652 ? -10.205 21.734 43.947 1.00 84.38 652 GLY A N 1
ATOM 5087 C CA . GLY A 1 652 ? -9.605 22.735 44.835 1.00 84.38 652 GLY A CA 1
ATOM 5088 C C . GLY A 1 652 ? -8.401 23.470 44.232 1.00 84.38 652 GLY A C 1
ATOM 5089 O O . GLY A 1 652 ? -8.198 24.642 44.541 1.00 84.38 652 GLY A O 1
ATOM 5090 N N . SER A 1 653 ? -7.632 22.831 43.345 1.00 87.12 653 SER A N 1
ATOM 5091 C CA . SER A 1 653 ? -6.545 23.452 42.576 1.00 87.12 653 SER A CA 1
ATOM 5092 C C . SER A 1 653 ? -6.372 22.800 41.200 1.00 87.12 653 SER A C 1
ATOM 5094 O O . SER A 1 653 ? -6.687 21.621 41.015 1.00 87.12 653 SER A O 1
ATOM 5096 N N . TRP A 1 654 ? -5.829 23.553 40.238 1.00 88.25 654 TRP A N 1
ATOM 5097 C CA . TRP A 1 654 ? -5.460 23.026 38.917 1.00 88.25 654 TRP A CA 1
ATOM 5098 C C . TRP A 1 654 ? -4.326 22.005 38.992 1.00 88.25 654 TRP A C 1
ATOM 5100 O O . TRP A 1 654 ? -4.365 21.002 38.286 1.00 88.25 654 TRP A O 1
ATOM 5110 N N . GLU A 1 655 ? -3.383 22.186 39.917 1.00 86.56 655 GLU A N 1
ATOM 5111 C CA . GLU A 1 655 ? -2.323 21.213 40.183 1.00 86.56 655 GLU A CA 1
ATOM 5112 C C . GLU A 1 655 ? -2.883 19.810 40.471 1.00 86.56 655 GLU A C 1
ATOM 5114 O O . GLU A 1 655 ? -2.382 18.834 39.914 1.00 86.56 655 GLU A O 1
ATOM 5119 N N . LYS A 1 656 ? -3.963 19.706 41.266 1.00 86.75 656 LYS A N 1
ATOM 5120 C CA . LYS A 1 656 ? -4.625 18.425 41.556 1.00 86.75 656 LYS A CA 1
ATOM 5121 C C . LYS A 1 656 ? -5.313 17.829 40.322 1.00 86.75 656 LYS A C 1
ATOM 5123 O O . LYS A 1 656 ? -5.302 16.617 40.133 1.00 86.75 656 LYS A O 1
ATOM 5128 N N . VAL A 1 657 ? -5.910 18.662 39.469 1.00 87.75 657 VAL A N 1
ATOM 5129 C CA . VAL A 1 657 ? -6.492 18.194 38.198 1.00 87.75 657 VAL A CA 1
ATOM 5130 C C . VAL A 1 657 ? -5.394 17.607 37.313 1.00 87.75 657 VAL A C 1
ATOM 5132 O O . VAL A 1 657 ? -5.555 16.511 36.787 1.00 87.75 657 VAL A O 1
ATOM 5135 N N . PHE A 1 658 ? -4.259 18.296 37.195 1.00 89.50 658 PHE A N 1
ATOM 5136 C CA . PHE A 1 658 ? -3.143 17.856 36.363 1.00 89.50 658 PHE A CA 1
ATOM 5137 C C . PHE A 1 658 ? -2.489 16.579 36.863 1.00 89.50 658 PHE A C 1
ATOM 5139 O O . PHE A 1 658 ? -2.171 15.732 36.038 1.00 89.50 658 PHE A O 1
ATOM 5146 N N . THR A 1 659 ? -2.338 16.391 38.177 1.00 86.38 659 THR A N 1
ATOM 5147 C CA . THR A 1 659 ? -1.842 15.111 38.699 1.00 86.38 659 THR A CA 1
ATOM 5148 C C . THR A 1 659 ? -2.811 13.979 38.375 1.00 86.38 659 THR A C 1
ATOM 5150 O O . THR A 1 659 ? -2.376 12.919 37.948 1.00 86.38 659 THR A O 1
ATOM 5153 N N . ILE A 1 660 ? -4.124 14.177 38.500 1.00 85.69 660 ILE A N 1
ATOM 5154 C CA . ILE A 1 660 ? -5.113 13.144 38.143 1.00 85.69 660 ILE A CA 1
ATOM 5155 C C . ILE A 1 660 ? -5.099 12.856 36.636 1.00 85.69 660 ILE A C 1
ATOM 5157 O O . ILE A 1 660 ? -5.153 11.692 36.238 1.00 85.69 660 ILE A O 1
ATOM 5161 N N . MET A 1 661 ? -4.970 13.889 35.798 1.00 87.50 661 MET A N 1
ATOM 5162 C CA . MET A 1 661 ? -4.786 13.715 34.355 1.00 87.50 661 MET A CA 1
ATOM 5163 C C . MET A 1 661 ? -3.506 12.936 34.053 1.00 87.50 661 MET A C 1
ATOM 5165 O O . MET A 1 661 ? -3.558 12.021 33.248 1.00 87.50 661 MET A O 1
ATOM 5169 N N . GLU A 1 662 ? -2.394 13.222 34.729 1.00 86.31 662 GLU A N 1
ATOM 5170 C CA . GLU A 1 662 ? -1.131 12.489 34.580 1.00 86.31 662 GLU A CA 1
ATOM 5171 C C . GLU A 1 662 ? -1.281 10.999 34.930 1.00 86.31 662 GLU A C 1
ATOM 5173 O O . GLU A 1 662 ? -0.872 10.144 34.148 1.00 86.31 662 GLU A O 1
ATOM 5178 N N . HIS A 1 663 ? -1.947 10.664 36.043 1.00 83.94 663 HIS A N 1
ATOM 5179 C CA . HIS A 1 663 ? -2.238 9.266 36.397 1.00 83.94 663 HIS A CA 1
ATOM 5180 C C . HIS A 1 663 ? -3.114 8.577 35.340 1.00 83.94 663 HIS A C 1
ATOM 5182 O O . HIS A 1 663 ? -2.899 7.410 35.010 1.00 83.94 663 HIS A O 1
ATOM 5188 N N . TYR A 1 664 ? -4.091 9.290 34.774 1.00 84.31 664 TYR A N 1
ATOM 5189 C CA . TYR A 1 664 ? -4.913 8.748 33.694 1.00 84.31 664 TYR A CA 1
ATOM 5190 C C . TYR A 1 664 ? -4.129 8.589 32.384 1.00 84.31 664 TYR A C 1
ATOM 5192 O O . TYR A 1 664 ? -4.279 7.582 31.698 1.00 84.31 664 TYR A O 1
ATOM 5200 N N . LEU A 1 665 ? -3.244 9.531 32.053 1.00 85.88 665 LEU A N 1
ATOM 5201 C CA . LEU A 1 665 ? -2.339 9.416 30.910 1.00 85.88 665 LEU A CA 1
ATOM 5202 C C . LEU A 1 665 ? -1.436 8.190 31.057 1.00 85.88 665 LEU A C 1
ATOM 5204 O O . LEU A 1 665 ? -1.333 7.413 30.115 1.00 85.88 665 LEU A O 1
ATOM 5208 N N . GLN A 1 666 ? -0.875 7.949 32.245 1.00 83.69 666 GLN A N 1
ATOM 5209 C CA . GLN A 1 666 ? -0.101 6.737 32.543 1.00 83.69 666 GLN A CA 1
ATOM 5210 C C . GLN A 1 666 ? -0.924 5.453 32.361 1.00 83.69 666 GLN A C 1
ATOM 5212 O O . GLN A 1 666 ? -0.386 4.435 31.932 1.00 83.69 666 GLN A O 1
ATOM 5217 N N . TYR A 1 667 ? -2.231 5.488 32.632 1.00 80.69 667 TYR A N 1
ATOM 5218 C CA . TYR A 1 667 ? -3.131 4.367 32.349 1.00 80.69 667 TYR A CA 1
ATOM 5219 C C . TYR A 1 667 ? -3.381 4.162 30.845 1.00 80.69 667 TYR A C 1
ATOM 5221 O O . TYR A 1 667 ? -3.503 3.019 30.400 1.00 80.69 667 TYR A O 1
ATOM 5229 N N . LEU A 1 668 ? -3.432 5.245 30.060 1.00 82.62 668 LEU A N 1
ATOM 5230 C CA . LEU A 1 668 ? -3.570 5.190 28.602 1.00 82.62 668 LEU A CA 1
ATOM 5231 C C . LEU A 1 668 ? -2.301 4.707 27.890 1.00 82.62 668 LEU A C 1
ATOM 5233 O O . LEU A 1 668 ? -2.370 4.405 26.702 1.00 82.62 668 LEU A O 1
ATOM 5237 N N . VAL A 1 669 ? -1.158 4.624 28.572 1.00 82.12 669 VAL A N 1
ATOM 5238 C CA . VAL A 1 669 ? 0.077 4.062 28.014 1.00 82.12 669 VAL A CA 1
ATOM 5239 C C . VAL A 1 669 ? -0.129 2.563 27.731 1.00 82.12 669 VAL A C 1
ATOM 5241 O O . VAL A 1 669 ? -0.494 1.817 28.644 1.00 82.12 669 VAL A O 1
ATOM 5244 N N . PRO A 1 670 ? 0.116 2.075 26.494 1.00 80.19 670 PRO A N 1
ATOM 5245 C CA . PRO A 1 670 ? 0.046 0.650 26.183 1.00 80.19 670 PRO A CA 1
ATOM 5246 C C . PRO A 1 670 ? 0.828 -0.217 27.183 1.00 80.19 670 PRO A C 1
ATOM 5248 O O . PRO A 1 670 ? 2.043 -0.086 27.310 1.00 80.19 670 PRO A O 1
ATOM 5251 N N . LYS A 1 671 ? 0.126 -1.113 27.885 1.00 74.69 671 LYS A N 1
ATOM 5252 C CA . LYS A 1 671 ? 0.680 -1.906 28.994 1.00 74.69 671 LYS A CA 1
ATOM 5253 C C . LYS A 1 671 ? 1.629 -3.000 28.509 1.00 74.69 671 LYS A C 1
ATOM 5255 O O . LYS A 1 671 ? 1.441 -3.595 27.449 1.00 74.69 671 LYS A O 1
ATOM 5260 N N . LYS A 1 672 ? 2.629 -3.326 29.331 1.00 69.88 672 LYS A N 1
ATOM 5261 C CA . LYS A 1 672 ? 3.545 -4.447 29.096 1.00 69.88 672 LYS A CA 1
ATOM 5262 C C . LYS A 1 672 ? 2.948 -5.746 29.641 1.00 69.88 672 LYS A C 1
ATOM 5264 O O . LYS A 1 672 ? 2.928 -5.966 30.848 1.00 69.88 672 LYS A O 1
ATOM 5269 N N . SER A 1 673 ? 2.512 -6.630 28.749 1.00 65.56 673 SER A N 1
ATOM 5270 C CA . SER A 1 673 ? 2.039 -7.979 29.075 1.00 65.56 673 SER A CA 1
ATOM 5271 C C . SER A 1 673 ? 2.782 -9.016 28.227 1.00 65.56 673 SER A C 1
ATOM 5273 O O . SER A 1 673 ? 2.221 -9.635 27.334 1.00 65.56 673 SER A O 1
ATOM 5275 N N . MET A 1 674 ? 4.081 -9.217 28.465 1.00 57.03 674 MET A N 1
ATOM 5276 C CA . MET A 1 674 ? 4.802 -10.325 27.825 1.00 57.03 674 MET A CA 1
ATOM 5277 C C . MET A 1 674 ? 5.294 -11.330 28.859 1.00 57.03 674 MET A C 1
ATOM 5279 O O . MET A 1 674 ? 6.117 -11.014 29.717 1.00 57.03 674 MET A O 1
ATOM 5283 N N . GLN A 1 675 ? 4.816 -12.568 28.735 1.00 54.47 675 GLN A N 1
ATOM 5284 C CA . GLN A 1 675 ? 5.433 -13.741 29.346 1.00 54.47 675 GLN A CA 1
ATOM 5285 C C . GLN A 1 675 ? 6.321 -14.420 28.296 1.00 54.47 675 GLN A C 1
ATOM 5287 O O . GLN A 1 675 ? 5.901 -14.624 27.159 1.00 54.47 675 GLN A O 1
ATOM 5292 N N . LYS A 1 676 ? 7.570 -14.739 28.654 1.00 54.69 676 LYS A N 1
ATOM 5293 C CA . LYS A 1 676 ? 8.516 -15.446 27.775 1.00 54.69 676 LYS A CA 1
ATOM 5294 C C . LYS A 1 676 ? 8.039 -16.885 27.562 1.00 54.69 676 LYS A C 1
ATOM 5296 O O . LYS A 1 676 ? 8.361 -17.715 28.400 1.00 54.69 676 LYS A O 1
ATOM 5301 N N . ASN A 1 677 ? 7.326 -17.185 26.477 1.00 51.62 677 ASN A N 1
ATOM 5302 C CA . ASN A 1 677 ? 6.920 -18.555 26.148 1.00 51.62 677 ASN A CA 1
ATOM 5303 C C . ASN A 1 677 ? 7.122 -18.871 24.657 1.00 51.62 677 ASN A C 1
ATOM 5305 O O . ASN A 1 677 ? 6.891 -18.028 23.790 1.00 51.62 677 ASN A O 1
ATOM 5309 N N . ASP A 1 678 ? 7.536 -20.109 24.379 1.00 54.59 678 ASP A N 1
ATOM 5310 C CA . ASP A 1 678 ? 7.549 -20.709 23.043 1.00 54.59 678 ASP A CA 1
ATOM 5311 C C . ASP A 1 678 ? 6.116 -21.159 22.709 1.00 54.59 678 ASP A C 1
ATOM 5313 O O . ASP A 1 678 ? 5.734 -22.308 22.932 1.00 54.59 678 ASP A O 1
ATOM 5317 N N . GLY A 1 679 ? 5.277 -20.215 22.283 1.00 53.72 679 GLY A N 1
ATOM 5318 C CA . GLY A 1 679 ? 3.861 -20.452 22.004 1.00 53.72 679 GLY A CA 1
ATOM 5319 C C . GLY A 1 679 ? 3.604 -21.233 20.714 1.00 53.72 679 GLY A C 1
ATOM 5320 O O . GLY A 1 679 ? 4.409 -21.232 19.779 1.00 53.72 679 GLY A O 1
ATOM 5321 N N . GLU A 1 680 ? 2.441 -21.881 20.638 1.00 59.06 680 GLU A N 1
ATOM 5322 C CA . GLU A 1 680 ? 1.942 -22.474 19.394 1.00 59.06 680 GLU A CA 1
ATOM 5323 C C . GLU A 1 680 ? 1.636 -21.387 18.350 1.00 59.06 680 GLU A C 1
ATOM 5325 O O . GLU A 1 680 ? 1.245 -20.264 18.673 1.00 59.06 680 GLU A O 1
ATOM 5330 N N . ALA A 1 681 ? 1.790 -21.734 17.072 1.00 60.72 681 ALA A N 1
ATOM 5331 C CA . ALA A 1 681 ? 1.437 -20.852 15.972 1.00 60.72 681 ALA A CA 1
ATOM 5332 C C . ALA A 1 681 ? -0.076 -20.573 15.948 1.00 60.72 681 ALA A C 1
ATOM 5334 O O . ALA A 1 681 ? -0.875 -21.508 15.874 1.00 60.72 681 ALA A O 1
ATOM 5335 N N . LEU A 1 682 ? -0.468 -19.292 15.942 1.00 66.12 682 LEU A N 1
ATOM 5336 C CA . LEU A 1 682 ? -1.868 -18.896 15.744 1.00 66.12 682 LEU A CA 1
ATOM 5337 C C . LEU A 1 682 ? -2.416 -19.466 14.424 1.00 66.12 682 LEU A C 1
ATOM 5339 O O . LEU A 1 682 ? -1.731 -19.470 13.393 1.00 66.12 682 LEU A O 1
ATOM 5343 N N . SER A 1 683 ? -3.666 -19.933 14.461 1.00 66.06 683 SER A N 1
ATOM 5344 C CA . SER A 1 683 ? -4.434 -20.261 13.260 1.00 66.06 683 SER A CA 1
ATOM 5345 C C . SER A 1 683 ? -4.880 -18.991 12.538 1.00 66.06 683 SER A C 1
ATOM 5347 O O . SER A 1 683 ? -5.030 -17.939 13.160 1.00 66.06 683 SER A O 1
ATOM 5349 N N . ASP A 1 684 ? -5.143 -19.080 11.232 1.00 68.75 684 ASP A N 1
ATOM 5350 C CA . ASP A 1 684 ? -5.473 -17.893 10.431 1.00 68.75 684 ASP A CA 1
ATOM 5351 C C . ASP A 1 684 ? -6.780 -17.214 10.906 1.00 68.75 684 ASP A C 1
ATOM 5353 O O . ASP A 1 684 ? -6.895 -15.989 10.853 1.00 68.75 684 ASP A O 1
ATOM 5357 N N . ILE A 1 685 ? -7.738 -17.989 11.442 1.00 71.38 685 ILE A N 1
ATOM 5358 C CA . ILE A 1 685 ? -8.971 -17.462 12.058 1.00 71.38 685 ILE A CA 1
ATOM 5359 C C . ILE A 1 685 ? -8.634 -16.631 13.302 1.00 71.38 685 ILE A C 1
ATOM 5361 O O . ILE A 1 685 ? -9.062 -15.482 13.403 1.00 71.38 685 ILE A O 1
ATOM 5365 N N . CYS A 1 686 ? -7.837 -17.177 14.226 1.00 76.56 686 CYS A N 1
ATOM 5366 C CA . CYS A 1 686 ? -7.441 -16.471 15.444 1.00 76.56 686 CYS A CA 1
ATOM 5367 C C . CYS A 1 686 ? -6.587 -15.236 15.135 1.00 76.56 686 CYS A C 1
ATOM 5369 O O . CYS A 1 686 ? -6.779 -14.202 15.766 1.00 76.56 686 CYS A O 1
ATOM 5371 N N . SER A 1 687 ? -5.697 -15.308 14.140 1.00 78.50 687 SER A N 1
ATOM 5372 C CA . SER A 1 687 ? -4.944 -14.147 13.655 1.00 78.50 687 SER A CA 1
ATOM 5373 C C . SER A 1 687 ? -5.873 -13.054 13.134 1.00 78.50 687 SER A C 1
ATOM 5375 O O . SER A 1 687 ? -5.692 -11.892 13.482 1.00 78.50 687 SER A O 1
ATOM 5377 N N . SER A 1 688 ? -6.902 -13.407 12.359 1.00 77.81 688 SER A N 1
ATOM 5378 C CA . SER A 1 688 ? -7.868 -12.419 11.884 1.00 77.81 688 SER A CA 1
ATOM 5379 C C . SER A 1 688 ? -8.665 -11.781 13.018 1.00 77.81 688 SER A C 1
ATOM 5381 O O . SER A 1 688 ? -8.842 -10.565 13.004 1.00 77.81 688 SER A O 1
ATOM 5383 N N . ILE A 1 689 ? -9.158 -12.576 13.969 1.00 80.44 689 ILE A N 1
ATOM 5384 C CA . ILE A 1 689 ? -9.905 -12.061 15.124 1.00 80.44 689 ILE A CA 1
ATOM 5385 C C . ILE A 1 689 ? -9.006 -11.131 15.938 1.00 80.44 689 ILE A C 1
ATOM 5387 O O . ILE A 1 689 ? -9.428 -10.043 16.307 1.00 80.44 689 ILE A O 1
ATOM 5391 N N . LEU A 1 690 ? -7.751 -11.525 16.163 1.00 84.25 690 LEU A N 1
ATOM 5392 C CA . LEU A 1 690 ? -6.770 -10.729 16.889 1.00 84.25 690 LEU A CA 1
ATOM 5393 C C . LEU A 1 690 ? -6.527 -9.371 16.224 1.00 84.25 690 LEU A C 1
ATOM 5395 O O . LEU A 1 690 ? -6.588 -8.351 16.903 1.00 84.25 690 LEU A O 1
ATOM 5399 N N . VAL A 1 691 ? -6.285 -9.336 14.910 1.00 85.12 691 VAL A N 1
ATOM 5400 C CA . VAL A 1 691 ? -6.090 -8.077 14.170 1.00 85.12 691 VAL A CA 1
ATOM 5401 C C . VAL A 1 691 ? -7.333 -7.192 14.277 1.00 85.12 691 VAL A C 1
ATOM 5403 O O . VAL A 1 691 ? -7.212 -6.021 14.621 1.00 85.12 691 VAL A O 1
ATOM 5406 N N . GLN A 1 692 ? -8.530 -7.738 14.049 1.00 84.75 692 GLN A N 1
ATOM 5407 C CA . GLN A 1 692 ? -9.771 -6.955 14.083 1.00 84.75 692 GLN A CA 1
ATOM 5408 C C . GLN A 1 692 ? -10.115 -6.442 15.489 1.00 84.75 692 GLN A C 1
ATOM 5410 O O . GLN A 1 692 ? -10.407 -5.258 15.651 1.00 84.75 692 GLN A O 1
ATOM 5415 N N . ALA A 1 693 ? -10.000 -7.289 16.514 1.00 86.38 693 ALA A N 1
ATOM 5416 C CA . ALA A 1 693 ? -10.217 -6.897 17.906 1.00 86.38 693 ALA A CA 1
ATOM 5417 C C . ALA A 1 693 ? -9.200 -5.836 18.352 1.00 86.38 693 ALA A C 1
ATOM 5419 O O . ALA A 1 693 ? -9.564 -4.847 18.983 1.00 86.38 693 ALA A O 1
ATOM 5420 N N . THR A 1 694 ? -7.933 -5.983 17.944 1.00 87.56 694 THR A N 1
ATOM 5421 C CA . THR A 1 694 ? -6.895 -4.975 18.206 1.00 87.56 694 THR A CA 1
ATOM 5422 C C . THR A 1 694 ? -7.230 -3.660 17.502 1.00 87.56 694 THR A C 1
ATOM 5424 O O . THR A 1 694 ? -7.002 -2.599 18.070 1.00 87.56 694 THR A O 1
ATOM 5427 N N . SER A 1 695 ? -7.809 -3.698 16.296 1.00 86.81 695 SER A N 1
ATOM 5428 C CA . SER A 1 695 ? -8.199 -2.490 15.555 1.00 86.81 695 SER A CA 1
ATOM 5429 C C . SER A 1 695 ? -9.264 -1.695 16.294 1.00 86.81 695 SER A C 1
ATOM 5431 O O . SER A 1 695 ? -9.190 -0.469 16.346 1.00 86.81 695 SER A O 1
ATOM 5433 N N . GLN A 1 696 ? -10.267 -2.395 16.824 1.00 83.38 696 GLN A N 1
ATOM 5434 C CA . GLN A 1 696 ? -11.353 -1.790 17.586 1.00 83.38 696 GLN A CA 1
ATOM 5435 C C . GLN A 1 696 ? -10.812 -1.202 18.892 1.00 83.38 696 GLN A C 1
ATOM 5437 O O . GLN A 1 696 ? -10.991 -0.010 19.130 1.00 83.38 696 GLN A O 1
ATOM 5442 N N . PHE A 1 697 ? -10.044 -1.987 19.650 1.00 85.38 697 PHE A N 1
ATOM 5443 C CA . PHE A 1 697 ? -9.456 -1.560 20.920 1.00 85.38 697 PHE A CA 1
ATOM 5444 C C . PHE A 1 697 ? -8.530 -0.345 20.770 1.00 85.38 697 PHE A C 1
ATOM 5446 O O . PHE A 1 697 ? -8.686 0.675 21.438 1.00 85.38 697 PHE A O 1
ATOM 5453 N N . VAL A 1 698 ? -7.572 -0.417 19.842 1.00 88.00 698 VAL A N 1
ATOM 5454 C CA . VAL A 1 698 ? -6.588 0.651 19.615 1.00 88.00 698 VAL A CA 1
ATOM 5455 C C . VAL A 1 698 ? -7.260 1.935 19.146 1.00 88.00 698 VAL A C 1
ATOM 5457 O O . VAL A 1 698 ? -6.824 3.013 19.539 1.00 88.00 698 VAL A O 1
ATOM 5460 N N . LYS A 1 699 ? -8.328 1.843 18.343 1.00 85.62 699 LYS A N 1
ATOM 5461 C CA . LYS A 1 699 ? -9.112 3.016 17.941 1.00 85.62 699 LYS A CA 1
ATOM 5462 C C . LYS A 1 699 ? -9.699 3.714 19.167 1.00 85.62 699 LYS A C 1
ATOM 5464 O O . LYS A 1 699 ? -9.508 4.916 19.306 1.00 85.62 699 LYS A O 1
ATOM 5469 N N . VAL A 1 700 ? -10.368 2.974 20.053 1.00 81.69 700 VAL A N 1
ATOM 5470 C CA . VAL A 1 700 ? -10.987 3.559 21.253 1.00 81.69 700 VAL A CA 1
ATOM 5471 C C . VAL A 1 700 ? -9.925 4.210 22.141 1.00 81.69 700 VAL A C 1
ATOM 5473 O O . VAL A 1 700 ? -10.108 5.340 22.591 1.00 81.69 700 VAL A O 1
ATOM 5476 N N . MET A 1 701 ? -8.776 3.556 22.328 1.00 86.31 701 MET A N 1
ATOM 5477 C CA . MET A 1 701 ? -7.661 4.116 23.100 1.00 86.31 701 MET A CA 1
ATOM 5478 C C . MET A 1 701 ? -7.054 5.366 22.447 1.00 86.31 701 MET A C 1
ATOM 5480 O O . MET A 1 701 ? -6.780 6.349 23.136 1.00 86.31 701 MET A O 1
ATOM 5484 N N . PHE A 1 702 ? -6.891 5.360 21.122 1.00 88.31 702 PHE A N 1
ATOM 5485 C CA . PHE A 1 702 ? -6.420 6.511 20.353 1.00 88.31 702 PHE A CA 1
ATOM 5486 C C . PHE A 1 702 ? -7.379 7.701 20.464 1.00 88.31 702 PHE A C 1
ATOM 5488 O O . PHE A 1 702 ? -6.934 8.806 20.759 1.00 88.31 702 PHE A O 1
ATOM 5495 N N . GLU A 1 703 ? -8.682 7.488 20.268 1.00 86.06 703 GLU A N 1
ATOM 5496 C CA . GLU A 1 703 ? -9.700 8.541 20.372 1.00 86.06 703 GLU A CA 1
ATOM 5497 C C . GLU A 1 703 ? -9.759 9.104 21.798 1.00 86.06 703 GLU A C 1
ATOM 5499 O O . GLU A 1 703 ? -9.767 10.319 21.975 1.00 86.06 703 GLU A O 1
ATOM 5504 N N . SER A 1 704 ? -9.651 8.241 22.813 1.00 82.75 704 SER A N 1
ATOM 5505 C CA . SER A 1 704 ? -9.576 8.644 24.227 1.00 82.75 704 SER A CA 1
ATOM 5506 C C . SER A 1 704 ? -8.362 9.528 24.526 1.00 82.75 704 SER A C 1
ATOM 5508 O O . SER A 1 704 ? -8.472 10.551 25.206 1.00 82.75 704 SER A O 1
ATOM 5510 N N . ALA A 1 705 ? -7.189 9.138 24.022 1.00 88.62 705 ALA A N 1
ATOM 5511 C CA . ALA A 1 705 ? -5.960 9.910 24.160 1.00 88.62 705 ALA A CA 1
ATOM 5512 C C . ALA A 1 705 ? -6.066 11.249 23.408 1.00 88.62 705 ALA A C 1
ATOM 5514 O O . ALA A 1 705 ? -5.716 12.305 23.938 1.00 88.62 705 ALA A O 1
ATOM 5515 N N . PHE A 1 706 ? -6.614 11.227 22.193 1.00 88.75 706 PHE A N 1
ATOM 5516 C CA . PHE A 1 706 ? -6.787 12.414 21.365 1.00 88.75 706 PHE A CA 1
ATOM 5517 C C . PHE A 1 706 ? -7.796 13.408 21.959 1.00 88.75 706 PHE A C 1
ATOM 5519 O O . PHE A 1 706 ? -7.572 14.615 21.908 1.00 88.75 706 PHE A O 1
ATOM 5526 N N . ASP A 1 707 ? -8.865 12.930 22.593 1.00 87.81 707 ASP A N 1
ATOM 5527 C CA . ASP A 1 707 ? -9.830 13.781 23.295 1.00 87.81 707 ASP A CA 1
ATOM 5528 C C . ASP A 1 707 ? -9.184 14.551 24.445 1.00 87.81 707 ASP A C 1
ATOM 5530 O O . ASP A 1 707 ? -9.444 15.742 24.641 1.00 87.81 707 ASP A O 1
ATOM 5534 N N . ILE A 1 708 ? -8.293 13.894 25.188 1.00 89.31 708 ILE A N 1
ATOM 5535 C CA . ILE A 1 708 ? -7.507 14.554 26.230 1.00 89.31 708 ILE A CA 1
ATOM 5536 C C . ILE A 1 708 ? -6.519 15.535 25.617 1.00 89.31 708 ILE A C 1
ATOM 5538 O O . ILE A 1 708 ? -6.370 16.637 26.138 1.00 89.31 708 ILE A O 1
ATOM 5542 N N . PHE A 1 709 ? -5.889 15.190 24.497 1.00 90.19 709 PHE A N 1
ATOM 5543 C CA . PHE A 1 709 ? -5.003 16.108 23.791 1.00 90.19 709 PHE A CA 1
ATOM 5544 C C . PHE A 1 709 ? -5.733 17.386 23.352 1.00 90.19 709 PHE A C 1
ATOM 5546 O O . PHE A 1 709 ? -5.212 18.491 23.543 1.00 90.19 709 PHE A O 1
ATOM 5553 N N . LEU A 1 710 ? -6.962 17.261 22.841 1.00 89.50 710 LEU A N 1
ATOM 5554 C CA . LEU A 1 710 ? -7.810 18.402 22.500 1.00 89.50 710 LEU A CA 1
ATOM 5555 C C . LEU A 1 710 ? -8.225 19.194 23.741 1.00 89.50 710 LEU A C 1
ATOM 5557 O O . LEU A 1 710 ? -8.163 20.420 23.707 1.00 89.50 710 LEU A O 1
ATOM 5561 N N . LEU A 1 711 ? -8.592 18.527 24.840 1.00 90.62 711 LEU A N 1
ATOM 5562 C CA . LEU A 1 711 ? -8.928 19.195 26.101 1.00 90.62 711 LEU A CA 1
ATOM 5563 C C . LEU A 1 711 ? -7.740 19.996 26.646 1.00 90.62 711 LEU A C 1
ATOM 5565 O O . LEU A 1 711 ? -7.900 21.160 26.998 1.00 90.62 711 LEU A O 1
ATOM 5569 N N . ILE A 1 712 ? -6.553 19.394 26.692 1.00 90.44 712 ILE A N 1
ATOM 5570 C CA . ILE A 1 712 ? -5.303 20.014 27.149 1.00 90.44 712 ILE A CA 1
ATOM 5571 C C . ILE A 1 712 ? -4.960 21.224 26.271 1.00 90.44 712 ILE A C 1
ATOM 5573 O O . ILE A 1 712 ? -4.661 22.303 26.783 1.00 90.44 712 ILE A O 1
ATOM 5577 N N . SER A 1 713 ? -5.055 21.069 24.951 1.00 90.00 713 SER A N 1
ATOM 5578 C CA . SER A 1 713 ? -4.772 22.150 24.002 1.00 90.00 713 SER A CA 1
ATOM 5579 C C . SER A 1 713 ? -5.794 23.288 24.105 1.00 90.00 713 SER A C 1
ATOM 5581 O O . SER A 1 713 ? -5.421 24.458 24.079 1.00 90.00 713 SER A O 1
ATOM 5583 N N . TYR A 1 714 ? -7.074 22.961 24.296 1.00 89.75 714 TYR A N 1
ATOM 5584 C CA . TYR A 1 714 ? -8.127 23.941 24.551 1.00 89.75 714 TYR A CA 1
ATOM 5585 C C . TYR A 1 714 ? -7.887 24.691 25.863 1.00 89.75 714 TYR A C 1
ATOM 5587 O O . TYR A 1 714 ? -7.898 25.920 25.871 1.00 89.75 714 TYR A O 1
ATOM 5595 N N . LEU A 1 715 ? -7.573 23.974 26.949 1.00 89.38 715 LEU A N 1
ATOM 5596 C CA . LEU A 1 715 ? -7.247 24.559 28.252 1.00 89.38 715 LEU A CA 1
ATOM 5597 C C . LEU A 1 715 ? -6.067 25.533 28.183 1.00 89.38 715 LEU A C 1
ATOM 5599 O O . LEU A 1 715 ? -6.126 26.573 28.833 1.00 89.38 715 LEU A O 1
ATOM 5603 N N . LEU A 1 716 ? -5.033 25.243 27.385 1.00 87.94 716 LEU A N 1
ATOM 5604 C CA . LEU A 1 716 ? -3.912 26.167 27.175 1.00 87.94 716 LEU A CA 1
ATOM 5605 C C . LEU A 1 716 ? -4.348 27.491 26.556 1.00 87.94 716 LEU A C 1
ATOM 5607 O O . LEU A 1 716 ? -3.879 28.546 26.986 1.00 87.94 716 LEU A O 1
ATOM 5611 N N . ASN A 1 717 ? -5.244 27.453 25.573 1.00 86.62 717 ASN A N 1
ATOM 5612 C CA . ASN A 1 717 ? -5.700 28.667 24.910 1.00 86.62 717 ASN A CA 1
ATOM 5613 C C . ASN A 1 717 ? -6.636 29.498 25.794 1.00 86.62 717 ASN A C 1
ATOM 5615 O O . ASN A 1 717 ? -6.522 30.725 25.843 1.00 86.62 717 ASN A O 1
ATOM 5619 N N . ILE A 1 718 ? -7.532 28.844 26.542 1.00 86.81 718 ILE A N 1
ATOM 5620 C CA . ILE A 1 718 ? -8.458 29.530 27.454 1.00 86.81 718 ILE A CA 1
ATOM 5621 C C . ILE A 1 718 ? -7.885 29.743 28.858 1.00 86.81 718 ILE A C 1
ATOM 5623 O O . ILE A 1 718 ? -8.609 30.224 29.728 1.00 86.81 718 ILE A O 1
ATOM 5627 N N . ALA A 1 719 ? -6.607 29.435 29.101 1.00 85.62 719 ALA A N 1
ATOM 5628 C CA . ALA A 1 719 ? -5.984 29.473 30.428 1.00 85.62 719 ALA A CA 1
ATOM 5629 C C . ALA A 1 719 ? -6.221 30.803 31.169 1.00 85.62 719 ALA A C 1
ATOM 5631 O O . ALA A 1 719 ? -6.477 30.816 32.375 1.00 85.62 719 ALA A O 1
ATOM 5632 N N . GLY A 1 720 ? -6.221 31.921 30.431 1.00 82.12 720 GLY A N 1
ATOM 5633 C CA . GLY A 1 720 ? -6.523 33.249 30.971 1.00 82.12 720 GLY A CA 1
ATOM 5634 C C . GLY A 1 720 ? -7.984 33.450 31.402 1.00 82.12 720 GLY A C 1
ATOM 5635 O O . GLY A 1 720 ? -8.237 34.223 32.318 1.00 82.12 720 GLY A O 1
ATOM 5636 N N . GLN A 1 721 ? -8.945 32.752 30.790 1.00 83.88 721 GLN A N 1
ATOM 5637 C CA . GLN A 1 721 ? -10.372 32.819 31.145 1.00 83.88 721 GLN A CA 1
ATOM 5638 C C . GLN A 1 721 ? -10.704 31.977 32.385 1.00 83.88 721 GLN A C 1
ATOM 5640 O O . GLN A 1 721 ? -11.624 32.311 33.128 1.00 83.88 721 GLN A O 1
ATOM 5645 N N . VAL A 1 722 ? -9.952 30.894 32.618 1.00 84.19 722 VAL A N 1
ATOM 5646 C CA . VAL A 1 722 ? -10.143 29.974 33.758 1.00 84.19 722 VAL A CA 1
ATOM 5647 C C . VAL A 1 722 ? -9.262 30.314 34.967 1.00 84.19 722 VAL A C 1
ATOM 5649 O O . VAL A 1 722 ? -9.206 29.542 35.924 1.00 84.19 722 VAL A O 1
ATOM 5652 N N . ASN A 1 723 ? -8.599 31.478 34.946 1.00 83.19 723 ASN A N 1
ATOM 5653 C CA . ASN A 1 723 ? -7.702 31.967 35.998 1.00 83.19 723 ASN A CA 1
ATOM 5654 C C . ASN A 1 723 ? -6.598 30.959 36.387 1.00 83.19 723 ASN A C 1
ATOM 5656 O O . ASN A 1 723 ? -6.291 30.803 37.570 1.00 83.19 723 ASN A O 1
ATOM 5660 N N . MET A 1 724 ? -5.999 30.268 35.410 1.00 88.50 724 MET A N 1
ATOM 5661 C CA . MET A 1 724 ? -4.838 29.406 35.667 1.00 88.50 724 MET A CA 1
ATOM 5662 C C . MET A 1 724 ? -3.606 30.240 36.038 1.00 88.50 724 MET A C 1
ATOM 5664 O O . MET A 1 724 ? -3.385 31.321 35.487 1.00 88.50 724 MET A O 1
ATOM 5668 N N . SER A 1 725 ? -2.773 29.739 36.955 1.00 88.44 725 SER A N 1
ATOM 5669 C CA . SER A 1 725 ? -1.512 30.404 37.285 1.00 88.44 725 SER A CA 1
ATOM 5670 C C . SER A 1 725 ? -0.470 30.218 36.172 1.00 88.44 725 SER A C 1
ATOM 5672 O O . SER A 1 725 ? -0.543 29.295 35.363 1.00 88.44 725 SER A O 1
ATOM 5674 N N . GLN A 1 726 ? 0.564 31.064 36.138 1.00 87.50 726 GLN A N 1
ATOM 5675 C CA . GLN A 1 726 ? 1.656 30.888 35.172 1.00 87.50 726 GLN A CA 1
ATOM 5676 C C . GLN A 1 726 ? 2.405 29.557 35.378 1.00 87.50 726 GLN A C 1
ATOM 5678 O O . GLN A 1 726 ? 2.902 28.980 34.414 1.00 87.50 726 GLN A O 1
ATOM 5683 N N . GLN A 1 727 ? 2.477 29.062 36.620 1.00 86.44 727 GLN A N 1
ATOM 5684 C CA . GLN A 1 727 ? 3.084 27.766 36.936 1.00 86.44 727 GLN A CA 1
ATOM 5685 C C . GLN A 1 727 ? 2.255 26.614 36.360 1.00 86.44 727 GLN A C 1
ATOM 5687 O O . GLN A 1 727 ? 2.821 25.723 35.731 1.00 86.44 727 GLN A O 1
ATOM 5692 N N . ASP A 1 728 ? 0.930 26.691 36.487 1.00 87.56 728 ASP A N 1
ATOM 5693 C CA . ASP A 1 728 ? -0.016 25.737 35.899 1.00 87.56 728 ASP A CA 1
ATOM 5694 C C . ASP A 1 728 ? 0.125 25.673 34.373 1.00 87.56 728 ASP A C 1
ATOM 5696 O O . ASP A 1 728 ? 0.235 24.590 33.800 1.00 87.56 728 ASP A O 1
ATOM 5700 N N . ILE A 1 729 ? 0.204 26.835 33.714 1.00 87.44 729 ILE A N 1
ATOM 5701 C CA . ILE A 1 729 ? 0.397 26.932 32.257 1.00 87.44 729 ILE A CA 1
ATOM 5702 C C . ILE A 1 729 ? 1.729 26.298 31.839 1.00 87.44 729 ILE A C 1
ATOM 5704 O O . ILE A 1 729 ? 1.784 25.564 30.851 1.00 87.44 729 ILE A O 1
ATOM 5708 N N . CYS A 1 730 ? 2.807 26.564 32.584 1.00 86.81 730 CYS A N 1
ATOM 5709 C CA . CYS A 1 730 ? 4.108 25.953 32.326 1.00 86.81 730 CYS A CA 1
ATOM 5710 C C . CYS A 1 730 ? 4.060 24.432 32.500 1.00 86.81 730 CYS A C 1
ATOM 5712 O O . CYS A 1 730 ? 4.555 23.729 31.625 1.00 86.81 730 CYS A O 1
ATOM 5714 N N . LYS A 1 731 ? 3.435 23.921 33.567 1.00 85.81 731 LYS A N 1
ATOM 5715 C CA . LYS A 1 731 ? 3.300 22.478 33.810 1.00 85.81 731 LYS A CA 1
ATOM 5716 C C . LYS A 1 731 ? 2.531 21.792 32.682 1.00 85.81 731 LYS A C 1
ATOM 5718 O O . LYS A 1 731 ? 2.986 20.806 32.111 1.00 85.81 731 LYS A O 1
ATOM 5723 N N . LEU A 1 732 ? 1.397 22.368 32.298 1.00 86.88 732 LEU A N 1
ATOM 5724 C CA . LEU A 1 732 ? 0.557 21.839 31.233 1.00 86.88 732 LEU A CA 1
ATOM 5725 C C . LEU A 1 732 ? 1.324 21.811 29.892 1.00 86.88 732 LEU A C 1
ATOM 5727 O O . LEU A 1 732 ? 1.332 20.795 29.200 1.00 86.88 732 LEU A O 1
ATOM 5731 N N . ARG A 1 733 ? 2.038 22.892 29.551 1.00 86.56 733 ARG A N 1
ATOM 5732 C CA . ARG A 1 733 ? 2.793 23.000 28.293 1.00 86.56 733 ARG A CA 1
ATOM 5733 C C . ARG A 1 733 ? 4.067 22.152 28.249 1.00 86.56 733 ARG A C 1
ATOM 5735 O O . ARG A 1 733 ? 4.416 21.681 27.171 1.00 86.56 733 ARG A O 1
ATOM 5742 N N . LEU A 1 734 ? 4.792 22.036 29.361 1.00 82.19 734 LEU A N 1
ATOM 5743 C CA . LEU A 1 734 ? 6.121 21.415 29.401 1.00 82.19 734 LEU A CA 1
ATOM 5744 C C . LEU A 1 734 ? 6.086 19.934 29.797 1.00 82.19 734 LEU A C 1
ATOM 5746 O O . LEU A 1 734 ? 6.992 19.212 29.403 1.00 82.19 734 LEU A O 1
ATOM 5750 N N . GLU A 1 735 ? 5.072 19.481 30.541 1.00 85.38 735 GLU A N 1
ATOM 5751 C CA . GLU A 1 735 ? 4.989 18.095 31.034 1.00 85.38 735 GLU A CA 1
ATOM 5752 C C . GLU A 1 735 ? 3.841 17.320 30.374 1.00 85.38 735 GLU A C 1
ATOM 5754 O O . GLU A 1 735 ? 4.072 16.319 29.698 1.00 85.38 735 GLU A O 1
ATOM 5759 N N . LEU A 1 736 ? 2.597 17.794 30.521 1.00 87.56 736 LEU A N 1
ATOM 5760 C CA . LEU A 1 736 ? 1.419 17.042 30.069 1.00 87.56 736 LEU A CA 1
ATOM 5761 C C . LEU A 1 736 ? 1.273 17.010 28.545 1.00 87.56 736 LEU A C 1
ATOM 5763 O O . LEU A 1 736 ? 0.900 15.977 27.992 1.00 87.56 736 LEU A O 1
ATOM 5767 N N . LEU A 1 737 ? 1.542 18.131 27.865 1.00 87.75 737 LEU A N 1
ATOM 5768 C CA . LEU A 1 737 ? 1.383 18.235 26.414 1.00 87.75 737 LEU A CA 1
ATOM 5769 C C . LEU A 1 737 ? 2.347 17.307 25.642 1.00 87.75 737 LEU A C 1
ATOM 5771 O O . LEU A 1 737 ? 1.861 16.591 24.767 1.00 87.75 737 LEU A O 1
ATOM 5775 N N . PRO A 1 738 ? 3.658 17.239 25.956 1.00 83.19 738 PRO A N 1
ATOM 5776 C CA . PRO A 1 738 ? 4.543 16.248 25.340 1.00 83.19 738 PRO A CA 1
ATOM 5777 C C . PRO A 1 738 ? 4.126 14.810 25.671 1.00 83.19 738 PRO A C 1
ATOM 5779 O O . PRO A 1 738 ? 4.013 13.988 24.768 1.00 83.19 738 PRO A O 1
ATOM 5782 N N . MET A 1 739 ? 3.778 14.529 26.935 1.00 85.62 739 MET A N 1
ATOM 5783 C CA . MET A 1 739 ? 3.364 13.187 27.361 1.00 85.62 739 MET A CA 1
ATOM 5784 C C . MET A 1 739 ? 2.163 12.667 26.558 1.00 85.62 739 MET A C 1
ATOM 5786 O O . MET A 1 739 ? 2.168 11.522 26.107 1.00 85.62 739 MET A O 1
ATOM 5790 N N . ILE A 1 740 ? 1.130 13.493 26.344 1.00 87.56 740 ILE A N 1
ATOM 5791 C CA . ILE A 1 740 ? -0.024 13.068 25.543 1.00 87.56 740 ILE A CA 1
ATOM 5792 C C . ILE A 1 740 ? 0.316 12.944 24.053 1.00 87.56 740 ILE A C 1
ATOM 5794 O O . ILE A 1 740 ? -0.208 12.048 23.397 1.00 87.56 740 ILE A O 1
ATOM 5798 N N . GLN A 1 741 ? 1.195 13.793 23.513 1.00 84.81 741 GLN A N 1
ATOM 5799 C CA . GLN A 1 741 ? 1.647 13.681 22.122 1.00 84.81 741 GLN A CA 1
ATOM 5800 C C . GLN A 1 741 ? 2.365 12.352 21.876 1.00 84.81 741 GLN A C 1
ATOM 5802 O O . GLN A 1 741 ? 2.084 11.690 20.874 1.00 84.81 741 GLN A O 1
ATOM 5807 N N . ASP A 1 742 ? 3.206 11.922 22.816 1.00 80.94 742 ASP A N 1
ATOM 5808 C CA . ASP A 1 742 ? 3.888 10.633 22.745 1.00 80.94 742 ASP A CA 1
ATOM 5809 C C . ASP A 1 742 ? 2.880 9.481 22.786 1.00 80.94 742 ASP A C 1
ATOM 5811 O O . ASP A 1 742 ? 2.878 8.641 21.885 1.00 80.94 742 ASP A O 1
ATOM 5815 N N . ILE A 1 743 ? 1.939 9.494 23.738 1.00 85.62 743 ILE A N 1
ATOM 5816 C CA . ILE A 1 743 ? 0.883 8.471 23.851 1.00 85.62 743 ILE A CA 1
ATOM 5817 C C . ILE A 1 743 ? 0.031 8.401 22.573 1.00 85.62 743 ILE A C 1
ATOM 5819 O O . ILE A 1 743 ? -0.237 7.314 22.056 1.00 85.62 743 ILE A O 1
ATOM 5823 N N . VAL A 1 744 ? -0.386 9.551 22.035 1.00 87.88 744 VAL A N 1
ATOM 5824 C CA . VAL A 1 744 ? -1.154 9.628 20.782 1.00 87.88 744 VAL A CA 1
ATOM 5825 C C . VAL A 1 744 ? -0.336 9.067 19.620 1.00 87.88 744 VAL A C 1
ATOM 5827 O O . VAL A 1 744 ? -0.877 8.310 18.813 1.00 87.88 744 VAL A O 1
ATOM 5830 N N . SER A 1 745 ? 0.959 9.384 19.539 1.00 83.56 745 SER A N 1
ATOM 5831 C CA . SER A 1 745 ? 1.841 8.874 18.486 1.00 83.56 745 SER A CA 1
ATOM 5832 C C . SER A 1 745 ? 2.013 7.353 18.558 1.00 83.56 745 SER A C 1
ATOM 5834 O O . SER A 1 745 ? 1.963 6.679 17.530 1.00 83.56 745 SER A O 1
ATOM 5836 N N . GLU A 1 746 ? 2.121 6.788 19.762 1.00 85.69 746 GLU A N 1
ATOM 5837 C CA . GLU A 1 746 ? 2.239 5.347 19.979 1.00 85.69 746 GLU A CA 1
ATOM 5838 C C . GLU A 1 746 ? 0.976 4.604 19.554 1.00 85.69 746 GLU A C 1
ATOM 5840 O O . GLU A 1 746 ? 1.052 3.635 18.792 1.00 85.69 746 GLU A O 1
ATOM 5845 N N . TRP A 1 747 ? -0.196 5.079 19.987 1.00 89.38 747 TRP A N 1
ATOM 5846 C CA . TRP A 1 747 ? -1.464 4.501 19.552 1.00 89.38 747 TRP A CA 1
ATOM 5847 C C . TRP A 1 747 ? -1.671 4.648 18.049 1.00 89.38 747 TRP A C 1
ATOM 5849 O O . TRP A 1 747 ? -2.162 3.717 17.415 1.00 89.38 747 TRP A O 1
ATOM 5859 N N . LEU A 1 748 ? -1.242 5.764 17.457 1.00 88.12 748 LEU A N 1
ATOM 5860 C CA . LEU A 1 748 ? -1.329 5.984 16.018 1.00 88.12 748 LEU A CA 1
ATOM 5861 C C . LEU A 1 748 ? -0.426 5.023 15.234 1.00 88.12 748 LEU A C 1
ATOM 5863 O O . LEU A 1 748 ? -0.859 4.501 14.208 1.00 88.12 748 LEU A O 1
ATOM 5867 N N . ILE A 1 749 ? 0.784 4.723 15.722 1.00 85.50 749 ILE A N 1
ATOM 5868 C CA . ILE A 1 749 ? 1.662 3.703 15.124 1.00 85.50 749 ILE A CA 1
ATOM 5869 C C . ILE A 1 749 ? 0.988 2.329 15.184 1.00 85.50 749 ILE A C 1
ATOM 5871 O O . ILE A 1 749 ? 0.938 1.627 14.174 1.00 85.50 749 ILE A O 1
ATOM 5875 N N . ILE A 1 750 ? 0.430 1.939 16.334 1.00 89.25 750 ILE A N 1
ATOM 5876 C CA . ILE A 1 750 ? -0.259 0.647 16.465 1.00 89.25 750 ILE A CA 1
ATOM 5877 C C . ILE A 1 750 ? -1.483 0.599 15.534 1.00 89.25 750 ILE A C 1
ATOM 5879 O O . ILE A 1 750 ? -1.665 -0.376 14.801 1.00 89.25 750 ILE A O 1
ATOM 5883 N N . LEU A 1 751 ? -2.285 1.669 15.499 1.00 90.06 751 LEU A N 1
ATOM 5884 C CA . LEU A 1 751 ? -3.457 1.789 14.631 1.00 90.06 751 LEU A CA 1
ATOM 5885 C C . LEU A 1 751 ? -3.065 1.671 13.157 1.00 90.06 751 LEU A C 1
ATOM 5887 O O . LEU A 1 751 ? -3.755 1.005 12.382 1.00 90.06 751 LEU A O 1
ATOM 5891 N N . PHE A 1 752 ? -1.931 2.263 12.783 1.00 88.62 752 PHE A N 1
ATOM 5892 C CA . PHE A 1 752 ? -1.384 2.197 11.436 1.00 88.62 752 PHE A CA 1
ATOM 5893 C C . PHE A 1 752 ? -1.081 0.764 11.006 1.00 88.62 752 PHE A C 1
ATOM 5895 O O . PHE A 1 752 ? -1.476 0.374 9.908 1.00 88.62 752 PHE A O 1
ATOM 5902 N N . PHE A 1 753 ? -0.466 -0.051 11.867 1.00 88.06 753 PHE A N 1
ATOM 5903 C CA . PHE A 1 753 ? -0.203 -1.457 11.547 1.00 88.06 753 PHE A CA 1
ATOM 5904 C C . PHE A 1 753 ? -1.481 -2.265 11.339 1.00 88.06 753 PHE A C 1
ATOM 5906 O O . PHE A 1 753 ? -1.543 -3.124 10.460 1.00 88.06 753 PHE A O 1
ATOM 5913 N N . VAL A 1 754 ? -2.496 -2.013 12.157 1.00 87.56 754 VAL A N 1
ATOM 5914 C CA . VAL A 1 754 ? -3.698 -2.844 12.180 1.00 87.56 754 VAL A CA 1
ATOM 5915 C C . VAL A 1 754 ? -4.686 -2.469 11.072 1.00 87.56 754 VAL A C 1
ATOM 5917 O O . VAL A 1 754 ? -5.335 -3.359 10.520 1.00 87.56 754 VAL A O 1
ATOM 5920 N N . THR A 1 755 ? -4.760 -1.189 10.701 1.00 84.50 755 THR A N 1
ATOM 5921 C CA . THR A 1 755 ? -5.722 -0.684 9.706 1.00 84.50 755 THR A CA 1
ATOM 5922 C C . THR A 1 755 ? -5.145 -0.539 8.303 1.00 84.50 755 THR A C 1
ATOM 5924 O O . THR A 1 755 ? -5.895 -0.640 7.335 1.00 84.50 755 THR A O 1
ATOM 5927 N N . THR A 1 756 ? -3.835 -0.310 8.158 1.00 83.50 756 THR A N 1
ATOM 5928 C CA . THR A 1 756 ? -3.247 -0.070 6.835 1.00 83.50 756 THR A CA 1
ATOM 5929 C C . THR A 1 756 ? -3.097 -1.393 6.089 1.00 83.50 756 THR A C 1
ATOM 5931 O O . THR A 1 756 ? -2.439 -2.303 6.604 1.00 83.50 756 THR A O 1
ATOM 5934 N N . PRO A 1 757 ? -3.697 -1.531 4.896 1.00 79.94 757 PRO A N 1
ATOM 5935 C CA . PRO A 1 757 ? -3.541 -2.720 4.069 1.00 79.94 757 PRO A CA 1
ATOM 5936 C C . PRO A 1 757 ? -2.094 -2.860 3.584 1.00 79.94 757 PRO A C 1
ATOM 5938 O O . PRO A 1 757 ? -1.418 -1.868 3.317 1.00 79.94 757 PRO A O 1
ATOM 5941 N N . ALA A 1 758 ? -1.617 -4.099 3.484 1.00 78.62 758 ALA A N 1
ATOM 5942 C CA . ALA A 1 758 ? -0.294 -4.395 2.955 1.00 78.62 758 ALA A CA 1
ATOM 5943 C C . ALA A 1 758 ? -0.283 -4.261 1.427 1.00 78.62 758 ALA A C 1
ATOM 5945 O O . ALA A 1 758 ? -1.156 -4.800 0.747 1.00 78.62 758 ALA A O 1
ATOM 5946 N N . GLU A 1 759 ? 0.734 -3.596 0.890 1.00 73.88 759 GLU A N 1
ATOM 5947 C CA . GLU A 1 759 ? 0.997 -3.472 -0.542 1.00 73.88 759 GLU A CA 1
ATOM 5948 C C . GLU A 1 759 ? 1.275 -4.843 -1.164 1.00 73.88 759 GLU A C 1
ATOM 5950 O O . GLU A 1 759 ? 1.843 -5.740 -0.526 1.00 73.88 759 GLU A O 1
ATOM 5955 N N . SER A 1 760 ? 0.921 -5.006 -2.438 1.00 66.31 760 SER A N 1
ATOM 5956 C CA . SER A 1 760 ? 1.374 -6.159 -3.211 1.00 66.31 760 SER A CA 1
ATOM 5957 C C . SER A 1 760 ? 2.887 -6.083 -3.391 1.00 66.31 760 SER A C 1
ATOM 5959 O O . SER A 1 760 ? 3.412 -5.036 -3.770 1.00 66.31 760 SER A O 1
ATOM 5961 N N . THR A 1 761 ? 3.593 -7.197 -3.193 1.00 60.06 761 THR A N 1
ATOM 5962 C CA . THR A 1 761 ? 5.005 -7.270 -3.576 1.00 60.06 761 THR A CA 1
ATOM 5963 C C . THR A 1 761 ? 5.086 -7.213 -5.099 1.00 60.06 761 THR A C 1
ATOM 5965 O O . THR A 1 761 ? 4.830 -8.201 -5.790 1.00 60.06 761 THR A O 1
ATOM 5968 N N . SER A 1 762 ? 5.394 -6.029 -5.642 1.00 54.16 762 SER A N 1
ATOM 5969 C CA . SER A 1 762 ? 5.712 -5.869 -7.061 1.00 54.16 762 SER A CA 1
ATOM 5970 C C . SER A 1 762 ? 6.765 -6.908 -7.416 1.00 54.16 762 SER A C 1
ATOM 5972 O O . SER A 1 762 ? 7.714 -7.057 -6.646 1.00 54.16 762 SER A O 1
ATOM 5974 N N . MET A 1 763 ? 6.576 -7.635 -8.524 1.00 46.31 763 MET A N 1
ATOM 5975 C CA . MET A 1 763 ? 7.504 -8.661 -9.008 1.00 46.31 763 MET A CA 1
ATOM 5976 C C . MET A 1 763 ? 8.942 -8.166 -8.845 1.00 46.31 763 MET A C 1
ATOM 5978 O O . MET A 1 763 ? 9.401 -7.357 -9.646 1.00 46.31 763 MET A O 1
ATOM 5982 N N . GLU A 1 764 ? 9.621 -8.624 -7.787 1.00 44.22 764 GLU A N 1
ATOM 5983 C CA . GLU A 1 764 ? 11.044 -8.365 -7.599 1.00 44.22 764 GLU A CA 1
ATOM 5984 C C . GLU A 1 764 ? 11.735 -8.700 -8.913 1.00 44.22 764 GLU A C 1
ATOM 5986 O O . GLU A 1 764 ? 11.402 -9.729 -9.524 1.00 44.22 764 GLU A O 1
ATOM 5991 N N . ASP A 1 765 ? 12.661 -7.835 -9.343 1.00 44.47 765 ASP A N 1
ATOM 5992 C CA . ASP A 1 765 ? 13.467 -8.069 -10.533 1.00 44.47 765 ASP A CA 1
ATOM 5993 C C . ASP A 1 765 ? 13.848 -9.547 -10.572 1.00 44.47 765 ASP A C 1
ATOM 5995 O O . ASP A 1 765 ? 14.367 -10.093 -9.593 1.00 44.47 765 ASP A O 1
ATOM 5999 N N . PHE A 1 766 ? 13.591 -10.215 -11.697 1.00 44.06 766 PHE A N 1
ATOM 6000 C CA . PHE A 1 766 ? 13.941 -11.626 -11.882 1.00 44.06 766 PHE A CA 1
ATOM 6001 C C . PHE A 1 766 ? 15.385 -11.928 -11.432 1.00 44.06 766 PHE A C 1
ATOM 6003 O O . PHE A 1 766 ? 15.671 -13.048 -11.016 1.00 44.06 766 PHE A O 1
ATOM 6010 N N . SER A 1 767 ? 16.272 -10.924 -11.460 1.00 49.03 767 SER A N 1
ATOM 6011 C CA . SER A 1 767 ? 17.644 -10.954 -10.952 1.00 49.03 767 SER A CA 1
ATOM 6012 C C . SER A 1 767 ? 17.761 -11.171 -9.435 1.00 49.03 767 SER A C 1
ATOM 6014 O O . SER A 1 767 ? 18.617 -11.956 -9.024 1.00 49.03 767 SER A O 1
ATOM 6016 N N . LEU A 1 768 ? 16.916 -10.549 -8.601 1.00 45.91 768 LEU A N 1
ATOM 6017 C CA . LEU A 1 768 ? 16.884 -10.760 -7.149 1.00 45.91 768 LEU A CA 1
ATOM 6018 C C . LEU A 1 768 ? 16.422 -12.178 -6.824 1.00 45.91 768 LEU A C 1
ATOM 6020 O O . LEU A 1 768 ? 17.128 -12.865 -6.102 1.00 45.91 768 LEU A O 1
ATOM 6024 N N . LYS A 1 769 ? 15.340 -12.673 -7.441 1.00 43.41 769 LYS A N 1
ATOM 6025 C CA . LYS A 1 769 ? 14.908 -14.077 -7.276 1.00 43.41 769 LYS A CA 1
ATOM 6026 C C . LYS A 1 769 ? 15.954 -15.091 -7.743 1.00 43.41 769 LYS A C 1
ATOM 6028 O O . LYS A 1 769 ? 16.087 -16.143 -7.128 1.00 43.41 769 LYS A O 1
ATOM 6033 N N . LEU A 1 770 ? 16.692 -14.793 -8.817 1.00 48.22 770 LEU A N 1
ATOM 6034 C CA . LEU A 1 770 ? 17.780 -15.653 -9.304 1.00 48.22 770 LEU A CA 1
ATOM 6035 C C . LEU A 1 770 ? 18.964 -15.687 -8.335 1.00 48.22 770 LEU A C 1
ATOM 6037 O O . LEU A 1 770 ? 19.552 -16.743 -8.124 1.00 48.22 770 LEU A O 1
ATOM 6041 N N . SER A 1 771 ? 19.310 -14.544 -7.742 1.00 50.03 771 SER A N 1
ATOM 6042 C CA . SER A 1 771 ? 20.409 -14.453 -6.775 1.00 50.03 771 SER A CA 1
ATOM 6043 C C . SER A 1 771 ? 20.010 -14.922 -5.374 1.00 50.03 771 SER A C 1
ATOM 6045 O O . SER A 1 771 ? 20.858 -15.416 -4.636 1.00 50.03 771 SER A O 1
ATOM 6047 N N . SER A 1 772 ? 18.724 -14.851 -5.030 1.00 48.44 772 SER A N 1
ATOM 6048 C CA . SER A 1 772 ? 18.175 -15.252 -3.739 1.00 48.44 772 SER A CA 1
ATOM 6049 C C . SER A 1 772 ? 17.534 -16.635 -3.744 1.00 48.44 772 SER A C 1
ATOM 6051 O O . SER A 1 772 ? 16.765 -16.875 -2.821 1.00 48.44 772 SER A O 1
ATOM 6053 N N . LEU A 1 773 ? 17.840 -17.518 -4.722 1.00 41.56 773 LEU A N 1
ATOM 6054 C CA . LEU A 1 773 ? 17.379 -18.920 -4.867 1.00 41.56 773 LEU A CA 1
ATOM 6055 C C . LEU A 1 773 ? 17.553 -19.759 -3.573 1.00 41.56 773 LEU A C 1
ATOM 6057 O O . LEU A 1 773 ? 18.290 -20.737 -3.505 1.00 41.56 773 LEU A O 1
ATOM 6061 N N . GLN A 1 774 ? 16.818 -19.401 -2.530 1.00 44.38 774 GLN A N 1
ATOM 6062 C CA . GLN A 1 774 ? 16.496 -20.171 -1.353 1.00 44.38 774 GLN A CA 1
ATOM 6063 C C . GLN A 1 774 ? 15.282 -20.991 -1.764 1.00 44.38 774 GLN A C 1
ATOM 6065 O O . GLN A 1 774 ? 14.129 -20.644 -1.492 1.00 44.38 774 GLN A O 1
ATOM 6070 N N . ILE A 1 775 ? 15.567 -22.060 -2.507 1.00 45.59 775 ILE A N 1
ATOM 6071 C CA . ILE A 1 775 ? 14.572 -23.000 -3.036 1.00 45.59 775 ILE A CA 1
ATOM 6072 C C . ILE A 1 775 ? 13.782 -23.678 -1.894 1.00 45.59 775 ILE A C 1
ATOM 6074 O O . ILE A 1 775 ? 12.672 -24.142 -2.130 1.00 45.59 775 ILE A O 1
ATOM 6078 N N . ASP A 1 776 ? 14.272 -23.607 -0.652 1.00 39.50 776 ASP A N 1
ATOM 6079 C CA . ASP A 1 776 ? 13.606 -24.142 0.543 1.00 39.50 776 ASP A CA 1
ATOM 6080 C C . ASP A 1 776 ? 12.804 -23.114 1.359 1.00 39.50 776 ASP A C 1
ATOM 6082 O O . ASP A 1 776 ? 12.338 -23.426 2.457 1.00 39.50 776 ASP A O 1
ATOM 6086 N N . SER A 1 777 ? 12.606 -21.882 0.871 1.00 43.91 777 SER A N 1
ATOM 6087 C CA . SER A 1 777 ? 11.714 -20.964 1.587 1.00 43.91 777 SER A CA 1
ATOM 6088 C C . SER A 1 777 ? 10.271 -21.490 1.533 1.00 43.91 777 SER A C 1
ATOM 6090 O O . SER A 1 777 ? 9.717 -21.727 0.459 1.00 43.91 777 SER A O 1
ATOM 6092 N N . SER A 1 778 ? 9.729 -21.756 2.725 1.00 46.44 778 SER A N 1
ATOM 6093 C CA . SER A 1 778 ? 8.519 -22.533 3.004 1.00 46.44 778 SER A CA 1
ATOM 6094 C C . SER A 1 778 ? 7.371 -22.291 2.020 1.00 46.44 778 SER A C 1
ATOM 6096 O O . SER A 1 778 ? 7.105 -21.166 1.597 1.00 46.44 778 SER A O 1
ATOM 6098 N N . ILE A 1 779 ? 6.635 -23.362 1.707 1.00 45.97 779 ILE A N 1
ATOM 6099 C CA . ILE A 1 779 ? 5.390 -23.346 0.915 1.00 45.97 779 ILE A CA 1
ATOM 6100 C C . ILE A 1 779 ? 4.438 -22.223 1.383 1.00 45.97 779 ILE A C 1
ATOM 6102 O O . ILE A 1 779 ? 3.751 -21.619 0.557 1.00 45.97 779 ILE A O 1
ATOM 6106 N N . ASP A 1 780 ? 4.486 -21.872 2.671 1.00 49.06 780 ASP A N 1
ATOM 6107 C CA . ASP A 1 780 ? 3.730 -20.778 3.284 1.00 49.06 780 ASP A CA 1
ATOM 6108 C C . ASP A 1 780 ? 4.039 -19.395 2.688 1.00 49.06 780 ASP A C 1
ATOM 6110 O O . ASP A 1 780 ? 3.118 -18.618 2.460 1.00 49.06 780 ASP A O 1
ATOM 6114 N N . LYS A 1 781 ? 5.290 -19.073 2.321 1.00 51.50 781 LYS A N 1
ATOM 6115 C CA . LYS A 1 781 ? 5.588 -17.759 1.714 1.00 51.50 781 LYS A CA 1
ATOM 6116 C C . LYS A 1 781 ? 4.844 -17.541 0.393 1.00 51.50 781 LYS A C 1
ATOM 6118 O O . LYS A 1 781 ? 4.482 -16.411 0.069 1.00 51.50 781 LYS A O 1
ATOM 6123 N N . ARG A 1 782 ? 4.592 -18.604 -0.385 1.00 50.44 782 ARG A N 1
ATOM 6124 C CA . ARG A 1 782 ? 3.874 -18.484 -1.668 1.00 50.44 782 ARG A CA 1
ATOM 6125 C C . ARG A 1 782 ? 2.400 -18.151 -1.480 1.00 50.44 782 ARG A C 1
ATOM 6127 O O . ARG A 1 782 ? 1.880 -17.352 -2.255 1.00 50.44 782 ARG A O 1
ATOM 6134 N N . SER A 1 783 ? 1.731 -18.741 -0.487 1.00 54.69 783 SER A N 1
ATOM 6135 C CA . SER A 1 783 ? 0.330 -18.407 -0.209 1.00 54.69 783 SER A CA 1
ATOM 6136 C C . SER A 1 783 ? 0.201 -16.974 0.312 1.00 54.69 783 SER A C 1
ATOM 6138 O O . SER A 1 783 ? -0.737 -16.278 -0.066 1.00 54.69 783 SER A O 1
ATOM 6140 N N . TRP A 1 784 ? 1.186 -16.496 1.078 1.00 57.88 784 TRP A N 1
ATOM 6141 C CA . TRP A 1 784 ? 1.189 -15.141 1.635 1.00 57.88 784 TRP A CA 1
ATOM 6142 C C . TRP A 1 784 ? 1.426 -14.073 0.577 1.00 57.88 784 TRP A C 1
ATOM 6144 O O . TRP A 1 784 ? 0.710 -13.078 0.547 1.00 57.88 784 TRP A O 1
ATOM 6154 N N . ASN A 1 785 ? 2.364 -14.298 -0.347 1.00 62.59 785 ASN A N 1
ATOM 6155 C CA . ASN A 1 785 ? 2.601 -13.363 -1.449 1.00 62.59 785 ASN A CA 1
ATOM 6156 C C . ASN A 1 785 ? 1.359 -13.180 -2.338 1.00 62.59 785 ASN A C 1
ATOM 6158 O O . ASN A 1 785 ? 1.193 -12.122 -2.929 1.00 62.59 785 ASN A O 1
ATOM 6162 N N . ALA A 1 786 ? 0.468 -14.177 -2.400 1.00 60.09 786 ALA A N 1
ATOM 6163 C CA . ALA A 1 786 ? -0.819 -14.071 -3.094 1.00 60.09 786 ALA A CA 1
ATOM 6164 C C . ALA A 1 786 ? -1.918 -13.352 -2.277 1.00 60.09 786 ALA A C 1
ATOM 6166 O O . ALA A 1 786 ? -3.001 -13.067 -2.803 1.00 60.09 786 ALA A O 1
ATOM 6167 N N . MET A 1 787 ? -1.679 -13.119 -0.984 1.00 60.56 787 MET A N 1
ATOM 6168 C CA . MET A 1 787 ? -2.568 -12.402 -0.065 1.00 60.56 787 MET A CA 1
ATOM 6169 C C . MET A 1 787 ? -2.161 -10.931 0.116 1.00 60.56 787 MET A C 1
ATOM 6171 O O . MET A 1 787 ? -3.040 -10.093 0.306 1.00 60.56 787 MET A O 1
ATOM 6175 N N . LEU A 1 788 ? -0.865 -10.614 0.013 1.00 64.38 788 LEU A N 1
ATOM 6176 C CA . LEU A 1 788 ? -0.341 -9.242 0.019 1.00 64.38 788 LEU A CA 1
ATOM 6177 C C . LEU A 1 788 ? -0.948 -8.419 -1.135 1.00 64.38 788 LEU A C 1
ATOM 6179 O O . LEU A 1 788 ? -1.037 -8.904 -2.263 1.00 64.38 788 LEU A O 1
ATOM 6183 N N . GLY A 1 789 ? -1.383 -7.187 -0.854 1.00 63.62 789 GLY A N 1
ATOM 6184 C CA . GLY A 1 789 ? -2.099 -6.316 -1.798 1.00 63.62 789 GLY A CA 1
ATOM 6185 C C . GLY A 1 789 ? -3.627 -6.376 -1.717 1.00 63.62 789 GLY A C 1
ATOM 6186 O O . GLY A 1 789 ? -4.296 -5.603 -2.400 1.00 63.62 789 GLY A O 1
ATOM 6187 N N . LYS A 1 790 ? -4.199 -7.274 -0.902 1.00 68.62 790 LYS A N 1
ATOM 6188 C CA . LYS A 1 790 ? -5.657 -7.405 -0.719 1.00 68.62 790 LYS A CA 1
ATOM 6189 C C . LYS A 1 790 ? -6.128 -6.682 0.544 1.00 68.62 790 LYS A C 1
ATOM 6191 O O . LYS A 1 790 ? -5.503 -6.814 1.592 1.00 68.62 790 LYS A O 1
ATOM 6196 N N . CYS A 1 791 ? -7.297 -6.034 0.494 1.00 61.53 791 CYS A N 1
ATOM 6197 C CA . CYS A 1 791 ? -7.851 -5.230 1.602 1.00 61.53 791 CYS A CA 1
ATOM 6198 C C . CYS A 1 791 ? -8.014 -5.987 2.936 1.00 61.53 791 CYS A C 1
ATOM 6200 O O . CYS A 1 791 ? -8.021 -5.378 3.999 1.00 61.53 791 CYS A O 1
ATOM 6202 N N . GLY A 1 792 ? -8.157 -7.317 2.902 1.00 64.50 792 GLY A N 1
ATOM 6203 C CA . GLY A 1 792 ? -8.293 -8.133 4.114 1.00 64.50 792 GLY A CA 1
ATOM 6204 C C . GLY A 1 792 ? -6.997 -8.309 4.918 1.00 64.50 792 GLY A C 1
ATOM 6205 O O . GLY A 1 792 ? -7.066 -8.750 6.063 1.00 64.50 792 GLY A O 1
ATOM 6206 N N . PHE A 1 793 ? -5.835 -7.982 4.344 1.00 74.88 793 PHE A N 1
ATOM 6207 C CA . PHE A 1 793 ? -4.522 -8.215 4.947 1.00 74.88 793 PHE A CA 1
ATOM 6208 C C . PHE A 1 793 ? -3.837 -6.891 5.283 1.00 74.88 793 PHE A C 1
ATOM 6210 O O . PHE A 1 793 ? -3.234 -6.256 4.422 1.00 74.88 793 PHE A O 1
ATOM 6217 N N . SER A 1 794 ? -3.908 -6.483 6.550 1.00 84.81 794 SER A N 1
ATOM 6218 C CA . SER A 1 794 ? -3.140 -5.348 7.068 1.00 84.81 794 SER A CA 1
ATOM 6219 C C . SER A 1 794 ? -1.676 -5.675 7.358 1.00 84.81 794 SER A C 1
ATOM 6221 O O . SER A 1 794 ? -1.275 -6.840 7.434 1.00 84.81 794 SER A O 1
ATOM 6223 N N . LEU A 1 795 ? -0.867 -4.636 7.575 1.00 84.19 795 LEU A N 1
ATOM 6224 C CA . LEU A 1 795 ? 0.542 -4.759 7.967 1.00 84.19 795 LEU A CA 1
ATOM 6225 C C . LEU A 1 795 ? 0.729 -5.589 9.254 1.00 84.19 795 LEU A C 1
ATOM 6227 O O . LEU A 1 795 ? 1.745 -6.266 9.417 1.00 84.19 795 LEU A O 1
ATOM 6231 N N . ALA A 1 796 ? -0.262 -5.598 10.149 1.00 85.75 796 ALA A N 1
ATOM 6232 C CA . ALA A 1 796 ? -0.284 -6.427 11.351 1.00 85.75 796 ALA A CA 1
ATOM 6233 C C . ALA A 1 796 ? -0.197 -7.931 11.041 1.00 85.75 796 ALA A C 1
ATOM 6235 O O . ALA A 1 796 ? 0.401 -8.680 11.813 1.00 85.75 796 ALA A O 1
ATOM 6236 N N . PHE A 1 797 ? -0.712 -8.387 9.895 1.00 80.81 797 PHE A N 1
ATOM 6237 C CA . PHE A 1 797 ? -0.546 -9.782 9.490 1.00 80.81 797 PHE A CA 1
ATOM 6238 C C . PHE A 1 797 ? 0.913 -10.113 9.181 1.00 80.81 797 PHE A C 1
ATOM 6240 O O . PHE A 1 797 ? 1.376 -11.163 9.606 1.00 80.81 797 PHE A O 1
ATOM 6247 N N . ILE A 1 798 ? 1.671 -9.218 8.533 1.00 79.00 798 ILE A N 1
ATOM 6248 C CA . ILE A 1 798 ? 3.110 -9.416 8.252 1.00 79.00 798 ILE A CA 1
ATOM 6249 C C . ILE A 1 798 ? 3.883 -9.652 9.554 1.00 79.00 798 ILE A C 1
ATOM 6251 O O . ILE A 1 798 ? 4.761 -10.516 9.646 1.00 79.00 798 ILE A O 1
ATOM 6255 N N . LEU A 1 799 ? 3.519 -8.887 10.577 1.00 80.12 799 LEU A N 1
ATOM 6256 C CA . LEU A 1 799 ? 4.067 -8.976 11.915 1.00 80.12 799 LEU A CA 1
ATOM 6257 C C . LEU A 1 799 ? 3.729 -10.311 12.606 1.00 80.12 799 LEU A C 1
ATOM 6259 O O . LEU A 1 799 ? 4.645 -10.997 13.063 1.00 80.12 799 LEU A O 1
ATOM 6263 N N . LEU A 1 800 ? 2.451 -10.707 12.617 1.00 77.25 800 LEU A N 1
ATOM 6264 C CA . LEU A 1 800 ? 1.975 -11.983 13.179 1.00 77.25 800 LEU A CA 1
ATOM 6265 C C . LEU A 1 800 ? 2.642 -13.196 12.537 1.00 77.25 800 LEU A C 1
ATOM 6267 O O . LEU A 1 800 ? 2.971 -14.186 13.185 1.00 77.25 800 LEU A O 1
ATOM 6271 N N . PHE A 1 801 ? 2.822 -13.109 11.233 1.00 71.38 801 PHE A N 1
ATOM 6272 C CA . PHE A 1 801 ? 3.326 -14.178 10.408 1.00 71.38 801 PHE A CA 1
ATOM 6273 C C . PHE A 1 801 ? 4.840 -14.364 10.516 1.00 71.38 801 PHE A C 1
ATOM 6275 O O . PHE A 1 801 ? 5.322 -15.495 10.475 1.00 71.38 801 PHE A O 1
ATOM 6282 N N . SER A 1 802 ? 5.586 -13.277 10.716 1.00 65.94 802 SER A N 1
ATOM 6283 C CA . SER A 1 802 ? 7.037 -13.344 10.913 1.00 65.94 802 SER A CA 1
ATOM 6284 C C . SER A 1 802 ? 7.420 -14.126 12.177 1.00 65.94 802 SER A C 1
ATOM 6286 O O . SER A 1 802 ? 8.447 -14.795 12.175 1.00 65.94 802 SER A O 1
ATOM 6288 N N . ASP A 1 803 ? 6.588 -14.071 13.225 1.00 61.50 803 ASP A N 1
ATOM 6289 C CA . ASP A 1 803 ? 6.856 -14.656 14.545 1.00 61.50 803 ASP A CA 1
ATOM 6290 C C . ASP A 1 803 ? 5.594 -15.325 15.141 1.00 61.50 803 ASP A C 1
ATOM 6292 O O . ASP A 1 803 ? 5.122 -14.944 16.218 1.00 61.50 803 ASP A O 1
ATOM 6296 N N . ARG A 1 804 ? 5.030 -16.339 14.457 1.00 57.50 804 ARG A N 1
ATOM 6297 C CA . ARG A 1 804 ? 3.750 -16.981 14.850 1.00 57.50 804 ARG A CA 1
ATOM 6298 C C . ARG A 1 804 ? 3.691 -17.475 16.309 1.00 57.50 804 ARG A C 1
ATOM 6300 O O . ARG A 1 804 ? 2.594 -17.595 16.845 1.00 57.50 804 ARG A O 1
ATOM 6307 N N . SER A 1 805 ? 4.830 -17.767 16.939 1.00 55.25 805 SER A N 1
ATOM 6308 C CA . SER A 1 805 ? 4.934 -18.372 18.276 1.00 55.25 805 SER A CA 1
ATOM 6309 C C . SER A 1 805 ? 4.919 -17.379 19.448 1.00 55.25 805 SER A C 1
ATOM 6311 O O . SER A 1 805 ? 4.934 -17.800 20.597 1.00 55.25 805 SER A O 1
ATOM 6313 N N . CYS A 1 806 ? 4.948 -16.064 19.205 1.00 55.56 806 CYS A N 1
ATOM 6314 C CA . CYS A 1 806 ? 5.285 -15.091 20.260 1.00 55.56 806 CYS A CA 1
ATOM 6315 C C . CYS A 1 806 ? 4.098 -14.547 21.076 1.00 55.56 806 CYS A C 1
ATOM 6317 O O . CYS A 1 806 ? 4.326 -13.870 22.074 1.00 55.56 806 CYS A O 1
ATOM 6319 N N . ILE A 1 807 ? 2.855 -14.782 20.650 1.00 58.56 807 ILE A N 1
ATOM 6320 C CA . ILE A 1 807 ? 1.670 -14.106 21.224 1.00 58.56 807 ILE A CA 1
ATOM 6321 C C . ILE A 1 807 ? 0.842 -15.048 22.100 1.00 58.56 807 ILE A C 1
ATOM 6323 O O . ILE A 1 807 ? 0.201 -14.617 23.063 1.00 58.56 807 ILE A O 1
ATOM 6327 N N . VAL A 1 808 ? 0.860 -16.338 21.763 1.00 58.56 808 VAL A N 1
ATOM 6328 C CA . VAL A 1 808 ? 0.072 -17.367 22.435 1.00 58.56 808 VAL A CA 1
ATOM 6329 C C . VAL A 1 808 ? 0.814 -17.816 23.681 1.00 58.56 808 VAL A C 1
ATOM 6331 O O . VAL A 1 808 ? 1.860 -18.453 23.602 1.00 58.56 808 VAL A O 1
ATOM 6334 N N . ASP A 1 809 ? 0.251 -17.511 24.843 1.00 61.34 809 ASP A N 1
ATOM 6335 C CA . ASP A 1 809 ? 0.668 -18.165 26.073 1.00 61.34 809 ASP A CA 1
ATOM 6336 C C . ASP A 1 809 ? 0.316 -19.660 25.981 1.00 61.34 809 ASP A C 1
ATOM 6338 O O . ASP A 1 809 ? -0.812 -20.005 25.629 1.00 61.34 809 ASP A O 1
ATOM 6342 N N . GLY A 1 810 ? 1.249 -20.555 26.319 1.00 59.91 810 GLY A N 1
ATOM 6343 C CA . GLY A 1 810 ? 1.035 -22.010 26.274 1.00 59.91 810 GLY A CA 1
ATOM 6344 C C . GLY A 1 810 ? -0.124 -22.498 27.156 1.00 59.91 810 GLY A C 1
ATOM 6345 O O . GLY A 1 810 ? -0.570 -23.635 27.026 1.00 59.91 810 GLY A O 1
ATOM 6346 N N . ARG A 1 811 ? -0.647 -21.632 28.035 1.00 61.09 811 ARG A N 1
ATOM 6347 C CA . ARG A 1 811 ? -1.867 -21.857 28.823 1.00 61.09 811 ARG A CA 1
ATOM 6348 C C . ARG A 1 811 ? -3.158 -21.801 27.994 1.00 61.09 811 ARG A C 1
ATOM 6350 O O . ARG A 1 811 ? -4.172 -22.339 28.436 1.00 61.09 811 ARG A O 1
ATOM 6357 N N . PHE A 1 812 ? -3.154 -21.167 26.820 1.00 65.25 812 PHE A N 1
ATOM 6358 C CA . PHE A 1 812 ? -4.344 -21.037 25.979 1.00 65.25 812 PHE A CA 1
ATOM 6359 C C . PHE A 1 812 ? -4.530 -22.264 25.084 1.00 65.25 812 PHE A C 1
ATOM 6361 O O . PHE A 1 812 ? -3.756 -22.515 24.164 1.00 65.25 812 PHE A O 1
ATOM 6368 N N . ASN A 1 813 ? -5.605 -23.019 25.313 1.00 62.62 813 ASN A N 1
ATOM 6369 C CA . ASN A 1 813 ? -5.949 -24.165 24.478 1.00 62.62 813 ASN A CA 1
ATOM 6370 C C . ASN A 1 813 ? -6.686 -23.713 23.204 1.00 62.62 813 ASN A C 1
ATOM 6372 O O . ASN A 1 813 ? -7.915 -23.737 23.139 1.00 62.62 813 ASN A O 1
ATOM 6376 N N . LEU A 1 814 ? -5.932 -23.338 22.166 1.00 65.81 814 LEU A N 1
ATOM 6377 C CA . LEU A 1 814 ? -6.456 -22.903 20.858 1.00 65.81 814 LEU A CA 1
ATOM 6378 C C . LEU A 1 814 ? -7.042 -24.047 20.002 1.00 65.81 814 LEU A C 1
ATOM 6380 O O . LEU A 1 814 ? -7.254 -23.899 18.798 1.00 65.81 814 LEU A O 1
ATOM 6384 N N . ARG A 1 815 ? -7.327 -25.212 20.603 1.00 61.72 815 ARG A N 1
ATOM 6385 C CA . ARG A 1 815 ? -8.164 -26.245 19.967 1.00 61.72 815 ARG A CA 1
ATOM 6386 C C . ARG A 1 815 ? -9.620 -25.791 19.818 1.00 61.72 815 ARG A C 1
ATOM 6388 O O . ARG A 1 815 ? -10.322 -26.345 18.976 1.00 61.72 815 ARG A O 1
ATOM 6395 N N . TYR A 1 816 ? -10.041 -24.808 20.610 1.00 68.94 816 TYR A N 1
ATOM 6396 C CA . TYR A 1 816 ? -11.375 -24.212 20.612 1.00 68.94 816 TYR A CA 1
ATOM 6397 C C . TYR A 1 816 ? -11.331 -22.782 20.060 1.00 68.94 816 TYR A C 1
ATOM 6399 O O . TYR A 1 816 ? -10.262 -22.168 20.012 1.00 68.94 816 TYR A O 1
ATOM 6407 N N . LEU A 1 817 ? -12.486 -22.240 19.651 1.00 72.75 817 LEU A N 1
ATOM 6408 C CA . LEU A 1 817 ? -12.588 -20.807 19.367 1.00 72.75 817 LEU A CA 1
ATOM 6409 C C . LEU A 1 817 ? -12.221 -20.007 20.633 1.00 72.75 817 LEU A C 1
ATOM 6411 O O . LEU A 1 817 ? -12.550 -20.442 21.740 1.00 72.75 817 LEU A O 1
ATOM 6415 N N . PRO A 1 818 ? -11.510 -18.874 20.503 1.00 76.12 818 PRO A N 1
ATOM 6416 C CA . PRO A 1 818 ? -11.047 -18.122 21.660 1.00 76.12 818 PRO A CA 1
ATOM 6417 C C . PRO A 1 818 ? -12.234 -17.473 22.378 1.00 76.12 818 PRO A C 1
ATOM 6419 O O . PRO A 1 818 ? -13.075 -16.829 21.752 1.00 76.12 818 PRO A O 1
ATOM 6422 N N . SER A 1 819 ? -12.295 -17.626 23.701 1.00 74.62 819 SER A N 1
ATOM 6423 C CA . SER A 1 819 ? -13.262 -16.897 24.524 1.00 74.62 819 SER A CA 1
ATOM 6424 C C . SER A 1 819 ? -12.921 -15.412 24.569 1.00 74.62 819 SER A C 1
ATOM 6426 O O . SER A 1 819 ? -11.778 -15.021 24.324 1.00 74.62 819 SER A O 1
ATOM 6428 N N . SER A 1 820 ? -13.890 -14.575 24.945 1.00 77.25 820 SER A N 1
ATOM 6429 C CA . SER A 1 820 ? -13.664 -13.132 25.042 1.00 77.25 820 SER A CA 1
ATOM 6430 C C . SER A 1 820 ? -12.453 -12.774 25.911 1.00 77.25 820 SER A C 1
ATOM 6432 O O . SER A 1 820 ? -11.698 -11.891 25.530 1.00 77.25 820 SER A O 1
ATOM 6434 N N . GLN A 1 821 ? -12.238 -13.454 27.043 1.00 76.06 821 GLN A N 1
ATOM 6435 C CA . GLN A 1 821 ? -11.088 -13.198 27.924 1.00 76.06 821 GLN A CA 1
ATOM 6436 C C . GLN A 1 821 ? -9.756 -13.546 27.245 1.00 76.06 821 GLN A C 1
ATOM 6438 O O . GLN A 1 821 ? -8.770 -12.824 27.390 1.00 76.06 821 GLN A O 1
ATOM 6443 N N . ILE A 1 822 ? -9.735 -14.637 26.471 1.00 78.12 822 ILE A N 1
ATOM 6444 C CA . ILE A 1 822 ? -8.562 -15.039 25.693 1.00 78.12 822 ILE A CA 1
ATOM 6445 C C . ILE A 1 822 ? -8.289 -13.992 24.610 1.00 78.12 822 ILE A C 1
ATOM 6447 O O . ILE A 1 822 ? -7.148 -13.557 24.487 1.00 78.12 822 ILE A O 1
ATOM 6451 N N . ILE A 1 823 ? -9.313 -13.527 23.882 1.00 79.94 823 ILE A N 1
ATOM 6452 C CA . ILE A 1 823 ? -9.157 -12.462 22.876 1.00 79.94 823 ILE A CA 1
ATOM 6453 C C . ILE A 1 823 ? -8.536 -11.216 23.519 1.00 79.94 823 ILE A C 1
ATOM 6455 O O . ILE A 1 823 ? -7.536 -10.723 23.006 1.00 79.94 823 ILE A O 1
ATOM 6459 N N . THR A 1 824 ? -9.044 -10.763 24.669 1.00 79.38 824 THR A N 1
ATOM 6460 C CA . THR A 1 824 ? -8.486 -9.617 25.406 1.00 79.38 824 THR A CA 1
ATOM 6461 C C . THR A 1 824 ? -7.018 -9.813 25.766 1.00 79.38 824 THR A C 1
ATOM 6463 O O . THR A 1 824 ? -6.190 -8.955 25.463 1.00 79.38 824 THR A O 1
ATOM 6466 N N . SER A 1 825 ? -6.657 -10.969 26.322 1.00 78.69 825 SER A N 1
ATOM 6467 C CA . SER A 1 825 ? -5.256 -11.260 26.644 1.00 78.69 825 SER A CA 1
ATOM 6468 C C . SER A 1 825 ? -4.352 -11.302 25.403 1.00 78.69 825 SER A C 1
ATOM 6470 O O . SER A 1 825 ? -3.231 -10.800 25.439 1.00 78.69 825 SER A O 1
ATOM 6472 N N . LEU A 1 826 ? -4.840 -11.833 24.275 1.00 81.62 826 LEU A N 1
ATOM 6473 C CA . LEU A 1 826 ? -4.093 -11.868 23.018 1.00 81.62 826 LEU A CA 1
ATOM 6474 C C . LEU A 1 826 ? -3.906 -10.460 22.441 1.00 81.62 826 LEU A C 1
ATOM 6476 O O . LEU A 1 826 ? -2.812 -10.153 21.972 1.00 81.62 826 LEU A O 1
ATOM 6480 N N . VAL A 1 827 ? -4.932 -9.604 22.501 1.00 85.19 827 VAL A N 1
ATOM 6481 C CA . VAL A 1 827 ? -4.860 -8.194 22.079 1.00 85.19 827 VAL A CA 1
ATOM 6482 C C . VAL A 1 827 ? -3.814 -7.449 22.908 1.00 85.19 827 VAL A C 1
ATOM 6484 O O . VAL A 1 827 ? -2.925 -6.820 22.338 1.00 85.19 827 VAL A O 1
ATOM 6487 N N . GLN A 1 828 ? -3.838 -7.589 24.238 1.00 82.25 828 GLN A N 1
ATOM 6488 C CA . GLN A 1 828 ? -2.827 -6.990 25.117 1.00 82.25 828 GLN A CA 1
ATOM 6489 C C . GLN A 1 828 ? -1.410 -7.502 24.804 1.00 82.25 828 GLN A C 1
ATOM 6491 O O . GLN A 1 828 ? -0.470 -6.714 24.682 1.00 82.25 828 GLN A O 1
ATOM 6496 N N . ASN A 1 829 ? -1.242 -8.815 24.608 1.00 80.50 829 ASN A N 1
ATOM 6497 C CA . ASN A 1 829 ? 0.044 -9.411 24.230 1.00 80.50 829 ASN A CA 1
ATOM 6498 C C . ASN A 1 829 ? 0.534 -8.895 22.871 1.00 80.50 829 ASN A C 1
ATOM 6500 O O . ASN A 1 829 ? 1.723 -8.646 22.690 1.00 80.50 829 ASN A O 1
ATOM 6504 N N . PHE A 1 830 ? -0.369 -8.712 21.909 1.00 84.75 830 PHE A N 1
ATOM 6505 C CA . PHE A 1 830 ? -0.013 -8.217 20.586 1.00 84.75 830 PHE A CA 1
ATOM 6506 C C . PHE A 1 830 ? 0.378 -6.737 20.615 1.00 84.75 830 PHE A C 1
ATOM 6508 O O . PHE A 1 830 ? 1.404 -6.366 20.048 1.00 84.75 830 PHE A O 1
ATOM 6515 N N . ILE A 1 831 ? -0.372 -5.907 21.341 1.00 85.81 831 ILE A N 1
ATOM 6516 C CA . ILE A 1 831 ? -0.051 -4.491 21.566 1.00 85.81 831 ILE A CA 1
ATOM 6517 C C . ILE A 1 831 ? 1.294 -4.351 22.283 1.00 85.81 831 ILE A C 1
ATOM 6519 O O . ILE A 1 831 ? 2.160 -3.592 21.841 1.00 85.81 831 ILE A O 1
ATOM 6523 N N . SER A 1 832 ? 1.501 -5.118 23.355 1.00 80.75 832 SER A N 1
ATOM 6524 C CA . SER A 1 832 ? 2.755 -5.088 24.105 1.00 80.75 832 SER A CA 1
ATOM 6525 C C . SER A 1 832 ? 3.932 -5.560 23.257 1.00 80.75 832 SER A C 1
ATOM 6527 O O . SER A 1 832 ? 5.008 -4.974 23.334 1.00 80.75 832 SER A O 1
ATOM 6529 N N . TRP A 1 833 ? 3.731 -6.536 22.373 1.00 80.00 833 TRP A N 1
ATOM 6530 C CA . TRP A 1 833 ? 4.749 -6.963 21.422 1.00 80.00 833 TRP A CA 1
ATOM 6531 C C . TRP A 1 833 ? 5.049 -5.898 20.355 1.00 80.00 833 TRP A C 1
ATOM 6533 O O . TRP A 1 833 ? 6.221 -5.661 20.051 1.00 80.00 833 TRP A O 1
ATOM 6543 N N . ILE A 1 834 ? 4.039 -5.206 19.806 1.00 82.38 834 ILE A N 1
ATOM 6544 C CA . ILE A 1 834 ? 4.256 -4.084 18.871 1.00 82.38 834 ILE A CA 1
ATOM 6545 C C . ILE A 1 834 ? 5.077 -2.982 19.551 1.00 82.38 834 ILE A C 1
ATOM 6547 O O . ILE A 1 834 ? 5.977 -2.441 18.915 1.00 82.38 834 ILE A O 1
ATOM 6551 N N . ARG A 1 835 ? 4.850 -2.709 20.840 1.00 79.38 835 ARG A N 1
ATOM 6552 C CA . ARG A 1 835 ? 5.557 -1.656 21.581 1.00 79.38 835 ARG A CA 1
ATOM 6553 C C . ARG A 1 835 ? 6.939 -2.051 22.118 1.00 79.38 835 ARG A C 1
ATOM 6555 O O . ARG A 1 835 ? 7.906 -1.347 21.861 1.00 79.38 835 ARG A O 1
ATOM 6562 N N . TYR A 1 836 ? 7.047 -3.142 22.871 1.00 74.38 836 TYR A N 1
ATOM 6563 C CA . TYR A 1 836 ? 8.230 -3.463 23.689 1.00 74.38 836 TYR A CA 1
ATOM 6564 C C . TYR A 1 836 ? 9.175 -4.503 23.066 1.00 74.38 836 TYR A C 1
ATOM 6566 O O . TYR A 1 836 ? 10.221 -4.806 23.639 1.00 74.38 836 TYR A O 1
ATOM 6574 N N . SER A 1 837 ? 8.840 -5.050 21.890 1.00 70.94 837 SER A N 1
ATOM 6575 C CA . SER A 1 837 ? 9.586 -6.145 21.247 1.00 70.94 837 SER A CA 1
ATOM 6576 C C . SER A 1 837 ? 9.661 -7.437 22.087 1.00 70.94 837 SER A C 1
ATOM 6578 O O . SER A 1 837 ? 9.181 -7.526 23.213 1.00 70.94 837 SER A O 1
ATOM 6580 N N . LYS A 1 838 ? 10.272 -8.483 21.516 1.00 61.38 838 LYS A N 1
ATOM 6581 C CA . LYS A 1 838 ? 10.414 -9.820 22.118 1.00 61.38 838 LYS A CA 1
ATOM 6582 C C . LYS A 1 838 ? 11.346 -9.836 23.335 1.00 61.38 838 LYS A C 1
ATOM 6584 O O . LYS A 1 838 ? 11.151 -10.659 24.227 1.00 61.38 838 LYS A O 1
ATOM 6589 N N . THR A 1 839 ? 12.383 -8.992 23.362 1.00 59.47 839 THR A N 1
ATOM 6590 C CA . THR A 1 839 ? 13.388 -9.021 24.443 1.00 59.47 839 THR A CA 1
ATOM 6591 C C . THR A 1 839 ? 12.875 -8.403 25.739 1.00 59.47 839 THR A C 1
ATOM 6593 O O . THR A 1 839 ? 13.402 -8.727 26.802 1.00 59.47 839 THR A O 1
ATOM 6596 N N . GLY A 1 840 ? 11.798 -7.611 25.676 1.00 54.12 840 GLY A N 1
ATOM 6597 C CA . GLY A 1 840 ? 11.208 -6.968 26.843 1.00 54.12 840 GLY A CA 1
ATOM 6598 C C . GLY A 1 840 ? 12.136 -5.941 27.491 1.00 54.12 840 GLY A C 1
ATOM 6599 O O . GLY A 1 840 ? 11.986 -5.694 28.686 1.00 54.12 840 GLY A O 1
ATOM 6600 N N . ASP A 1 841 ? 13.087 -5.373 26.745 1.00 57.34 841 ASP A N 1
ATOM 6601 C CA . ASP A 1 841 ? 13.945 -4.303 27.252 1.00 57.34 841 ASP A CA 1
ATOM 6602 C C . ASP A 1 841 ? 13.115 -3.019 27.397 1.00 57.34 841 ASP A C 1
ATOM 6604 O O . ASP A 1 841 ? 12.673 -2.438 26.408 1.00 57.34 841 ASP A O 1
ATOM 6608 N N . ASP A 1 842 ? 12.912 -2.574 28.642 1.00 50.97 842 ASP A N 1
ATOM 6609 C CA . ASP A 1 842 ? 12.112 -1.387 29.002 1.00 50.97 842 ASP A CA 1
ATOM 6610 C C . ASP A 1 842 ? 12.656 -0.073 28.417 1.00 50.97 842 ASP A C 1
ATOM 6612 O O . ASP A 1 842 ? 11.973 0.947 28.428 1.00 50.97 842 ASP A O 1
ATOM 6616 N N . SER A 1 843 ? 13.889 -0.091 27.910 1.00 48.88 843 SER A N 1
ATOM 6617 C CA . SER A 1 843 ? 14.634 1.084 27.465 1.00 48.88 843 SER A CA 1
ATOM 6618 C C . SER A 1 843 ? 14.670 1.280 25.950 1.00 48.88 843 SER A C 1
ATOM 6620 O O . SER A 1 843 ? 15.398 2.157 25.479 1.00 48.88 843 SER A O 1
ATOM 6622 N N . SER A 1 844 ? 13.935 0.493 25.151 1.00 53.91 844 SER A N 1
ATOM 6623 C CA . SER A 1 844 ? 13.881 0.771 23.714 1.00 53.91 844 SER A CA 1
ATOM 6624 C C . SER A 1 844 ? 13.100 2.062 23.485 1.00 53.91 844 SER A C 1
ATOM 6626 O O . SER A 1 844 ? 11.874 2.067 23.588 1.00 53.91 844 SER A O 1
ATOM 6628 N N . SER A 1 845 ? 13.812 3.145 23.165 1.00 66.31 845 SER A N 1
ATOM 6629 C CA . SER A 1 845 ? 13.219 4.371 22.632 1.00 66.31 845 SER A CA 1
ATOM 6630 C C . SER A 1 845 ? 12.197 4.018 21.543 1.00 66.31 845 SER A C 1
ATOM 6632 O O . SER A 1 845 ? 12.389 3.056 20.786 1.00 66.31 845 SER A O 1
ATOM 6634 N N . LEU A 1 846 ? 11.110 4.791 21.438 1.00 70.19 846 LEU A N 1
ATOM 6635 C CA . LEU A 1 846 ? 10.114 4.660 20.362 1.00 70.19 846 LEU A CA 1
ATOM 6636 C C . LEU A 1 846 ? 10.804 4.552 18.991 1.00 70.19 846 LEU A C 1
ATOM 6638 O O . LEU A 1 846 ? 10.430 3.746 18.137 1.00 70.19 846 LEU A O 1
ATOM 6642 N N . LEU A 1 847 ? 11.907 5.286 18.846 1.00 72.56 847 LEU A N 1
ATOM 6643 C CA . LEU A 1 847 ? 12.832 5.223 17.732 1.00 72.56 847 LEU A CA 1
ATOM 6644 C C . LEU A 1 847 ? 13.416 3.816 17.498 1.00 72.56 847 LEU A C 1
ATOM 6646 O O . LEU A 1 847 ? 13.233 3.271 16.410 1.00 72.56 847 LEU A O 1
ATOM 6650 N N . ARG A 1 848 ? 14.055 3.183 18.488 1.00 74.06 848 ARG A N 1
ATOM 6651 C CA . ARG A 1 848 ? 14.635 1.834 18.344 1.00 74.06 848 ARG A CA 1
ATOM 6652 C C . ARG A 1 848 ? 13.594 0.761 18.022 1.00 74.06 848 ARG A C 1
ATOM 6654 O O . ARG A 1 848 ? 13.878 -0.173 17.271 1.00 74.06 848 ARG A O 1
ATOM 6661 N N . ARG A 1 849 ? 12.373 0.871 18.552 1.00 76.94 849 ARG A N 1
ATOM 6662 C CA . ARG A 1 849 ? 11.307 -0.065 18.167 1.00 76.94 849 ARG A CA 1
ATOM 6663 C C . ARG A 1 849 ? 10.829 0.188 16.742 1.00 76.94 849 ARG A C 1
ATOM 6665 O O . ARG A 1 849 ? 10.650 -0.761 15.975 1.00 76.94 849 ARG A O 1
ATOM 6672 N N . SER A 1 850 ? 10.646 1.454 16.375 1.00 78.69 850 SER A N 1
ATOM 6673 C CA . SER A 1 850 ? 10.214 1.829 15.030 1.00 78.69 850 SER A CA 1
ATOM 6674 C C . SER A 1 850 ? 11.198 1.361 13.957 1.00 78.69 850 SER A C 1
ATOM 6676 O O . SER A 1 850 ? 10.759 0.922 12.894 1.00 78.69 850 SER A O 1
ATOM 6678 N N . THR A 1 851 ? 12.507 1.357 14.236 1.00 76.25 851 THR A N 1
ATOM 6679 C CA . THR A 1 851 ? 13.521 0.828 13.313 1.00 76.25 851 THR A CA 1
ATOM 6680 C C . THR A 1 851 ? 13.408 -0.689 13.167 1.00 76.25 851 THR A C 1
ATOM 6682 O O . THR A 1 851 ? 13.430 -1.184 12.041 1.00 76.25 851 THR A O 1
ATOM 6685 N N . GLU A 1 852 ? 13.186 -1.439 14.253 1.00 77.25 852 GLU A N 1
ATOM 6686 C CA . GLU A 1 852 ? 12.971 -2.893 14.188 1.00 77.25 852 GLU A CA 1
ATOM 6687 C C . GLU A 1 852 ? 11.719 -3.259 13.372 1.00 77.25 852 GLU A C 1
ATOM 6689 O O . GLU A 1 852 ? 11.757 -4.149 12.517 1.00 77.25 852 GLU A O 1
ATOM 6694 N N . LEU A 1 853 ? 10.608 -2.554 13.605 1.00 82.44 853 LEU A N 1
ATOM 6695 C CA . LEU A 1 853 ? 9.372 -2.728 12.842 1.00 82.44 853 LEU A CA 1
ATOM 6696 C C . LEU A 1 853 ? 9.567 -2.358 11.366 1.00 82.44 853 LEU A C 1
ATOM 6698 O O . LEU A 1 853 ? 9.146 -3.102 10.478 1.00 82.44 853 LEU A O 1
ATOM 6702 N N . SER A 1 854 ? 10.271 -1.256 11.101 1.00 82.50 854 SER A N 1
ATOM 6703 C CA . SER A 1 854 ? 10.580 -0.793 9.746 1.00 82.50 854 SER A CA 1
ATOM 6704 C C . SER A 1 854 ? 11.413 -1.811 8.970 1.00 82.50 854 SER A C 1
ATOM 6706 O O . SER A 1 854 ? 11.103 -2.113 7.822 1.00 82.50 854 SER A O 1
ATOM 6708 N N . LEU A 1 855 ? 12.423 -2.419 9.598 1.00 77.38 855 LEU A N 1
ATOM 6709 C CA . LEU A 1 855 ? 13.232 -3.472 8.975 1.00 77.38 855 LEU A CA 1
ATOM 6710 C C . LEU A 1 855 ? 12.393 -4.680 8.556 1.00 77.38 855 LEU A C 1
ATOM 6712 O O . LEU A 1 855 ? 12.592 -5.232 7.473 1.00 77.38 855 LEU A O 1
ATOM 6716 N N . ARG A 1 856 ? 11.436 -5.092 9.395 1.00 77.50 856 ARG A N 1
ATOM 6717 C CA . ARG A 1 856 ? 10.523 -6.201 9.078 1.00 77.50 856 ARG A CA 1
ATOM 6718 C C . ARG A 1 856 ? 9.628 -5.864 7.887 1.00 77.50 856 ARG A C 1
ATOM 6720 O O . ARG A 1 856 ? 9.402 -6.726 7.043 1.00 77.50 856 ARG A O 1
ATOM 6727 N N . LEU A 1 857 ? 9.150 -4.627 7.798 1.00 82.38 857 LEU A N 1
ATOM 6728 C CA . LEU A 1 857 ? 8.340 -4.154 6.678 1.00 82.38 857 LEU A CA 1
ATOM 6729 C C . LEU A 1 857 ? 9.145 -4.056 5.371 1.00 82.38 857 LEU A C 1
ATOM 6731 O O . LEU A 1 857 ? 8.686 -4.560 4.347 1.00 82.38 857 LEU A O 1
ATOM 6735 N N . ILE A 1 858 ? 10.369 -3.513 5.409 1.00 77.50 858 ILE A N 1
ATOM 6736 C CA . ILE A 1 858 ? 11.264 -3.438 4.238 1.00 77.50 858 ILE A CA 1
ATOM 6737 C C . ILE A 1 858 ? 11.559 -4.839 3.689 1.00 77.50 858 ILE A C 1
ATOM 6739 O O . ILE A 1 858 ? 11.474 -5.053 2.483 1.00 77.50 858 ILE A O 1
ATOM 6743 N N . ARG A 1 859 ? 11.822 -5.827 4.559 1.00 70.94 859 ARG A N 1
ATOM 6744 C CA . ARG A 1 859 ? 12.040 -7.231 4.149 1.00 70.94 859 ARG A CA 1
ATOM 6745 C C . ARG A 1 859 ? 10.851 -7.857 3.412 1.00 70.94 859 ARG A C 1
ATOM 6747 O O . ARG A 1 859 ? 11.041 -8.845 2.712 1.00 70.94 859 ARG A O 1
ATOM 6754 N N . ASN A 1 860 ? 9.646 -7.318 3.595 1.00 74.00 860 ASN A N 1
ATOM 6755 C CA . ASN A 1 860 ? 8.421 -7.762 2.929 1.00 74.00 860 ASN A CA 1
ATOM 6756 C C . ASN A 1 860 ? 7.960 -6.779 1.833 1.00 74.00 860 ASN A C 1
ATOM 6758 O O . ASN A 1 860 ? 6.811 -6.840 1.396 1.00 74.00 860 ASN A O 1
ATOM 6762 N N . GLY A 1 861 ? 8.834 -5.861 1.402 1.00 72.56 861 GLY A N 1
ATOM 6763 C CA . GLY A 1 861 ? 8.561 -4.927 0.313 1.00 72.56 861 GLY A CA 1
ATOM 6764 C C . GLY A 1 861 ? 7.539 -3.835 0.645 1.00 72.56 861 GLY A C 1
ATOM 6765 O O . GLY A 1 861 ? 6.881 -3.347 -0.262 1.00 72.56 861 GLY A O 1
ATOM 6766 N N . GLN A 1 862 ? 7.384 -3.428 1.905 1.00 81.50 862 GLN A N 1
ATOM 6767 C CA . GLN A 1 862 ? 6.401 -2.409 2.313 1.00 81.50 862 GLN A CA 1
ATOM 6768 C C . GLN A 1 862 ? 7.067 -1.040 2.537 1.00 81.50 862 GLN A C 1
ATOM 6770 O O . GLN A 1 862 ? 7.203 -0.595 3.677 1.00 81.50 862 GLN A O 1
ATOM 6775 N N . SER A 1 863 ? 7.556 -0.383 1.481 1.00 78.81 863 SER A N 1
ATOM 6776 C CA . SER A 1 863 ? 8.349 0.850 1.626 1.00 78.81 863 SER A CA 1
ATOM 6777 C C . SER A 1 863 ? 7.515 2.108 1.876 1.00 78.81 863 SER A C 1
ATOM 6779 O O . SER A 1 863 ? 7.961 2.944 2.668 1.00 78.81 863 SER A O 1
ATOM 6781 N N . ASP A 1 864 ? 6.299 2.243 1.325 1.00 78.00 864 ASP A N 1
ATOM 6782 C CA . ASP A 1 864 ? 5.455 3.413 1.636 1.00 78.00 864 ASP A CA 1
ATOM 6783 C C . ASP A 1 864 ? 4.953 3.372 3.074 1.00 78.00 864 ASP A C 1
ATOM 6785 O O . ASP A 1 864 ? 4.860 4.410 3.732 1.00 78.00 864 ASP A O 1
ATOM 6789 N N . ALA A 1 865 ? 4.652 2.178 3.587 1.00 82.00 865 ALA A N 1
ATOM 6790 C CA . ALA A 1 865 ? 4.297 2.002 4.987 1.00 82.00 865 ALA A CA 1
ATOM 6791 C C . ALA A 1 865 ? 5.425 2.452 5.928 1.00 82.00 865 ALA A C 1
ATOM 6793 O O . ALA A 1 865 ? 5.178 3.129 6.927 1.00 82.00 865 ALA A O 1
ATOM 6794 N N . VAL A 1 866 ? 6.669 2.112 5.588 1.00 83.81 866 VAL A N 1
ATOM 6795 C CA . VAL A 1 866 ? 7.843 2.477 6.386 1.00 83.81 866 VAL A CA 1
ATOM 6796 C C . VAL A 1 866 ? 8.097 3.973 6.329 1.00 83.81 866 VAL A C 1
ATOM 6798 O O . VAL A 1 866 ? 8.279 4.577 7.380 1.00 83.81 866 VAL A O 1
ATOM 6801 N N . GLU A 1 867 ? 8.055 4.598 5.147 1.00 83.38 867 GLU A N 1
ATOM 6802 C CA . GLU A 1 867 ? 8.196 6.055 5.034 1.00 83.38 867 GLU A CA 1
ATOM 6803 C C . GLU A 1 867 ? 7.202 6.769 5.961 1.00 83.38 867 GLU A C 1
ATOM 6805 O O . GLU A 1 867 ? 7.594 7.655 6.721 1.00 83.38 867 GLU A O 1
ATOM 6810 N N . ARG A 1 868 ? 5.938 6.329 5.960 1.00 81.06 868 ARG A N 1
ATOM 6811 C CA . ARG A 1 868 ? 4.879 6.906 6.793 1.00 81.06 868 ARG A CA 1
ATOM 6812 C C . ARG A 1 868 ? 5.152 6.742 8.284 1.00 81.06 868 ARG A C 1
ATOM 6814 O O . ARG A 1 868 ? 5.082 7.730 9.009 1.00 81.06 868 ARG A O 1
ATOM 6821 N N . ILE A 1 869 ? 5.541 5.548 8.737 1.00 82.88 869 ILE A N 1
ATOM 6822 C CA . ILE A 1 869 ? 5.924 5.312 10.141 1.00 82.88 869 ILE A CA 1
ATOM 6823 C C . ILE A 1 869 ? 7.093 6.215 10.540 1.00 82.88 869 ILE A C 1
ATOM 6825 O O . ILE A 1 869 ? 7.046 6.853 11.589 1.00 82.88 869 ILE A O 1
ATOM 6829 N N . LEU A 1 870 ? 8.129 6.310 9.703 1.00 82.44 870 LEU A N 1
ATOM 6830 C CA . LEU A 1 870 ? 9.304 7.123 10.009 1.00 82.44 870 LEU A CA 1
ATOM 6831 C C . LEU A 1 870 ? 8.978 8.623 10.052 1.00 82.44 870 LEU A C 1
ATOM 6833 O O . LEU A 1 870 ? 9.602 9.346 10.825 1.00 82.44 870 LEU A O 1
ATOM 6837 N N . VAL A 1 871 ? 7.995 9.092 9.276 1.00 77.94 871 VAL A N 1
ATOM 6838 C CA . VAL A 1 871 ? 7.476 10.467 9.370 1.00 77.94 871 VAL A CA 1
ATOM 6839 C C . VAL A 1 871 ? 6.753 10.697 10.699 1.00 77.94 871 VAL A C 1
ATOM 6841 O O . VAL A 1 871 ? 6.995 11.725 11.328 1.00 77.94 871 VAL A O 1
ATOM 6844 N N . VAL A 1 872 ? 5.933 9.743 11.162 1.00 75.88 872 VAL A N 1
ATOM 6845 C CA . VAL A 1 872 ? 5.266 9.827 12.479 1.00 75.88 872 VAL A CA 1
ATOM 6846 C C . VAL A 1 872 ? 6.297 9.908 13.604 1.00 75.88 872 VAL A C 1
ATOM 6848 O O . VAL A 1 872 ? 6.212 10.781 14.462 1.00 75.88 872 VAL A O 1
ATOM 6851 N N . VAL A 1 873 ? 7.303 9.033 13.560 1.00 77.88 873 VAL A N 1
ATOM 6852 C CA . VAL A 1 873 ? 8.391 8.982 14.546 1.00 77.88 873 VAL A CA 1
ATOM 6853 C C . VAL A 1 873 ? 9.228 10.260 14.501 1.00 77.88 873 VAL A C 1
ATOM 6855 O O . VAL A 1 873 ? 9.631 10.783 15.531 1.00 77.88 873 VAL A O 1
ATOM 6858 N N . GLU A 1 874 ? 9.501 10.812 13.315 1.00 75.75 874 GLU A N 1
ATOM 6859 C CA . GLU A 1 874 ? 10.213 12.087 13.219 1.00 75.75 874 GLU A CA 1
ATOM 6860 C C . GLU A 1 874 ? 9.392 13.242 13.812 1.00 75.75 874 GLU A C 1
ATOM 6862 O O . GLU A 1 874 ? 9.973 14.128 14.441 1.00 75.75 874 GLU A O 1
ATOM 6867 N N . ALA A 1 875 ? 8.068 13.243 13.626 1.00 70.62 875 ALA A N 1
ATOM 6868 C CA . ALA A 1 875 ? 7.181 14.255 14.190 1.00 70.62 875 ALA A CA 1
ATOM 6869 C C . ALA A 1 875 ? 7.146 14.195 15.726 1.00 70.62 875 ALA A C 1
ATOM 6871 O O . ALA A 1 875 ? 7.303 15.239 16.359 1.00 70.62 875 ALA A O 1
ATOM 6872 N N . SER A 1 876 ? 7.047 13.002 16.326 1.00 70.19 876 SER A N 1
ATOM 6873 C CA . SER A 1 876 ? 7.101 12.856 17.791 1.00 70.19 876 SER A CA 1
ATOM 6874 C C . SER A 1 876 ? 8.460 13.283 18.357 1.00 70.19 876 SER A C 1
ATOM 6876 O O . SER A 1 876 ? 8.529 14.102 19.273 1.00 70.19 876 SER A O 1
ATOM 6878 N N . LEU A 1 877 ? 9.561 12.877 17.714 1.00 69.44 877 LEU A N 1
ATOM 6879 C CA . LEU A 1 877 ? 10.913 13.278 18.122 1.00 69.44 877 LEU A CA 1
ATOM 6880 C C . LEU A 1 877 ? 11.172 14.788 18.007 1.00 69.44 877 LEU A C 1
ATOM 6882 O O . LEU A 1 877 ? 12.060 15.312 18.677 1.00 69.44 877 LEU A O 1
ATOM 6886 N N . ARG A 1 878 ? 10.466 15.523 17.137 1.00 63.84 878 ARG A N 1
ATOM 6887 C CA . ARG A 1 878 ? 10.582 16.995 17.087 1.00 63.84 878 ARG A CA 1
ATOM 6888 C C . ARG A 1 878 ? 9.971 17.652 18.322 1.00 63.84 878 ARG A C 1
ATOM 6890 O O . ARG A 1 878 ? 10.512 18.668 18.758 1.00 63.84 878 ARG A O 1
ATOM 6897 N N . GLY A 1 879 ? 8.913 17.061 18.881 1.00 58.09 879 GLY A N 1
ATOM 6898 C CA . GLY A 1 879 ? 8.372 17.437 20.186 1.00 58.09 879 GLY A CA 1
ATOM 6899 C C . GLY A 1 879 ? 9.432 17.275 21.274 1.00 58.09 879 GLY A C 1
ATOM 6900 O O . GLY A 1 879 ? 9.772 18.250 21.947 1.00 58.09 879 GLY A O 1
ATOM 6901 N N . GLU A 1 880 ? 10.064 16.098 21.337 1.00 53.91 880 GLU A N 1
ATOM 6902 C CA . GLU A 1 880 ? 11.144 15.809 22.292 1.00 53.91 880 GLU A CA 1
ATOM 6903 C C . GLU A 1 880 ? 12.375 16.704 22.106 1.00 53.91 880 GLU A C 1
ATOM 6905 O O . GLU A 1 880 ? 12.933 17.175 23.087 1.00 53.91 880 GLU A O 1
ATOM 6910 N N . LYS A 1 881 ? 12.809 17.005 20.872 1.00 46.94 881 LYS A N 1
ATOM 6911 C CA . LYS A 1 881 ? 14.025 17.807 20.605 1.00 46.94 881 LYS A CA 1
ATOM 6912 C C . LYS A 1 881 ? 13.960 19.253 21.098 1.00 46.94 881 LYS A C 1
ATOM 6914 O O . LYS A 1 881 ? 15.008 19.894 21.185 1.00 46.94 881 LYS A O 1
ATOM 6919 N N . THR A 1 882 ? 12.781 19.776 21.442 1.00 45.78 882 THR A N 1
ATOM 6920 C CA . THR A 1 882 ? 12.712 21.041 22.200 1.00 45.78 882 THR A CA 1
ATOM 6921 C C . THR A 1 882 ? 13.308 20.906 23.611 1.00 45.78 882 THR A C 1
ATOM 6923 O O . THR A 1 882 ? 13.718 21.905 24.200 1.00 45.78 882 THR A O 1
ATOM 6926 N N . PHE A 1 883 ? 13.489 19.675 24.096 1.00 36.53 883 PHE A N 1
ATOM 6927 C CA . PHE A 1 883 ? 14.138 19.303 25.344 1.00 36.53 883 PHE A CA 1
ATOM 6928 C C . PHE A 1 883 ? 15.401 18.466 25.101 1.00 36.53 883 PHE A C 1
ATOM 6930 O O . PHE A 1 883 ? 15.329 17.284 24.801 1.00 36.53 883 PHE A O 1
ATOM 6937 N N . GLY A 1 884 ? 16.574 19.078 25.289 1.00 40.19 884 GLY A N 1
ATOM 6938 C CA . GLY A 1 884 ? 17.792 18.470 25.860 1.00 40.19 884 GLY A CA 1
ATOM 6939 C C . GLY A 1 884 ? 18.448 17.218 25.248 1.00 40.19 884 GLY A C 1
ATOM 6940 O O . GLY A 1 884 ? 19.606 16.975 25.571 1.00 40.19 884 GLY A O 1
ATOM 6941 N N . CYS A 1 885 ? 17.817 16.448 24.361 1.00 36.25 885 CYS A N 1
ATOM 6942 C CA . CYS A 1 885 ? 18.401 15.261 23.734 1.00 36.25 885 CYS A CA 1
ATOM 6943 C C . CYS A 1 885 ? 19.209 15.670 22.491 1.00 36.25 885 CYS A C 1
ATOM 6945 O O . CYS A 1 885 ? 19.014 15.220 21.359 1.00 36.25 885 CYS A O 1
ATOM 6947 N N . SER A 1 886 ? 20.112 16.627 22.698 1.00 39.06 886 SER A N 1
ATOM 6948 C CA . SER A 1 886 ? 21.234 16.860 21.806 1.00 39.06 886 SER A CA 1
ATOM 6949 C C . SER A 1 886 ? 22.185 15.676 21.968 1.00 39.06 886 SER A C 1
ATOM 6951 O O . SER A 1 886 ? 22.835 15.571 23.001 1.00 39.06 886 SER A O 1
ATOM 6953 N N . GLN A 1 887 ? 22.273 14.841 20.929 1.00 47.47 887 GLN A N 1
ATOM 6954 C CA . GLN A 1 887 ? 23.183 13.691 20.792 1.00 47.47 887 GLN A CA 1
ATOM 6955 C C . GLN A 1 887 ? 22.673 12.400 21.442 1.00 47.47 887 GLN A C 1
ATOM 6957 O O . GLN A 1 887 ? 23.184 11.920 22.448 1.00 47.47 887 GLN A O 1
ATOM 6962 N N . ASP A 1 888 ? 21.677 11.796 20.796 1.00 52.50 888 ASP A N 1
ATOM 6963 C CA . ASP A 1 888 ? 21.302 10.401 21.012 1.00 52.50 888 ASP A CA 1
ATOM 6964 C C . ASP A 1 888 ? 22.513 9.507 20.656 1.00 52.50 888 ASP A C 1
ATOM 6966 O O . ASP A 1 888 ? 22.769 9.192 19.491 1.00 52.50 888 ASP A O 1
ATOM 6970 N N . THR A 1 889 ? 23.337 9.177 21.655 1.00 55.25 889 THR A N 1
ATOM 6971 C CA . THR A 1 889 ? 24.606 8.430 21.493 1.00 55.25 889 THR A CA 1
ATOM 6972 C C . THR A 1 889 ? 24.416 7.007 20.950 1.00 55.25 889 THR A C 1
ATOM 6974 O O . THR A 1 889 ? 25.388 6.362 20.549 1.00 55.25 889 THR A O 1
ATOM 6977 N N . SER A 1 890 ? 23.174 6.508 20.908 1.00 62.72 890 SER A N 1
ATOM 6978 C CA . SER A 1 890 ? 22.823 5.174 20.410 1.00 62.72 890 SER A CA 1
ATOM 6979 C C . SER A 1 890 ? 23.006 5.018 18.896 1.00 62.72 890 SER A C 1
ATOM 6981 O O . SER A 1 890 ? 23.158 3.896 18.412 1.00 62.72 890 SER A O 1
ATOM 6983 N N . GLY A 1 891 ? 23.010 6.122 18.137 1.00 70.06 891 GLY A N 1
ATOM 6984 C CA . GLY A 1 891 ? 23.019 6.095 16.672 1.00 70.06 891 GLY A CA 1
ATOM 6985 C C . GLY A 1 891 ? 21.674 5.691 16.047 1.00 70.06 891 GLY A C 1
ATOM 6986 O O . GLY A 1 891 ? 21.596 5.510 14.829 1.00 70.06 891 GLY A O 1
ATOM 6987 N N . ASP A 1 892 ? 20.597 5.589 16.834 1.00 73.38 892 ASP A N 1
ATOM 6988 C CA . ASP A 1 892 ? 19.265 5.199 16.350 1.00 73.38 892 ASP A CA 1
ATOM 6989 C C . ASP A 1 892 ? 18.691 6.206 15.337 1.00 73.38 892 ASP A C 1
ATOM 6991 O O . ASP A 1 892 ? 18.029 5.833 14.364 1.00 73.38 892 ASP A O 1
ATOM 6995 N N . TRP A 1 893 ? 19.003 7.498 15.495 1.00 75.94 893 TRP A N 1
ATOM 6996 C CA . TRP A 1 893 ? 18.594 8.521 14.528 1.00 75.94 893 TRP A CA 1
ATOM 6997 C C . TRP A 1 893 ? 19.267 8.311 13.164 1.00 75.94 893 TRP A C 1
ATOM 6999 O O . TRP A 1 893 ? 18.641 8.501 12.120 1.00 75.94 893 TRP A O 1
ATOM 7009 N N . CYS A 1 894 ? 20.524 7.861 13.162 1.00 80.12 894 CYS A N 1
ATOM 7010 C CA . CYS A 1 894 ? 21.259 7.525 11.944 1.00 80.12 894 CYS A CA 1
ATOM 7011 C C . CYS A 1 894 ? 20.636 6.320 11.231 1.00 80.12 894 CYS A C 1
ATOM 7013 O O . CYS A 1 894 ? 20.473 6.349 10.010 1.00 80.12 894 CYS A O 1
ATOM 7015 N N . LEU A 1 895 ? 20.234 5.298 11.996 1.00 77.94 895 LEU A N 1
ATOM 7016 C CA . LEU A 1 895 ? 19.481 4.144 11.498 1.00 77.94 895 LEU A CA 1
ATOM 7017 C C . LEU A 1 895 ? 18.169 4.576 10.838 1.00 77.94 895 LEU A C 1
ATOM 7019 O O . LEU A 1 895 ? 17.899 4.183 9.705 1.00 77.94 895 LEU A O 1
ATOM 7023 N N . LEU A 1 896 ? 17.383 5.432 11.499 1.00 80.25 896 LEU A N 1
ATOM 7024 C CA . LEU A 1 896 ? 16.126 5.939 10.946 1.00 80.25 896 LEU A CA 1
ATOM 7025 C C . LEU A 1 896 ? 16.339 6.667 9.613 1.00 80.25 896 LEU A C 1
ATOM 7027 O O . LEU A 1 896 ? 15.617 6.415 8.649 1.00 80.25 896 LEU A O 1
ATOM 7031 N N . GLN A 1 897 ? 17.341 7.546 9.527 1.00 85.12 897 GLN A N 1
ATOM 7032 C CA . GLN A 1 897 ? 17.626 8.274 8.286 1.00 85.12 897 GLN A CA 1
ATOM 7033 C C . GLN A 1 897 ? 18.098 7.340 7.165 1.00 85.12 897 GLN A C 1
ATOM 7035 O O . GLN A 1 897 ? 17.691 7.516 6.018 1.00 85.12 897 GLN A O 1
ATOM 7040 N N . HIS A 1 898 ? 18.894 6.316 7.478 1.00 85.94 898 HIS A N 1
ATOM 7041 C CA . HIS A 1 898 ? 19.308 5.314 6.496 1.00 85.94 898 HIS A CA 1
ATOM 7042 C C . HIS A 1 898 ? 18.115 4.526 5.950 1.00 85.94 898 HIS A C 1
ATOM 7044 O O . HIS A 1 898 ? 17.944 4.432 4.737 1.00 85.94 898 HIS A O 1
ATOM 7050 N N . LEU A 1 899 ? 17.252 4.014 6.835 1.00 83.75 899 LEU A N 1
ATOM 7051 C CA . LEU A 1 899 ? 16.058 3.265 6.438 1.00 83.75 899 LEU A CA 1
ATOM 7052 C C . LEU A 1 899 ? 15.120 4.121 5.589 1.00 83.75 899 LEU A C 1
ATOM 7054 O O . LEU A 1 899 ? 14.622 3.648 4.569 1.00 83.75 899 LEU A O 1
ATOM 7058 N N . ARG A 1 900 ? 14.945 5.398 5.945 1.00 84.12 900 ARG A N 1
ATOM 7059 C CA . ARG A 1 900 ? 14.176 6.348 5.136 1.00 84.12 900 ARG A CA 1
ATOM 7060 C C . ARG A 1 900 ? 14.779 6.539 3.745 1.00 84.12 900 ARG A C 1
ATOM 7062 O O . ARG A 1 900 ? 14.042 6.505 2.764 1.00 84.12 900 ARG A O 1
ATOM 7069 N N . GLY A 1 901 ? 16.100 6.699 3.648 1.00 85.62 901 GLY A N 1
ATOM 7070 C CA . GLY A 1 901 ? 16.804 6.789 2.366 1.00 85.62 901 GLY A CA 1
ATOM 7071 C C . GLY A 1 901 ? 16.582 5.549 1.494 1.00 85.62 901 GLY A C 1
ATOM 7072 O O . GLY A 1 901 ? 16.268 5.677 0.311 1.00 85.62 901 GLY A O 1
ATOM 7073 N N . CYS A 1 902 ? 16.662 4.355 2.088 1.00 83.62 902 CYS A N 1
ATOM 7074 C CA . CYS A 1 902 ? 16.394 3.090 1.401 1.00 83.62 902 CYS A CA 1
ATOM 7075 C C . CYS A 1 902 ? 14.942 2.989 0.907 1.00 83.62 902 CYS A C 1
ATOM 7077 O O . CYS A 1 902 ? 14.722 2.581 -0.231 1.00 83.62 902 CYS A O 1
ATOM 7079 N N . CYS A 1 903 ? 13.963 3.405 1.717 1.00 82.00 903 CYS A N 1
ATOM 7080 C CA . CYS A 1 903 ? 12.550 3.392 1.322 1.00 82.00 903 CYS A CA 1
ATOM 7081 C C . CYS A 1 903 ? 12.278 4.339 0.151 1.00 82.00 903 CYS A C 1
ATOM 7083 O O . CYS A 1 903 ? 11.638 3.944 -0.819 1.00 82.00 903 CYS A O 1
ATOM 7085 N N . LEU A 1 904 ? 12.815 5.562 0.192 1.00 83.81 904 LEU A N 1
ATOM 7086 C CA . LEU A 1 904 ? 12.654 6.534 -0.894 1.00 83.81 904 LEU A CA 1
ATOM 7087 C C . LEU A 1 904 ? 13.264 6.038 -2.215 1.00 83.81 904 LEU A C 1
ATOM 7089 O O . LEU A 1 904 ? 12.689 6.269 -3.279 1.00 83.81 904 LEU A O 1
ATOM 7093 N N . LEU A 1 905 ? 14.401 5.337 -2.162 1.00 80.75 905 LEU A N 1
ATOM 7094 C CA . LEU A 1 905 ? 15.004 4.712 -3.344 1.00 80.75 905 LEU A CA 1
ATOM 7095 C C . LEU A 1 905 ? 14.150 3.577 -3.912 1.00 80.75 905 LEU A C 1
ATOM 7097 O O . LEU A 1 905 ? 13.940 3.520 -5.124 1.00 80.75 905 LEU A O 1
ATOM 7101 N N . ASP A 1 906 ? 13.637 2.705 -3.048 1.00 77.06 906 ASP A N 1
ATOM 7102 C CA . ASP A 1 906 ? 12.779 1.588 -3.445 1.00 77.06 906 ASP A CA 1
ATOM 7103 C C . ASP A 1 906 ? 11.472 2.083 -4.100 1.00 77.06 906 ASP A C 1
ATOM 7105 O O . ASP A 1 906 ? 11.056 1.606 -5.154 1.00 77.06 906 ASP A O 1
ATOM 7109 N N . GLN A 1 907 ? 10.882 3.156 -3.573 1.00 76.94 907 GLN A N 1
ATOM 7110 C CA . GLN A 1 907 ? 9.730 3.821 -4.190 1.00 76.94 907 GLN A CA 1
ATOM 7111 C C . GLN A 1 907 ? 10.035 4.429 -5.566 1.00 76.94 907 GLN A C 1
ATOM 7113 O O . GLN A 1 907 ? 9.182 4.434 -6.456 1.00 76.94 907 GLN A O 1
ATOM 7118 N N . VAL A 1 908 ? 11.239 4.979 -5.755 1.00 76.56 908 VAL A N 1
ATOM 7119 C CA . VAL A 1 908 ? 11.674 5.513 -7.054 1.00 76.56 908 VAL A CA 1
ATOM 7120 C C . VAL A 1 908 ? 11.778 4.392 -8.089 1.00 76.56 908 VAL A C 1
ATOM 7122 O O . VAL A 1 908 ? 11.392 4.603 -9.241 1.00 76.56 908 VAL A O 1
ATOM 7125 N N . GLN A 1 909 ? 12.228 3.200 -7.686 1.00 72.50 909 GLN A N 1
ATOM 7126 C CA . GLN A 1 909 ? 12.297 2.024 -8.556 1.00 72.50 909 GLN A CA 1
ATOM 7127 C C . GLN A 1 909 ? 10.909 1.564 -9.024 1.00 72.50 909 GLN A C 1
ATOM 7129 O O . GLN A 1 909 ? 10.745 1.234 -10.198 1.00 72.50 909 GLN A O 1
ATOM 7134 N N . ARG A 1 910 ? 9.902 1.590 -8.143 1.00 66.56 910 ARG A N 1
ATOM 7135 C CA . ARG A 1 910 ? 8.536 1.115 -8.442 1.00 66.56 910 ARG A CA 1
ATOM 7136 C C . ARG A 1 910 ? 7.731 1.992 -9.405 1.00 66.56 910 ARG A C 1
ATOM 7138 O O . ARG A 1 910 ? 6.628 1.611 -9.775 1.00 66.56 910 ARG A O 1
ATOM 7145 N N . GLY A 1 911 ? 8.270 3.131 -9.848 1.00 63.19 911 GLY A N 1
ATOM 7146 C CA . GLY A 1 911 ? 7.660 3.922 -10.922 1.00 63.19 911 GLY A CA 1
ATOM 7147 C C . GLY A 1 911 ? 7.221 5.332 -10.540 1.00 63.19 911 GLY A C 1
ATOM 7148 O O . GLY A 1 911 ? 6.301 5.866 -11.156 1.00 63.19 911 GLY A O 1
ATOM 7149 N N . ALA A 1 912 ? 7.881 5.986 -9.577 1.00 55.06 912 ALA A N 1
ATOM 7150 C CA . ALA A 1 912 ? 7.693 7.426 -9.401 1.00 55.06 912 ALA A CA 1
ATOM 7151 C C . ALA A 1 912 ? 8.032 8.162 -10.719 1.00 55.06 912 ALA A C 1
ATOM 7153 O O . ALA A 1 912 ? 9.169 8.116 -11.192 1.00 55.06 912 ALA A O 1
ATOM 7154 N N . SER A 1 913 ? 7.051 8.834 -11.330 1.00 54.38 913 SER A N 1
ATOM 7155 C CA . SER A 1 913 ? 7.216 9.558 -12.597 1.00 54.38 913 SER A CA 1
ATOM 7156 C C . SER A 1 913 ? 7.412 11.064 -12.389 1.00 54.38 913 SER A C 1
ATOM 7158 O O . SER A 1 913 ? 6.738 11.684 -11.563 1.00 54.38 913 SER A O 1
ATOM 7160 N N . GLY A 1 914 ? 8.292 11.674 -13.188 1.00 67.44 914 GLY A N 1
ATOM 7161 C CA . GLY A 1 914 ? 8.455 13.131 -13.283 1.00 67.44 914 GLY A CA 1
ATOM 7162 C C . GLY A 1 914 ? 9.055 13.792 -12.036 1.00 67.44 914 GLY A C 1
ATOM 7163 O O . GLY A 1 914 ? 9.961 13.253 -11.408 1.00 67.44 914 GLY A O 1
ATOM 7164 N N . ILE A 1 915 ? 8.520 14.961 -11.666 1.00 70.50 915 ILE A N 1
ATOM 7165 C CA . ILE A 1 915 ? 9.019 15.837 -10.583 1.00 70.50 915 ILE A CA 1
ATOM 7166 C C . ILE A 1 915 ? 9.072 15.115 -9.227 1.00 70.50 915 ILE A C 1
ATOM 7168 O O . ILE A 1 915 ? 9.944 15.377 -8.397 1.00 70.50 915 ILE A O 1
ATOM 7172 N N . LEU A 1 916 ? 8.143 14.183 -8.988 1.00 69.75 916 LEU A N 1
ATOM 7173 C CA . LEU A 1 916 ? 8.099 13.425 -7.739 1.00 69.75 916 LEU A CA 1
ATOM 7174 C C . LEU A 1 916 ? 9.322 12.507 -7.599 1.00 69.75 916 LEU A C 1
ATOM 7176 O O . LEU A 1 916 ? 9.836 12.340 -6.496 1.00 69.75 916 LEU A O 1
ATOM 7180 N N . ARG A 1 917 ? 9.810 11.958 -8.721 1.00 77.62 917 ARG A N 1
ATOM 7181 C CA . ARG A 1 917 ? 11.021 11.134 -8.771 1.00 77.62 917 ARG A CA 1
ATOM 7182 C C . ARG A 1 917 ? 12.240 11.944 -8.356 1.00 77.62 917 ARG A C 1
ATOM 7184 O O . ARG A 1 917 ? 12.985 11.513 -7.486 1.00 77.62 917 ARG A O 1
ATOM 7191 N N . GLU A 1 918 ? 12.402 13.129 -8.937 1.00 79.50 918 GLU A N 1
ATOM 7192 C CA . GLU A 1 918 ? 13.516 14.034 -8.636 1.00 79.50 918 GLU A CA 1
ATOM 7193 C C . GLU A 1 918 ? 13.507 14.452 -7.162 1.00 79.50 918 GLU A C 1
ATOM 7195 O O . GLU A 1 918 ? 14.523 14.335 -6.480 1.00 79.50 918 GLU A O 1
ATOM 7200 N N . ARG A 1 919 ? 12.343 14.846 -6.624 1.00 80.06 919 ARG A N 1
ATOM 7201 C CA . ARG A 1 919 ? 12.220 15.215 -5.205 1.00 80.06 919 ARG A CA 1
ATOM 7202 C C . ARG A 1 919 ? 12.580 14.049 -4.278 1.00 80.06 919 ARG A C 1
ATOM 7204 O O . ARG A 1 919 ? 13.361 14.247 -3.351 1.00 80.06 919 ARG A O 1
ATOM 7211 N N . LYS A 1 920 ? 12.068 12.841 -4.548 1.00 83.44 920 LYS A N 1
ATOM 7212 C CA . LYS A 1 920 ? 12.386 11.642 -3.752 1.00 83.44 920 LYS A CA 1
ATOM 7213 C C . LYS A 1 920 ? 13.866 11.271 -3.827 1.00 83.44 920 LYS A C 1
ATOM 7215 O O . LYS A 1 920 ? 14.437 10.905 -2.807 1.00 83.44 920 LYS A O 1
ATOM 7220 N N . ILE A 1 921 ? 14.504 11.416 -4.992 1.00 84.75 921 ILE A N 1
ATOM 7221 C CA . ILE A 1 921 ? 15.950 11.202 -5.149 1.00 84.75 921 ILE A CA 1
ATOM 7222 C C . ILE A 1 921 ? 16.733 12.199 -4.287 1.00 84.75 921 ILE A C 1
ATOM 7224 O O . ILE A 1 921 ? 17.603 11.788 -3.522 1.00 84.75 921 ILE A O 1
ATOM 7228 N N . ILE A 1 922 ? 16.403 13.491 -4.357 1.00 87.38 922 ILE A N 1
ATOM 7229 C CA . ILE A 1 922 ? 17.067 14.536 -3.563 1.00 87.38 922 ILE A CA 1
ATOM 7230 C C . ILE A 1 922 ? 16.901 14.274 -2.059 1.00 87.38 922 ILE A C 1
ATOM 7232 O O . ILE A 1 922 ? 17.862 14.393 -1.295 1.00 87.38 922 ILE A O 1
ATOM 7236 N N . ASP A 1 923 ? 15.702 13.896 -1.619 1.00 85.81 923 ASP A N 1
ATOM 7237 C CA . ASP A 1 923 ? 15.442 13.611 -0.209 1.00 85.81 923 ASP A CA 1
ATOM 7238 C C . ASP A 1 923 ? 16.119 12.313 0.255 1.00 85.81 923 ASP A C 1
ATOM 7240 O O . ASP A 1 923 ? 16.683 12.291 1.350 1.00 85.81 923 ASP A O 1
ATOM 7244 N N . ALA A 1 924 ? 16.189 11.281 -0.594 1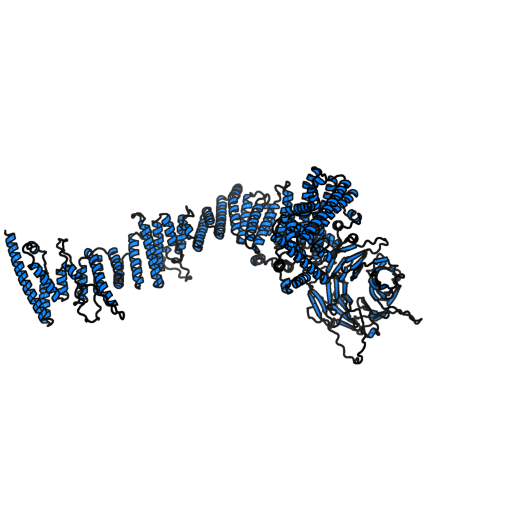.00 89.31 924 ALA A N 1
ATOM 7245 C CA . ALA A 1 924 ? 16.967 10.075 -0.319 1.00 89.31 924 ALA A CA 1
ATOM 7246 C C . ALA A 1 924 ? 18.446 10.418 -0.105 1.00 89.31 924 ALA A C 1
ATOM 7248 O O . ALA A 1 924 ? 19.043 9.996 0.887 1.00 89.31 924 ALA A O 1
ATOM 7249 N N . ILE A 1 925 ? 19.022 11.248 -0.982 1.00 88.62 925 ILE A N 1
ATOM 7250 C CA . ILE A 1 925 ? 20.411 11.700 -0.858 1.00 88.62 925 ILE A CA 1
ATOM 7251 C C . ILE A 1 925 ? 20.635 12.424 0.479 1.00 88.62 925 ILE A C 1
ATOM 7253 O O . ILE A 1 925 ? 21.562 12.092 1.222 1.00 88.62 925 ILE A O 1
ATOM 7257 N N . ARG A 1 926 ? 19.751 13.366 0.838 1.00 89.50 926 ARG A N 1
ATOM 7258 C CA . ARG A 1 926 ? 19.808 14.081 2.127 1.00 89.50 926 ARG A CA 1
ATOM 7259 C C . ARG A 1 926 ? 19.737 13.128 3.317 1.00 89.50 926 ARG A C 1
ATOM 7261 O O . ARG A 1 926 ? 20.467 13.319 4.288 1.00 89.50 926 ARG A O 1
ATOM 7268 N N . CYS A 1 927 ? 18.874 12.119 3.256 1.00 87.94 927 CYS A N 1
ATOM 7269 C CA . CYS A 1 927 ? 18.735 11.112 4.302 1.00 87.94 927 CYS A CA 1
ATOM 7270 C C . CYS A 1 927 ? 20.015 10.286 4.478 1.00 87.94 927 CYS A C 1
ATOM 7272 O O . CYS A 1 927 ? 20.489 10.144 5.604 1.00 87.94 927 CYS A O 1
ATOM 7274 N N . PHE A 1 928 ? 20.643 9.824 3.394 1.00 89.25 928 PHE A N 1
ATOM 7275 C CA . PHE A 1 928 ? 21.910 9.092 3.490 1.00 89.25 928 PHE A CA 1
ATOM 7276 C C . PHE A 1 928 ? 23.049 9.960 4.046 1.00 89.25 928 PHE A C 1
ATOM 7278 O O . PHE A 1 928 ? 23.797 9.485 4.899 1.00 89.25 928 PHE A O 1
ATOM 7285 N N . PHE A 1 929 ? 23.148 11.237 3.658 1.00 88.62 929 PHE A N 1
ATOM 7286 C CA . PHE A 1 929 ? 24.114 12.167 4.260 1.00 88.62 929 PHE A CA 1
ATOM 7287 C C . PHE A 1 929 ? 23.861 12.414 5.751 1.00 88.62 929 PHE A C 1
ATOM 7289 O O . PHE A 1 929 ? 24.793 12.499 6.545 1.00 88.62 929 PHE A O 1
ATOM 7296 N N . ARG A 1 930 ? 22.594 12.510 6.163 1.00 84.56 930 ARG A N 1
ATOM 7297 C CA . ARG A 1 930 ? 22.237 12.639 7.582 1.00 84.56 930 ARG A CA 1
ATOM 7298 C C . ARG A 1 930 ? 22.596 11.379 8.367 1.00 84.56 930 ARG A C 1
ATOM 7300 O O . ARG A 1 930 ? 23.148 11.494 9.459 1.00 84.56 930 ARG A O 1
ATOM 7307 N N . ALA A 1 931 ? 22.364 10.201 7.793 1.00 84.88 931 ALA A N 1
ATOM 7308 C CA . ALA A 1 931 ? 22.677 8.917 8.411 1.00 84.88 931 ALA A CA 1
ATOM 7309 C C . ALA A 1 931 ? 24.176 8.718 8.708 1.00 84.88 931 ALA A C 1
ATOM 7311 O O . ALA A 1 931 ? 24.521 8.116 9.720 1.00 84.88 931 ALA A O 1
ATOM 7312 N N . SER A 1 932 ? 25.077 9.247 7.875 1.00 84.06 932 SER A N 1
ATOM 7313 C CA . SER A 1 932 ? 26.529 9.146 8.100 1.00 84.06 932 SER A CA 1
ATOM 7314 C C . SER A 1 932 ? 27.070 10.163 9.117 1.00 84.06 932 SER A C 1
ATOM 7316 O O . SER A 1 932 ? 28.205 10.031 9.579 1.00 84.06 932 SER A O 1
ATOM 7318 N N . SER A 1 933 ? 26.291 11.199 9.448 1.00 79.94 933 SER A N 1
ATOM 7319 C CA . SER A 1 933 ? 26.764 12.361 10.213 1.00 79.94 933 SER A CA 1
ATOM 7320 C C . SER A 1 933 ? 26.723 12.191 11.735 1.00 79.94 933 SER A C 1
ATOM 7322 O O . SER A 1 933 ? 27.506 12.844 12.422 1.00 79.94 933 SER A O 1
ATOM 7324 N N . GLY A 1 934 ? 25.842 11.338 12.270 1.00 72.38 934 GLY A N 1
ATOM 7325 C CA . GLY A 1 934 ? 25.631 11.239 13.716 1.00 72.38 934 GLY A CA 1
ATOM 7326 C C . GLY A 1 934 ? 26.663 10.379 14.448 1.00 72.38 934 GLY A C 1
ATOM 7327 O O . GLY A 1 934 ? 27.258 9.447 13.891 1.00 72.38 934 GLY A O 1
ATOM 7328 N N . GLU A 1 935 ? 26.854 10.701 15.725 1.00 67.06 935 GLU A N 1
ATOM 7329 C CA . GLU A 1 935 ? 27.699 9.957 16.657 1.00 67.06 935 GLU A CA 1
ATOM 7330 C C . GLU A 1 935 ? 27.151 8.529 16.846 1.00 67.06 935 GLU A C 1
ATOM 7332 O O . GLU A 1 935 ? 25.941 8.316 16.875 1.00 67.06 935 GLU A O 1
ATOM 7337 N N . GLY A 1 936 ? 28.028 7.519 16.854 1.00 68.31 936 GLY A N 1
ATOM 7338 C CA . GLY A 1 936 ? 27.612 6.108 16.911 1.00 68.31 936 GLY A CA 1
ATOM 7339 C C . GLY A 1 936 ? 27.057 5.512 15.603 1.00 68.31 936 GLY A C 1
ATOM 7340 O O . GLY A 1 936 ? 26.772 4.314 15.573 1.00 68.31 936 GLY A O 1
ATOM 7341 N N . SER A 1 937 ? 26.968 6.285 14.507 1.00 75.00 937 SER A N 1
ATOM 7342 C CA . SER A 1 937 ? 26.439 5.831 13.201 1.00 75.00 937 SER A CA 1
ATOM 7343 C C . SER A 1 937 ? 27.064 4.530 12.694 1.00 75.00 937 SER A C 1
ATOM 7345 O O . SER A 1 937 ? 26.345 3.679 12.175 1.00 75.00 937 SER A O 1
ATOM 7347 N N . TRP A 1 938 ? 28.375 4.345 12.886 1.00 71.88 938 TRP A N 1
ATOM 7348 C CA . TRP A 1 938 ? 29.075 3.115 12.515 1.00 71.88 938 TRP A CA 1
ATOM 7349 C C . TRP A 1 938 ? 28.486 1.888 13.221 1.00 71.88 938 TRP A C 1
ATOM 7351 O O . TRP A 1 938 ? 28.006 0.983 12.548 1.00 71.88 938 TRP A O 1
ATOM 7361 N N . LYS A 1 939 ? 28.439 1.873 14.563 1.00 72.50 939 LYS A N 1
ATOM 7362 C CA . LYS A 1 939 ? 27.909 0.731 15.339 1.00 72.50 939 LYS A CA 1
ATOM 7363 C C . LYS A 1 939 ? 26.457 0.435 14.973 1.00 72.50 939 LYS A C 1
ATOM 7365 O O . LYS A 1 939 ? 26.085 -0.722 14.784 1.00 72.50 939 LYS A O 1
ATOM 7370 N N . ALA A 1 940 ? 25.662 1.495 14.854 1.00 72.62 940 ALA A N 1
ATOM 7371 C CA . ALA A 1 940 ? 24.246 1.414 14.555 1.00 72.62 940 ALA A CA 1
ATOM 7372 C C . ALA A 1 940 ? 24.007 0.804 13.164 1.00 72.62 940 ALA A C 1
ATOM 7374 O O . ALA A 1 940 ? 23.340 -0.219 13.048 1.00 72.62 940 ALA A O 1
ATOM 7375 N N . LEU A 1 941 ? 24.623 1.340 12.109 1.00 75.50 941 LEU A N 1
ATOM 7376 C CA . LEU A 1 941 ? 24.438 0.848 10.739 1.00 75.50 941 LEU A CA 1
ATOM 7377 C C . LEU A 1 941 ? 25.093 -0.517 10.503 1.00 75.50 941 LEU A C 1
ATOM 7379 O O . LEU A 1 941 ? 24.574 -1.315 9.726 1.00 75.50 941 LEU A O 1
ATOM 7383 N N . HIS A 1 942 ? 26.173 -0.846 11.214 1.00 73.31 942 HIS A N 1
ATOM 7384 C CA . HIS A 1 942 ? 26.796 -2.167 11.112 1.00 73.31 942 HIS A CA 1
ATOM 7385 C C . HIS A 1 942 ? 25.896 -3.291 11.647 1.00 73.31 942 HIS A C 1
ATOM 7387 O O . HIS A 1 942 ? 25.991 -4.435 11.180 1.00 73.31 942 HIS A O 1
ATOM 7393 N N . SER A 1 943 ? 24.978 -2.966 12.569 1.00 69.94 943 SER A N 1
ATOM 7394 C CA . SER A 1 943 ? 23.935 -3.898 13.011 1.00 69.94 943 SER A CA 1
ATOM 7395 C C . SER A 1 943 ? 23.020 -4.341 11.860 1.00 69.94 943 SER A C 1
ATOM 7397 O O . SER A 1 943 ? 22.518 -5.461 11.900 1.00 69.94 943 SER A O 1
ATOM 7399 N N . LEU A 1 944 ? 22.910 -3.529 10.795 1.00 67.75 944 LEU A N 1
ATOM 7400 C CA . LEU A 1 944 ? 22.151 -3.829 9.577 1.00 67.75 944 LEU A CA 1
ATOM 7401 C C . LEU A 1 944 ? 22.945 -4.591 8.508 1.00 67.75 944 LEU A C 1
ATOM 7403 O O . LEU A 1 944 ? 22.461 -4.761 7.394 1.00 67.75 944 LEU A O 1
ATOM 7407 N N . SER A 1 945 ? 24.185 -5.019 8.771 1.00 64.12 945 SER A N 1
ATOM 7408 C CA . SER A 1 945 ? 25.051 -5.630 7.739 1.00 64.12 945 SER A CA 1
ATOM 7409 C C . SER A 1 945 ? 24.450 -6.829 7.018 1.00 64.12 945 SER A C 1
ATOM 7411 O O . SER A 1 945 ? 24.696 -6.999 5.823 1.00 64.12 945 SER A O 1
ATOM 7413 N N . LYS A 1 946 ? 23.601 -7.606 7.694 1.00 60.72 946 LYS A N 1
ATOM 7414 C CA . LYS A 1 946 ? 22.863 -8.697 7.053 1.00 60.72 946 LYS A CA 1
ATOM 7415 C C . LYS A 1 946 ? 21.758 -8.198 6.122 1.00 60.72 946 LYS A C 1
ATOM 7417 O O . LYS A 1 946 ? 21.529 -8.834 5.099 1.00 60.72 946 LYS A O 1
ATOM 7422 N N . GLU A 1 947 ? 21.074 -7.104 6.457 1.00 56.22 947 GLU A N 1
ATOM 7423 C CA . GLU A 1 947 ? 19.950 -6.571 5.675 1.00 56.22 947 GLU A CA 1
ATOM 7424 C C . GLU A 1 947 ? 20.373 -5.590 4.573 1.00 56.22 947 GLU A C 1
ATOM 7426 O O . GLU A 1 947 ? 19.844 -5.654 3.469 1.00 56.22 947 GLU A O 1
ATOM 7431 N N . ALA A 1 948 ? 21.327 -4.697 4.847 1.00 59.31 948 ALA A N 1
ATOM 7432 C CA . ALA A 1 948 ? 21.794 -3.658 3.921 1.00 59.31 948 ALA A CA 1
ATOM 7433 C C . ALA A 1 948 ? 22.791 -4.180 2.867 1.00 59.31 948 ALA A C 1
ATOM 7435 O O . ALA A 1 948 ? 23.195 -3.444 1.964 1.00 59.31 948 ALA A O 1
ATOM 7436 N N . GLY A 1 949 ? 23.215 -5.445 2.985 1.00 54.41 949 GLY A N 1
ATOM 7437 C CA . GLY A 1 949 ? 24.188 -6.057 2.083 1.00 54.41 949 GLY A CA 1
ATOM 7438 C C . GLY A 1 949 ? 25.607 -5.509 2.247 1.00 54.41 949 GLY A C 1
ATOM 7439 O O . GLY A 1 949 ? 26.384 -5.552 1.294 1.00 54.41 949 GLY A O 1
ATOM 7440 N N . PHE A 1 950 ? 25.963 -4.987 3.429 1.00 58.84 950 PHE A N 1
ATOM 7441 C CA . PHE A 1 950 ? 27.350 -4.613 3.716 1.00 58.84 950 PHE A CA 1
ATOM 7442 C C . PHE A 1 950 ? 28.227 -5.869 3.601 1.00 58.84 950 PHE A C 1
ATOM 7444 O O . PHE A 1 950 ? 27.980 -6.873 4.271 1.00 58.84 950 PHE A O 1
ATOM 7451 N N . SER A 1 951 ? 29.242 -5.852 2.733 1.00 49.94 951 SER A N 1
ATOM 7452 C CA . SER A 1 951 ? 30.123 -7.006 2.559 1.00 49.94 951 SER A CA 1
ATOM 7453 C C . SER A 1 951 ? 30.979 -7.212 3.818 1.00 49.94 951 SER A C 1
ATOM 7455 O O . SER A 1 951 ? 31.757 -6.316 4.152 1.00 49.94 951 SER A O 1
ATOM 7457 N N . PRO A 1 952 ? 30.938 -8.390 4.474 1.00 44.16 952 PRO A N 1
ATOM 7458 C CA . PRO A 1 952 ? 31.764 -8.650 5.654 1.00 44.16 952 PRO A CA 1
ATOM 7459 C C . PRO A 1 952 ? 33.272 -8.602 5.352 1.00 44.16 952 PRO A C 1
ATOM 7461 O O . PRO A 1 952 ? 34.075 -8.378 6.249 1.00 44.16 952 PRO A O 1
ATOM 7464 N N . ALA A 1 953 ? 33.660 -8.801 4.087 1.00 40.66 953 ALA A N 1
ATOM 7465 C CA . ALA A 1 953 ? 35.050 -8.915 3.649 1.00 40.66 953 ALA A CA 1
ATOM 7466 C C . ALA A 1 953 ? 35.841 -7.591 3.620 1.00 40.66 953 ALA A C 1
ATOM 7468 O O . ALA A 1 953 ? 37.066 -7.638 3.543 1.00 40.66 953 ALA A O 1
ATOM 7469 N N . THR A 1 954 ? 35.187 -6.426 3.677 1.00 43.06 954 THR A N 1
ATOM 7470 C CA . THR A 1 954 ? 35.882 -5.121 3.566 1.00 43.06 954 THR A CA 1
ATOM 7471 C C . THR A 1 954 ? 36.337 -4.570 4.919 1.00 43.06 954 THR A C 1
ATOM 7473 O O . THR A 1 954 ? 37.082 -3.600 4.976 1.00 43.06 954 THR A O 1
ATOM 7476 N N . THR A 1 955 ? 35.951 -5.216 6.016 1.00 38.94 955 THR A N 1
ATOM 7477 C CA . THR A 1 955 ? 36.381 -4.877 7.374 1.00 38.94 955 THR A CA 1
ATOM 7478 C C . THR A 1 955 ? 37.112 -6.077 7.959 1.00 38.94 955 THR A C 1
ATOM 7480 O O . THR A 1 955 ? 36.491 -7.040 8.406 1.00 38.94 955 THR A O 1
ATOM 7483 N N . GLY A 1 956 ? 38.444 -6.049 7.897 1.00 34.72 956 GLY A N 1
ATOM 7484 C CA . GLY A 1 956 ? 39.292 -7.085 8.479 1.00 34.72 956 GLY A CA 1
ATOM 7485 C C . GLY A 1 956 ? 39.059 -7.265 9.991 1.00 34.72 956 GLY A C 1
ATOM 7486 O O . GLY A 1 956 ? 38.573 -6.356 10.666 1.00 34.72 956 GLY A O 1
ATOM 7487 N N . PRO A 1 957 ? 39.421 -8.431 10.552 1.00 38.03 957 PRO A N 1
ATOM 7488 C CA . PRO A 1 957 ? 39.121 -8.800 11.938 1.00 38.03 957 PRO A CA 1
ATOM 7489 C C . PRO A 1 957 ? 39.835 -7.957 13.014 1.00 38.03 957 PRO A C 1
ATOM 7491 O O . PRO A 1 957 ? 39.559 -8.155 14.193 1.00 38.03 957 PRO A O 1
ATOM 7494 N N . SER A 1 958 ? 40.711 -7.008 12.658 1.00 39.03 958 SER A N 1
ATOM 7495 C CA . SER A 1 958 ? 41.346 -6.087 13.618 1.00 39.03 958 SER A CA 1
ATOM 7496 C C . SER A 1 958 ? 40.471 -4.884 14.016 1.00 39.03 958 SER A C 1
ATOM 7498 O O . SER A 1 958 ? 40.874 -4.096 14.861 1.00 39.03 958 SER A O 1
ATOM 7500 N N . ILE A 1 959 ? 39.259 -4.749 13.461 1.00 45.16 959 ILE A N 1
ATOM 7501 C CA . ILE A 1 959 ? 38.384 -3.565 13.614 1.00 45.16 959 ILE A CA 1
ATOM 7502 C C . ILE A 1 959 ? 37.448 -3.663 14.846 1.00 45.16 959 ILE A C 1
ATOM 7504 O O . ILE A 1 959 ? 36.552 -2.845 15.039 1.00 45.16 959 ILE A O 1
ATOM 7508 N N . LEU A 1 960 ? 37.638 -4.657 15.724 1.00 43.44 960 LEU A N 1
ATOM 7509 C CA . LEU A 1 960 ? 36.810 -4.793 16.933 1.00 43.44 960 LEU A CA 1
ATOM 7510 C C . LEU A 1 960 ? 37.121 -3.732 18.010 1.00 43.44 960 LEU A C 1
ATOM 7512 O O . LEU A 1 960 ? 36.267 -3.466 18.857 1.00 43.44 960 LEU A O 1
ATOM 7516 N N . ASP A 1 961 ? 38.292 -3.093 17.956 1.00 43.25 961 ASP A N 1
ATOM 7517 C CA . ASP A 1 961 ? 38.645 -1.998 18.858 1.00 43.25 961 ASP A CA 1
ATOM 7518 C C . ASP A 1 961 ? 38.179 -0.669 18.251 1.00 43.25 961 ASP A C 1
ATOM 7520 O O . ASP A 1 961 ? 38.582 -0.289 17.157 1.00 43.25 961 ASP A O 1
ATOM 7524 N N . GLY A 1 962 ? 37.261 0.013 18.943 1.00 50.34 962 GLY A N 1
ATOM 7525 C CA . GLY A 1 962 ? 36.453 1.136 18.447 1.00 50.34 962 GLY A CA 1
ATOM 7526 C C . GLY A 1 962 ? 37.186 2.450 18.142 1.00 50.34 962 GLY A C 1
ATOM 7527 O O . GLY A 1 962 ? 36.701 3.507 18.538 1.00 50.34 962 GLY A O 1
ATOM 7528 N N . SER A 1 963 ? 38.315 2.407 17.441 1.00 49.38 963 SER A N 1
ATOM 7529 C CA . SER A 1 963 ? 39.131 3.563 17.067 1.00 49.38 963 SER A CA 1
ATOM 7530 C C . SER A 1 963 ? 39.148 3.849 15.561 1.00 49.38 963 SER A C 1
ATOM 7532 O O . SER A 1 963 ? 40.090 4.461 15.078 1.00 49.38 963 SER A O 1
ATOM 7534 N N . THR A 1 964 ? 38.132 3.479 14.775 1.00 57.22 964 THR A N 1
ATOM 7535 C CA . THR A 1 964 ? 38.039 3.997 13.394 1.00 57.22 964 THR A CA 1
ATOM 7536 C C . THR A 1 964 ? 37.781 5.505 13.412 1.00 57.22 964 THR A C 1
ATOM 7538 O O . THR A 1 964 ? 36.823 5.952 14.050 1.00 57.22 964 THR A O 1
ATOM 7541 N N . SER A 1 965 ? 38.578 6.294 12.681 1.00 68.38 965 SER A N 1
ATOM 7542 C CA . SER A 1 965 ? 38.268 7.711 12.461 1.00 68.38 965 SER A CA 1
ATOM 7543 C C . SER A 1 965 ? 36.893 7.860 11.801 1.00 68.38 965 SER A C 1
ATOM 7545 O O . SER A 1 965 ? 36.507 7.072 10.934 1.00 68.38 965 SER A O 1
ATOM 7547 N N . SER A 1 966 ? 36.138 8.890 12.197 1.00 73.25 966 SER A N 1
ATOM 7548 C CA . SER A 1 966 ? 34.827 9.201 11.600 1.00 73.25 966 SER A CA 1
ATOM 7549 C C . SER A 1 966 ? 34.901 9.303 10.067 1.00 73.25 966 SER A C 1
ATOM 7551 O O . SER A 1 966 ? 33.964 8.901 9.377 1.00 73.25 966 SER A O 1
ATOM 7553 N N . ALA A 1 967 ? 36.034 9.774 9.536 1.00 79.31 967 ALA A N 1
ATOM 7554 C CA . ALA A 1 967 ? 36.287 9.898 8.105 1.00 79.31 967 ALA A CA 1
ATOM 7555 C C . ALA A 1 967 ? 36.379 8.543 7.381 1.00 79.31 967 ALA A C 1
ATOM 7557 O O . ALA A 1 967 ? 35.755 8.376 6.333 1.00 79.31 967 ALA A O 1
ATOM 7558 N N . ALA A 1 968 ? 37.082 7.551 7.944 1.00 78.94 968 ALA A N 1
ATOM 7559 C CA . ALA A 1 968 ? 37.237 6.234 7.316 1.00 78.94 968 ALA A CA 1
ATOM 7560 C C . ALA A 1 968 ? 35.894 5.509 7.148 1.00 78.94 968 ALA A C 1
ATOM 7562 O O . ALA A 1 968 ? 35.595 4.965 6.085 1.00 78.94 968 ALA A O 1
ATOM 7563 N N . TRP A 1 969 ? 35.032 5.565 8.165 1.00 81.38 969 TRP A N 1
ATOM 7564 C CA . TRP A 1 969 ? 33.673 5.035 8.053 1.00 81.38 969 TRP A CA 1
ATOM 7565 C C . TRP A 1 969 ? 32.847 5.773 6.991 1.00 81.38 969 TRP A C 1
ATOM 7567 O O . TRP A 1 969 ? 32.221 5.130 6.146 1.00 81.38 969 TRP A O 1
ATOM 7577 N N . LYS A 1 970 ? 32.854 7.114 7.012 1.00 85.00 970 LYS A N 1
ATOM 7578 C CA . LYS A 1 970 ? 32.108 7.924 6.038 1.00 85.00 970 LYS A CA 1
ATOM 7579 C C . LYS A 1 970 ? 32.534 7.613 4.606 1.00 85.00 970 LYS A C 1
ATOM 7581 O O . LYS A 1 970 ? 31.665 7.491 3.748 1.00 85.00 970 LYS A O 1
ATOM 7586 N N . LEU A 1 971 ? 33.832 7.414 4.365 1.00 83.56 971 LEU A N 1
ATOM 7587 C CA . LEU A 1 971 ? 34.358 6.987 3.069 1.00 83.56 971 LEU A CA 1
ATOM 7588 C C . LEU A 1 971 ? 33.696 5.682 2.600 1.00 83.56 971 LEU A C 1
ATOM 7590 O O . LEU A 1 971 ? 33.101 5.651 1.525 1.00 83.56 971 LEU A O 1
ATOM 7594 N N . HIS A 1 972 ? 33.729 4.630 3.423 1.00 81.25 972 HIS A N 1
ATOM 7595 C CA . HIS A 1 972 ? 33.122 3.338 3.079 1.00 81.25 972 HIS A CA 1
ATOM 7596 C C . HIS A 1 972 ? 31.610 3.428 2.858 1.00 81.25 972 HIS A C 1
ATOM 7598 O O . HIS A 1 972 ? 31.071 2.826 1.928 1.00 81.25 972 HIS A O 1
ATOM 7604 N N . TYR A 1 973 ? 30.920 4.198 3.696 1.00 85.06 973 TYR A N 1
ATOM 7605 C CA . TYR A 1 973 ? 29.481 4.376 3.586 1.00 85.06 973 TYR A CA 1
ATOM 7606 C C . TYR A 1 973 ? 29.082 5.133 2.311 1.00 85.06 973 TYR A C 1
ATOM 7608 O O . TYR A 1 973 ? 28.119 4.755 1.644 1.00 85.06 973 TYR A O 1
ATOM 7616 N N . TYR A 1 974 ? 29.835 6.166 1.924 1.00 90.19 974 TYR A N 1
ATOM 7617 C CA . TYR A 1 974 ? 29.594 6.887 0.673 1.00 90.19 974 TYR A CA 1
ATOM 7618 C C . TYR A 1 974 ? 29.926 6.048 -0.561 1.00 90.19 974 TYR A C 1
ATOM 7620 O O . TYR A 1 974 ? 29.200 6.133 -1.548 1.00 90.19 974 TYR A O 1
ATOM 7628 N N . GLU A 1 975 ? 30.942 5.182 -0.512 1.00 87.94 975 GLU A N 1
ATOM 7629 C CA . GLU A 1 975 ? 31.190 4.216 -1.590 1.00 87.94 975 GLU A CA 1
ATOM 7630 C C . GLU A 1 975 ? 30.032 3.220 -1.751 1.00 87.94 975 GLU A C 1
ATOM 7632 O O . GLU A 1 975 ? 29.609 2.947 -2.875 1.00 87.94 975 GLU A O 1
ATOM 7637 N N . TRP A 1 976 ? 29.479 2.714 -0.644 1.00 86.75 976 TRP A N 1
ATOM 7638 C CA . TRP A 1 976 ? 28.288 1.859 -0.665 1.00 86.75 976 TRP A CA 1
ATOM 7639 C C . TRP A 1 976 ? 27.071 2.598 -1.237 1.00 86.75 976 TRP A C 1
ATOM 7641 O O . TRP A 1 976 ? 26.404 2.087 -2.138 1.00 86.75 976 TRP A O 1
ATOM 7651 N N . ALA A 1 977 ? 26.814 3.829 -0.780 1.00 87.25 977 ALA A N 1
ATOM 7652 C CA . ALA A 1 977 ? 25.704 4.638 -1.276 1.00 87.25 977 ALA A CA 1
ATOM 7653 C C . ALA A 1 977 ? 25.860 4.905 -2.781 1.00 87.25 977 ALA A C 1
ATOM 7655 O O . ALA A 1 977 ? 24.933 4.673 -3.552 1.00 87.25 977 ALA A O 1
ATOM 7656 N N . MET A 1 978 ? 27.059 5.282 -3.231 1.00 90.25 978 MET A N 1
ATOM 7657 C CA . MET A 1 978 ? 27.383 5.449 -4.649 1.00 90.25 978 MET A CA 1
ATOM 7658 C C . MET A 1 978 ? 27.032 4.196 -5.472 1.00 90.25 978 MET A C 1
ATOM 7660 O O . MET A 1 978 ? 26.380 4.324 -6.507 1.00 90.25 978 MET A O 1
ATOM 7664 N N . GLN A 1 979 ? 27.406 2.997 -5.011 1.00 86.19 979 GLN A N 1
ATOM 7665 C CA . GLN A 1 979 ? 27.124 1.737 -5.717 1.00 86.19 979 GLN A CA 1
ATOM 7666 C C . GLN A 1 979 ? 25.625 1.433 -5.823 1.00 86.19 979 GLN A C 1
ATOM 7668 O O . GLN A 1 979 ? 25.164 0.933 -6.849 1.00 86.19 979 GLN A O 1
ATOM 7673 N N . ILE A 1 980 ? 24.848 1.738 -4.783 1.00 83.00 980 ILE A N 1
ATOM 7674 C CA . ILE A 1 980 ? 23.396 1.533 -4.806 1.00 83.00 980 ILE A CA 1
ATOM 7675 C C . ILE A 1 980 ? 22.723 2.483 -5.792 1.00 83.00 980 ILE A C 1
ATOM 7677 O O . ILE A 1 980 ? 21.901 2.048 -6.599 1.00 83.00 980 ILE A O 1
ATOM 7681 N N . PHE A 1 981 ? 23.092 3.764 -5.779 1.00 87.00 981 PHE A N 1
ATOM 7682 C CA . PHE A 1 981 ? 22.557 4.732 -6.738 1.00 87.00 981 PHE A CA 1
ATOM 7683 C C . PHE A 1 981 ? 22.963 4.390 -8.179 1.00 87.00 981 PHE A C 1
ATOM 7685 O O . PHE A 1 981 ? 22.143 4.508 -9.090 1.00 87.00 981 PHE A O 1
ATOM 7692 N N . GLU A 1 982 ? 24.186 3.897 -8.387 1.00 83.25 982 GLU A N 1
ATOM 7693 C CA . GLU A 1 982 ? 24.642 3.389 -9.682 1.00 83.25 982 GLU A CA 1
ATOM 7694 C C . GLU A 1 982 ? 23.819 2.179 -10.142 1.00 83.25 982 GLU A C 1
ATOM 7696 O O . GLU A 1 982 ? 23.369 2.149 -11.288 1.00 83.25 982 GLU A O 1
ATOM 7701 N N . ARG A 1 983 ? 23.559 1.211 -9.252 1.00 81.19 983 ARG A N 1
ATOM 7702 C CA . ARG A 1 983 ? 22.728 0.034 -9.552 1.00 81.19 983 ARG A CA 1
ATOM 7703 C C . ARG A 1 983 ? 21.323 0.426 -10.014 1.00 81.19 983 ARG A C 1
ATOM 7705 O O . ARG A 1 983 ? 20.768 -0.239 -10.885 1.00 81.19 983 ARG A O 1
ATOM 7712 N N . TYR A 1 984 ? 20.772 1.508 -9.467 1.00 77.25 984 TYR A N 1
ATOM 7713 C CA . TYR A 1 984 ? 19.467 2.047 -9.857 1.00 77.25 984 TYR A CA 1
ATOM 7714 C C . TYR A 1 984 ? 19.514 3.035 -11.038 1.00 77.25 984 TYR A C 1
ATOM 7716 O O . TYR A 1 984 ? 18.495 3.645 -11.362 1.00 77.25 984 TYR A O 1
ATOM 7724 N N . ASN A 1 985 ? 20.661 3.187 -11.716 1.00 81.19 985 ASN A N 1
ATOM 7725 C CA . ASN A 1 985 ? 20.878 4.143 -12.812 1.00 81.19 985 ASN A CA 1
ATOM 7726 C C . ASN A 1 985 ? 20.565 5.607 -12.431 1.00 81.19 985 ASN A C 1
ATOM 7728 O O . ASN A 1 985 ? 20.118 6.393 -13.267 1.00 81.19 985 ASN A O 1
ATOM 7732 N N . ILE A 1 986 ? 20.790 5.989 -11.170 1.00 83.56 986 ILE A N 1
ATOM 7733 C CA . ILE A 1 986 ? 20.620 7.362 -10.674 1.00 83.56 986 ILE A CA 1
ATOM 7734 C C . ILE A 1 986 ? 22.005 8.015 -10.584 1.00 83.56 986 ILE A C 1
ATOM 7736 O O . ILE A 1 986 ? 22.626 8.080 -9.520 1.00 83.56 986 ILE A O 1
ATOM 7740 N N . SER A 1 987 ? 22.506 8.494 -11.724 1.00 84.50 987 SER A N 1
ATOM 7741 C CA . SER A 1 987 ? 23.849 9.082 -11.839 1.00 84.50 987 SER A CA 1
ATOM 7742 C C . SER A 1 987 ? 24.033 10.346 -10.993 1.00 84.50 987 SER A C 1
ATOM 7744 O O . SER A 1 987 ? 25.118 10.557 -10.459 1.00 84.50 987 SER A O 1
ATOM 7746 N N . GLU A 1 988 ? 22.987 11.155 -10.798 1.00 84.12 988 GLU A N 1
ATOM 7747 C CA . GLU A 1 988 ? 23.047 12.372 -9.974 1.00 84.12 988 GLU A CA 1
ATOM 7748 C C . GLU A 1 988 ? 23.421 12.073 -8.517 1.00 84.12 988 GLU A C 1
ATOM 7750 O O . GLU A 1 988 ? 24.383 12.638 -7.993 1.00 84.12 988 GLU A O 1
ATOM 7755 N N . GLY A 1 989 ? 22.717 11.135 -7.877 1.00 84.88 989 GLY A N 1
ATOM 7756 C CA . GLY A 1 989 ? 23.020 10.738 -6.503 1.00 84.88 989 GLY A CA 1
ATOM 7757 C C . GLY A 1 989 ? 24.371 10.038 -6.390 1.00 84.88 989 GLY A C 1
ATOM 7758 O O . GLY A 1 989 ? 25.159 10.372 -5.507 1.00 84.88 989 GLY A O 1
ATOM 7759 N N . ALA A 1 990 ? 24.694 9.142 -7.330 1.00 88.75 990 ALA A N 1
ATOM 7760 C CA . ALA A 1 990 ? 25.992 8.470 -7.352 1.00 88.75 990 ALA A CA 1
ATOM 7761 C C . ALA A 1 990 ? 27.159 9.470 -7.476 1.00 88.75 990 ALA A C 1
ATOM 7763 O O . ALA A 1 990 ? 28.183 9.315 -6.810 1.00 88.75 990 ALA A O 1
ATOM 7764 N N . CYS A 1 991 ? 26.983 10.541 -8.257 1.00 88.19 991 CYS A N 1
ATOM 7765 C CA . CYS A 1 991 ? 27.964 11.613 -8.392 1.00 88.19 991 CYS A CA 1
ATOM 7766 C C . CYS A 1 991 ? 28.169 12.389 -7.083 1.00 88.19 991 CYS A C 1
ATOM 7768 O O . CYS A 1 991 ? 29.310 12.647 -6.701 1.00 88.19 991 CYS A O 1
ATOM 7770 N N . GLN A 1 992 ? 27.090 12.741 -6.373 1.00 87.62 992 GLN A N 1
ATOM 7771 C CA . GLN A 1 992 ? 27.186 13.461 -5.097 1.00 87.62 992 GLN A CA 1
ATOM 7772 C C . GLN A 1 992 ? 27.889 12.625 -4.017 1.00 87.62 992 GLN A C 1
ATOM 7774 O O . GLN A 1 992 ? 28.755 13.145 -3.312 1.00 87.62 992 GLN A O 1
ATOM 7779 N N . PHE A 1 993 ? 27.592 11.324 -3.926 1.00 91.69 993 PHE A N 1
ATOM 7780 C CA . PHE A 1 993 ? 28.302 10.433 -3.001 1.00 91.69 993 PHE A CA 1
ATOM 7781 C C . PHE A 1 993 ? 29.761 10.214 -3.393 1.00 91.69 993 PHE A C 1
ATOM 7783 O O . PHE A 1 993 ? 30.607 10.120 -2.511 1.00 91.69 993 PHE A O 1
ATOM 7790 N N . ALA A 1 994 ? 30.089 10.200 -4.687 1.00 90.06 994 ALA A N 1
ATOM 7791 C CA . ALA A 1 994 ? 31.475 10.114 -5.135 1.00 90.06 994 ALA A CA 1
ATOM 7792 C C . ALA A 1 994 ? 32.289 11.368 -4.755 1.00 90.06 994 ALA A C 1
ATOM 7794 O O . ALA A 1 994 ? 33.423 11.238 -4.294 1.00 90.06 994 ALA A O 1
ATOM 7795 N N . TYR A 1 995 ? 31.712 12.572 -4.872 1.00 89.62 995 TYR A N 1
ATOM 7796 C CA . TYR A 1 995 ? 32.346 13.805 -4.383 1.00 89.62 995 TYR A CA 1
ATOM 7797 C C . TYR A 1 995 ? 32.540 13.798 -2.865 1.00 89.62 995 TYR A C 1
ATOM 7799 O O . TYR A 1 995 ? 33.623 14.122 -2.384 1.00 89.62 995 TYR A O 1
ATOM 7807 N N . ALA A 1 996 ? 31.521 13.384 -2.113 1.00 88.56 996 ALA A N 1
ATOM 7808 C CA . ALA A 1 996 ? 31.628 13.296 -0.663 1.00 88.56 996 ALA A CA 1
ATOM 7809 C C . ALA A 1 996 ? 32.651 12.240 -0.223 1.00 88.56 996 ALA A C 1
ATOM 7811 O O . ALA A 1 996 ? 33.415 12.477 0.706 1.00 88.56 996 ALA A O 1
ATOM 7812 N N . ALA A 1 997 ? 32.717 11.094 -0.910 1.00 90.00 997 ALA A N 1
ATOM 7813 C CA . ALA A 1 997 ? 33.747 10.086 -0.684 1.00 90.00 997 ALA A CA 1
ATOM 7814 C C . ALA A 1 997 ? 35.145 10.678 -0.905 1.00 90.00 997 ALA A C 1
ATOM 7816 O O . ALA A 1 997 ? 36.003 10.516 -0.045 1.00 90.00 997 ALA A O 1
ATOM 7817 N N . LEU A 1 998 ? 35.355 11.425 -1.999 1.00 87.44 998 LEU A N 1
ATOM 7818 C CA . LEU A 1 998 ? 36.625 12.100 -2.301 1.00 87.44 998 LEU A CA 1
ATOM 7819 C C . LEU A 1 998 ? 37.071 13.073 -1.201 1.00 87.44 998 LEU A C 1
ATOM 7821 O O . LEU A 1 998 ? 38.265 13.136 -0.919 1.00 87.44 998 LEU A O 1
ATOM 7825 N N . GLU A 1 999 ? 36.139 13.800 -0.581 1.00 87.19 999 GLU A N 1
ATOM 7826 C CA . GLU A 1 999 ? 36.427 14.719 0.530 1.00 87.19 999 GLU A CA 1
ATOM 7827 C C . GLU A 1 999 ? 36.901 13.978 1.791 1.00 87.19 999 GLU A C 1
ATOM 7829 O O . GLU A 1 999 ? 37.733 14.492 2.528 1.00 87.19 999 GLU A O 1
ATOM 7834 N N . GLN A 1 1000 ? 36.427 12.747 2.022 1.00 85.50 1000 GLN A N 1
ATOM 7835 C CA . GLN A 1 1000 ? 36.805 11.953 3.198 1.00 85.50 1000 GLN A CA 1
ATOM 7836 C C . GLN A 1 1000 ? 38.115 11.166 3.030 1.00 85.50 1000 GLN A C 1
ATOM 7838 O O . GLN A 1 1000 ? 38.634 10.658 4.022 1.00 85.50 1000 GLN A O 1
ATOM 7843 N N . VAL A 1 1001 ? 38.653 11.029 1.807 1.00 84.00 1001 VAL A N 1
ATOM 7844 C CA . VAL A 1 1001 ? 39.850 10.204 1.536 1.00 84.00 1001 VAL A CA 1
ATOM 7845 C C . VAL A 1 1001 ? 41.055 10.677 2.350 1.00 84.00 1001 VAL A C 1
ATOM 7847 O O . VAL A 1 1001 ? 41.693 9.857 3.003 1.00 84.00 1001 VAL A O 1
ATOM 7850 N N . ASP A 1 1002 ? 41.366 11.975 2.335 1.00 79.94 1002 ASP A N 1
ATOM 7851 C CA . ASP A 1 1002 ? 42.582 12.484 2.984 1.00 79.94 1002 ASP A CA 1
ATOM 7852 C C . ASP A 1 1002 ? 42.523 12.252 4.503 1.00 79.94 1002 ASP A C 1
ATOM 7854 O O . ASP A 1 1002 ? 43.434 11.658 5.076 1.00 79.94 1002 ASP A O 1
ATOM 7858 N N . ASP A 1 1003 ? 41.403 12.589 5.144 1.00 78.38 1003 ASP A N 1
ATOM 7859 C CA . ASP A 1 1003 ? 41.207 12.381 6.583 1.00 78.38 1003 ASP A CA 1
ATOM 7860 C C . ASP A 1 1003 ? 41.162 10.893 6.978 1.00 78.38 1003 ASP A C 1
ATOM 7862 O O . ASP A 1 1003 ? 41.617 10.515 8.062 1.00 78.38 1003 ASP A O 1
ATOM 7866 N N . ALA A 1 1004 ? 40.634 10.026 6.106 1.00 76.81 1004 ALA A N 1
ATOM 7867 C CA . ALA A 1 1004 ? 40.594 8.584 6.337 1.00 76.81 1004 ALA A CA 1
ATOM 7868 C C . ALA A 1 1004 ? 42.000 7.964 6.324 1.00 76.81 1004 ALA A C 1
ATOM 7870 O O . ALA A 1 1004 ? 42.333 7.189 7.220 1.00 76.81 1004 ALA A O 1
ATOM 7871 N N . TYR A 1 1005 ? 42.833 8.316 5.339 1.00 76.00 1005 TYR A N 1
ATOM 7872 C CA . TYR A 1 1005 ? 44.178 7.750 5.199 1.00 76.00 1005 TYR A CA 1
ATOM 7873 C C . TYR A 1 1005 ? 45.219 8.418 6.107 1.00 76.00 1005 TYR A C 1
ATOM 7875 O O . TYR A 1 1005 ? 46.107 7.718 6.590 1.00 76.00 1005 TYR A O 1
ATOM 7883 N N . ASN A 1 1006 ? 45.069 9.706 6.441 1.00 70.50 1006 ASN A N 1
ATOM 7884 C CA . ASN A 1 1006 ? 45.903 10.376 7.452 1.00 70.50 1006 ASN A CA 1
ATOM 7885 C C . ASN A 1 1006 ? 45.789 9.699 8.830 1.00 70.50 1006 ASN A C 1
ATOM 7887 O O . ASN A 1 1006 ? 46.727 9.707 9.621 1.00 70.50 1006 ASN A O 1
ATOM 7891 N N . PHE A 1 1007 ? 44.640 9.087 9.131 1.00 59.59 1007 PHE A N 1
ATOM 7892 C CA . PHE A 1 1007 ? 44.476 8.297 10.349 1.00 59.59 1007 PHE A CA 1
ATOM 7893 C C . PHE A 1 1007 ? 45.184 6.934 10.264 1.00 59.59 1007 PHE A C 1
ATOM 7895 O O . PHE A 1 1007 ? 45.771 6.477 11.242 1.00 59.59 1007 PHE A O 1
ATOM 7902 N N . ILE A 1 1008 ? 45.174 6.296 9.089 1.00 61.50 1008 ILE A N 1
ATOM 7903 C CA . ILE A 1 1008 ? 45.849 5.008 8.860 1.00 61.50 1008 ILE A CA 1
ATOM 7904 C C . ILE A 1 1008 ? 47.377 5.166 8.946 1.00 61.50 1008 ILE A C 1
ATOM 7906 O O . ILE A 1 1008 ? 48.031 4.274 9.486 1.00 61.50 1008 ILE A O 1
ATOM 7910 N N . GLU A 1 1009 ? 47.933 6.318 8.538 1.00 56.16 1009 GLU A N 1
ATOM 7911 C CA . GLU A 1 1009 ? 49.357 6.673 8.730 1.00 56.16 1009 GLU A CA 1
ATOM 7912 C C . GLU A 1 1009 ? 49.839 6.503 10.179 1.00 56.16 1009 GLU A C 1
ATOM 7914 O O . GLU A 1 1009 ? 51.008 6.207 10.410 1.00 56.16 1009 GLU A O 1
ATOM 7919 N N . MET A 1 1010 ? 48.948 6.645 11.164 1.00 55.00 1010 MET A N 1
ATOM 7920 C CA . MET A 1 1010 ? 49.296 6.500 12.579 1.00 55.00 1010 MET A CA 1
ATOM 7921 C C . MET A 1 1010 ? 49.355 5.038 13.048 1.00 55.00 1010 MET A C 1
ATOM 7923 O O . MET A 1 1010 ? 49.790 4.795 14.174 1.00 55.00 1010 MET A O 1
ATOM 7927 N N . THR A 1 1011 ? 48.911 4.069 12.235 1.00 55.59 1011 THR A N 1
ATOM 7928 C CA . THR A 1 1011 ? 48.631 2.702 12.716 1.00 55.59 1011 THR A CA 1
ATOM 7929 C C . THR A 1 1011 ? 49.381 1.584 11.984 1.00 55.59 1011 THR A C 1
ATOM 7931 O O . THR A 1 1011 ? 49.632 0.557 12.610 1.00 55.59 1011 THR A O 1
ATOM 7934 N N . GLU A 1 1012 ? 49.778 1.736 10.711 1.00 48.91 1012 GLU A N 1
ATOM 7935 C CA . GLU A 1 1012 ? 50.386 0.631 9.938 1.00 48.91 1012 GLU A CA 1
ATOM 7936 C C . GLU A 1 1012 ? 51.542 1.045 9.000 1.00 48.91 1012 GLU A C 1
ATOM 7938 O O . GLU A 1 1012 ? 51.550 2.128 8.424 1.00 48.91 1012 GLU A O 1
ATOM 7943 N N . GLU A 1 1013 ? 52.502 0.130 8.793 1.00 53.09 1013 GLU A N 1
ATOM 7944 C CA . GLU A 1 1013 ? 53.714 0.273 7.951 1.00 53.09 1013 GLU A CA 1
ATOM 7945 C C . GLU A 1 1013 ? 53.467 0.188 6.420 1.00 53.09 1013 GLU A C 1
ATOM 7947 O O . GLU A 1 1013 ? 54.412 0.047 5.639 1.00 53.09 1013 GLU A O 1
ATOM 7952 N N . PHE A 1 1014 ? 52.220 0.268 5.944 1.00 52.75 1014 PHE A N 1
ATOM 7953 C CA . PHE A 1 1014 ? 51.919 0.263 4.506 1.00 52.75 1014 PHE A CA 1
ATOM 7954 C C . PHE A 1 1014 ? 51.919 1.677 3.932 1.00 52.75 1014 PHE A C 1
ATOM 7956 O O . PHE A 1 1014 ? 51.195 2.522 4.431 1.00 52.75 1014 PHE A O 1
ATOM 7963 N N . ASP A 1 1015 ? 52.669 1.884 2.841 1.00 60.25 1015 ASP A N 1
ATOM 7964 C CA . ASP A 1 1015 ? 52.859 3.146 2.101 1.00 60.25 1015 ASP A CA 1
ATOM 7965 C C . ASP A 1 1015 ? 51.498 3.798 1.712 1.00 60.25 1015 ASP A C 1
ATOM 7967 O O . ASP A 1 1015 ? 50.940 3.514 0.641 1.00 60.25 1015 ASP A O 1
ATOM 7971 N N . PRO A 1 1016 ? 50.911 4.648 2.576 1.00 60.38 1016 PRO A N 1
ATOM 7972 C CA . PRO A 1 1016 ? 49.480 4.971 2.548 1.00 60.38 1016 PRO A CA 1
ATOM 7973 C C . PRO A 1 1016 ? 49.148 5.962 1.432 1.00 60.38 1016 PRO A C 1
ATOM 7975 O O . PRO A 1 1016 ? 48.048 5.962 0.875 1.00 60.38 1016 PRO A O 1
ATOM 7978 N N . THR A 1 1017 ? 50.151 6.733 1.013 1.00 69.50 1017 THR A N 1
ATOM 7979 C CA . THR A 1 1017 ? 50.096 7.663 -0.118 1.00 69.50 1017 THR A CA 1
ATOM 7980 C C . THR A 1 1017 ? 49.697 6.970 -1.424 1.00 69.50 1017 THR A C 1
ATOM 7982 O O . THR A 1 1017 ? 48.888 7.509 -2.185 1.00 69.50 1017 THR A O 1
ATOM 7985 N N . LYS A 1 1018 ? 50.189 5.751 -1.691 1.00 70.38 1018 LYS A N 1
ATOM 7986 C CA . LYS A 1 1018 ? 49.838 4.991 -2.906 1.00 70.38 1018 LYS A CA 1
ATOM 7987 C C . LYS A 1 1018 ? 48.396 4.500 -2.876 1.00 70.38 1018 LYS A C 1
ATOM 7989 O O . LYS A 1 1018 ? 47.701 4.613 -3.885 1.00 70.38 1018 LYS A O 1
ATOM 7994 N N . ALA A 1 1019 ? 47.945 3.993 -1.728 1.00 72.81 1019 ALA A N 1
ATOM 7995 C CA . ALA A 1 1019 ? 46.569 3.546 -1.551 1.00 72.81 1019 ALA A CA 1
ATOM 7996 C C . ALA A 1 1019 ? 45.595 4.719 -1.725 1.00 72.81 1019 ALA A C 1
ATOM 7998 O O . ALA A 1 1019 ? 44.707 4.637 -2.567 1.00 72.81 1019 ALA A O 1
ATOM 7999 N N . ALA A 1 1020 ? 45.831 5.845 -1.043 1.00 76.81 1020 ALA A N 1
ATOM 8000 C CA . ALA A 1 1020 ? 45.015 7.052 -1.175 1.00 76.81 1020 ALA A CA 1
ATOM 8001 C C . ALA A 1 1020 ? 44.954 7.560 -2.627 1.00 76.81 1020 ALA A C 1
ATOM 8003 O O . ALA A 1 1020 ? 43.883 7.913 -3.123 1.00 76.81 1020 ALA A O 1
ATOM 8004 N N . THR A 1 1021 ? 46.088 7.540 -3.339 1.00 78.69 1021 THR A N 1
ATOM 8005 C CA . THR A 1 1021 ? 46.155 7.944 -4.752 1.00 78.69 1021 THR A CA 1
ATOM 8006 C C . THR A 1 1021 ? 45.316 7.028 -5.643 1.00 78.69 1021 THR A C 1
ATOM 8008 O O . THR A 1 1021 ? 44.557 7.522 -6.477 1.00 78.69 1021 THR A O 1
ATOM 8011 N N . TYR A 1 1022 ? 45.396 5.709 -5.444 1.00 79.44 1022 TYR A N 1
ATOM 8012 C CA . TYR A 1 1022 ? 44.603 4.733 -6.193 1.00 79.44 1022 TYR A CA 1
ATOM 8013 C C . TYR A 1 1022 ? 43.100 4.874 -5.915 1.00 79.44 1022 TYR A C 1
ATOM 8015 O O . TYR A 1 1022 ? 42.293 4.921 -6.846 1.00 79.44 1022 TYR A O 1
ATOM 8023 N N . THR A 1 1023 ? 42.707 5.013 -4.645 1.00 81.50 1023 THR A N 1
ATOM 8024 C CA . THR A 1 1023 ? 41.302 5.192 -4.248 1.00 81.50 1023 THR A CA 1
ATOM 8025 C C . THR A 1 1023 ? 40.736 6.495 -4.815 1.00 81.50 1023 THR A C 1
ATOM 8027 O O . THR A 1 1023 ? 39.652 6.495 -5.400 1.00 81.50 1023 THR A O 1
ATOM 8030 N N . ARG A 1 1024 ? 41.507 7.592 -4.754 1.00 84.19 1024 ARG A N 1
ATOM 8031 C CA . ARG A 1 1024 ? 41.163 8.877 -5.383 1.00 84.19 1024 ARG A CA 1
ATOM 8032 C C . ARG A 1 1024 ? 41.045 8.739 -6.901 1.00 84.19 1024 ARG A C 1
ATOM 8034 O O . ARG A 1 1024 ? 40.094 9.254 -7.487 1.00 84.19 1024 ARG A O 1
ATOM 8041 N N . GLY A 1 1025 ? 41.966 8.013 -7.534 1.00 84.38 1025 GLY A N 1
ATOM 8042 C CA . GLY A 1 1025 ? 41.934 7.741 -8.969 1.00 84.38 1025 GLY A CA 1
ATOM 8043 C C . GLY A 1 1025 ? 40.665 7.007 -9.401 1.00 84.38 1025 GLY A C 1
ATOM 8044 O O . GLY A 1 1025 ? 39.999 7.427 -10.352 1.00 84.38 1025 GLY A O 1
ATOM 8045 N N . ARG A 1 1026 ? 40.278 5.965 -8.654 1.00 86.94 1026 ARG A N 1
ATOM 8046 C CA . ARG A 1 1026 ? 39.038 5.202 -8.857 1.00 86.94 1026 ARG A CA 1
ATOM 8047 C C . ARG A 1 1026 ? 37.787 6.065 -8.675 1.00 86.94 1026 ARG A C 1
ATOM 8049 O O . ARG A 1 1026 ? 36.900 6.028 -9.524 1.00 86.94 1026 ARG A O 1
ATOM 8056 N N . LEU A 1 1027 ? 37.714 6.859 -7.607 1.00 88.44 1027 LEU A N 1
ATOM 8057 C CA . LEU A 1 1027 ? 36.556 7.716 -7.332 1.00 88.44 1027 LEU A CA 1
ATOM 8058 C C . LEU A 1 1027 ? 36.383 8.813 -8.390 1.00 88.44 1027 LEU A C 1
ATOM 8060 O O . LEU A 1 1027 ? 35.272 9.013 -8.874 1.00 88.44 1027 LEU A O 1
ATOM 8064 N N . TRP A 1 1028 ? 37.464 9.459 -8.842 1.00 90.81 1028 TRP A N 1
ATOM 8065 C CA . TRP A 1 1028 ? 37.386 10.410 -9.959 1.00 90.81 1028 TRP A CA 1
ATOM 8066 C C . TRP A 1 1028 ? 36.963 9.754 -11.277 1.00 90.81 1028 TRP A C 1
ATOM 8068 O O . TRP A 1 1028 ? 36.291 10.396 -12.084 1.00 90.81 1028 TRP A O 1
ATOM 8078 N N . ALA A 1 1029 ? 37.301 8.479 -11.500 1.00 87.00 1029 ALA A N 1
ATOM 8079 C CA . ALA A 1 1029 ? 36.787 7.714 -12.639 1.00 87.00 1029 ALA A CA 1
ATOM 8080 C C . ALA A 1 1029 ? 35.259 7.569 -12.583 1.00 87.00 1029 ALA A C 1
ATOM 8082 O O . ALA A 1 1029 ? 34.580 7.725 -13.599 1.00 87.00 1029 ALA A O 1
ATOM 8083 N N . ASN A 1 1030 ? 34.725 7.311 -11.389 1.00 87.81 1030 ASN A N 1
ATOM 8084 C CA . ASN A 1 1030 ? 33.288 7.198 -11.160 1.00 87.81 1030 ASN A CA 1
ATOM 8085 C C . ASN A 1 1030 ? 32.593 8.557 -11.323 1.00 87.81 1030 ASN A C 1
ATOM 8087 O O . ASN A 1 1030 ? 31.611 8.643 -12.054 1.00 87.81 1030 ASN A O 1
ATOM 8091 N N . VAL A 1 1031 ? 33.144 9.637 -10.752 1.00 89.06 1031 VAL A N 1
ATOM 8092 C CA . VAL A 1 1031 ? 32.641 11.009 -10.976 1.00 89.06 1031 VAL A CA 1
ATOM 8093 C C . VAL A 1 1031 ? 32.611 11.337 -12.469 1.00 89.06 1031 VAL A C 1
ATOM 8095 O O . VAL A 1 1031 ? 31.609 11.839 -12.978 1.00 89.06 1031 VAL A O 1
ATOM 8098 N N . PHE A 1 1032 ? 33.680 11.013 -13.200 1.00 87.56 1032 PHE A N 1
ATOM 8099 C CA . PHE A 1 1032 ? 33.733 11.191 -14.649 1.00 87.56 1032 PHE A CA 1
ATOM 8100 C C . PHE A 1 1032 ? 32.621 10.412 -15.366 1.00 87.56 1032 PHE A C 1
ATOM 8102 O O . PHE A 1 1032 ? 31.948 10.965 -16.233 1.00 87.56 1032 PHE A O 1
ATOM 8109 N N . LYS A 1 1033 ? 32.400 9.146 -14.996 1.00 87.56 1033 LYS A N 1
ATOM 8110 C CA . LYS A 1 1033 ? 31.318 8.330 -15.554 1.00 87.56 1033 LYS A CA 1
ATOM 8111 C C . LYS A 1 1033 ? 29.953 8.988 -15.318 1.00 87.56 1033 LYS A C 1
ATOM 8113 O O . LYS A 1 1033 ? 29.216 9.203 -16.274 1.00 87.56 1033 LYS A O 1
ATOM 8118 N N . PHE A 1 1034 ? 29.643 9.367 -14.080 1.00 88.62 1034 PHE A N 1
ATOM 8119 C CA . PHE A 1 1034 ? 28.323 9.890 -13.724 1.00 88.62 1034 PHE A CA 1
ATOM 8120 C C . PHE A 1 1034 ? 28.041 11.280 -14.311 1.00 88.62 1034 PHE A C 1
ATOM 8122 O O . PHE A 1 1034 ? 26.951 11.519 -14.824 1.00 88.62 1034 PHE A O 1
ATOM 8129 N N . THR A 1 1035 ? 29.021 12.187 -14.306 1.00 87.25 1035 THR A N 1
ATOM 8130 C CA . THR A 1 1035 ? 28.891 13.512 -14.951 1.00 87.25 1035 THR A CA 1
ATOM 8131 C C . THR A 1 1035 ? 28.712 13.399 -16.465 1.00 87.25 1035 THR A C 1
ATOM 8133 O O . THR A 1 1035 ? 27.969 14.179 -17.068 1.00 87.25 1035 THR A O 1
ATOM 8136 N N . LEU A 1 1036 ? 29.341 12.396 -17.082 1.00 84.44 1036 LEU A N 1
ATOM 8137 C CA . LEU A 1 1036 ? 29.161 12.086 -18.493 1.00 84.44 1036 LEU A CA 1
ATOM 8138 C C . LEU A 1 1036 ? 27.758 11.533 -18.781 1.00 84.44 1036 LEU A C 1
ATOM 8140 O O . LEU A 1 1036 ? 27.135 11.976 -19.746 1.00 84.44 1036 LEU A O 1
ATOM 8144 N N . ASP A 1 1037 ? 27.235 10.649 -17.926 1.00 82.75 1037 ASP A N 1
ATOM 8145 C CA . ASP A 1 1037 ? 25.862 10.131 -18.024 1.00 82.75 1037 ASP A CA 1
ATOM 8146 C C . ASP A 1 1037 ? 24.811 11.255 -17.868 1.00 82.75 1037 ASP A C 1
ATOM 8148 O O . ASP A 1 1037 ? 23.764 11.220 -18.512 1.00 82.75 1037 ASP A O 1
ATOM 8152 N N . LEU A 1 1038 ? 25.111 12.298 -17.081 1.00 82.69 1038 LEU A N 1
ATOM 8153 C CA . LEU A 1 1038 ? 24.289 13.513 -16.924 1.00 82.69 1038 LEU A CA 1
ATOM 8154 C C . LEU A 1 1038 ? 24.476 14.553 -18.051 1.00 82.69 1038 LEU A C 1
ATOM 8156 O O . LEU A 1 1038 ? 23.830 15.600 -18.028 1.00 82.69 1038 LEU A O 1
ATOM 8160 N N . ASN A 1 1039 ? 25.347 14.305 -19.040 1.00 81.62 1039 ASN A N 1
ATOM 8161 C CA . ASN A 1 1039 ? 25.695 15.239 -20.129 1.00 81.62 1039 ASN A CA 1
ATOM 8162 C C . ASN A 1 1039 ? 26.304 16.581 -19.646 1.00 81.62 1039 ASN A C 1
ATOM 8164 O O . ASN A 1 1039 ? 26.289 17.578 -20.379 1.00 81.62 1039 ASN A O 1
ATOM 8168 N N . LEU A 1 1040 ? 26.879 16.609 -18.436 1.00 83.62 1040 LEU A N 1
ATOM 8169 C CA . LEU A 1 1040 ? 27.570 17.759 -17.841 1.00 83.62 1040 LEU A CA 1
ATOM 8170 C C . LEU A 1 1040 ? 29.046 17.769 -18.270 1.00 83.62 1040 LEU A C 1
ATOM 8172 O O . LEU A 1 1040 ? 29.952 17.360 -17.547 1.00 83.62 1040 LEU A O 1
ATOM 8176 N N . LEU A 1 1041 ? 29.299 18.223 -19.500 1.00 78.94 1041 LEU A N 1
ATOM 8177 C CA . LEU A 1 1041 ? 30.615 18.095 -20.147 1.00 78.94 1041 LEU A CA 1
ATOM 8178 C C . LEU A 1 1041 ? 31.740 18.889 -19.464 1.00 78.94 1041 LEU A C 1
ATOM 8180 O O . LEU A 1 1041 ? 32.888 18.446 -19.485 1.00 78.94 1041 LEU A O 1
ATOM 8184 N N . ASN A 1 1042 ? 31.425 20.044 -18.874 1.00 79.31 1042 ASN A N 1
ATOM 8185 C CA . ASN A 1 1042 ? 32.409 20.853 -18.151 1.00 79.31 1042 ASN A CA 1
ATOM 8186 C C . ASN A 1 1042 ? 32.851 20.149 -16.863 1.00 79.31 1042 ASN A C 1
ATOM 8188 O O . ASN A 1 1042 ? 34.043 20.093 -16.573 1.00 79.31 1042 ASN A O 1
ATOM 8192 N N . ASP A 1 1043 ? 31.910 19.540 -16.143 1.00 80.88 1043 ASP A N 1
ATOM 8193 C CA . ASP A 1 1043 ? 32.196 18.839 -14.891 1.00 80.88 1043 ASP A CA 1
ATOM 8194 C C . ASP A 1 1043 ? 32.939 17.526 -15.152 1.00 80.88 1043 ASP A C 1
ATOM 8196 O O . ASP A 1 1043 ? 33.913 17.221 -14.465 1.00 80.88 1043 ASP A O 1
ATOM 8200 N N . ALA A 1 1044 ? 32.578 16.807 -16.222 1.00 83.88 1044 ALA A N 1
ATOM 8201 C CA . ALA A 1 1044 ? 33.325 15.638 -16.686 1.00 83.88 1044 ALA A CA 1
ATOM 8202 C C . ALA A 1 1044 ? 34.780 15.993 -17.037 1.00 83.88 1044 ALA A C 1
ATOM 8204 O O . ALA A 1 1044 ? 35.704 15.234 -16.740 1.00 83.88 1044 ALA A O 1
ATOM 8205 N N . TYR A 1 1045 ? 35.009 17.169 -17.627 1.00 82.38 1045 TYR A N 1
ATOM 8206 C CA . TYR A 1 1045 ? 36.356 17.665 -17.882 1.00 82.38 1045 TYR A CA 1
ATOM 8207 C C . TYR A 1 1045 ? 37.121 17.983 -16.587 1.00 82.38 1045 TYR A C 1
ATOM 8209 O O . TYR A 1 1045 ? 38.261 17.539 -16.420 1.00 82.38 1045 TYR A O 1
ATOM 8217 N N . CYS A 1 1046 ? 36.488 18.688 -15.647 1.00 82.50 1046 CYS A N 1
ATOM 8218 C CA . CYS A 1 1046 ? 37.058 18.967 -14.329 1.00 82.50 1046 CYS A CA 1
ATOM 8219 C C . CYS A 1 1046 ? 37.413 17.675 -13.573 1.00 82.50 1046 CYS A C 1
ATOM 8221 O O . CYS A 1 1046 ? 38.471 17.609 -12.942 1.00 82.50 1046 CYS A O 1
ATOM 8223 N N . ALA A 1 1047 ? 36.598 16.622 -13.704 1.00 83.81 1047 ALA A N 1
ATOM 8224 C CA . ALA A 1 1047 ? 36.853 15.310 -13.113 1.00 83.81 1047 ALA A CA 1
ATOM 8225 C C . ALA A 1 1047 ? 38.095 14.621 -13.705 1.00 83.81 1047 ALA A C 1
ATOM 8227 O O . ALA A 1 1047 ? 38.862 13.993 -12.978 1.00 83.81 1047 ALA A O 1
ATOM 8228 N N . ILE A 1 1048 ? 38.343 14.776 -15.012 1.00 83.25 1048 ILE A N 1
ATOM 8229 C CA . ILE A 1 1048 ? 39.550 14.240 -15.663 1.00 83.25 1048 ILE A CA 1
ATOM 8230 C C . ILE A 1 1048 ? 40.808 14.957 -15.165 1.00 83.25 1048 ILE A C 1
ATOM 8232 O O . ILE A 1 1048 ? 41.801 14.299 -14.861 1.00 83.25 1048 ILE A O 1
ATOM 8236 N N . ILE A 1 1049 ? 40.804 16.293 -15.098 1.00 83.25 1049 ILE A N 1
ATOM 8237 C CA . ILE A 1 1049 ? 41.993 17.048 -14.661 1.00 83.25 1049 ILE A CA 1
ATOM 8238 C C . ILE A 1 1049 ? 42.345 16.720 -13.211 1.00 83.25 1049 ILE A C 1
ATOM 8240 O O . ILE A 1 1049 ? 43.523 16.561 -12.895 1.00 83.25 1049 ILE A O 1
ATOM 8244 N N . SER A 1 1050 ? 41.324 16.608 -12.362 1.00 83.44 1050 SER A N 1
ATOM 8245 C CA . SER A 1 1050 ? 41.472 16.379 -10.922 1.00 83.44 1050 SER A CA 1
ATOM 8246 C C . SER A 1 1050 ? 41.924 14.958 -10.572 1.00 83.44 1050 SER A C 1
ATOM 8248 O O . SER A 1 1050 ? 42.281 14.700 -9.424 1.00 83.44 1050 SER A O 1
ATOM 8250 N N . ASN A 1 1051 ? 41.928 14.033 -11.540 1.00 83.69 1051 ASN A N 1
ATOM 8251 C CA . ASN A 1 1051 ? 42.348 12.658 -11.317 1.00 83.69 1051 ASN A CA 1
ATOM 8252 C C . ASN A 1 1051 ? 43.886 12.569 -11.156 1.00 83.69 1051 ASN A C 1
ATOM 8254 O O . ASN A 1 1051 ? 44.607 12.914 -12.102 1.00 83.69 1051 ASN A O 1
ATOM 8258 N N . PRO A 1 1052 ? 44.401 12.108 -9.995 1.00 82.19 1052 PRO A N 1
ATOM 8259 C CA . PRO A 1 1052 ? 45.840 11.977 -9.762 1.00 82.19 1052 PRO A CA 1
ATOM 8260 C C . PRO A 1 1052 ? 46.450 10.744 -10.450 1.00 82.19 1052 PRO A C 1
ATOM 8262 O O . PRO A 1 1052 ? 47.662 10.694 -10.645 1.00 82.19 1052 PRO A O 1
ATOM 8265 N N . ASP A 1 1053 ? 45.631 9.753 -10.818 1.00 79.81 1053 ASP A N 1
ATOM 8266 C CA . ASP A 1 1053 ? 46.069 8.541 -11.503 1.00 79.81 1053 ASP A CA 1
ATOM 8267 C C . ASP A 1 1053 ? 46.141 8.784 -13.018 1.00 79.81 1053 ASP A C 1
ATOM 8269 O O . ASP A 1 1053 ? 45.135 8.960 -13.711 1.00 79.81 1053 ASP A O 1
ATOM 8273 N N . GLU A 1 1054 ? 47.360 8.779 -13.554 1.00 76.56 1054 GLU A N 1
ATOM 8274 C CA . GLU A 1 1054 ? 47.633 9.062 -14.963 1.00 76.56 1054 GLU A CA 1
ATOM 8275 C C . GLU A 1 1054 ? 47.181 7.955 -15.936 1.00 76.56 1054 GLU A C 1
ATOM 8277 O O . GLU A 1 1054 ? 47.070 8.211 -17.141 1.00 76.56 1054 GLU A O 1
ATOM 8282 N N . GLU A 1 1055 ? 46.934 6.728 -15.473 1.00 77.44 1055 GLU A N 1
ATOM 8283 C CA . GLU A 1 1055 ? 46.373 5.650 -16.295 1.00 77.44 1055 GLU A CA 1
ATOM 8284 C C . GLU A 1 1055 ? 44.854 5.800 -16.411 1.00 77.44 1055 GLU A C 1
ATOM 8286 O O . GLU A 1 1055 ? 44.318 5.862 -17.524 1.00 77.44 1055 GLU A O 1
ATOM 8291 N N . ILE A 1 1056 ? 44.168 5.986 -15.283 1.00 79.44 1056 ILE A N 1
ATOM 8292 C CA . ILE A 1 1056 ? 42.717 6.208 -15.258 1.00 79.44 1056 ILE A CA 1
ATOM 8293 C C . ILE A 1 1056 ? 42.359 7.502 -15.995 1.00 79.44 1056 ILE A C 1
ATOM 8295 O O . ILE A 1 1056 ? 41.445 7.519 -16.821 1.00 79.44 1056 ILE A O 1
ATOM 8299 N N . LYS A 1 1057 ? 43.129 8.574 -15.790 1.00 81.81 1057 LYS A N 1
ATOM 8300 C CA . LYS A 1 1057 ? 42.974 9.845 -16.511 1.00 81.81 1057 LYS A CA 1
ATOM 8301 C C . LYS A 1 1057 ? 43.034 9.672 -18.027 1.00 81.81 1057 LYS A C 1
ATOM 8303 O O . LYS A 1 1057 ? 42.246 10.292 -18.742 1.00 81.81 1057 LYS A O 1
ATOM 8308 N N . ARG A 1 1058 ? 43.920 8.801 -18.532 1.00 75.31 1058 ARG A N 1
ATOM 8309 C CA . ARG A 1 1058 ? 44.009 8.468 -19.966 1.00 75.31 1058 ARG A CA 1
ATOM 8310 C C . ARG A 1 1058 ? 42.772 7.716 -20.454 1.00 75.31 1058 ARG A C 1
ATOM 8312 O O . ARG A 1 1058 ? 42.227 8.066 -21.500 1.00 75.31 1058 ARG A O 1
ATOM 8319 N N . ILE A 1 1059 ? 42.294 6.735 -19.689 1.00 79.38 1059 ILE A N 1
ATOM 8320 C CA . ILE A 1 1059 ? 41.086 5.964 -20.025 1.00 79.38 1059 ILE A CA 1
ATOM 8321 C C . ILE A 1 1059 ? 39.850 6.877 -20.066 1.00 79.38 1059 ILE A C 1
ATOM 8323 O O . ILE A 1 1059 ? 39.088 6.840 -21.039 1.00 79.38 1059 ILE A O 1
ATOM 8327 N N . CYS A 1 1060 ? 39.680 7.743 -19.063 1.00 81.75 1060 CYS A N 1
ATOM 8328 C CA . CYS A 1 1060 ? 38.584 8.710 -19.000 1.00 81.75 1060 CYS A CA 1
ATOM 8329 C C . CYS A 1 1060 ? 38.657 9.721 -20.151 1.00 81.75 1060 CYS A C 1
ATOM 8331 O O . CYS A 1 1060 ? 37.662 9.940 -20.839 1.00 81.75 1060 CYS A O 1
ATOM 8333 N N . LEU A 1 1061 ? 39.840 10.272 -20.442 1.00 80.12 1061 LEU A N 1
ATOM 8334 C CA . LEU A 1 1061 ? 40.038 11.202 -21.558 1.00 80.12 1061 LEU A CA 1
ATOM 8335 C C . LEU A 1 1061 ? 39.694 10.560 -22.908 1.00 80.12 1061 LEU A C 1
ATOM 8337 O O . LEU A 1 1061 ? 38.999 11.165 -23.726 1.00 80.12 1061 LEU A O 1
ATOM 8341 N N . ARG A 1 1062 ? 40.097 9.305 -23.125 1.00 80.88 1062 ARG A N 1
ATOM 8342 C CA . ARG A 1 1062 ? 39.727 8.551 -24.326 1.00 80.88 1062 ARG A CA 1
ATOM 8343 C C . ARG A 1 1062 ? 38.213 8.361 -24.432 1.00 80.88 1062 ARG A C 1
ATOM 8345 O O . ARG A 1 1062 ? 37.642 8.580 -25.503 1.00 80.88 1062 ARG A O 1
ATOM 8352 N N . ARG A 1 1063 ? 37.540 7.982 -23.339 1.00 81.56 1063 ARG A N 1
ATOM 8353 C CA . ARG A 1 1063 ? 36.074 7.834 -23.308 1.00 81.56 1063 ARG A CA 1
ATOM 8354 C C . ARG A 1 1063 ? 35.364 9.168 -23.562 1.00 81.56 1063 ARG A C 1
ATOM 8356 O O . ARG A 1 1063 ? 34.416 9.192 -24.341 1.00 81.56 1063 ARG A O 1
ATOM 8363 N N . PHE A 1 1064 ? 35.860 10.263 -22.990 1.00 81.75 1064 PHE A N 1
ATOM 8364 C CA . PHE A 1 1064 ? 35.331 11.616 -23.178 1.00 81.75 1064 PHE A CA 1
ATOM 8365 C C . PHE A 1 1064 ? 35.390 12.052 -24.641 1.00 81.75 1064 PHE A C 1
ATOM 8367 O O . PHE A 1 1064 ? 34.389 12.494 -25.203 1.00 81.75 1064 PHE A O 1
ATOM 8374 N N . ILE A 1 1065 ? 36.535 11.838 -25.299 1.00 76.69 1065 ILE A N 1
ATOM 8375 C CA . ILE A 1 1065 ? 36.682 12.102 -26.734 1.00 76.69 1065 ILE A CA 1
ATOM 8376 C C . ILE A 1 1065 ? 35.697 11.240 -27.529 1.00 76.69 1065 ILE A C 1
ATOM 8378 O O . ILE A 1 1065 ? 35.063 11.734 -28.455 1.00 76.69 1065 ILE A O 1
ATOM 8382 N N . ILE A 1 1066 ? 35.514 9.961 -27.190 1.00 74.81 1066 ILE A N 1
ATOM 8383 C CA . ILE A 1 1066 ? 34.558 9.107 -27.910 1.00 74.81 1066 ILE A CA 1
ATOM 8384 C C . ILE A 1 1066 ? 33.139 9.685 -27.852 1.00 74.81 1066 ILE A C 1
ATOM 8386 O O . ILE A 1 1066 ? 32.532 9.857 -28.910 1.00 74.81 1066 ILE A O 1
ATOM 8390 N N . VAL A 1 1067 ? 32.676 10.061 -26.661 1.00 75.69 1067 VAL A N 1
ATOM 8391 C CA . VAL A 1 1067 ? 31.321 10.582 -26.426 1.00 75.69 1067 VAL A CA 1
ATOM 8392 C C . VAL A 1 1067 ? 31.118 11.959 -27.064 1.00 75.69 1067 VAL A C 1
ATOM 8394 O O . VAL A 1 1067 ? 30.099 12.189 -27.707 1.00 75.69 1067 VAL A O 1
ATOM 8397 N N . LEU A 1 1068 ? 32.109 12.858 -27.010 1.00 74.38 1068 LEU A N 1
ATOM 8398 C CA . LEU A 1 1068 ? 32.033 14.160 -27.693 1.00 74.38 1068 LEU A CA 1
ATOM 8399 C C . LEU A 1 1068 ? 31.837 14.032 -29.211 1.00 74.38 1068 LEU A C 1
ATOM 8401 O O . LEU A 1 1068 ? 31.156 14.858 -29.823 1.00 74.38 1068 LEU A O 1
ATOM 8405 N N . PHE A 1 1069 ? 32.430 13.002 -29.816 1.00 69.50 1069 PHE A N 1
ATOM 8406 C CA . PHE A 1 1069 ? 32.231 12.686 -31.229 1.00 69.50 1069 PHE A CA 1
ATOM 8407 C C . PHE A 1 1069 ? 30.854 12.077 -31.499 1.00 69.50 1069 PHE A C 1
ATOM 8409 O O . PHE A 1 1069 ? 30.222 12.470 -32.474 1.00 69.50 1069 PHE A O 1
ATOM 8416 N N . GLU A 1 1070 ? 30.386 11.150 -30.659 1.00 70.31 1070 GLU A N 1
ATOM 8417 C CA . GLU A 1 1070 ? 29.053 10.540 -30.796 1.00 70.31 1070 GLU A CA 1
ATOM 8418 C C . GLU A 1 1070 ? 27.938 11.588 -30.660 1.00 70.31 1070 GLU A C 1
ATOM 8420 O O . GLU A 1 1070 ? 26.980 11.576 -31.428 1.00 70.31 1070 GLU A O 1
ATOM 8425 N N . CYS A 1 1071 ? 28.101 12.564 -29.762 1.00 67.44 1071 CYS A N 1
ATOM 8426 C CA . CYS A 1 1071 ? 27.155 13.666 -29.583 1.00 67.44 1071 CYS A CA 1
ATOM 8427 C C . CYS A 1 1071 ? 27.286 14.793 -30.627 1.00 67.44 1071 CYS A C 1
ATOM 8429 O O . CYS A 1 1071 ? 26.527 15.760 -30.566 1.00 67.44 1071 CYS A O 1
ATOM 8431 N N . GLY A 1 1072 ? 28.278 14.757 -31.527 1.00 67.62 1072 GLY A N 1
ATOM 8432 C CA . GLY A 1 1072 ? 28.530 15.830 -32.502 1.00 67.62 1072 GLY A CA 1
ATOM 8433 C C . GLY A 1 1072 ? 28.952 17.182 -31.896 1.00 67.62 1072 GLY A C 1
ATOM 8434 O O . GLY A 1 1072 ? 29.066 18.177 -32.615 1.00 67.62 1072 GLY A O 1
ATOM 8435 N N . LYS A 1 1073 ? 29.232 17.248 -30.587 1.00 64.62 1073 LYS A N 1
ATOM 8436 C CA . LYS A 1 1073 ? 29.632 18.466 -29.856 1.00 64.62 1073 LYS A CA 1
ATOM 8437 C C . LYS A 1 1073 ? 31.141 18.744 -29.966 1.00 64.62 1073 LYS A C 1
ATOM 8439 O O . LYS A 1 1073 ? 31.770 19.250 -29.040 1.00 64.62 1073 LYS A O 1
ATOM 8444 N N . THR A 1 1074 ? 31.748 18.460 -31.119 1.00 64.19 1074 THR A N 1
ATOM 8445 C CA . THR A 1 1074 ? 33.198 18.634 -31.336 1.00 64.19 1074 THR A CA 1
ATOM 8446 C C . THR A 1 1074 ? 33.635 20.100 -31.339 1.00 64.19 1074 THR A C 1
ATOM 8448 O O . THR A 1 1074 ? 34.820 20.380 -31.174 1.00 64.19 1074 THR A O 1
ATOM 8451 N N . LYS A 1 1075 ? 32.686 21.040 -31.471 1.00 64.62 1075 LYS A N 1
ATOM 8452 C CA . LYS A 1 1075 ? 32.945 22.482 -31.358 1.00 64.62 1075 LYS A CA 1
ATOM 8453 C C . LYS A 1 1075 ? 33.537 22.876 -30.004 1.00 64.62 1075 LYS A C 1
ATOM 8455 O O . LYS A 1 1075 ? 34.354 23.781 -29.957 1.00 64.62 1075 LYS A O 1
ATOM 8460 N N . ILE A 1 1076 ? 33.213 22.155 -28.926 1.00 60.81 1076 ILE A N 1
ATOM 8461 C CA . ILE A 1 1076 ? 33.744 22.435 -27.580 1.00 60.81 1076 ILE A CA 1
ATOM 8462 C C . ILE A 1 1076 ? 35.271 22.246 -27.539 1.00 60.81 1076 ILE A C 1
ATOM 8464 O O . ILE A 1 1076 ? 35.970 23.025 -26.894 1.00 60.81 1076 ILE A O 1
ATOM 8468 N N . LEU A 1 1077 ? 35.800 21.262 -28.280 1.00 61.50 1077 LEU A N 1
ATOM 8469 C CA . LEU A 1 1077 ? 37.247 21.047 -28.409 1.00 61.50 1077 LEU A CA 1
ATOM 8470 C C . LEU A 1 1077 ? 37.917 22.157 -29.223 1.00 61.50 1077 LEU A C 1
ATOM 8472 O O . LEU A 1 1077 ? 39.048 22.532 -28.925 1.00 61.50 1077 LEU A O 1
ATOM 8476 N N . SER A 1 1078 ? 37.236 22.676 -30.252 1.00 59.81 1078 SER A N 1
ATOM 8477 C CA . SER A 1 1078 ? 37.789 23.741 -31.086 1.00 59.81 1078 SER A CA 1
ATOM 8478 C C . SER A 1 1078 ? 37.681 25.112 -30.429 1.00 59.81 1078 SER A C 1
ATOM 8480 O O . SER A 1 1078 ? 38.632 25.875 -30.525 1.00 59.81 1078 SER A O 1
ATOM 8482 N N . ASP A 1 1079 ? 36.572 25.426 -29.752 1.00 60.62 1079 ASP A N 1
ATOM 8483 C CA . ASP A 1 1079 ? 36.232 26.780 -29.296 1.00 60.62 1079 ASP A CA 1
ATOM 8484 C C . ASP A 1 1079 ? 37.047 27.280 -28.100 1.00 60.62 1079 ASP A C 1
ATOM 8486 O O . ASP A 1 1079 ? 36.942 28.447 -27.741 1.00 60.62 1079 ASP A O 1
ATOM 8490 N N . GLY A 1 1080 ? 37.930 26.452 -27.536 1.00 58.09 1080 GLY A N 1
ATOM 8491 C CA . GLY A 1 1080 ? 38.826 26.863 -26.452 1.00 58.09 1080 GLY A CA 1
ATOM 8492 C C . GLY A 1 1080 ? 38.117 27.081 -25.113 1.00 58.09 1080 GLY A C 1
ATOM 8493 O O . GLY A 1 1080 ? 38.742 27.560 -24.174 1.00 58.09 1080 GLY A O 1
ATOM 8494 N N . HIS A 1 1081 ? 36.840 26.696 -25.000 1.00 59.62 1081 HIS A N 1
ATOM 8495 C CA . HIS A 1 1081 ? 36.075 26.783 -23.752 1.00 59.62 1081 HIS A CA 1
ATOM 8496 C C . HIS A 1 1081 ? 36.678 25.942 -22.613 1.00 59.62 1081 HIS A C 1
ATOM 8498 O O . HIS A 1 1081 ? 36.460 26.264 -21.449 1.00 59.62 1081 HIS A O 1
ATOM 8504 N N . LEU A 1 1082 ? 37.438 24.887 -22.934 1.00 60.41 1082 LEU A N 1
ATOM 8505 C CA . LEU A 1 1082 ? 38.091 24.005 -21.964 1.00 60.41 1082 LEU A CA 1
ATOM 8506 C C . LEU A 1 1082 ? 39.627 24.104 -22.108 1.00 60.41 1082 LEU A C 1
ATOM 8508 O O . LEU A 1 1082 ? 40.166 23.724 -23.153 1.00 60.41 1082 LEU A O 1
ATOM 8512 N N . PRO A 1 1083 ? 40.363 24.620 -21.103 1.00 62.62 1083 PRO A N 1
ATOM 8513 C CA . PRO A 1 1083 ? 41.815 24.792 -21.176 1.00 62.62 1083 PRO A CA 1
ATOM 8514 C C . PRO A 1 1083 ? 42.562 23.477 -20.895 1.00 62.62 1083 PRO A C 1
ATOM 8516 O O . PRO A 1 1083 ? 42.804 23.133 -19.742 1.00 62.62 1083 PRO A O 1
ATOM 8519 N N . PHE A 1 1084 ? 42.971 22.752 -21.942 1.00 62.50 1084 PHE A N 1
ATOM 8520 C CA . PHE A 1 1084 ? 43.673 21.450 -21.879 1.00 62.50 1084 PHE A CA 1
ATOM 8521 C C . PHE A 1 1084 ? 45.173 21.516 -21.522 1.00 62.50 1084 PHE A C 1
ATOM 8523 O O . PHE A 1 1084 ? 45.996 20.808 -22.106 1.00 62.50 1084 PHE A O 1
ATOM 8530 N N . ILE A 1 1085 ? 45.561 22.370 -20.577 1.00 59.81 1085 ILE A N 1
ATOM 8531 C CA . ILE A 1 1085 ? 46.969 22.596 -20.211 1.00 59.81 1085 ILE A CA 1
ATOM 8532 C C . ILE A 1 1085 ? 47.569 21.296 -19.629 1.00 59.81 1085 ILE A C 1
ATOM 8534 O O . ILE A 1 1085 ? 47.047 20.739 -18.671 1.00 59.81 1085 ILE A O 1
ATOM 8538 N N . GLY A 1 1086 ? 48.635 20.773 -20.251 1.00 64.81 1086 GLY A N 1
ATOM 8539 C CA . GLY A 1 1086 ? 49.302 19.509 -19.879 1.00 64.81 1086 GLY A CA 1
ATOM 8540 C C . GLY A 1 1086 ? 48.699 18.221 -20.471 1.00 64.81 1086 GLY A C 1
ATOM 8541 O O . GLY A 1 1086 ? 49.347 17.177 -20.453 1.00 64.81 1086 GLY A O 1
ATOM 8542 N N . LEU A 1 1087 ? 47.490 18.277 -21.043 1.00 65.62 1087 LEU A N 1
ATOM 8543 C CA . LEU A 1 1087 ? 46.805 17.130 -21.672 1.00 65.62 1087 LEU A CA 1
ATOM 8544 C C . LEU A 1 1087 ? 46.802 17.193 -23.208 1.00 65.62 1087 LEU A C 1
ATOM 8546 O O . LEU A 1 1087 ? 46.368 16.245 -23.859 1.00 65.62 1087 LEU A O 1
ATOM 8550 N N . THR A 1 1088 ? 47.302 18.282 -23.793 1.00 67.69 1088 THR A N 1
ATOM 8551 C CA . THR A 1 1088 ? 47.275 18.543 -25.241 1.00 67.69 1088 THR A CA 1
ATOM 8552 C C . THR A 1 1088 ? 47.920 17.433 -26.072 1.00 67.69 1088 THR A C 1
ATOM 8554 O O . THR A 1 1088 ? 47.302 16.960 -27.020 1.00 67.69 1088 THR A O 1
ATOM 8557 N N . GLU A 1 1089 ? 49.113 16.961 -25.697 1.00 68.88 1089 GLU A N 1
ATOM 8558 C CA . GLU A 1 1089 ? 49.801 15.864 -26.400 1.00 68.88 1089 GLU A CA 1
ATOM 8559 C C . GLU A 1 1089 ? 49.031 14.539 -26.330 1.00 68.88 1089 GLU A C 1
ATOM 8561 O O . GLU A 1 1089 ? 49.031 13.758 -27.276 1.00 68.88 1089 GLU A O 1
ATOM 8566 N N . LYS A 1 1090 ? 48.326 14.281 -25.225 1.00 69.88 1090 LYS A N 1
ATOM 8567 C CA . LYS A 1 1090 ? 47.522 13.061 -25.063 1.00 69.88 1090 LYS A CA 1
ATOM 8568 C C . LYS A 1 1090 ? 46.244 13.128 -25.896 1.00 69.88 1090 LYS A C 1
ATOM 8570 O O . LYS A 1 1090 ? 45.860 12.142 -26.515 1.00 69.88 1090 LYS A O 1
ATOM 8575 N N . ILE A 1 1091 ? 45.607 14.299 -25.962 1.00 72.38 1091 ILE A N 1
ATOM 8576 C CA . ILE A 1 1091 ? 44.426 14.528 -26.807 1.00 72.38 1091 ILE A CA 1
ATOM 8577 C C . ILE A 1 1091 ? 44.778 14.331 -28.274 1.00 72.38 1091 ILE A C 1
ATOM 8579 O O . ILE A 1 1091 ? 44.025 13.679 -28.992 1.00 72.38 1091 ILE A O 1
ATOM 8583 N N . THR A 1 1092 ? 45.919 14.857 -28.721 1.00 73.94 1092 THR A N 1
ATOM 8584 C CA . THR A 1 1092 ? 46.357 14.698 -30.109 1.00 73.94 1092 THR A CA 1
ATOM 8585 C C . THR A 1 1092 ? 46.698 13.244 -30.422 1.00 73.94 1092 THR A C 1
ATOM 8587 O O . THR A 1 1092 ? 46.286 12.759 -31.472 1.00 73.94 1092 THR A O 1
ATOM 8590 N N . GLN A 1 1093 ? 47.325 12.509 -29.496 1.00 73.12 1093 GLN A N 1
ATOM 8591 C CA . GLN A 1 1093 ? 47.556 11.063 -29.621 1.00 73.12 1093 GLN A CA 1
ATOM 8592 C C . GLN A 1 1093 ? 46.252 10.256 -29.711 1.00 73.12 1093 GLN A C 1
ATOM 8594 O O . GLN A 1 1093 ? 46.120 9.416 -30.599 1.00 73.12 1093 GLN A O 1
ATOM 8599 N N . GLU A 1 1094 ? 45.268 10.512 -28.847 1.00 71.81 1094 GLU A N 1
ATOM 8600 C CA . GLU A 1 1094 ? 43.986 9.789 -28.847 1.00 71.81 1094 GLU A CA 1
ATOM 8601 C C . GLU A 1 1094 ? 43.109 10.152 -30.053 1.00 71.81 1094 GLU A C 1
ATOM 8603 O O . GLU A 1 1094 ? 42.485 9.283 -30.665 1.00 71.81 1094 GLU A O 1
ATOM 8608 N N . LEU A 1 1095 ? 43.090 11.427 -30.454 1.00 74.25 1095 LEU A N 1
ATOM 8609 C CA . LEU A 1 1095 ? 42.450 11.867 -31.694 1.00 74.25 1095 LEU A CA 1
ATOM 8610 C C . LEU A 1 1095 ? 43.117 11.234 -32.911 1.00 74.25 1095 LEU A C 1
ATOM 8612 O O . LEU A 1 1095 ? 42.411 10.803 -33.818 1.00 74.25 1095 LEU A O 1
ATOM 8616 N N . PHE A 1 1096 ? 44.447 11.144 -32.928 1.00 73.69 1096 PHE A N 1
ATOM 8617 C CA . PHE A 1 1096 ? 45.200 10.480 -33.987 1.00 73.69 1096 PHE A CA 1
ATOM 8618 C C . PHE A 1 1096 ? 44.901 8.975 -34.022 1.00 73.69 1096 PHE A C 1
ATOM 8620 O O . PHE A 1 1096 ? 44.653 8.407 -35.087 1.00 73.69 1096 PHE A O 1
ATOM 8627 N N . TRP A 1 1097 ? 44.810 8.338 -32.854 1.00 73.38 1097 TRP A N 1
ATOM 8628 C CA . TRP A 1 1097 ? 44.438 6.932 -32.716 1.00 73.38 1097 TRP A CA 1
ATOM 8629 C C . TRP A 1 1097 ? 43.005 6.660 -33.193 1.00 73.38 1097 TRP A C 1
ATOM 8631 O O . TRP A 1 1097 ? 42.757 5.706 -33.938 1.00 73.38 1097 TRP A O 1
ATOM 8641 N N . LYS A 1 1098 ? 42.050 7.529 -32.831 1.00 71.06 1098 LYS A N 1
ATOM 8642 C CA . LYS A 1 1098 ? 40.672 7.473 -33.333 1.00 71.06 1098 LYS A CA 1
ATOM 8643 C C . LYS A 1 1098 ? 40.632 7.740 -34.831 1.00 71.06 1098 LYS A C 1
ATOM 8645 O O . LYS A 1 1098 ? 39.918 7.028 -35.537 1.00 71.06 1098 LYS A O 1
ATOM 8650 N N . ALA A 1 1099 ? 41.415 8.700 -35.320 1.00 71.81 1099 ALA A N 1
ATOM 8651 C CA . ALA A 1 1099 ? 41.533 8.991 -36.737 1.00 71.81 1099 ALA A CA 1
ATOM 8652 C C . ALA A 1 1099 ? 41.933 7.734 -37.497 1.00 71.81 1099 ALA A C 1
ATOM 8654 O O . ALA A 1 1099 ? 41.169 7.332 -38.365 1.00 71.81 1099 ALA A O 1
ATOM 8655 N N . GLY A 1 1100 ? 42.993 7.036 -37.072 1.00 69.94 1100 GLY A N 1
ATOM 8656 C CA . GLY A 1 1100 ? 43.502 5.800 -37.680 1.00 69.94 1100 GLY A CA 1
ATOM 8657 C C . GLY A 1 1100 ? 42.506 4.634 -37.795 1.00 69.94 1100 GLY A C 1
ATOM 8658 O O . GLY A 1 1100 ? 42.657 3.804 -38.684 1.00 69.94 1100 GLY A O 1
ATOM 8659 N N . ARG A 1 1101 ? 41.472 4.564 -36.942 1.00 67.94 1101 ARG A N 1
ATOM 8660 C CA . ARG A 1 1101 ? 40.460 3.480 -36.940 1.00 67.94 1101 ARG A CA 1
ATOM 8661 C C . ARG A 1 1101 ? 39.091 3.882 -37.482 1.00 67.94 1101 ARG A C 1
ATOM 8663 O O . ARG A 1 1101 ? 38.255 3.016 -37.731 1.00 67.94 1101 ARG A O 1
ATOM 8670 N N . SER A 1 1102 ? 38.845 5.181 -37.598 1.00 67.19 1102 SER A N 1
ATOM 8671 C CA . SER A 1 1102 ? 37.592 5.724 -38.117 1.00 67.19 1102 SER A CA 1
ATOM 8672 C C . SER A 1 1102 ? 37.530 5.549 -39.632 1.00 67.19 1102 SER A C 1
ATOM 8674 O O . SER A 1 1102 ? 38.568 5.565 -40.298 1.00 67.19 1102 SER A O 1
ATOM 8676 N N . ASP A 1 1103 ? 36.318 5.412 -40.170 1.00 66.06 1103 ASP A N 1
ATOM 8677 C CA . ASP A 1 1103 ? 36.078 5.567 -41.606 1.00 66.06 1103 ASP A CA 1
ATOM 8678 C C . ASP A 1 1103 ? 36.546 6.968 -42.037 1.00 66.06 1103 ASP A C 1
ATOM 8680 O O . ASP A 1 1103 ? 36.232 7.967 -41.379 1.00 66.06 1103 ASP A O 1
ATOM 8684 N N . ILE A 1 1104 ? 37.327 7.042 -43.115 1.00 66.12 1104 ILE A N 1
ATOM 8685 C CA . ILE A 1 1104 ? 37.911 8.287 -43.626 1.00 66.12 1104 ILE A CA 1
ATOM 8686 C C . ILE A 1 1104 ? 36.822 9.326 -43.939 1.00 66.12 1104 ILE A C 1
ATOM 8688 O O . ILE A 1 1104 ? 37.047 10.530 -43.777 1.00 66.12 1104 ILE A O 1
ATOM 8692 N N . MET A 1 1105 ? 35.630 8.871 -44.338 1.00 65.62 1105 MET A N 1
ATOM 8693 C CA . MET A 1 1105 ? 34.519 9.738 -44.743 1.00 65.62 1105 MET A CA 1
ATOM 8694 C C . MET A 1 1105 ? 33.541 10.067 -43.602 1.00 65.62 1105 MET A C 1
ATOM 8696 O O . MET A 1 1105 ? 32.501 10.689 -43.839 1.00 65.62 1105 MET A O 1
ATOM 8700 N N . MET A 1 1106 ? 33.863 9.699 -42.357 1.00 65.25 1106 MET A N 1
ATOM 8701 C CA . MET A 1 1106 ? 33.037 10.002 -41.185 1.00 65.25 1106 MET A CA 1
ATOM 8702 C C . MET A 1 1106 ? 32.951 11.524 -40.956 1.00 65.25 1106 MET A C 1
ATOM 8704 O O . MET A 1 1106 ? 33.963 12.230 -40.954 1.00 65.25 1106 MET A O 1
ATOM 8708 N N . LYS A 1 1107 ? 31.736 12.050 -40.761 1.00 65.62 1107 LYS A N 1
ATOM 8709 C CA . LYS A 1 1107 ? 31.489 13.463 -40.426 1.00 65.62 1107 LYS A CA 1
ATOM 8710 C C . LYS A 1 1107 ? 31.057 13.560 -38.956 1.00 65.62 1107 LYS A C 1
ATOM 8712 O O . LYS A 1 1107 ? 30.035 12.966 -38.626 1.00 65.62 1107 LYS A O 1
ATOM 8717 N N . PRO A 1 1108 ? 31.765 14.314 -38.091 1.00 70.25 1108 PRO A N 1
ATOM 8718 C CA . PRO A 1 1108 ? 32.957 15.128 -38.362 1.00 70.25 1108 PRO A CA 1
ATOM 8719 C C . PRO A 1 1108 ? 34.255 14.304 -38.476 1.00 70.25 1108 PRO A C 1
ATOM 8721 O O . PRO A 1 1108 ? 34.473 13.357 -37.723 1.00 70.25 1108 PRO A O 1
ATOM 8724 N N . ASN A 1 1109 ? 35.143 14.702 -39.395 1.00 74.69 1109 ASN A N 1
ATOM 8725 C CA . ASN A 1 1109 ? 36.398 13.990 -39.652 1.00 74.69 1109 ASN A CA 1
ATOM 8726 C C . ASN A 1 1109 ? 37.452 14.329 -38.573 1.00 74.69 1109 ASN A C 1
ATOM 8728 O O . ASN A 1 1109 ? 37.781 15.509 -38.392 1.00 74.69 1109 ASN A O 1
ATOM 8732 N N . PRO A 1 1110 ? 38.022 13.322 -37.884 1.00 77.88 1110 PRO A N 1
ATOM 8733 C CA . PRO A 1 1110 ? 38.983 13.529 -36.803 1.00 77.88 1110 PRO A CA 1
ATOM 8734 C C . PRO A 1 1110 ? 40.298 14.184 -37.257 1.00 77.88 1110 PRO A C 1
ATOM 8736 O O . PRO A 1 1110 ? 40.845 14.989 -36.508 1.00 77.88 1110 PRO A O 1
ATOM 8739 N N . TYR A 1 1111 ? 40.777 13.939 -38.484 1.00 81.62 1111 TYR A N 1
ATOM 8740 C CA . TYR A 1 1111 ? 41.956 14.636 -39.014 1.00 81.62 1111 TYR A CA 1
ATOM 8741 C C . TYR A 1 1111 ? 41.690 16.134 -39.185 1.00 81.62 1111 TYR A C 1
ATOM 8743 O O . TYR A 1 1111 ? 42.521 16.956 -38.809 1.00 81.62 1111 TYR A O 1
ATOM 8751 N N . LYS A 1 1112 ? 40.512 16.509 -39.705 1.00 83.19 1112 LYS A N 1
ATOM 8752 C CA . LYS A 1 1112 ? 40.123 17.923 -39.866 1.00 83.19 1112 LYS A CA 1
ATOM 8753 C C . LYS A 1 1112 ? 40.009 18.632 -38.512 1.00 83.19 1112 LYS A C 1
ATOM 8755 O O . LYS A 1 1112 ? 40.393 19.794 -38.399 1.00 83.19 1112 LYS A O 1
ATOM 8760 N N . LEU A 1 1113 ? 39.537 17.926 -37.481 1.00 79.19 1113 LEU A N 1
ATOM 8761 C CA . LEU A 1 1113 ? 39.525 18.422 -36.102 1.00 79.19 1113 LEU A CA 1
ATOM 8762 C C . LEU A 1 1113 ? 40.939 18.598 -35.535 1.00 79.19 1113 LEU A C 1
ATOM 8764 O O . LEU A 1 1113 ? 41.214 19.651 -34.970 1.00 79.19 1113 LEU A O 1
ATOM 8768 N N . LEU A 1 1114 ? 41.840 17.626 -35.729 1.00 80.44 1114 LEU A N 1
ATOM 8769 C CA . LEU A 1 1114 ? 43.257 17.734 -35.344 1.00 80.44 1114 LEU A CA 1
ATOM 8770 C C . LEU A 1 1114 ? 43.933 18.949 -35.987 1.00 80.44 1114 LEU A C 1
ATOM 8772 O O . LEU A 1 1114 ? 44.617 19.715 -35.314 1.00 80.44 1114 LEU A O 1
ATOM 8776 N N . TYR A 1 1115 ? 43.694 19.157 -37.281 1.00 84.25 1115 TYR A N 1
ATOM 8777 C CA . TYR A 1 1115 ? 44.182 20.325 -38.006 1.00 84.25 1115 TYR A CA 1
ATOM 8778 C C . TYR A 1 1115 ? 43.648 21.633 -37.421 1.00 84.25 1115 TYR A C 1
ATOM 8780 O O . TYR A 1 1115 ? 44.431 22.533 -37.124 1.00 84.25 1115 TYR A O 1
ATOM 8788 N N . ALA A 1 1116 ? 42.332 21.735 -37.215 1.00 83.19 1116 ALA A N 1
ATOM 8789 C CA . ALA A 1 1116 ? 41.722 22.929 -36.637 1.00 83.19 1116 ALA A CA 1
ATOM 8790 C C . ALA A 1 1116 ? 42.248 23.212 -35.218 1.00 83.19 1116 ALA A C 1
ATOM 8792 O O . ALA A 1 1116 ? 42.475 24.369 -34.862 1.00 83.19 1116 ALA A O 1
ATOM 8793 N N . TYR A 1 1117 ? 42.474 22.156 -34.433 1.00 79.88 1117 TYR A N 1
ATOM 8794 C CA . TYR A 1 1117 ? 43.017 22.232 -33.083 1.00 79.88 1117 TYR A CA 1
ATOM 8795 C C . TYR A 1 1117 ? 44.456 22.776 -33.068 1.00 79.88 1117 TYR A C 1
ATOM 8797 O O . TYR A 1 1117 ? 44.733 23.743 -32.360 1.00 79.88 1117 TYR A O 1
ATOM 8805 N N . GLU A 1 1118 ? 45.365 22.235 -33.889 1.00 80.94 1118 GLU A N 1
ATOM 8806 C CA . GLU A 1 1118 ? 46.761 22.709 -33.944 1.00 80.94 1118 GLU A CA 1
ATOM 8807 C C . GLU A 1 1118 ? 46.912 24.075 -34.629 1.00 80.94 1118 GLU A C 1
ATOM 8809 O O . GLU A 1 1118 ? 47.767 24.871 -34.235 1.00 80.94 1118 GLU A O 1
ATOM 8814 N N . MET A 1 1119 ? 46.056 24.394 -35.607 1.00 82.88 1119 MET A N 1
ATOM 8815 C CA . MET A 1 1119 ? 46.052 25.702 -36.267 1.00 82.88 1119 MET A CA 1
ATOM 8816 C C . MET A 1 1119 ? 45.750 26.832 -35.274 1.00 82.88 1119 MET A C 1
ATOM 8818 O O . MET A 1 1119 ? 46.436 27.855 -35.281 1.00 82.88 1119 MET A O 1
ATOM 8822 N N . ARG A 1 1120 ? 44.780 26.632 -34.366 1.00 77.00 1120 ARG A N 1
ATOM 8823 C CA . ARG A 1 1120 ? 44.477 27.594 -33.288 1.00 77.00 1120 ARG A CA 1
ATOM 8824 C C . ARG A 1 1120 ? 45.616 27.737 -32.277 1.00 77.00 1120 ARG A C 1
ATOM 8826 O O . ARG A 1 1120 ? 45.758 28.797 -31.683 1.00 77.00 1120 ARG A O 1
ATOM 8833 N N . ARG A 1 1121 ? 46.435 26.699 -32.088 1.00 76.50 1121 ARG A N 1
ATOM 8834 C CA . ARG A 1 1121 ? 47.618 26.736 -31.210 1.00 76.50 1121 ARG A CA 1
ATOM 8835 C C . ARG A 1 1121 ? 48.859 27.342 -31.875 1.00 76.50 1121 ARG A C 1
ATOM 8837 O O . ARG A 1 1121 ? 49.914 27.353 -31.252 1.00 76.50 1121 ARG A O 1
ATOM 8844 N N . HIS A 1 1122 ? 48.752 27.816 -33.119 1.00 80.50 1122 HIS A N 1
ATOM 8845 C CA . HIS A 1 1122 ? 49.871 28.297 -33.939 1.00 80.50 1122 HIS A CA 1
ATOM 8846 C C . HIS A 1 1122 ? 50.959 27.237 -34.219 1.00 80.50 1122 HIS A C 1
ATOM 8848 O O . HIS A 1 1122 ? 52.050 27.561 -34.684 1.00 80.50 1122 HIS A O 1
ATOM 8854 N N . ASN A 1 1123 ? 50.655 25.950 -34.014 1.00 83.62 1123 ASN A N 1
ATOM 8855 C CA . ASN A 1 1123 ? 51.548 24.827 -34.309 1.00 83.62 1123 ASN A CA 1
ATOM 8856 C C . ASN A 1 1123 ? 51.379 24.367 -35.762 1.00 83.62 1123 ASN A C 1
ATOM 8858 O O . ASN A 1 1123 ? 50.952 23.246 -36.058 1.00 83.62 1123 ASN A O 1
ATOM 8862 N N . TRP A 1 1124 ? 51.719 25.246 -36.702 1.00 86.06 1124 TRP A N 1
ATOM 8863 C CA . TRP A 1 1124 ? 51.410 25.038 -38.119 1.00 86.06 1124 TRP A CA 1
ATOM 8864 C C . TRP A 1 1124 ? 52.092 23.805 -38.729 1.00 86.06 1124 TRP A C 1
ATOM 8866 O O . TRP A 1 1124 ? 51.510 23.135 -39.580 1.00 86.06 1124 TRP A O 1
ATOM 8876 N N . ARG A 1 1125 ? 53.280 23.433 -38.237 1.00 85.38 1125 ARG A N 1
ATOM 8877 C CA . ARG A 1 1125 ? 54.003 22.233 -38.686 1.00 85.38 1125 ARG A CA 1
ATOM 8878 C C . ARG A 1 1125 ? 53.262 20.929 -38.355 1.00 85.38 1125 ARG A C 1
ATOM 8880 O O . ARG A 1 1125 ? 53.176 20.048 -39.205 1.00 85.38 1125 ARG A O 1
ATOM 8887 N N . MET A 1 1126 ? 52.691 20.816 -37.152 1.00 82.44 1126 MET A N 1
ATOM 8888 C CA . MET A 1 1126 ? 51.889 19.647 -36.758 1.00 82.44 1126 MET A CA 1
ATOM 8889 C C . MET A 1 1126 ? 50.519 19.642 -37.441 1.00 82.44 1126 MET A C 1
ATOM 8891 O O . MET A 1 1126 ? 50.031 18.596 -37.856 1.00 82.44 1126 MET A O 1
ATOM 8895 N N . ALA A 1 1127 ? 49.911 20.815 -37.638 1.00 85.75 1127 ALA A N 1
ATOM 8896 C CA . ALA A 1 1127 ? 48.690 20.915 -38.434 1.00 85.75 1127 ALA A CA 1
ATOM 8897 C C . ALA A 1 1127 ? 48.913 20.379 -39.863 1.00 85.75 1127 ALA A C 1
ATOM 8899 O O . ALA A 1 1127 ? 48.089 19.624 -40.388 1.00 85.75 1127 ALA A O 1
ATOM 8900 N N . ALA A 1 1128 ? 50.057 20.715 -40.466 1.00 86.25 1128 ALA A N 1
ATOM 8901 C CA . ALA A 1 1128 ? 50.431 20.208 -41.777 1.00 86.25 1128 ALA A CA 1
ATOM 8902 C C . ALA A 1 1128 ? 50.670 18.692 -41.789 1.00 86.25 1128 ALA A C 1
ATOM 8904 O O . ALA A 1 1128 ? 50.203 18.021 -42.708 1.00 86.25 1128 ALA A O 1
ATOM 8905 N N . SER A 1 1129 ? 51.337 18.137 -40.770 1.00 85.75 1129 SER A N 1
ATOM 8906 C CA . SER A 1 1129 ? 51.603 16.694 -40.693 1.00 85.75 1129 SER A CA 1
ATOM 8907 C C . SER A 1 1129 ? 50.319 15.864 -40.604 1.00 85.75 1129 SER A C 1
ATOM 8909 O O . SER A 1 1129 ? 50.197 14.863 -41.310 1.00 85.75 1129 SER A O 1
ATOM 8911 N N . TYR A 1 1130 ? 49.317 16.305 -39.835 1.00 85.88 1130 TYR A N 1
ATOM 8912 C CA . TYR A 1 1130 ? 48.032 15.603 -39.737 1.00 85.88 1130 TYR A CA 1
ATOM 8913 C C . TYR A 1 1130 ? 47.221 15.651 -41.036 1.00 85.88 1130 TYR A C 1
ATOM 8915 O O . TYR A 1 1130 ? 46.627 14.644 -41.426 1.00 85.88 1130 TYR A O 1
ATOM 8923 N N . MET A 1 1131 ? 47.209 16.790 -41.738 1.00 86.88 1131 MET A N 1
ATOM 8924 C CA . MET A 1 1131 ? 46.577 16.882 -43.062 1.00 86.88 1131 MET A CA 1
ATOM 8925 C C . MET A 1 1131 ? 47.329 16.076 -44.121 1.00 86.88 1131 MET A C 1
ATOM 8927 O O . MET A 1 1131 ? 46.704 15.464 -44.991 1.00 86.88 1131 MET A O 1
ATOM 8931 N N . TYR A 1 1132 ? 48.655 15.995 -44.015 1.00 86.19 1132 TYR A N 1
ATOM 8932 C CA . TYR A 1 1132 ? 49.448 15.142 -44.885 1.00 86.19 1132 TYR A CA 1
ATOM 8933 C C . TYR A 1 1132 ? 49.152 13.656 -44.654 1.00 86.19 1132 TYR A C 1
ATOM 8935 O O . TYR A 1 1132 ? 48.869 12.932 -45.605 1.00 86.19 1132 TYR A O 1
ATOM 8943 N N . GLN A 1 1133 ? 49.115 13.203 -43.400 1.00 82.62 1133 GLN A N 1
ATOM 8944 C CA . GLN A 1 1133 ? 48.745 11.827 -43.053 1.00 82.62 1133 GLN A CA 1
ATOM 8945 C C . GLN A 1 1133 ? 47.325 11.474 -43.510 1.00 82.62 1133 GLN A C 1
ATOM 8947 O O . GLN A 1 1133 ? 47.097 10.372 -44.005 1.00 82.62 1133 GLN A O 1
ATOM 8952 N N . PHE A 1 1134 ? 46.383 12.417 -43.410 1.00 83.38 1134 PHE A N 1
ATOM 8953 C CA . PHE A 1 1134 ? 45.045 12.265 -43.980 1.00 83.38 1134 PHE A CA 1
ATOM 8954 C C . PHE A 1 1134 ? 45.097 12.043 -45.497 1.00 83.38 1134 PHE A C 1
ATOM 8956 O O . PHE A 1 1134 ? 44.495 11.096 -46.004 1.00 83.38 1134 PHE A O 1
ATOM 8963 N N . SER A 1 1135 ? 45.870 12.861 -46.216 1.00 82.62 1135 SER A N 1
ATOM 8964 C CA . SER A 1 1135 ? 46.050 12.725 -47.666 1.00 82.62 1135 SER A CA 1
ATOM 8965 C C . SER A 1 1135 ? 46.734 11.406 -48.063 1.00 82.62 1135 SER A C 1
ATOM 8967 O O . SER A 1 1135 ? 46.341 10.776 -49.046 1.00 82.62 1135 SER A O 1
ATOM 8969 N N . ALA A 1 1136 ? 47.704 10.943 -47.270 1.00 80.06 1136 ALA A N 1
ATOM 8970 C CA . ALA A 1 1136 ? 48.405 9.682 -47.480 1.00 80.06 1136 ALA A CA 1
ATOM 8971 C C . ALA A 1 1136 ? 47.482 8.476 -47.246 1.00 80.06 1136 ALA A C 1
ATOM 8973 O O . ALA A 1 1136 ? 47.511 7.520 -48.017 1.00 80.06 1136 ALA A O 1
ATOM 8974 N N . ARG A 1 1137 ? 46.609 8.535 -46.233 1.00 78.06 1137 ARG A N 1
ATOM 8975 C CA . ARG A 1 1137 ? 45.636 7.470 -45.964 1.00 78.06 1137 ARG A CA 1
ATOM 8976 C C . ARG A 1 1137 ? 44.507 7.420 -46.997 1.00 78.06 1137 ARG A C 1
ATOM 8978 O O . ARG A 1 1137 ? 44.104 6.335 -47.406 1.00 78.06 1137 ARG A O 1
ATOM 8985 N N . LEU A 1 1138 ? 44.038 8.578 -47.472 1.00 77.69 1138 LEU A N 1
ATOM 8986 C CA . LEU A 1 1138 ? 43.124 8.658 -48.620 1.00 77.69 1138 LEU A CA 1
ATOM 8987 C C . LEU A 1 1138 ? 43.722 7.971 -49.857 1.00 77.69 1138 LEU A C 1
ATOM 8989 O O . LEU A 1 1138 ? 43.003 7.290 -50.584 1.00 77.69 1138 LEU A O 1
ATOM 8993 N N . ARG A 1 1139 ? 45.040 8.102 -50.066 1.00 75.12 1139 ARG A N 1
ATOM 8994 C CA . ARG A 1 1139 ? 45.750 7.418 -51.155 1.00 75.12 1139 ARG A CA 1
ATOM 8995 C C . ARG A 1 1139 ? 45.713 5.894 -51.006 1.00 75.12 1139 ARG A C 1
ATOM 8997 O O . ARG A 1 1139 ? 45.496 5.208 -51.997 1.00 75.12 1139 ARG A O 1
ATOM 9004 N N . SER A 1 1140 ? 45.919 5.358 -49.800 1.00 68.75 1140 SER A N 1
ATOM 9005 C CA . SER A 1 1140 ? 45.968 3.904 -49.584 1.00 68.75 1140 SER A CA 1
ATOM 9006 C C . SER A 1 1140 ? 44.591 3.234 -49.601 1.00 68.75 1140 SER A C 1
ATOM 9008 O O . SER A 1 1140 ? 44.462 2.134 -50.132 1.00 68.75 1140 SER A O 1
ATOM 9010 N N . GLU A 1 1141 ? 43.555 3.868 -49.042 1.00 65.31 1141 GLU A N 1
ATOM 9011 C CA . GLU A 1 1141 ? 42.192 3.305 -49.023 1.00 65.31 1141 GLU A CA 1
ATOM 9012 C C . GLU A 1 1141 ? 41.416 3.547 -50.334 1.00 65.31 1141 GLU A C 1
ATOM 9014 O O . GLU A 1 1141 ? 40.551 2.743 -50.684 1.00 65.31 1141 GLU A O 1
ATOM 9019 N N . GLY A 1 1142 ? 41.751 4.593 -51.102 1.00 58.12 1142 GLY A N 1
ATOM 9020 C CA . GLY A 1 1142 ? 41.087 4.942 -52.366 1.00 58.12 1142 GLY A CA 1
ATOM 9021 C C . GLY A 1 1142 ? 41.256 3.929 -53.508 1.00 58.12 1142 GLY A C 1
ATOM 9022 O O . GLY A 1 1142 ? 40.555 4.021 -54.511 1.00 58.12 1142 GLY A O 1
ATOM 9023 N N . ALA A 1 1143 ? 42.124 2.923 -53.364 1.00 56.91 1143 ALA A N 1
ATOM 9024 C CA . ALA A 1 1143 ? 42.387 1.914 -54.396 1.00 56.91 1143 ALA A CA 1
ATOM 9025 C C . ALA A 1 1143 ? 41.207 0.949 -54.674 1.00 56.91 1143 ALA A C 1
ATOM 9027 O O . ALA A 1 1143 ? 41.332 0.048 -55.503 1.00 56.91 1143 ALA A O 1
ATOM 9028 N N . CYS A 1 1144 ? 40.057 1.096 -54.001 1.00 43.22 1144 CYS A N 1
ATOM 9029 C CA . CYS A 1 1144 ? 38.921 0.188 -54.137 1.00 43.22 1144 CYS A CA 1
ATOM 9030 C C . CYS A 1 1144 ? 37.584 0.950 -54.297 1.00 43.22 1144 CYS A C 1
ATOM 9032 O O . CYS A 1 1144 ? 37.079 1.494 -53.319 1.00 43.22 1144 CYS A O 1
ATOM 9034 N N . LYS A 1 1145 ? 36.969 0.837 -55.495 1.00 46.22 1145 LYS A N 1
ATOM 9035 C CA . LYS A 1 1145 ? 35.548 1.100 -55.874 1.00 46.22 1145 LYS A CA 1
ATOM 9036 C C . LYS A 1 1145 ? 35.195 2.439 -56.570 1.00 46.22 1145 LYS A C 1
ATOM 9038 O O . LYS A 1 1145 ? 35.767 3.478 -56.282 1.00 46.22 1145 LYS A O 1
ATOM 9043 N N . ASP A 1 1146 ? 34.224 2.332 -57.493 1.00 56.75 1146 ASP A N 1
ATOM 9044 C CA . ASP A 1 1146 ? 33.443 3.308 -58.288 1.00 56.75 1146 ASP A CA 1
ATOM 9045 C C . ASP A 1 1146 ? 34.044 4.691 -58.630 1.00 56.75 1146 ASP A C 1
ATOM 9047 O O . ASP A 1 1146 ? 34.328 5.510 -57.760 1.00 56.75 1146 ASP A O 1
ATOM 9051 N N . TYR A 1 1147 ? 34.081 5.033 -59.930 1.00 60.41 1147 TYR A N 1
ATOM 9052 C CA . TYR A 1 1147 ? 34.596 6.312 -60.468 1.00 60.41 1147 TYR A CA 1
ATOM 9053 C C . TYR A 1 1147 ? 34.060 7.573 -59.756 1.00 60.41 1147 TYR A C 1
ATOM 9055 O O . TYR A 1 1147 ? 34.819 8.507 -59.508 1.00 60.41 1147 TYR A O 1
ATOM 9063 N N . LYS A 1 1148 ? 32.771 7.599 -59.375 1.00 64.88 1148 LYS A N 1
ATOM 9064 C CA . LYS A 1 1148 ? 32.172 8.730 -58.633 1.00 64.88 1148 LYS A CA 1
ATOM 9065 C C . LYS A 1 1148 ? 32.728 8.881 -57.213 1.00 64.88 1148 LYS A C 1
ATOM 9067 O O . LYS A 1 1148 ? 32.811 9.994 -56.700 1.00 64.88 1148 LYS A O 1
ATOM 9072 N N . HIS A 1 1149 ? 33.085 7.773 -56.565 1.00 67.31 1149 HIS A N 1
ATOM 9073 C CA . HIS A 1 1149 ? 33.734 7.800 -55.258 1.00 67.31 1149 HIS A CA 1
ATOM 9074 C C . HIS A 1 1149 ? 35.197 8.230 -55.386 1.00 67.31 1149 HIS A C 1
ATOM 9076 O O . HIS A 1 1149 ? 35.647 9.051 -54.588 1.00 67.31 1149 HIS A O 1
ATOM 9082 N N . MET A 1 1150 ? 35.902 7.774 -56.428 1.00 71.31 1150 MET A N 1
ATOM 9083 C CA . MET A 1 1150 ? 37.290 8.168 -56.692 1.00 71.31 1150 MET A CA 1
ATOM 9084 C C . MET A 1 1150 ? 37.443 9.689 -56.852 1.00 71.31 1150 MET A C 1
ATOM 9086 O O . MET A 1 1150 ? 38.323 10.281 -56.228 1.00 71.31 1150 MET A O 1
ATOM 9090 N N . SER A 1 1151 ? 36.557 10.358 -57.602 1.00 72.69 1151 SER A N 1
ATOM 9091 C CA . SER A 1 1151 ? 36.632 11.819 -57.769 1.00 72.69 1151 SER A CA 1
ATOM 9092 C C . SER A 1 1151 ? 36.468 12.578 -56.447 1.00 72.69 1151 SER A C 1
ATOM 9094 O O . SER A 1 1151 ? 37.178 13.552 -56.210 1.00 72.69 1151 SER A O 1
ATOM 9096 N N . LEU A 1 1152 ? 35.575 12.118 -55.559 1.00 77.69 1152 LEU A N 1
ATOM 9097 C CA . LEU A 1 1152 ? 35.380 12.722 -54.234 1.00 77.69 1152 LEU A CA 1
ATOM 9098 C C . LEU A 1 1152 ? 36.591 12.495 -53.317 1.00 77.69 1152 LEU A C 1
ATOM 9100 O O . LEU A 1 1152 ? 37.004 13.413 -52.611 1.00 77.69 1152 LEU A O 1
ATOM 9104 N N . VAL A 1 1153 ? 37.180 11.295 -53.350 1.00 81.19 1153 VAL A N 1
ATOM 9105 C CA . VAL A 1 1153 ? 38.394 10.950 -52.588 1.00 81.19 1153 VAL A CA 1
ATOM 9106 C C . VAL A 1 1153 ? 39.580 11.799 -53.044 1.00 81.19 1153 VAL A C 1
ATOM 9108 O O . VAL A 1 1153 ? 40.289 12.365 -52.212 1.00 81.19 1153 VAL A O 1
ATOM 9111 N N . LEU A 1 1154 ? 39.772 11.945 -54.358 1.00 81.62 1154 LEU A N 1
ATOM 9112 C CA . LEU A 1 1154 ? 40.835 12.770 -54.933 1.00 81.62 1154 LEU A CA 1
ATOM 9113 C C . LEU A 1 1154 ? 40.636 14.258 -54.627 1.00 81.62 1154 LEU A C 1
ATOM 9115 O O . LEU A 1 1154 ? 41.595 14.937 -54.268 1.00 81.62 1154 LEU A O 1
ATOM 9119 N N . GLN A 1 1155 ? 39.401 14.760 -54.685 1.00 83.25 1155 GLN A N 1
ATOM 9120 C CA . GLN A 1 1155 ? 39.095 16.139 -54.304 1.00 83.25 1155 GLN A CA 1
ATOM 9121 C C . GLN A 1 1155 ? 39.393 16.400 -52.819 1.00 83.25 1155 GLN A C 1
ATOM 9123 O O . GLN A 1 1155 ? 40.023 17.401 -52.478 1.00 83.25 1155 GLN A O 1
ATOM 9128 N N . GLU A 1 1156 ? 39.004 15.491 -51.923 1.00 84.12 1156 GLU A N 1
ATOM 9129 C CA . GLU A 1 1156 ? 39.350 15.584 -50.499 1.00 84.12 1156 GLU A CA 1
ATOM 9130 C C . GLU A 1 1156 ? 40.864 15.465 -50.260 1.00 84.12 1156 GLU A C 1
ATOM 9132 O O . GLU A 1 1156 ? 41.403 16.158 -49.395 1.00 84.12 1156 GLU A O 1
ATOM 9137 N N . ARG A 1 1157 ? 41.581 14.670 -51.064 1.00 86.81 1157 ARG A N 1
ATOM 9138 C CA . ARG A 1 1157 ? 43.048 14.580 -51.014 1.00 86.81 1157 ARG A CA 1
ATOM 9139 C C . ARG A 1 1157 ? 43.710 15.890 -51.441 1.00 86.81 1157 ARG A C 1
ATOM 9141 O O . ARG A 1 1157 ? 44.641 16.331 -50.772 1.00 86.81 1157 ARG A O 1
ATOM 9148 N N . LEU A 1 1158 ? 43.213 16.540 -52.495 1.00 85.75 1158 LEU A N 1
ATOM 9149 C CA . LEU A 1 1158 ? 43.673 17.867 -52.920 1.00 85.75 1158 LEU A CA 1
ATOM 9150 C C . LEU A 1 1158 ? 43.422 18.923 -51.841 1.00 85.75 1158 LEU A C 1
ATOM 9152 O O . LEU A 1 1158 ? 44.309 19.722 -51.534 1.00 85.75 1158 LEU A O 1
ATOM 9156 N N . ASN A 1 1159 ? 42.247 18.892 -51.212 1.00 87.69 1159 ASN A N 1
ATOM 9157 C CA . ASN A 1 1159 ? 41.930 19.757 -50.076 1.00 87.69 1159 ASN A CA 1
ATOM 9158 C C . ASN A 1 1159 ? 42.874 19.498 -48.886 1.00 87.69 1159 ASN A C 1
ATOM 9160 O O . ASN A 1 1159 ? 43.346 20.442 -48.259 1.00 87.69 1159 ASN A O 1
ATOM 9164 N N . GLY A 1 1160 ? 43.202 18.235 -48.598 1.00 87.56 1160 GLY A N 1
ATOM 9165 C CA . GLY A 1 1160 ? 44.175 17.867 -47.566 1.00 87.56 1160 GLY A CA 1
ATOM 9166 C C . GLY A 1 1160 ? 45.593 18.364 -47.871 1.00 87.56 1160 GLY A C 1
ATOM 9167 O O . GLY A 1 1160 ? 46.220 18.993 -47.022 1.00 87.56 1160 GLY A O 1
ATOM 9168 N N . LEU A 1 1161 ? 46.087 18.143 -49.093 1.00 87.50 1161 LEU A N 1
ATOM 9169 C CA . LEU A 1 1161 ? 47.422 18.581 -49.517 1.00 87.50 1161 LEU A CA 1
ATOM 9170 C C . LEU A 1 1161 ? 47.548 20.107 -49.533 1.00 87.50 1161 LEU A C 1
ATOM 9172 O O . LEU A 1 1161 ? 48.521 20.646 -49.013 1.00 87.50 1161 LEU A O 1
ATOM 9176 N N . SER A 1 1162 ? 46.551 20.814 -50.065 1.00 88.12 1162 SER A N 1
ATOM 9177 C CA . SER A 1 1162 ? 46.523 22.283 -50.048 1.00 88.12 1162 SER A CA 1
ATOM 9178 C C . SER A 1 1162 ? 46.468 22.842 -48.625 1.00 88.12 1162 SER A C 1
ATOM 9180 O O . SER A 1 1162 ? 47.211 23.769 -48.309 1.00 88.12 1162 SER A O 1
ATOM 9182 N N . ALA A 1 1163 ? 45.668 22.253 -47.730 1.00 87.25 1163 ALA A N 1
ATOM 9183 C CA . ALA A 1 1163 ? 45.648 22.638 -46.320 1.00 87.25 1163 ALA A CA 1
ATOM 9184 C C . ALA A 1 1163 ? 47.008 22.406 -45.638 1.00 87.25 1163 ALA A C 1
ATOM 9186 O O . ALA A 1 1163 ? 47.451 23.257 -44.863 1.00 87.25 1163 ALA A O 1
ATOM 9187 N N . ALA A 1 1164 ? 47.691 21.299 -45.954 1.00 88.88 1164 ALA A N 1
ATOM 9188 C CA . ALA A 1 1164 ? 49.035 21.009 -45.457 1.00 88.88 1164 ALA A CA 1
ATOM 9189 C C . ALA A 1 1164 ? 50.077 22.008 -45.987 1.00 88.88 1164 ALA A C 1
ATOM 9191 O O . ALA A 1 1164 ? 50.883 22.526 -45.216 1.00 88.88 1164 ALA A O 1
ATOM 9192 N N . MET A 1 1165 ? 50.025 22.335 -47.281 1.00 86.50 1165 MET A N 1
ATOM 9193 C CA . MET A 1 1165 ? 50.894 23.335 -47.906 1.00 86.50 1165 MET A CA 1
ATOM 9194 C C . MET A 1 1165 ? 50.689 24.725 -47.301 1.00 86.50 1165 MET A C 1
ATOM 9196 O O . MET A 1 1165 ? 51.662 25.380 -46.941 1.00 86.50 1165 MET A O 1
ATOM 9200 N N . ASN A 1 1166 ? 49.436 25.157 -47.138 1.00 87.94 1166 ASN A N 1
ATOM 9201 C CA . ASN A 1 1166 ? 49.108 26.452 -46.544 1.00 87.94 1166 ASN A CA 1
ATOM 9202 C C . ASN A 1 1166 ? 49.583 26.539 -45.090 1.00 87.94 1166 ASN A C 1
ATOM 9204 O O . ASN A 1 1166 ? 50.111 27.566 -44.678 1.00 87.94 1166 ASN A O 1
ATOM 9208 N N . ALA A 1 1167 ? 49.443 25.455 -44.322 1.00 87.44 1167 ALA A N 1
ATOM 9209 C CA . ALA A 1 1167 ? 49.959 25.396 -42.961 1.00 87.44 1167 ALA A CA 1
ATOM 9210 C C . ALA A 1 1167 ? 51.497 25.466 -42.926 1.00 87.44 1167 ALA A C 1
ATOM 9212 O O . ALA A 1 1167 ? 52.051 26.234 -42.147 1.00 87.44 1167 ALA A O 1
ATOM 9213 N N . LEU A 1 1168 ? 52.207 24.745 -43.799 1.00 85.75 1168 LEU A N 1
ATOM 9214 C CA . LEU A 1 1168 ? 53.670 24.848 -43.874 1.00 85.75 1168 LEU A CA 1
ATOM 9215 C C . LEU A 1 1168 ? 54.161 26.208 -44.363 1.00 85.75 1168 LEU A C 1
ATOM 9217 O O . LEU A 1 1168 ? 55.215 26.645 -43.920 1.00 85.75 1168 LEU A O 1
ATOM 9221 N N . ALA A 1 1169 ? 53.419 26.882 -45.241 1.00 85.94 1169 ALA A N 1
ATOM 9222 C CA . ALA A 1 1169 ? 53.783 28.207 -45.735 1.00 85.94 1169 ALA A CA 1
ATOM 9223 C C . ALA A 1 1169 ? 53.781 29.280 -44.629 1.00 85.94 1169 ALA A C 1
ATOM 9225 O O . ALA A 1 1169 ? 54.451 30.300 -44.770 1.00 85.94 1169 ALA A O 1
ATOM 9226 N N . LEU A 1 1170 ? 53.057 29.049 -43.526 1.00 84.81 1170 LEU A N 1
ATOM 9227 C CA . LEU A 1 1170 ? 53.102 29.900 -42.331 1.00 84.81 1170 LEU A CA 1
ATOM 9228 C C . LEU A 1 1170 ? 54.351 29.643 -41.473 1.00 84.81 1170 LEU A C 1
ATOM 9230 O O . LEU A 1 1170 ? 54.740 30.493 -40.674 1.00 84.81 1170 LEU A O 1
ATOM 9234 N N . VAL A 1 1171 ? 54.991 28.481 -41.626 1.00 84.25 1171 VAL A N 1
ATOM 9235 C CA . VAL A 1 1171 ? 56.254 28.158 -40.957 1.00 84.25 1171 VAL A CA 1
ATOM 9236 C C . VAL A 1 1171 ? 57.399 28.841 -41.703 1.00 84.25 1171 VAL A C 1
ATOM 9238 O O . VAL A 1 1171 ? 57.427 28.891 -42.930 1.00 84.25 1171 VAL A O 1
ATOM 9241 N N . HIS A 1 1172 ? 58.386 29.346 -40.962 1.00 77.31 1172 HIS A N 1
ATOM 9242 C CA . HIS A 1 1172 ? 59.599 29.898 -41.560 1.00 77.31 1172 HIS A CA 1
ATOM 9243 C C . HIS A 1 1172 ? 60.256 28.868 -42.511 1.00 77.31 1172 HIS A C 1
ATOM 9245 O O . HIS A 1 1172 ? 60.437 27.717 -42.102 1.00 77.31 1172 HIS A O 1
ATOM 9251 N N . PRO A 1 1173 ? 60.673 29.249 -43.737 1.00 77.31 1173 PRO A N 1
ATOM 9252 C CA . PRO A 1 1173 ? 61.079 28.313 -44.794 1.00 77.31 1173 PRO A CA 1
ATOM 9253 C C . PRO A 1 1173 ? 62.209 27.352 -44.397 1.00 77.31 1173 PRO A C 1
ATOM 9255 O O . PRO A 1 1173 ? 62.226 26.214 -44.849 1.00 77.31 1173 PRO A O 1
ATOM 9258 N N . GLY A 1 1174 ? 63.108 27.754 -43.491 1.00 75.31 1174 GLY A N 1
ATOM 9259 C CA . GLY A 1 1174 ? 64.160 26.870 -42.960 1.00 75.31 1174 GLY A CA 1
ATOM 9260 C C . GLY A 1 1174 ? 63.669 25.695 -42.093 1.00 75.31 1174 GLY A C 1
ATOM 9261 O O . GLY A 1 1174 ? 64.411 24.741 -41.888 1.00 75.31 1174 GLY A O 1
ATOM 9262 N N . TYR A 1 1175 ? 62.430 25.737 -41.592 1.00 74.94 1175 TYR A N 1
ATOM 9263 C CA . TYR A 1 1175 ? 61.828 24.691 -40.750 1.00 74.94 1175 TYR A CA 1
ATOM 9264 C C . TYR A 1 1175 ? 60.569 24.069 -41.375 1.00 74.94 1175 TYR A C 1
ATOM 9266 O O . TYR A 1 1175 ? 59.866 23.302 -40.711 1.00 74.94 1175 TYR A O 1
ATOM 9274 N N . ALA A 1 1176 ? 60.270 24.405 -42.632 1.00 82.25 1176 ALA A N 1
ATOM 9275 C CA . ALA A 1 1176 ? 59.035 24.043 -43.317 1.00 82.25 1176 ALA A CA 1
ATOM 9276 C C . ALA A 1 1176 ? 59.097 22.640 -43.954 1.00 82.25 1176 ALA A C 1
ATOM 9278 O O . ALA A 1 1176 ? 58.979 22.474 -45.169 1.00 82.25 1176 ALA A O 1
ATOM 9279 N N . TRP A 1 1177 ? 59.277 21.628 -43.106 1.00 80.62 1177 TRP A N 1
ATOM 9280 C CA . TRP A 1 1177 ? 59.347 20.216 -43.482 1.00 80.62 1177 TRP A CA 1
ATOM 9281 C C . TRP A 1 1177 ? 58.537 19.336 -42.515 1.00 80.62 1177 TRP A C 1
ATOM 9283 O O . TRP A 1 1177 ? 58.339 19.687 -41.349 1.00 80.62 1177 TRP A O 1
ATOM 9293 N N . ILE A 1 1178 ? 58.046 18.195 -43.005 1.00 79.88 1178 ILE A N 1
ATOM 9294 C CA . ILE A 1 1178 ? 57.250 17.209 -42.255 1.00 79.88 1178 ILE A CA 1
ATOM 9295 C C . ILE A 1 1178 ? 58.049 15.906 -42.109 1.00 79.88 1178 ILE A C 1
ATOM 9297 O O . ILE A 1 1178 ? 58.768 15.502 -43.025 1.00 79.88 1178 ILE A O 1
ATOM 9301 N N . ASP A 1 1179 ? 57.914 15.239 -40.961 1.00 74.75 1179 ASP A N 1
ATOM 9302 C CA . ASP A 1 1179 ? 58.480 13.909 -40.731 1.00 74.75 1179 ASP A CA 1
ATOM 9303 C C . ASP A 1 1179 ? 57.764 12.834 -41.579 1.00 74.75 1179 ASP A C 1
ATOM 9305 O O . ASP A 1 1179 ? 56.529 12.828 -41.647 1.00 74.75 1179 ASP A O 1
ATOM 9309 N N . PRO A 1 1180 ? 58.501 11.908 -42.222 1.00 65.06 1180 PRO A N 1
ATOM 9310 C CA . PRO A 1 1180 ? 57.901 10.852 -43.030 1.00 65.06 1180 PRO A CA 1
ATOM 9311 C C . PRO A 1 1180 ? 57.003 9.943 -42.178 1.00 65.06 1180 PRO A C 1
ATOM 9313 O O . PRO A 1 1180 ? 57.323 9.606 -41.035 1.00 65.06 1180 PRO A O 1
ATOM 9316 N N . VAL A 1 1181 ? 55.860 9.548 -42.744 1.00 60.84 1181 VAL A N 1
ATOM 9317 C CA . VAL A 1 1181 ? 54.861 8.697 -42.080 1.00 60.84 1181 VAL A CA 1
ATOM 9318 C C . VAL A 1 1181 ? 55.481 7.321 -41.790 1.00 60.84 1181 VAL A C 1
ATOM 9320 O O . VAL A 1 1181 ? 55.916 6.667 -42.736 1.00 60.84 1181 VAL A O 1
ATOM 9323 N N . PRO A 1 1182 ? 55.525 6.838 -40.533 1.00 53.53 1182 PRO A N 1
ATOM 9324 C CA . PRO A 1 1182 ? 56.016 5.493 -40.249 1.00 53.53 1182 PRO A CA 1
ATOM 9325 C C . PRO A 1 1182 ? 55.072 4.451 -40.867 1.00 53.53 1182 PRO A C 1
ATOM 9327 O O . PRO A 1 1182 ? 53.888 4.395 -40.521 1.00 53.53 1182 PRO A O 1
ATOM 9330 N N . GLU A 1 1183 ? 55.598 3.626 -41.778 1.00 46.59 1183 GLU A N 1
ATOM 9331 C CA . GLU A 1 1183 ? 54.838 2.641 -42.568 1.00 46.59 1183 GLU A CA 1
ATOM 9332 C C . GLU A 1 1183 ? 54.001 1.677 -41.707 1.00 46.59 1183 GLU A C 1
ATOM 9334 O O . GLU A 1 1183 ? 52.911 1.270 -42.119 1.00 46.59 1183 GLU A O 1
ATOM 9339 N N . GLU A 1 1184 ? 54.432 1.393 -40.472 1.00 46.34 1184 GLU A N 1
ATOM 9340 C CA . GLU A 1 1184 ? 53.713 0.548 -39.506 1.00 46.34 1184 GLU A CA 1
ATOM 9341 C C . GLU A 1 1184 ? 52.295 1.056 -39.176 1.00 46.34 1184 GLU A C 1
ATOM 9343 O O . GLU A 1 1184 ? 51.418 0.267 -38.830 1.00 46.34 1184 GLU A O 1
ATOM 9348 N N . THR A 1 1185 ? 52.017 2.354 -39.348 1.00 41.12 1185 THR A N 1
ATOM 9349 C CA . THR A 1 1185 ? 50.698 2.942 -39.044 1.00 41.12 1185 THR A CA 1
ATOM 9350 C C . THR A 1 1185 ? 49.642 2.745 -40.137 1.00 41.12 1185 THR A C 1
ATOM 9352 O O . THR A 1 1185 ? 48.470 3.029 -39.903 1.00 41.12 1185 THR A O 1
ATOM 9355 N N . THR A 1 1186 ? 50.003 2.235 -41.318 1.00 41.41 1186 THR A N 1
ATOM 9356 C CA . THR A 1 1186 ? 49.050 2.080 -42.439 1.00 41.41 1186 THR A CA 1
ATOM 9357 C C . THR A 1 1186 ? 48.284 0.752 -42.430 1.00 41.41 1186 THR A C 1
ATOM 9359 O O . THR A 1 1186 ? 47.217 0.654 -43.033 1.00 41.41 1186 THR A O 1
ATOM 9362 N N . ARG A 1 1187 ? 48.765 -0.270 -41.707 1.00 38.38 1187 ARG A N 1
ATOM 9363 C CA . ARG A 1 1187 ? 48.138 -1.604 -41.641 1.00 38.38 1187 ARG A CA 1
ATOM 9364 C C . ARG A 1 1187 ? 47.310 -1.789 -40.369 1.00 38.38 1187 ARG A C 1
ATOM 9366 O O . ARG A 1 1187 ? 47.603 -2.652 -39.547 1.00 38.38 1187 ARG A O 1
ATOM 9373 N N . TYR A 1 1188 ? 46.239 -1.017 -40.203 1.00 40.09 1188 TYR A N 1
ATOM 9374 C CA . TYR A 1 1188 ? 45.223 -1.377 -39.209 1.00 40.09 1188 TYR A CA 1
ATOM 9375 C C . TYR A 1 1188 ? 44.303 -2.460 -39.792 1.00 40.09 1188 TYR A C 1
ATOM 9377 O O . TYR A 1 1188 ? 43.719 -2.251 -40.858 1.00 40.09 1188 TYR A O 1
ATOM 9385 N N . PRO A 1 1189 ? 44.154 -3.627 -39.134 1.00 32.97 1189 PRO A N 1
ATOM 9386 C CA . PRO A 1 1189 ? 43.315 -4.699 -39.638 1.00 32.97 1189 PRO A CA 1
ATOM 9387 C C . PRO A 1 1189 ? 41.851 -4.279 -39.493 1.00 32.97 1189 PRO A C 1
ATOM 9389 O O . PRO A 1 1189 ? 41.242 -4.400 -38.428 1.00 32.97 1189 PRO A O 1
ATOM 9392 N N . VAL A 1 1190 ? 41.276 -3.769 -40.581 1.00 35.25 1190 VAL A N 1
ATOM 9393 C CA . VAL A 1 1190 ? 39.825 -3.665 -40.744 1.00 35.25 1190 VAL A CA 1
ATOM 9394 C C . VAL A 1 1190 ? 39.272 -5.069 -40.526 1.00 35.25 1190 VAL A C 1
ATOM 9396 O O . VAL A 1 1190 ? 39.668 -5.984 -41.244 1.00 35.25 1190 VAL A O 1
ATOM 9399 N N . LYS A 1 1191 ? 38.416 -5.245 -39.508 1.00 31.91 1191 LYS A N 1
ATOM 9400 C CA . LYS A 1 1191 ? 37.777 -6.515 -39.120 1.00 31.91 1191 LYS A CA 1
ATOM 9401 C C . LYS A 1 1191 ? 37.293 -7.297 -40.352 1.00 31.91 1191 LYS A C 1
ATOM 9403 O O . LYS A 1 1191 ? 36.157 -7.155 -40.792 1.00 31.91 1191 LYS A O 1
ATOM 9408 N N . LYS A 1 1192 ? 38.144 -8.171 -40.873 1.00 30.66 1192 LYS A N 1
ATOM 9409 C CA . LYS A 1 1192 ? 37.790 -9.308 -41.711 1.00 30.66 1192 LYS A CA 1
ATOM 9410 C C . LYS A 1 1192 ? 38.398 -10.525 -41.037 1.00 30.66 1192 LYS A C 1
ATOM 9412 O O . LYS A 1 1192 ? 39.525 -10.478 -40.552 1.00 30.66 1192 LYS A O 1
ATOM 9417 N N . ALA A 1 1193 ? 37.562 -11.547 -40.901 1.00 31.38 1193 ALA A N 1
ATOM 9418 C CA . ALA A 1 1193 ? 37.803 -12.731 -40.097 1.00 31.38 1193 ALA A CA 1
ATOM 9419 C C . ALA A 1 1193 ? 39.197 -13.327 -40.344 1.00 31.38 1193 ALA A C 1
ATOM 9421 O O . ALA A 1 1193 ? 39.613 -13.480 -41.493 1.00 31.38 1193 ALA A O 1
ATOM 9422 N N . ARG A 1 1194 ? 39.879 -13.666 -39.240 1.00 25.84 1194 ARG A N 1
ATOM 9423 C CA . ARG A 1 1194 ? 41.110 -14.464 -39.183 1.00 25.84 1194 ARG A CA 1
ATOM 9424 C C . ARG A 1 1194 ? 41.054 -15.590 -40.225 1.00 25.84 1194 ARG A C 1
ATOM 9426 O O . ARG A 1 1194 ? 40.328 -16.561 -40.037 1.00 25.84 1194 ARG A O 1
ATOM 9433 N N . ARG A 1 1195 ? 41.858 -15.488 -41.281 1.00 29.39 1195 ARG A N 1
ATOM 9434 C CA . ARG A 1 1195 ? 42.494 -16.669 -41.865 1.00 29.39 1195 ARG A CA 1
ATOM 9435 C C . ARG A 1 1195 ? 43.923 -16.668 -41.359 1.00 29.39 1195 ARG A C 1
ATOM 9437 O O . ARG A 1 1195 ? 44.632 -15.680 -41.514 1.00 29.39 1195 ARG A O 1
ATOM 9444 N N . ALA A 1 1196 ? 44.254 -17.731 -40.643 1.00 28.69 1196 ALA A N 1
ATOM 9445 C CA . ALA A 1 1196 ? 45.590 -18.008 -40.169 1.00 28.69 1196 ALA A CA 1
ATOM 9446 C C . ALA A 1 1196 ? 46.472 -18.325 -41.377 1.00 28.69 1196 ALA A C 1
ATOM 9448 O O . ALA A 1 1196 ? 46.269 -19.346 -42.021 1.00 28.69 1196 ALA A O 1
ATOM 9449 N N . GLU A 1 1197 ? 47.424 -17.449 -41.666 1.00 28.62 1197 GLU A N 1
ATOM 9450 C CA . GLU A 1 1197 ? 48.698 -17.841 -42.258 1.00 28.62 1197 GLU A CA 1
ATOM 9451 C C . GLU A 1 1197 ? 49.768 -17.222 -41.361 1.00 28.62 1197 GLU A C 1
ATOM 9453 O O . GLU A 1 1197 ? 50.090 -16.035 -41.430 1.00 28.62 1197 GLU A O 1
ATOM 9458 N N . GLU A 1 1198 ? 50.183 -18.037 -40.394 1.00 24.41 1198 GLU A N 1
ATOM 9459 C CA . GLU A 1 1198 ? 51.372 -17.832 -39.586 1.00 24.41 1198 GLU A CA 1
ATOM 9460 C C . GLU A 1 1198 ? 52.621 -18.040 -40.448 1.00 24.41 1198 GLU A C 1
ATOM 9462 O O . GLU A 1 1198 ? 52.695 -18.961 -41.256 1.00 24.41 1198 GLU A O 1
ATOM 9467 N N . GLU A 1 1199 ? 53.596 -17.169 -40.189 1.00 26.81 1199 GLU A N 1
ATOM 9468 C CA . GLU A 1 1199 ? 55.033 -17.414 -40.302 1.00 26.81 1199 GLU A CA 1
ATOM 9469 C C . GLU A 1 1199 ? 55.605 -17.785 -41.674 1.00 26.81 1199 GLU A C 1
ATOM 9471 O O . GLU A 1 1199 ? 55.746 -18.950 -42.023 1.00 26.81 1199 GLU A O 1
ATOM 9476 N N . GLN A 1 1200 ? 56.139 -16.772 -42.364 1.00 27.42 1200 GLN A N 1
ATOM 9477 C CA . GLN A 1 1200 ? 57.493 -16.819 -42.930 1.00 27.42 1200 GLN A CA 1
ATOM 9478 C C . GLN A 1 1200 ? 57.878 -15.438 -43.463 1.00 27.42 1200 GLN A C 1
ATOM 9480 O O . GLN A 1 1200 ? 57.269 -14.957 -44.408 1.00 27.42 1200 GLN A O 1
ATOM 9485 N N . LEU A 1 1201 ? 58.868 -14.808 -42.819 1.00 31.11 1201 LEU A N 1
ATOM 9486 C CA . LEU A 1 1201 ? 59.884 -13.883 -43.367 1.00 31.11 1201 LEU A CA 1
ATOM 9487 C C . LEU A 1 1201 ? 60.471 -13.050 -42.215 1.00 31.11 1201 LEU A C 1
ATOM 9489 O O . LEU A 1 1201 ? 60.344 -11.831 -42.139 1.00 31.11 1201 LEU A O 1
ATOM 9493 N N . ARG A 1 1202 ? 61.136 -13.746 -41.286 1.00 28.36 1202 ARG A N 1
ATOM 9494 C CA . ARG A 1 1202 ? 62.239 -13.158 -40.526 1.00 28.36 1202 ARG A CA 1
ATOM 9495 C C . ARG A 1 1202 ? 63.513 -13.392 -41.328 1.00 28.36 1202 ARG A C 1
ATOM 9497 O O . ARG A 1 1202 ? 63.993 -14.518 -41.353 1.00 28.36 1202 ARG A O 1
ATOM 9504 N N . SER A 1 1203 ? 64.061 -12.346 -41.938 1.00 24.75 1203 SER A N 1
ATOM 9505 C CA . SER A 1 1203 ? 65.499 -12.265 -42.213 1.00 24.75 1203 SER A CA 1
ATOM 9506 C C . SER A 1 1203 ? 65.917 -10.851 -42.630 1.00 24.75 1203 SER A C 1
ATOM 9508 O O . SER A 1 1203 ? 65.603 -10.405 -43.729 1.00 24.75 1203 SER A O 1
ATOM 9510 N N . ASN A 1 1204 ? 66.712 -10.254 -41.741 1.00 25.53 1204 ASN A N 1
ATOM 9511 C CA . ASN A 1 1204 ? 67.896 -9.428 -41.994 1.00 25.53 1204 ASN A CA 1
ATOM 9512 C C . ASN A 1 1204 ? 67.731 -7.959 -42.419 1.00 25.53 1204 ASN A C 1
ATOM 9514 O O . ASN A 1 1204 ? 67.591 -7.630 -43.592 1.00 25.53 1204 ASN A O 1
ATOM 9518 N N . ASP A 1 1205 ? 67.884 -7.093 -41.409 1.00 32.03 1205 ASP A N 1
ATOM 9519 C CA . ASP A 1 1205 ? 68.811 -5.952 -41.355 1.00 32.03 1205 ASP A CA 1
ATOM 9520 C C . ASP A 1 1205 ? 69.250 -5.358 -42.706 1.00 32.03 1205 ASP A C 1
ATOM 9522 O O . ASP A 1 1205 ? 70.319 -5.668 -43.235 1.00 32.03 1205 ASP A O 1
ATOM 9526 N N . GLN A 1 1206 ? 68.459 -4.410 -43.213 1.00 29.55 1206 GLN A N 1
ATOM 9527 C CA . GLN A 1 1206 ? 68.962 -3.337 -44.073 1.00 29.55 1206 GLN A CA 1
ATOM 9528 C C . GLN A 1 1206 ? 69.083 -2.046 -43.248 1.00 29.55 1206 GLN A C 1
ATOM 9530 O O . GLN A 1 1206 ? 68.237 -1.777 -42.389 1.00 29.55 1206 GLN A O 1
ATOM 9535 N N . PRO A 1 1207 ? 70.161 -1.265 -43.438 1.00 34.41 1207 PRO A N 1
ATOM 9536 C CA . PRO A 1 1207 ? 70.533 -0.193 -42.530 1.00 34.41 1207 PRO A CA 1
ATOM 9537 C C . PRO A 1 1207 ? 69.506 0.932 -42.620 1.00 34.41 1207 PRO A C 1
ATOM 9539 O O . PRO A 1 1207 ? 69.093 1.291 -43.718 1.00 34.41 1207 PRO A O 1
ATOM 9542 N N . LYS A 1 1208 ? 69.118 1.467 -41.453 1.00 34.03 1208 LYS A N 1
ATOM 9543 C CA . LYS A 1 1208 ? 68.232 2.625 -41.246 1.00 34.03 1208 LYS A CA 1
ATOM 9544 C C . LYS A 1 1208 ? 68.385 3.650 -42.378 1.00 34.03 1208 LYS A C 1
ATOM 9546 O O . LYS A 1 1208 ? 69.269 4.501 -42.316 1.00 34.03 1208 LYS A O 1
ATOM 9551 N N . GLY A 1 1209 ? 67.533 3.530 -43.398 1.00 35.62 1209 GLY A N 1
ATOM 9552 C CA . GLY A 1 1209 ? 67.506 4.431 -44.541 1.00 35.62 1209 GLY A CA 1
ATOM 9553 C C . GLY A 1 1209 ? 67.275 5.847 -44.042 1.00 35.62 1209 GLY A C 1
ATOM 9554 O O . GLY A 1 1209 ? 66.439 6.070 -43.163 1.00 35.62 1209 GLY A O 1
ATOM 9555 N N . GLU A 1 1210 ? 68.079 6.774 -44.547 1.00 37.25 1210 GLU A N 1
ATOM 9556 C CA . GLU A 1 1210 ? 68.029 8.198 -44.240 1.00 37.25 1210 GLU A CA 1
ATOM 9557 C C . GLU A 1 1210 ? 66.571 8.670 -44.196 1.00 37.25 1210 GLU A C 1
ATOM 9559 O O . GLU A 1 1210 ? 65.839 8.565 -45.181 1.00 37.25 1210 GLU A O 1
ATOM 9564 N N . LYS A 1 1211 ? 66.123 9.125 -43.018 1.00 41.56 1211 LYS A N 1
ATOM 9565 C CA . LYS A 1 1211 ? 64.764 9.628 -42.792 1.00 41.56 1211 LYS A CA 1
ATOM 9566 C C . LYS A 1 1211 ? 64.525 10.804 -43.742 1.00 41.56 1211 LYS A C 1
ATOM 9568 O O . LYS A 1 1211 ? 64.944 11.920 -43.452 1.00 41.56 1211 LYS A O 1
ATOM 9573 N N . SER A 1 1212 ? 63.901 10.557 -44.889 1.00 55.09 1212 SER A N 1
ATOM 9574 C CA . SER A 1 1212 ? 63.671 11.586 -45.897 1.00 55.09 1212 SER A CA 1
ATOM 9575 C C . SER A 1 1212 ? 62.586 12.546 -45.403 1.00 55.09 1212 SER A C 1
ATOM 9577 O O . SER A 1 1212 ? 61.424 12.181 -45.247 1.00 55.09 1212 SER A O 1
ATOM 9579 N N . CYS A 1 1213 ? 62.967 13.788 -45.108 1.00 62.91 1213 CYS A N 1
ATOM 9580 C CA . CYS A 1 1213 ? 62.018 14.843 -44.773 1.00 62.91 1213 CYS A CA 1
ATOM 9581 C C . CYS A 1 1213 ? 61.148 15.188 -45.994 1.00 62.91 1213 CYS A C 1
ATOM 9583 O O . CYS A 1 1213 ? 61.582 15.095 -47.154 1.00 62.91 1213 CYS A O 1
ATOM 9585 N N . ILE A 1 1214 ? 59.888 15.535 -45.729 1.00 72.38 1214 ILE A N 1
ATOM 9586 C CA . ILE A 1 1214 ? 58.924 15.963 -46.741 1.00 72.38 1214 ILE A CA 1
ATOM 9587 C C . ILE A 1 1214 ? 58.866 17.484 -46.709 1.00 72.38 1214 ILE A C 1
ATOM 9589 O O . ILE A 1 1214 ? 58.210 18.075 -45.852 1.00 72.38 1214 ILE A O 1
ATOM 9593 N N . ASP A 1 1215 ? 59.567 18.111 -47.644 1.00 79.31 1215 ASP A N 1
ATOM 9594 C CA . ASP A 1 1215 ? 59.604 19.567 -47.768 1.00 79.31 1215 ASP A CA 1
ATOM 9595 C C . ASP A 1 1215 ? 58.392 20.085 -48.562 1.00 79.31 1215 ASP A C 1
ATOM 9597 O O . ASP A 1 1215 ? 57.711 19.326 -49.265 1.00 79.31 1215 ASP A O 1
ATOM 9601 N N . ILE A 1 1216 ? 58.150 21.402 -48.511 1.00 79.50 1216 ILE A N 1
ATOM 9602 C CA . ILE A 1 1216 ? 57.093 22.063 -49.301 1.00 79.50 1216 ILE A CA 1
ATOM 9603 C C . ILE A 1 1216 ? 57.187 21.693 -50.791 1.00 79.50 1216 ILE A C 1
ATOM 9605 O O . ILE A 1 1216 ? 56.158 21.488 -51.433 1.00 79.50 1216 ILE A O 1
ATOM 9609 N N . GLU A 1 1217 ? 58.393 21.568 -51.353 1.00 79.94 1217 GLU A N 1
ATOM 9610 C CA . GLU A 1 1217 ? 58.566 21.201 -52.765 1.00 79.94 1217 GLU A CA 1
ATOM 9611 C C . GLU A 1 1217 ? 58.034 19.797 -53.077 1.00 79.94 1217 GLU A C 1
ATOM 9613 O O . GLU A 1 1217 ? 57.354 19.610 -54.087 1.00 79.94 1217 GLU A O 1
ATOM 9618 N N . LYS A 1 1218 ? 58.265 18.817 -52.193 1.00 81.25 1218 LYS A N 1
ATOM 9619 C CA . LYS A 1 1218 ? 57.738 17.453 -52.358 1.00 81.25 1218 LYS A CA 1
ATOM 9620 C C . LYS A 1 1218 ? 56.213 17.434 -52.284 1.00 81.25 1218 LYS A C 1
ATOM 9622 O O . LYS A 1 1218 ? 55.576 16.762 -53.091 1.00 81.25 1218 LYS A O 1
ATOM 9627 N N . LEU A 1 1219 ? 55.622 18.219 -51.382 1.00 82.50 1219 LEU A N 1
ATOM 9628 C CA . LEU A 1 1219 ? 54.166 18.373 -51.297 1.00 82.50 1219 LEU A CA 1
ATOM 9629 C C . LEU A 1 1219 ? 53.578 19.048 -52.531 1.00 82.50 1219 LEU A C 1
ATOM 9631 O O . LEU A 1 1219 ? 52.545 18.610 -53.022 1.00 82.50 1219 LEU A O 1
ATOM 9635 N N . GLN A 1 1220 ? 54.240 20.079 -53.058 1.00 83.31 1220 GLN A N 1
ATOM 9636 C CA . GLN A 1 1220 ? 53.833 20.717 -54.310 1.00 83.31 1220 GLN A CA 1
ATOM 9637 C C . GLN A 1 1220 ? 53.876 19.728 -55.476 1.00 83.31 1220 GLN A C 1
ATOM 9639 O O . GLN A 1 1220 ? 52.949 19.690 -56.280 1.00 83.31 1220 GLN A O 1
ATOM 9644 N N . ASN A 1 1221 ? 54.924 18.910 -55.557 1.00 83.31 1221 ASN A N 1
ATOM 9645 C CA . ASN A 1 1221 ? 55.043 17.874 -56.578 1.00 83.31 1221 ASN A CA 1
ATOM 9646 C C . ASN A 1 1221 ? 53.910 16.849 -56.451 1.00 83.31 1221 ASN A C 1
ATOM 9648 O O . ASN A 1 1221 ? 53.255 16.516 -57.437 1.00 83.31 1221 ASN A O 1
ATOM 9652 N N . GLU A 1 1222 ? 53.618 16.407 -55.230 1.00 83.56 1222 GLU A N 1
ATOM 9653 C CA . GLU A 1 1222 ? 52.519 15.485 -54.969 1.00 83.56 1222 GLU A CA 1
ATOM 9654 C C . GLU A 1 1222 ? 51.144 16.097 -55.278 1.00 83.56 1222 GLU A C 1
ATOM 9656 O O . GLU A 1 1222 ? 50.265 15.425 -55.820 1.00 83.56 1222 GLU A O 1
ATOM 9661 N N . PHE A 1 1223 ? 50.956 17.381 -54.975 1.00 85.69 1223 PHE A N 1
ATOM 9662 C CA . PHE A 1 1223 ? 49.748 18.128 -55.308 1.00 85.69 1223 PHE A CA 1
ATOM 9663 C C . PHE A 1 1223 ? 49.546 18.194 -56.822 1.00 85.69 1223 PHE A C 1
ATOM 9665 O O . PHE A 1 1223 ? 48.451 17.915 -57.307 1.00 85.69 1223 PHE A O 1
ATOM 9672 N N . VAL A 1 1224 ? 50.607 18.484 -57.579 1.00 84.62 1224 VAL A N 1
ATOM 9673 C CA . VAL A 1 1224 ? 50.586 18.484 -59.047 1.00 84.62 1224 VAL A CA 1
ATOM 9674 C C . VAL A 1 1224 ? 50.202 17.099 -59.579 1.00 84.62 1224 VAL A C 1
ATOM 9676 O O . VAL A 1 1224 ? 49.289 17.001 -60.397 1.00 84.62 1224 VAL A O 1
ATOM 9679 N N . PHE A 1 1225 ? 50.800 16.019 -59.068 1.00 85.31 1225 PHE A N 1
ATOM 9680 C CA . PHE A 1 1225 ? 50.436 14.656 -59.478 1.00 85.31 1225 PHE A CA 1
ATOM 9681 C C . PHE A 1 1225 ? 48.991 14.289 -59.148 1.00 85.31 1225 PHE A C 1
ATOM 9683 O O . PHE A 1 1225 ? 48.290 13.739 -59.990 1.00 85.31 1225 PHE A O 1
ATOM 9690 N N . THR A 1 1226 ? 48.523 14.632 -57.951 1.00 84.31 1226 THR A N 1
ATOM 9691 C CA . THR A 1 1226 ? 47.142 14.364 -57.526 1.00 84.31 1226 THR A CA 1
ATOM 9692 C C . THR A 1 1226 ? 46.142 15.193 -58.332 1.00 84.31 1226 THR A C 1
ATOM 9694 O O . THR A 1 1226 ? 45.036 14.741 -58.608 1.00 84.31 1226 THR A O 1
ATOM 9697 N N . THR A 1 1227 ? 46.525 16.404 -58.746 1.00 85.12 1227 THR A N 1
ATOM 9698 C CA . THR A 1 1227 ? 45.690 17.255 -59.604 1.00 85.12 1227 THR A CA 1
ATOM 9699 C C . THR A 1 1227 ? 45.585 16.649 -60.997 1.00 85.12 1227 THR A C 1
ATOM 9701 O O . THR A 1 1227 ? 44.487 16.570 -61.544 1.00 85.12 1227 THR A O 1
ATOM 9704 N N . ALA A 1 1228 ? 46.699 16.150 -61.540 1.00 82.62 1228 ALA A N 1
ATOM 9705 C CA . ALA A 1 1228 ? 46.693 15.406 -62.793 1.00 82.62 1228 ALA A CA 1
ATOM 9706 C C . ALA A 1 1228 ? 45.821 14.142 -62.695 1.00 82.62 1228 ALA A C 1
ATOM 9708 O O . ALA A 1 1228 ? 44.979 13.920 -63.560 1.00 82.62 1228 ALA A O 1
ATOM 9709 N N . GLU A 1 1229 ? 45.948 13.372 -61.611 1.00 83.88 1229 GLU A N 1
ATOM 9710 C CA . GLU A 1 1229 ? 45.117 12.197 -61.313 1.00 83.88 1229 GLU A CA 1
ATOM 9711 C C . GLU A 1 1229 ? 43.623 12.550 -61.252 1.00 83.88 1229 GLU A C 1
ATOM 9713 O O . GLU A 1 1229 ? 42.797 11.907 -61.895 1.00 83.88 1229 GLU A O 1
ATOM 9718 N N . TYR A 1 1230 ? 43.270 13.624 -60.541 1.00 84.38 1230 TYR A N 1
ATOM 9719 C CA . TYR A 1 1230 ? 41.900 14.120 -60.441 1.00 84.38 1230 TYR A CA 1
ATOM 9720 C C . TYR A 1 1230 ? 41.337 14.520 -61.807 1.00 84.38 1230 TYR A C 1
ATOM 9722 O O . TYR A 1 1230 ? 40.258 14.060 -62.184 1.00 84.38 1230 TYR A O 1
ATOM 9730 N N . MET A 1 1231 ? 42.070 15.320 -62.583 1.00 82.56 1231 MET A N 1
ATOM 9731 C CA . MET A 1 1231 ? 41.614 15.753 -63.905 1.00 82.56 1231 MET A CA 1
ATOM 9732 C C . MET A 1 1231 ? 41.478 14.579 -64.888 1.00 82.56 1231 MET A C 1
ATOM 9734 O O . MET A 1 1231 ? 40.506 14.530 -65.644 1.00 82.56 1231 MET A O 1
ATOM 9738 N N . LEU A 1 1232 ? 42.394 13.606 -64.846 1.00 82.31 1232 LEU A N 1
ATOM 9739 C CA . LEU A 1 1232 ? 42.303 12.374 -65.635 1.00 82.31 1232 LEU A CA 1
ATOM 9740 C C . LEU A 1 1232 ? 41.104 11.517 -65.212 1.00 82.31 1232 LEU A C 1
ATOM 9742 O O . LEU A 1 1232 ? 40.376 11.023 -66.076 1.00 82.31 1232 LEU A O 1
ATOM 9746 N N . SER A 1 1233 ? 40.835 11.411 -63.907 1.00 80.31 1233 SER A N 1
ATOM 9747 C CA . SER A 1 1233 ? 39.678 10.677 -63.383 1.00 80.31 1233 SER A CA 1
ATOM 9748 C C . SER A 1 1233 ? 38.346 11.278 -63.849 1.00 80.31 1233 SER A C 1
ATOM 9750 O O . SER A 1 1233 ? 37.442 10.536 -64.224 1.00 80.31 1233 SER A O 1
ATOM 9752 N N . LEU A 1 1234 ? 38.243 12.614 -63.934 1.00 79.19 1234 LEU A N 1
ATOM 9753 C CA . LEU A 1 1234 ? 37.064 13.311 -64.471 1.00 79.19 1234 LEU A CA 1
ATOM 9754 C C . LEU A 1 1234 ? 36.846 13.047 -65.968 1.00 79.19 1234 LEU A C 1
ATOM 9756 O O . LEU A 1 1234 ? 35.722 13.140 -66.459 1.00 79.19 1234 LEU A O 1
ATOM 9760 N N . LYS A 1 1235 ? 37.918 12.726 -66.700 1.00 77.38 1235 LYS A N 1
ATOM 9761 C CA . LYS A 1 1235 ? 37.886 12.319 -68.111 1.00 77.38 1235 LYS A CA 1
ATOM 9762 C C . LYS A 1 1235 ? 37.820 10.793 -68.290 1.00 77.38 1235 LYS A C 1
ATOM 9764 O O . LYS A 1 1235 ? 37.899 10.329 -69.422 1.00 77.38 1235 LYS A O 1
ATOM 9769 N N . ASN A 1 1236 ? 37.623 10.032 -67.208 1.00 71.75 1236 ASN A N 1
ATOM 9770 C CA . ASN A 1 1236 ? 37.551 8.566 -67.168 1.00 71.75 1236 ASN A CA 1
ATOM 9771 C C . ASN A 1 1236 ? 38.833 7.831 -67.615 1.00 71.75 1236 ASN A C 1
ATOM 9773 O O . ASN A 1 1236 ? 38.758 6.699 -68.092 1.00 71.75 1236 ASN A O 1
ATOM 9777 N N . PHE A 1 1237 ? 40.011 8.436 -67.447 1.00 64.56 1237 PHE A N 1
ATOM 9778 C CA . PHE A 1 1237 ? 41.288 7.741 -67.633 1.00 64.56 1237 PHE A CA 1
ATOM 9779 C C . PHE A 1 1237 ? 41.718 7.063 -66.325 1.00 64.56 1237 PHE A C 1
ATOM 9781 O O . PHE A 1 1237 ? 41.827 7.710 -65.284 1.00 64.56 1237 PHE A O 1
ATOM 9788 N N . GLY A 1 1238 ? 41.975 5.752 -66.377 1.00 66.31 1238 GLY A N 1
ATOM 9789 C CA . GLY A 1 1238 ? 42.364 4.925 -65.227 1.00 66.31 1238 GLY A CA 1
ATOM 9790 C C . GLY A 1 1238 ? 43.848 5.021 -64.868 1.00 66.31 1238 GLY A C 1
ATOM 9791 O O . GLY A 1 1238 ? 44.526 3.998 -64.823 1.00 66.31 1238 GLY A O 1
ATOM 9792 N N . TRP A 1 1239 ? 44.366 6.232 -64.657 1.00 70.44 1239 TRP A N 1
ATOM 9793 C CA . TRP A 1 1239 ? 45.736 6.442 -64.183 1.00 70.44 1239 TRP A CA 1
ATOM 9794 C C . TRP A 1 1239 ? 45.753 6.651 -62.670 1.00 70.44 1239 TRP A C 1
ATOM 9796 O O . TRP A 1 1239 ? 44.961 7.433 -62.150 1.00 70.44 1239 TRP A O 1
ATOM 9806 N N . THR A 1 1240 ? 46.670 5.979 -61.976 1.00 67.19 1240 THR A N 1
ATOM 9807 C CA . THR A 1 1240 ? 46.843 6.098 -60.522 1.00 67.19 1240 THR A CA 1
ATOM 9808 C C . THR A 1 1240 ? 48.284 6.440 -60.179 1.00 67.19 1240 THR A C 1
ATOM 9810 O O . THR A 1 1240 ? 49.211 5.771 -60.645 1.00 67.19 1240 THR A O 1
ATOM 9813 N N . TYR A 1 1241 ? 48.483 7.442 -59.326 1.00 66.94 1241 TYR A N 1
ATOM 9814 C CA . TYR A 1 1241 ? 49.817 7.858 -58.899 1.00 66.94 1241 TYR A CA 1
ATOM 9815 C C . TYR A 1 1241 ? 50.425 6.860 -57.897 1.00 66.94 1241 TYR A C 1
ATOM 9817 O O . TYR A 1 1241 ? 49.915 6.684 -56.792 1.00 66.94 1241 TYR A O 1
ATOM 9825 N N . SER A 1 1242 ? 51.560 6.244 -58.247 1.00 62.69 1242 SER A N 1
ATOM 9826 C CA . SER A 1 1242 ? 52.226 5.208 -57.436 1.00 62.69 1242 SER A CA 1
ATOM 9827 C C . SER A 1 1242 ? 53.214 5.730 -56.380 1.00 62.69 1242 SER A C 1
ATOM 9829 O O . SER A 1 1242 ? 53.875 4.930 -55.724 1.00 62.69 1242 SER A O 1
ATOM 9831 N N . GLY A 1 1243 ? 53.326 7.050 -56.178 1.00 62.31 1243 GLY A N 1
ATOM 9832 C CA . GLY A 1 1243 ? 54.247 7.623 -55.182 1.00 62.31 1243 GLY A CA 1
ATOM 9833 C C . GLY A 1 1243 ? 55.682 7.859 -55.668 1.00 62.31 1243 GLY A C 1
ATOM 9834 O O . GLY A 1 1243 ? 56.556 8.132 -54.851 1.00 62.31 1243 GLY A O 1
ATOM 9835 N N . LEU A 1 1244 ? 55.944 7.755 -56.972 1.00 57.00 1244 LEU A N 1
ATOM 9836 C CA . LEU A 1 1244 ? 57.270 7.988 -57.553 1.00 57.00 1244 LEU A CA 1
ATOM 9837 C C . LEU A 1 1244 ? 57.611 9.490 -57.604 1.00 57.00 1244 LEU A C 1
ATOM 9839 O O . LEU A 1 1244 ? 56.816 10.289 -58.088 1.00 57.00 1244 LEU A O 1
ATOM 9843 N N . GLU A 1 1245 ? 58.825 9.872 -57.176 1.00 57.31 1245 GLU A N 1
ATOM 9844 C CA . GLU A 1 1245 ? 59.302 11.273 -57.210 1.00 57.31 1245 GLU A CA 1
ATOM 9845 C C . GLU A 1 1245 ? 59.445 11.836 -58.634 1.00 57.31 1245 GLU A C 1
ATOM 9847 O O . GLU A 1 1245 ? 59.428 13.052 -58.833 1.00 57.31 1245 GLU A O 1
ATOM 9852 N N . LYS A 1 1246 ? 59.602 10.957 -59.630 1.00 63.81 1246 LYS A N 1
ATOM 9853 C CA . LYS A 1 1246 ? 59.737 11.333 -61.037 1.00 63.81 1246 LYS A CA 1
ATOM 9854 C C . LYS A 1 1246 ? 58.429 11.058 -61.782 1.00 63.81 1246 LYS A C 1
ATOM 9856 O O . LYS A 1 1246 ? 57.878 9.967 -61.627 1.00 63.81 1246 LYS A O 1
ATOM 9861 N N . PRO A 1 1247 ? 57.957 12.004 -62.613 1.00 65.62 1247 PRO A N 1
ATOM 9862 C CA . PRO A 1 1247 ? 56.775 11.795 -63.437 1.00 65.62 1247 PRO A CA 1
ATOM 9863 C C . PRO A 1 1247 ? 57.014 10.613 -64.392 1.00 65.62 1247 PRO A C 1
ATOM 9865 O O . PRO A 1 1247 ? 58.043 10.594 -65.075 1.00 65.62 1247 PRO A O 1
ATOM 9868 N N . PRO A 1 1248 ? 56.105 9.624 -64.469 1.00 69.12 1248 PRO A N 1
ATOM 9869 C CA . PRO A 1 1248 ? 56.185 8.611 -65.511 1.00 69.12 1248 PRO A CA 1
ATOM 9870 C C . PRO A 1 1248 ? 55.988 9.289 -66.871 1.00 69.12 1248 PRO A C 1
ATOM 9872 O O . PRO A 1 1248 ? 55.142 10.176 -67.002 1.00 69.12 1248 PRO A O 1
ATOM 9875 N N . SER A 1 1249 ? 56.757 8.869 -67.879 1.00 68.31 1249 SER A N 1
ATOM 9876 C CA . SER A 1 1249 ? 56.623 9.361 -69.262 1.00 68.31 1249 SER A CA 1
ATOM 9877 C C . SER A 1 1249 ? 55.177 9.294 -69.757 1.00 68.31 1249 SER A C 1
ATOM 9879 O O . SER A 1 1249 ? 54.700 10.198 -70.435 1.00 68.31 1249 SER A O 1
ATOM 9881 N N . ASP A 1 1250 ? 54.462 8.262 -69.320 1.00 74.75 1250 ASP A N 1
ATOM 9882 C CA . ASP A 1 1250 ? 53.096 7.951 -69.723 1.00 74.75 1250 ASP A CA 1
ATOM 9883 C C . ASP A 1 1250 ? 52.089 9.010 -69.246 1.00 74.75 1250 ASP A C 1
ATOM 9885 O O . ASP A 1 1250 ? 51.039 9.182 -69.857 1.00 74.75 1250 ASP A O 1
ATOM 9889 N N . LEU A 1 1251 ? 52.394 9.759 -68.175 1.00 79.50 1251 LEU A N 1
ATOM 9890 C CA . LEU A 1 1251 ? 51.480 10.768 -67.630 1.00 79.50 1251 LEU A CA 1
ATOM 9891 C C . LEU A 1 1251 ? 51.287 11.941 -68.591 1.00 79.50 1251 LEU A C 1
ATOM 9893 O O . LEU A 1 1251 ? 50.161 12.395 -68.789 1.00 79.50 1251 LEU A O 1
ATOM 9897 N N . VAL A 1 1252 ? 52.378 12.446 -69.170 1.00 78.62 1252 VAL A N 1
ATOM 9898 C CA . VAL A 1 1252 ? 52.309 13.573 -70.111 1.00 78.62 1252 VAL A CA 1
ATOM 9899 C C . VAL A 1 1252 ? 51.519 13.148 -71.346 1.00 78.62 1252 VAL A C 1
ATOM 9901 O O . VAL A 1 1252 ? 50.624 13.872 -71.774 1.00 78.62 1252 VAL A O 1
ATOM 9904 N N . ASP A 1 1253 ? 51.763 11.935 -71.841 1.00 80.06 1253 ASP A N 1
ATOM 9905 C CA . ASP A 1 1253 ? 51.050 11.381 -72.992 1.00 80.06 1253 ASP A CA 1
ATOM 9906 C C . ASP A 1 1253 ? 49.548 11.223 -72.719 1.00 80.06 1253 ASP A C 1
ATOM 9908 O O . ASP A 1 1253 ? 48.725 11.623 -73.543 1.00 80.06 1253 ASP A O 1
ATOM 9912 N N . LEU A 1 1254 ? 49.171 10.725 -71.538 1.00 81.38 1254 LEU A N 1
ATOM 9913 C CA . LEU A 1 1254 ? 47.769 10.600 -71.129 1.00 81.38 1254 LEU A CA 1
ATOM 9914 C C . LEU A 1 1254 ? 47.074 11.960 -70.973 1.00 81.38 1254 LEU A C 1
ATOM 9916 O O . LEU A 1 1254 ? 45.930 12.115 -71.397 1.00 81.38 1254 LEU A O 1
ATOM 9920 N N . LEU A 1 1255 ? 47.746 12.962 -70.394 1.00 81.81 1255 LEU A N 1
ATOM 9921 C CA . LEU A 1 1255 ? 47.189 14.313 -70.248 1.00 81.81 1255 LEU A CA 1
ATOM 9922 C C . LEU A 1 1255 ? 46.957 14.980 -71.606 1.00 81.81 1255 LEU A C 1
ATOM 9924 O O . LEU A 1 1255 ? 45.929 15.630 -71.808 1.00 81.81 1255 LEU A O 1
ATOM 9928 N N . VAL A 1 1256 ? 47.883 14.784 -72.545 1.00 80.62 1256 VAL A N 1
ATOM 9929 C CA . VAL A 1 1256 ? 47.752 15.274 -73.919 1.00 80.62 1256 VAL A CA 1
ATOM 9930 C C . VAL A 1 1256 ? 46.598 14.571 -74.636 1.00 80.62 1256 VAL A C 1
ATOM 9932 O O . VAL A 1 1256 ? 45.750 15.246 -75.216 1.00 80.62 1256 VAL A O 1
ATOM 9935 N N . GLN A 1 1257 ? 46.482 13.244 -74.519 1.00 80.25 1257 GLN A N 1
ATOM 9936 C CA . GLN A 1 1257 ? 45.348 12.484 -75.070 1.00 80.25 1257 GLN A CA 1
ATOM 9937 C C . GLN A 1 1257 ? 43.997 12.928 -74.482 1.00 80.25 1257 GLN A C 1
ATOM 9939 O O . GLN A 1 1257 ? 42.989 12.969 -75.189 1.00 80.25 1257 GLN A O 1
ATOM 9944 N N . ALA A 1 1258 ? 43.967 13.302 -73.200 1.00 78.75 1258 ALA A N 1
ATOM 9945 C CA . ALA A 1 1258 ? 42.774 13.794 -72.513 1.00 78.75 1258 ALA A CA 1
ATOM 9946 C C . ALA A 1 1258 ? 42.416 15.265 -72.829 1.00 78.75 1258 ALA A C 1
ATOM 9948 O O . ALA A 1 1258 ? 41.393 15.755 -72.338 1.00 78.75 1258 ALA A O 1
ATOM 9949 N N . ASN A 1 1259 ? 43.213 15.965 -73.650 1.00 79.56 1259 ASN A N 1
ATOM 9950 C CA . ASN A 1 1259 ? 43.115 17.404 -73.941 1.00 79.56 1259 ASN A CA 1
ATOM 9951 C C . ASN A 1 1259 ? 43.278 18.309 -72.703 1.00 79.56 1259 ASN A C 1
ATOM 9953 O O . ASN A 1 1259 ? 42.647 19.361 -72.608 1.00 79.56 1259 ASN A O 1
ATOM 9957 N N . LEU A 1 1260 ? 44.101 17.901 -71.733 1.00 81.88 1260 LEU A N 1
ATOM 9958 C CA . LEU A 1 1260 ? 44.378 18.645 -70.498 1.00 81.88 1260 LEU A CA 1
ATOM 9959 C C . LEU A 1 1260 ? 45.737 19.356 -70.583 1.00 81.88 1260 LEU A C 1
ATOM 9961 O O . LEU A 1 1260 ? 46.655 19.083 -69.804 1.00 81.88 1260 LEU A O 1
ATOM 9965 N N . TYR A 1 1261 ? 45.870 20.268 -71.547 1.00 82.44 1261 TYR A N 1
ATOM 9966 C CA . TYR A 1 1261 ? 47.150 20.899 -71.887 1.00 82.44 1261 TYR A CA 1
ATOM 9967 C C . TYR A 1 1261 ? 47.736 21.744 -70.755 1.00 82.44 1261 TYR A C 1
ATOM 9969 O O . TYR A 1 1261 ? 48.917 21.597 -70.454 1.00 82.44 1261 TYR A O 1
ATOM 9977 N N . ASP A 1 1262 ? 46.930 22.556 -70.065 1.00 82.69 1262 ASP A N 1
ATOM 9978 C CA . ASP A 1 1262 ? 47.399 23.354 -68.919 1.00 82.69 1262 ASP A CA 1
ATOM 9979 C C . ASP A 1 1262 ? 48.091 22.494 -67.856 1.00 82.69 1262 ASP A C 1
ATOM 9981 O O . ASP A 1 1262 ? 49.142 22.858 -67.319 1.00 82.69 1262 ASP A O 1
ATOM 9985 N N . MET A 1 1263 ? 47.514 21.325 -67.569 1.00 85.81 1263 MET A N 1
ATOM 9986 C CA . MET A 1 1263 ? 48.066 20.401 -66.589 1.00 85.81 1263 MET A CA 1
ATOM 9987 C C . MET A 1 1263 ? 49.328 19.720 -67.121 1.00 85.81 1263 MET A C 1
ATOM 9989 O O . MET A 1 1263 ? 50.308 19.612 -66.385 1.00 85.81 1263 MET A O 1
ATOM 9993 N N . ALA A 1 1264 ? 49.342 19.323 -68.399 1.00 83.50 1264 ALA A N 1
ATOM 9994 C CA . ALA A 1 1264 ? 50.530 18.774 -69.050 1.00 83.50 1264 ALA A CA 1
ATOM 9995 C C . ALA A 1 1264 ? 51.702 19.765 -68.989 1.00 83.50 1264 ALA A C 1
ATOM 9997 O O . ALA A 1 1264 ? 52.794 19.400 -68.559 1.00 83.50 1264 ALA A O 1
ATOM 9998 N N . PHE A 1 1265 ? 51.463 21.039 -69.310 1.00 84.75 1265 PHE A N 1
ATOM 9999 C CA . PHE A 1 1265 ? 52.474 22.085 -69.203 1.00 84.75 1265 PHE A CA 1
ATOM 10000 C C . PHE A 1 1265 ? 52.923 22.325 -67.763 1.00 84.75 1265 PHE A C 1
ATOM 10002 O O . PHE A 1 1265 ? 54.119 22.456 -67.513 1.00 84.75 1265 PHE A O 1
ATOM 10009 N N . THR A 1 1266 ? 51.996 22.342 -66.802 1.00 83.81 1266 THR A N 1
ATOM 10010 C CA . THR A 1 1266 ? 52.324 22.505 -65.377 1.00 83.81 1266 THR A CA 1
ATOM 10011 C C . THR A 1 1266 ? 53.248 21.387 -64.891 1.00 83.81 1266 THR A C 1
ATOM 10013 O O . THR A 1 1266 ? 54.252 21.653 -64.231 1.00 83.81 1266 THR A O 1
ATOM 10016 N N . VAL A 1 1267 ? 52.947 20.139 -65.259 1.00 83.25 1267 VAL A N 1
ATOM 10017 C CA . VAL A 1 1267 ? 53.768 18.959 -64.957 1.00 83.25 1267 VAL A CA 1
ATOM 10018 C C . VAL A 1 1267 ? 55.137 19.080 -65.632 1.00 83.25 1267 VAL A C 1
ATOM 10020 O O . VAL A 1 1267 ? 56.171 18.979 -64.970 1.00 83.25 1267 VAL A O 1
ATOM 10023 N N . VAL A 1 1268 ? 55.165 19.379 -66.930 1.00 82.31 1268 VAL A N 1
ATOM 10024 C CA . VAL A 1 1268 ? 56.408 19.469 -67.701 1.00 82.31 1268 VAL A CA 1
ATOM 10025 C C . VAL A 1 1268 ? 57.346 20.561 -67.172 1.00 82.31 1268 VAL A C 1
ATOM 10027 O O . VAL A 1 1268 ? 58.522 20.293 -66.924 1.00 82.31 1268 VAL A O 1
ATOM 10030 N N . LEU A 1 1269 ? 56.829 21.758 -66.893 1.00 82.25 1269 LEU A N 1
ATOM 10031 C CA . LEU A 1 1269 ? 57.614 22.883 -66.369 1.00 82.25 1269 LEU A CA 1
ATOM 10032 C C . LEU A 1 1269 ? 58.117 22.658 -64.940 1.00 82.25 1269 LEU A C 1
ATOM 10034 O O . LEU A 1 1269 ? 59.166 23.187 -64.571 1.00 82.25 1269 LEU A O 1
ATOM 10038 N N . LYS A 1 1270 ? 57.375 21.906 -64.117 1.00 81.19 1270 LYS A N 1
ATOM 10039 C CA . LYS A 1 1270 ? 57.760 21.647 -62.725 1.00 81.19 1270 LYS A CA 1
ATOM 10040 C C . LYS A 1 1270 ? 58.889 20.620 -62.627 1.00 81.19 1270 LYS A C 1
ATOM 10042 O O . LYS A 1 1270 ? 59.803 20.813 -61.825 1.00 81.19 1270 LYS A O 1
ATOM 10047 N N . PHE A 1 1271 ? 58.832 19.548 -63.422 1.00 81.19 1271 PHE A N 1
ATOM 10048 C CA . PHE A 1 1271 ? 59.714 18.386 -63.252 1.00 81.19 1271 PHE A CA 1
ATOM 10049 C C . PHE A 1 1271 ? 60.877 18.301 -64.245 1.00 81.19 1271 PHE A C 1
ATOM 10051 O O . PHE A 1 1271 ? 61.917 17.737 -63.901 1.00 81.19 1271 PHE A O 1
ATOM 10058 N N . TRP A 1 1272 ? 60.754 18.857 -65.453 1.00 79.12 1272 TRP A N 1
ATOM 10059 C CA . TRP A 1 1272 ? 61.822 18.805 -66.451 1.00 79.12 1272 TRP A CA 1
ATOM 10060 C C . TRP A 1 1272 ? 62.590 20.125 -66.513 1.00 79.12 1272 TRP A C 1
ATOM 10062 O O . TRP A 1 1272 ? 62.026 21.213 -66.438 1.00 79.12 1272 TRP A O 1
ATOM 10072 N N . ARG A 1 1273 ? 63.914 20.033 -66.677 1.00 74.62 1273 ARG A N 1
ATOM 10073 C CA . ARG A 1 1273 ? 64.811 21.186 -66.849 1.00 74.62 1273 ARG A CA 1
ATOM 10074 C C . ARG A 1 1273 ? 65.743 20.962 -68.040 1.00 74.62 1273 ARG A C 1
ATOM 10076 O O . ARG A 1 1273 ? 66.075 19.826 -68.377 1.00 74.62 1273 ARG A O 1
ATOM 10083 N N . GLY A 1 1274 ? 66.187 22.051 -68.666 1.00 77.06 1274 GLY A N 1
ATOM 10084 C CA . GLY A 1 1274 ? 67.168 22.009 -69.755 1.00 77.06 1274 GLY A CA 1
ATOM 10085 C C . GLY A 1 1274 ? 66.648 21.320 -71.021 1.00 77.06 1274 GLY A C 1
ATOM 10086 O O . GLY A 1 1274 ? 65.508 21.528 -71.420 1.00 77.06 1274 GLY A O 1
ATOM 10087 N N . SER A 1 1275 ? 67.483 20.502 -71.666 1.00 74.69 1275 SER A N 1
ATOM 10088 C CA . SER A 1 1275 ? 67.168 19.836 -72.942 1.00 74.69 1275 SER A CA 1
ATOM 10089 C C . SER A 1 1275 ? 65.998 18.851 -72.864 1.00 74.69 1275 SER A C 1
ATOM 10091 O O . SER A 1 1275 ? 65.290 18.665 -73.849 1.00 74.69 1275 SER A O 1
ATOM 10093 N N . ALA A 1 1276 ? 65.753 18.243 -71.704 1.00 74.31 1276 ALA A N 1
ATOM 10094 C CA . ALA A 1 1276 ? 64.638 17.315 -71.542 1.00 74.31 1276 ALA A CA 1
ATOM 10095 C C . ALA A 1 1276 ? 63.280 18.044 -71.552 1.00 74.31 1276 ALA A C 1
ATOM 10097 O O . ALA A 1 1276 ? 62.334 17.555 -72.158 1.00 74.31 1276 ALA A O 1
ATOM 10098 N N . LEU A 1 1277 ? 63.216 19.247 -70.961 1.00 78.50 1277 LEU A N 1
ATOM 10099 C CA . LEU A 1 1277 ? 62.042 20.129 -71.029 1.00 78.50 1277 LEU A CA 1
ATOM 10100 C C . LEU A 1 1277 ? 61.722 20.493 -72.481 1.00 78.50 1277 LEU A C 1
ATOM 10102 O O . LEU A 1 1277 ? 60.574 20.438 -72.903 1.00 78.50 1277 LEU A O 1
ATOM 10106 N N . LYS A 1 1278 ? 62.766 20.828 -73.242 1.00 76.25 1278 LYS A N 1
ATOM 10107 C CA . LYS A 1 1278 ? 62.665 21.167 -74.661 1.00 76.25 1278 LYS A CA 1
ATOM 10108 C C . LYS A 1 1278 ? 62.011 20.039 -75.473 1.00 76.25 1278 LYS A C 1
ATOM 10110 O O . LYS A 1 1278 ? 61.033 20.287 -76.167 1.00 76.25 1278 LYS A O 1
ATOM 10115 N N . ARG A 1 1279 ? 62.484 18.800 -75.294 1.00 79.50 1279 ARG A N 1
ATOM 10116 C CA . ARG A 1 1279 ? 61.982 17.619 -76.015 1.00 79.50 1279 ARG A CA 1
ATOM 10117 C C . ARG A 1 1279 ? 60.525 17.277 -75.690 1.00 79.50 1279 ARG A C 1
ATOM 10119 O O . ARG A 1 1279 ? 59.763 16.939 -76.587 1.00 79.50 1279 ARG A O 1
ATOM 10126 N N . GLU A 1 1280 ? 60.133 17.341 -74.417 1.00 78.88 1280 GLU A N 1
ATOM 10127 C CA . GLU A 1 1280 ? 58.743 17.047 -74.033 1.00 78.88 1280 GLU A CA 1
ATOM 10128 C C . GLU A 1 1280 ? 57.783 18.161 -74.473 1.00 78.88 1280 GLU A C 1
ATOM 10130 O O . GLU A 1 1280 ? 56.660 17.871 -74.875 1.00 78.88 1280 GLU A O 1
ATOM 10135 N N . LEU A 1 1281 ? 58.223 19.428 -74.478 1.00 81.56 1281 LEU A N 1
ATOM 10136 C CA . LEU A 1 1281 ? 57.437 20.515 -75.067 1.00 81.56 1281 LEU A CA 1
ATOM 10137 C C . LEU A 1 1281 ? 57.216 20.286 -76.564 1.00 81.56 1281 LEU A C 1
ATOM 10139 O O . LEU A 1 1281 ? 56.074 20.371 -77.005 1.00 81.56 1281 LEU A O 1
ATOM 10143 N N . GLU A 1 1282 ? 58.265 19.953 -77.326 1.00 82.62 1282 GLU A N 1
ATOM 10144 C CA . GLU A 1 1282 ? 58.121 19.592 -78.744 1.00 82.62 1282 GLU A CA 1
ATOM 10145 C C . GLU A 1 1282 ? 57.070 18.487 -78.910 1.00 82.62 1282 GLU A C 1
ATOM 10147 O O . GLU A 1 1282 ? 56.083 18.710 -79.600 1.00 82.62 1282 GLU A O 1
ATOM 10152 N N . LYS A 1 1283 ? 57.176 17.377 -78.171 1.00 82.69 1283 LYS A N 1
ATOM 10153 C CA . LYS A 1 1283 ? 56.217 16.260 -78.230 1.00 82.69 1283 LYS A CA 1
ATOM 10154 C C . LYS A 1 1283 ? 54.762 16.671 -77.945 1.00 82.69 1283 LYS A C 1
ATOM 10156 O O . LYS A 1 1283 ? 53.841 16.209 -78.619 1.00 82.69 1283 LYS A O 1
ATOM 10161 N N . ILE A 1 1284 ? 54.526 17.538 -76.954 1.00 82.19 1284 ILE A N 1
ATOM 10162 C CA . ILE A 1 1284 ? 53.179 18.056 -76.650 1.00 82.19 1284 ILE A CA 1
ATOM 10163 C C . ILE A 1 1284 ? 52.647 18.882 -77.830 1.00 82.19 1284 ILE A C 1
ATOM 10165 O O . ILE A 1 1284 ? 51.498 18.703 -78.238 1.00 82.19 1284 ILE A O 1
ATOM 10169 N N . PHE A 1 1285 ? 53.466 19.782 -78.376 1.00 83.25 1285 PHE A N 1
ATOM 10170 C CA . PHE A 1 1285 ? 53.080 20.643 -79.494 1.00 83.25 1285 PHE A CA 1
ATOM 10171 C C . PHE A 1 1285 ? 52.886 19.869 -80.801 1.00 83.25 1285 PHE A C 1
ATOM 10173 O O . PHE A 1 1285 ? 51.958 20.175 -81.544 1.00 83.25 1285 PHE A O 1
ATOM 10180 N N . GLU A 1 1286 ? 53.683 18.832 -81.048 1.00 81.62 1286 GLU A N 1
ATOM 10181 C CA . GLU A 1 1286 ? 53.501 17.891 -82.156 1.00 81.62 1286 GLU A CA 1
ATOM 10182 C C . GLU A 1 1286 ? 52.146 17.179 -82.061 1.00 81.62 1286 GLU A C 1
ATOM 10184 O O . GLU A 1 1286 ? 51.391 17.135 -83.030 1.00 81.62 1286 GLU A O 1
ATOM 10189 N N . ASN A 1 1287 ? 51.776 16.688 -80.875 1.00 80.62 1287 ASN A N 1
ATOM 10190 C CA . ASN A 1 1287 ? 50.470 16.065 -80.661 1.00 80.62 1287 ASN A CA 1
ATOM 10191 C C . ASN A 1 1287 ? 49.309 17.061 -80.818 1.00 80.62 1287 ASN A C 1
ATOM 10193 O O . ASN A 1 1287 ? 48.282 16.715 -81.406 1.00 80.62 1287 ASN A O 1
ATOM 10197 N N . MET A 1 1288 ? 49.463 18.297 -80.328 1.00 79.06 1288 MET A N 1
ATOM 10198 C CA . MET A 1 1288 ? 48.474 19.358 -80.551 1.00 79.06 1288 MET A CA 1
ATOM 10199 C C . MET A 1 1288 ? 48.315 19.672 -82.043 1.00 79.06 1288 MET A C 1
ATOM 10201 O O . MET A 1 1288 ? 47.190 19.788 -82.528 1.00 79.06 1288 MET A O 1
ATOM 10205 N N . ALA A 1 1289 ? 49.424 19.747 -82.780 1.00 79.81 1289 ALA A N 1
ATOM 10206 C CA . ALA A 1 1289 ? 49.431 19.971 -84.219 1.00 79.81 1289 ALA A CA 1
ATOM 10207 C C . ALA A 1 1289 ? 48.730 18.831 -84.976 1.00 79.81 1289 ALA A C 1
ATOM 10209 O O . ALA A 1 1289 ? 47.851 19.091 -85.793 1.00 79.81 1289 ALA A O 1
ATOM 10210 N N . ILE A 1 1290 ? 49.036 17.570 -84.647 1.00 78.31 1290 ILE A N 1
ATOM 10211 C CA . ILE A 1 1290 ? 48.383 16.388 -85.236 1.00 78.31 1290 ILE A CA 1
ATOM 10212 C C . ILE A 1 1290 ? 46.869 16.420 -85.012 1.00 78.31 1290 ILE A C 1
ATOM 10214 O O . ILE A 1 1290 ? 46.110 16.034 -85.899 1.00 78.31 1290 ILE A O 1
ATOM 10218 N N . LYS A 1 1291 ? 46.413 16.891 -83.848 1.00 74.81 1291 LYS A N 1
ATOM 10219 C CA . LYS A 1 1291 ? 44.985 16.996 -83.536 1.00 74.81 1291 LYS A CA 1
ATOM 10220 C C . LYS A 1 1291 ? 44.275 18.096 -84.342 1.00 74.81 1291 LYS A C 1
ATOM 10222 O O . LYS A 1 1291 ? 43.095 17.945 -84.645 1.00 74.81 1291 LYS A O 1
ATOM 10227 N N . CYS A 1 1292 ? 44.984 19.165 -84.715 1.00 72.31 1292 CYS A N 1
ATOM 10228 C CA . CYS A 1 1292 ? 44.459 20.213 -85.599 1.00 72.31 1292 CYS A CA 1
ATOM 10229 C C . CYS A 1 1292 ? 44.267 19.717 -87.046 1.00 72.31 1292 CYS A C 1
ATOM 10231 O O . CYS A 1 1292 ? 43.494 20.306 -87.805 1.00 72.31 1292 CYS A O 1
ATOM 10233 N N . CYS A 1 1293 ? 44.944 18.631 -87.437 1.00 68.44 1293 CYS A N 1
ATOM 10234 C CA . CYS A 1 1293 ? 44.787 18.020 -88.752 1.00 68.44 1293 CYS A CA 1
ATOM 10235 C C . CYS A 1 1293 ? 43.478 17.206 -88.827 1.00 68.44 1293 CYS A C 1
ATOM 10237 O O . CYS A 1 1293 ? 43.220 16.365 -87.961 1.00 68.44 1293 CYS A O 1
ATOM 10239 N N . PRO A 1 1294 ? 42.650 17.381 -89.874 1.00 58.41 1294 PRO A N 1
ATOM 10240 C CA . PRO A 1 1294 ? 41.440 16.584 -90.047 1.00 58.41 1294 PRO A CA 1
ATOM 10241 C C . PRO A 1 1294 ? 41.786 15.094 -90.206 1.00 58.41 1294 PRO A C 1
ATOM 10243 O O . PRO A 1 1294 ? 42.652 14.717 -90.999 1.00 58.41 1294 PRO A O 1
ATOM 10246 N N . ALA A 1 1295 ? 41.098 14.225 -89.459 1.00 49.28 1295 ALA A N 1
ATOM 10247 C CA . ALA A 1 1295 ? 41.276 12.779 -89.565 1.00 49.28 1295 ALA A CA 1
ATOM 10248 C C . ALA A 1 1295 ? 40.988 12.314 -91.006 1.00 49.28 1295 ALA A C 1
ATOM 10250 O O . ALA A 1 1295 ? 39.919 12.593 -91.549 1.00 49.28 1295 ALA A O 1
ATOM 10251 N N . LYS A 1 1296 ? 41.948 11.608 -91.626 1.00 40.69 1296 LYS A N 1
ATOM 10252 C CA . LYS A 1 1296 ? 41.870 11.081 -93.003 1.00 40.69 1296 LYS A CA 1
ATOM 10253 C C . LYS A 1 1296 ? 40.501 10.438 -93.280 1.00 40.69 1296 LYS A C 1
ATOM 10255 O O . LYS A 1 1296 ? 40.234 9.339 -92.805 1.00 40.69 1296 LYS A O 1
ATOM 10260 N N . GLY A 1 1297 ? 39.658 11.107 -94.070 1.00 40.19 1297 GLY A N 1
ATOM 10261 C CA . GLY A 1 1297 ? 38.358 10.573 -94.498 1.00 40.19 1297 GLY A CA 1
ATOM 10262 C C . GLY A 1 1297 ? 37.259 11.608 -94.747 1.00 40.19 1297 GLY A C 1
ATOM 10263 O O . GLY A 1 1297 ? 36.321 11.310 -95.483 1.00 40.19 1297 GLY A O 1
ATOM 10264 N N . THR A 1 1298 ? 37.364 12.827 -94.215 1.00 35.34 1298 THR A N 1
ATOM 10265 C CA . THR A 1 1298 ? 36.390 13.893 -94.503 1.00 35.34 1298 THR A CA 1
ATOM 10266 C C . THR A 1 1298 ? 36.781 14.631 -95.784 1.00 35.34 1298 THR A C 1
ATOM 10268 O O . THR A 1 1298 ? 37.624 15.522 -95.803 1.00 35.34 1298 THR A O 1
ATOM 10271 N N . LEU A 1 1299 ? 36.187 14.151 -96.874 1.00 31.70 1299 LEU A N 1
ATOM 10272 C CA . LEU A 1 1299 ? 36.299 14.573 -98.267 1.00 31.70 1299 LEU A CA 1
ATOM 10273 C C . LEU A 1 1299 ? 36.401 16.104 -98.450 1.00 31.70 1299 LEU A C 1
ATOM 10275 O O . LEU A 1 1299 ? 35.519 16.846 -98.017 1.00 31.70 1299 LEU A O 1
ATOM 10279 N N . TRP A 1 1300 ? 37.437 16.554 -99.169 1.00 32.66 1300 TRP A N 1
ATOM 10280 C CA . TRP A 1 1300 ? 37.565 17.907 -99.721 1.00 32.66 1300 TRP A CA 1
ATOM 10281 C C . TRP A 1 1300 ? 36.328 18.279 -100.555 1.00 32.66 1300 TRP A C 1
ATOM 10283 O O . TRP A 1 1300 ? 36.215 17.950 -101.735 1.00 32.66 1300 TRP A O 1
ATOM 10293 N N . SER A 1 1301 ? 35.378 18.984 -99.954 1.00 30.73 1301 SER A N 1
ATOM 10294 C CA . SER A 1 1301 ? 34.353 19.734 -100.679 1.00 30.73 1301 SER A CA 1
ATOM 10295 C C . SER A 1 1301 ? 33.915 20.915 -99.842 1.00 30.73 1301 SER A C 1
ATOM 10297 O O . SER A 1 1301 ? 32.854 20.898 -99.232 1.00 30.73 1301 SER A O 1
ATOM 10299 N N . SER A 1 1302 ? 34.788 21.919 -99.784 1.00 27.44 1302 SER A N 1
ATOM 10300 C CA . SER A 1 1302 ? 34.450 23.344 -99.684 1.00 27.44 1302 SER A CA 1
ATOM 10301 C C . SER A 1 1302 ? 35.757 24.144 -99.755 1.00 27.44 1302 SER A C 1
ATOM 10303 O O . SER A 1 1302 ? 36.354 24.432 -98.718 1.00 27.44 1302 SER A O 1
ATOM 10305 N N . PRO A 1 1303 ? 36.264 24.477 -100.955 1.00 36.28 1303 PRO A N 1
ATOM 10306 C CA . PRO A 1 1303 ? 37.271 25.520 -101.069 1.00 36.28 1303 PRO A CA 1
ATOM 10307 C C . PRO A 1 1303 ? 36.536 26.834 -100.804 1.00 36.28 1303 PRO A C 1
ATOM 10309 O O . PRO A 1 1303 ? 35.727 27.212 -101.641 1.00 36.28 1303 PRO A O 1
ATOM 10312 N N . ASN A 1 1304 ? 36.685 27.414 -99.603 1.00 31.38 1304 ASN A N 1
ATOM 10313 C CA . ASN A 1 1304 ? 36.446 28.840 -99.276 1.00 31.38 1304 ASN A CA 1
ATOM 10314 C C . ASN A 1 1304 ? 36.431 29.152 -97.760 1.00 31.38 1304 ASN A C 1
ATOM 10316 O O . ASN A 1 1304 ? 35.826 30.137 -97.347 1.00 31.38 1304 ASN A O 1
ATOM 10320 N N . LEU A 1 1305 ? 37.136 28.402 -96.904 1.00 31.75 1305 LEU A N 1
ATOM 10321 C CA . LEU A 1 1305 ? 37.462 28.909 -95.560 1.00 31.75 1305 LEU A CA 1
ATOM 10322 C C . LEU A 1 1305 ? 38.702 29.813 -95.633 1.00 31.75 1305 LEU A C 1
ATOM 10324 O O . LEU A 1 1305 ? 39.745 29.522 -95.057 1.00 31.75 1305 LEU A O 1
ATOM 10328 N N . MET A 1 1306 ? 38.580 30.921 -96.374 1.00 27.34 1306 MET A N 1
ATOM 10329 C CA . MET A 1 1306 ? 39.451 32.069 -96.153 1.00 27.34 1306 MET A CA 1
ATOM 10330 C C . MET A 1 1306 ? 39.074 32.663 -94.795 1.00 27.34 1306 MET A C 1
ATOM 10332 O O . MET A 1 1306 ? 37.998 33.234 -94.629 1.00 27.34 1306 MET A O 1
ATOM 10336 N N . LEU A 1 1307 ? 39.968 32.499 -93.821 1.00 29.41 1307 LEU A N 1
ATOM 10337 C CA . LEU A 1 1307 ? 39.976 33.203 -92.540 1.00 29.41 1307 LEU A CA 1
ATOM 10338 C C . LEU A 1 1307 ? 40.224 34.703 -92.782 1.00 29.41 1307 LEU A C 1
ATOM 10340 O O . LEU A 1 1307 ? 41.314 35.217 -92.550 1.00 29.41 1307 LEU A O 1
ATOM 10344 N N . THR A 1 1308 ? 39.215 35.413 -93.277 1.00 26.97 1308 THR A N 1
ATOM 10345 C CA . THR A 1 1308 ? 39.094 36.861 -93.094 1.00 26.97 1308 THR A CA 1
ATOM 10346 C C . THR A 1 1308 ? 37.850 37.090 -92.257 1.00 26.97 1308 THR A C 1
ATOM 10348 O O . THR A 1 1308 ? 36.730 37.018 -92.758 1.00 26.97 1308 THR A O 1
ATOM 10351 N N . SER A 1 1309 ? 38.066 37.299 -90.962 1.00 27.05 1309 SER A N 1
ATOM 10352 C CA . SER A 1 1309 ? 37.073 37.768 -90.003 1.00 27.05 1309 SER A CA 1
ATOM 10353 C C . SER A 1 1309 ? 36.496 39.101 -90.484 1.00 27.05 1309 SER A C 1
ATOM 10355 O O . SER A 1 1309 ? 37.133 40.139 -90.319 1.00 27.05 1309 SER A O 1
ATOM 10357 N N . ASN A 1 1310 ? 35.319 39.073 -91.103 1.00 25.00 1310 ASN A N 1
ATOM 10358 C CA . ASN A 1 1310 ? 34.456 40.240 -91.173 1.00 25.00 1310 ASN A CA 1
ATOM 10359 C C . ASN A 1 1310 ? 33.160 39.885 -90.458 1.00 25.00 1310 ASN A C 1
ATOM 10361 O O . ASN A 1 1310 ? 32.455 38.947 -90.829 1.00 25.00 1310 ASN A O 1
ATOM 10365 N N . ASP A 1 1311 ? 32.960 40.627 -89.383 1.00 26.95 1311 ASP A N 1
ATOM 10366 C CA . ASP A 1 1311 ? 31.907 40.510 -88.402 1.00 26.95 1311 ASP A CA 1
ATOM 10367 C C . ASP A 1 1311 ? 30.496 40.594 -88.993 1.00 26.95 1311 ASP A C 1
ATOM 10369 O O . ASP A 1 1311 ? 30.212 41.375 -89.899 1.00 26.95 1311 ASP A O 1
ATOM 10373 N N . GLU A 1 1312 ? 29.647 39.784 -88.362 1.00 28.19 1312 GLU A N 1
ATOM 10374 C CA . GLU A 1 1312 ? 28.241 40.020 -88.047 1.00 28.19 1312 GLU A CA 1
ATOM 10375 C C . GLU A 1 1312 ? 27.259 40.294 -89.189 1.00 28.19 1312 GLU A C 1
ATOM 10377 O O . GLU A 1 1312 ? 27.071 41.421 -89.623 1.00 28.19 1312 GLU A O 1
ATOM 10382 N N . GLU A 1 1313 ? 26.454 39.274 -89.508 1.00 27.72 1313 GLU A N 1
ATOM 10383 C CA . GLU A 1 1313 ? 25.009 39.479 -89.627 1.00 27.72 1313 GLU A CA 1
ATOM 10384 C C . GLU A 1 1313 ? 24.235 38.213 -89.220 1.00 27.72 1313 GLU A C 1
ATOM 10386 O O . GLU A 1 1313 ? 24.334 37.131 -89.800 1.00 27.72 1313 GLU A O 1
ATOM 10391 N N . VAL A 1 1314 ? 23.482 38.376 -88.137 1.00 31.17 1314 VAL A N 1
ATOM 10392 C CA . VAL A 1 1314 ? 22.605 37.410 -87.479 1.00 31.17 1314 VAL A CA 1
ATOM 10393 C C . VAL A 1 1314 ? 21.422 37.065 -88.384 1.00 31.17 1314 VAL A C 1
ATOM 10395 O O . VAL A 1 1314 ? 20.622 37.940 -88.688 1.00 31.17 1314 VAL A O 1
ATOM 10398 N N . THR A 1 1315 ? 21.217 35.790 -88.733 1.00 30.00 1315 THR A N 1
ATOM 10399 C CA . THR A 1 1315 ? 19.875 35.278 -89.074 1.00 30.00 1315 THR A CA 1
ATOM 10400 C C . THR A 1 1315 ? 19.699 33.808 -88.688 1.00 30.00 1315 THR A C 1
ATOM 10402 O O . THR A 1 1315 ? 20.518 32.936 -88.961 1.00 30.00 1315 THR A O 1
ATOM 10405 N N . HIS A 1 1316 ? 18.596 33.564 -87.990 1.00 28.08 1316 HIS A N 1
ATOM 10406 C CA . HIS A 1 1316 ? 18.203 32.325 -87.336 1.00 28.08 1316 HIS A CA 1
ATOM 10407 C C . HIS A 1 1316 ? 17.733 31.227 -88.303 1.00 28.08 1316 HIS A C 1
ATOM 10409 O O . HIS A 1 1316 ? 16.928 31.489 -89.191 1.00 28.08 1316 HIS A O 1
ATOM 10415 N N . SER A 1 1317 ? 18.082 29.968 -88.019 1.00 31.42 1317 SER A N 1
ATOM 10416 C CA . SER A 1 1317 ? 17.120 28.849 -88.025 1.00 31.42 1317 SER A CA 1
ATOM 10417 C C . SER A 1 1317 ? 17.692 27.636 -87.262 1.00 31.42 1317 SER A C 1
ATOM 10419 O O . SER A 1 1317 ? 18.863 27.304 -87.449 1.00 31.42 1317 SER A O 1
ATOM 10421 N N . PRO A 1 1318 ? 16.918 26.989 -86.369 1.00 39.97 1318 PRO A N 1
ATOM 10422 C CA . PRO A 1 1318 ? 17.342 25.799 -85.643 1.00 39.97 1318 PRO A CA 1
ATOM 10423 C C . PRO A 1 1318 ? 16.783 24.547 -86.328 1.00 39.97 1318 PRO A C 1
ATOM 10425 O O . PRO A 1 1318 ? 15.574 24.374 -86.375 1.00 39.97 1318 PRO A O 1
ATOM 10428 N N . ASP A 1 1319 ? 17.647 23.692 -86.871 1.00 27.38 1319 ASP A N 1
ATOM 10429 C CA . ASP A 1 1319 ? 17.497 22.230 -86.815 1.00 27.38 1319 ASP A CA 1
ATOM 10430 C C . ASP A 1 1319 ? 18.642 21.545 -87.577 1.00 27.38 1319 ASP A C 1
ATOM 10432 O O . ASP A 1 1319 ? 18.944 21.883 -88.719 1.00 27.38 1319 ASP A O 1
ATOM 10436 N N . ARG A 1 1320 ? 19.245 20.539 -86.926 1.00 27.91 1320 ARG A N 1
ATOM 10437 C CA . ARG A 1 1320 ? 20.398 19.709 -87.347 1.00 27.91 1320 ARG A CA 1
ATOM 10438 C C . ARG A 1 1320 ? 21.749 20.426 -87.444 1.00 27.91 1320 ARG A C 1
ATOM 10440 O O . ARG A 1 1320 ? 22.159 20.883 -88.502 1.00 27.91 1320 ARG A O 1
ATOM 10447 N N . SER A 1 1321 ? 22.513 20.391 -86.353 1.00 30.16 1321 SER A N 1
ATOM 10448 C CA . SER A 1 1321 ? 23.912 20.822 -86.292 1.00 30.16 1321 SER A CA 1
ATOM 10449 C C . SER A 1 1321 ? 24.902 19.677 -86.600 1.00 30.16 1321 SER A C 1
ATOM 10451 O O . SER A 1 1321 ? 25.242 18.897 -85.715 1.00 30.16 1321 SER A O 1
ATOM 10453 N N . PRO A 1 1322 ? 25.496 19.608 -87.809 1.00 40.50 1322 PRO A N 1
ATOM 10454 C CA . PRO A 1 1322 ? 26.870 19.132 -87.969 1.00 40.50 1322 PRO A CA 1
ATOM 10455 C C . PRO A 1 1322 ? 27.899 20.216 -87.562 1.00 40.50 1322 PRO A C 1
ATOM 10457 O O . PRO A 1 1322 ? 29.101 20.018 -87.713 1.00 40.50 1322 PRO A O 1
ATOM 10460 N N . ALA A 1 1323 ? 27.451 21.352 -87.008 1.00 38.69 1323 ALA A N 1
ATOM 10461 C CA . ALA A 1 1323 ? 28.295 22.473 -86.586 1.00 38.69 1323 ALA A CA 1
ATOM 10462 C C . ALA A 1 1323 ? 29.186 22.192 -85.352 1.00 38.69 1323 ALA A C 1
ATOM 10464 O O . ALA A 1 1323 ? 30.167 22.906 -85.151 1.00 38.69 1323 ALA A O 1
ATOM 10465 N N . ASP A 1 1324 ? 28.929 21.134 -84.571 1.00 45.25 1324 ASP A N 1
ATOM 10466 C CA . ASP A 1 1324 ? 29.729 20.810 -83.371 1.00 45.25 1324 ASP A CA 1
ATOM 10467 C C . ASP A 1 1324 ? 31.148 20.286 -83.673 1.00 45.25 1324 ASP A C 1
ATOM 10469 O O . ASP A 1 1324 ? 32.002 20.271 -82.784 1.00 45.25 1324 ASP A O 1
ATOM 10473 N N . GLN A 1 1325 ? 31.442 19.857 -84.909 1.00 41.56 1325 GLN A N 1
ATOM 10474 C CA . GLN A 1 1325 ? 32.816 19.497 -85.297 1.00 41.56 1325 GLN A CA 1
ATOM 10475 C C . GLN A 1 1325 ? 33.616 20.700 -85.814 1.00 41.56 1325 GLN A C 1
ATOM 10477 O O . GLN A 1 1325 ? 34.809 20.797 -85.533 1.00 41.56 1325 GLN A O 1
ATOM 10482 N N . GLY A 1 1326 ? 32.969 21.637 -86.519 1.00 41.59 1326 GLY A N 1
ATOM 10483 C CA . GLY A 1 1326 ? 33.628 22.830 -87.065 1.00 41.59 1326 GLY A CA 1
ATOM 10484 C C . GLY A 1 1326 ? 34.067 23.822 -85.986 1.00 41.59 1326 GLY A C 1
ATOM 10485 O O . GLY A 1 1326 ? 35.186 24.327 -86.041 1.00 41.59 1326 GLY A O 1
ATOM 10486 N N . SER A 1 1327 ? 33.234 24.035 -84.959 1.00 50.12 1327 SER A N 1
ATOM 10487 C CA . SER A 1 1327 ? 33.574 24.907 -83.822 1.00 50.12 1327 SER A CA 1
ATOM 10488 C C . SER A 1 1327 ? 34.707 24.340 -82.956 1.00 50.12 1327 SER A C 1
ATOM 10490 O O . SER A 1 1327 ? 35.528 25.101 -82.448 1.00 50.12 1327 SER A O 1
ATOM 10492 N N . LYS A 1 1328 ? 34.814 23.007 -82.837 1.00 49.44 1328 LYS A N 1
ATOM 10493 C CA . LYS A 1 1328 ? 35.929 22.345 -82.136 1.00 49.44 1328 LYS A CA 1
ATOM 10494 C C . LYS A 1 1328 ? 37.273 22.540 -82.837 1.00 49.44 1328 LYS A C 1
ATOM 10496 O O . LYS A 1 1328 ? 38.247 22.844 -82.160 1.00 49.44 1328 LYS A O 1
ATOM 10501 N N . LEU A 1 1329 ? 37.319 22.391 -84.164 1.00 50.19 1329 LEU A N 1
ATOM 10502 C CA . LEU A 1 1329 ? 38.559 22.554 -84.935 1.00 50.19 1329 LEU A CA 1
ATOM 10503 C C . LEU A 1 1329 ? 39.054 24.006 -84.929 1.00 50.19 1329 LEU A C 1
ATOM 10505 O O . LEU A 1 1329 ? 40.254 24.230 -84.797 1.00 50.19 1329 LEU A O 1
ATOM 10509 N N . ALA A 1 1330 ? 38.145 24.986 -85.027 1.00 55.75 1330 ALA A N 1
ATOM 10510 C CA . ALA A 1 1330 ? 38.500 26.401 -84.893 1.00 55.75 1330 ALA A CA 1
ATOM 10511 C C . ALA A 1 1330 ? 39.119 26.692 -83.513 1.00 55.75 1330 ALA A C 1
ATOM 10513 O O . ALA A 1 1330 ? 40.191 27.289 -83.431 1.00 55.75 1330 ALA A O 1
ATOM 10514 N N . GLY A 1 1331 ? 38.507 26.166 -82.445 1.00 64.75 1331 GLY A N 1
ATOM 10515 C CA . GLY A 1 1331 ? 39.039 26.291 -81.088 1.00 64.75 1331 GLY A CA 1
ATOM 10516 C C . GLY A 1 1331 ? 40.400 25.613 -80.890 1.00 64.75 1331 GLY A C 1
ATOM 10517 O O . GLY A 1 1331 ? 41.248 26.161 -80.196 1.00 64.75 1331 GLY A O 1
ATOM 10518 N N . ASP A 1 1332 ? 40.658 24.453 -81.508 1.00 69.25 1332 ASP A N 1
ATOM 10519 C CA . ASP A 1 1332 ? 41.953 23.764 -81.383 1.00 69.25 1332 ASP A CA 1
ATOM 10520 C C . ASP A 1 1332 ? 43.114 24.600 -81.984 1.00 69.25 1332 ASP A C 1
ATOM 10522 O O . ASP A 1 1332 ? 44.192 24.657 -81.386 1.00 69.25 1332 ASP A O 1
ATOM 10526 N N . TRP A 1 1333 ? 42.890 25.319 -83.096 1.00 76.50 1333 TRP A N 1
ATOM 10527 C CA . TRP A 1 1333 ? 43.882 26.246 -83.668 1.00 76.50 1333 TRP A CA 1
ATOM 10528 C C . TRP A 1 1333 ? 44.138 27.470 -82.781 1.00 76.50 1333 TRP A C 1
ATOM 10530 O O . TRP A 1 1333 ? 45.295 27.842 -82.584 1.00 76.50 1333 TRP A O 1
ATOM 10540 N N . GLU A 1 1334 ? 43.084 28.073 -82.223 1.00 76.62 1334 GLU A N 1
ATOM 10541 C CA . GLU A 1 1334 ? 43.198 29.205 -81.290 1.00 76.62 1334 GLU A CA 1
ATOM 10542 C C . GLU A 1 1334 ? 43.959 28.806 -80.018 1.00 76.62 1334 GLU A C 1
ATOM 10544 O O . GLU A 1 1334 ? 44.856 29.517 -79.560 1.00 76.62 1334 GLU A O 1
ATOM 10549 N N . ILE A 1 1335 ? 43.651 27.626 -79.469 1.00 77.12 1335 ILE A N 1
ATOM 10550 C CA . ILE A 1 1335 ? 44.337 27.062 -78.303 1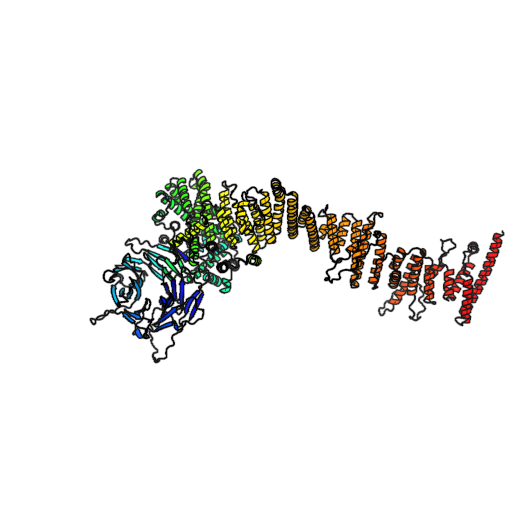.00 77.12 1335 ILE A CA 1
ATOM 10551 C C . ILE A 1 1335 ? 45.824 26.847 -78.611 1.00 77.12 1335 ILE A C 1
ATOM 10553 O O . ILE A 1 1335 ? 46.685 27.217 -77.804 1.00 77.12 1335 ILE A O 1
ATOM 10557 N N . LEU A 1 1336 ? 46.140 26.281 -79.781 1.00 80.50 1336 LEU A N 1
ATOM 10558 C CA . LEU A 1 1336 ? 47.517 26.059 -80.210 1.00 80.50 1336 LEU A CA 1
ATOM 10559 C C . LEU A 1 1336 ? 48.271 27.387 -80.358 1.00 80.50 1336 LEU A C 1
ATOM 10561 O O . LEU A 1 1336 ? 49.388 27.495 -79.853 1.00 80.50 1336 LEU A O 1
ATOM 10565 N N . GLU A 1 1337 ? 47.667 28.413 -80.964 1.00 80.44 1337 GLU A N 1
ATOM 10566 C CA . GLU A 1 1337 ? 48.262 29.749 -81.096 1.00 80.44 1337 GLU A CA 1
ATOM 10567 C C . GLU A 1 1337 ? 48.579 30.372 -79.725 1.00 80.44 1337 GLU A C 1
ATOM 10569 O O . GLU A 1 1337 ? 49.691 30.865 -79.503 1.00 80.44 1337 GLU A O 1
ATOM 10574 N N . VAL A 1 1338 ? 47.631 30.321 -78.783 1.00 81.94 1338 VAL A N 1
ATOM 10575 C CA . VAL A 1 1338 ? 47.791 30.887 -77.433 1.00 81.94 1338 VAL A CA 1
ATOM 10576 C C . VAL A 1 1338 ? 48.939 30.213 -76.682 1.00 81.94 1338 VAL A C 1
ATOM 10578 O O . VAL A 1 1338 ? 49.798 30.899 -76.118 1.00 81.94 1338 VAL A O 1
ATOM 10581 N N . TYR A 1 1339 ? 48.999 28.878 -76.682 1.00 82.31 1339 TYR A N 1
ATOM 10582 C CA . TYR A 1 1339 ? 50.082 28.167 -76.003 1.00 82.31 1339 TYR A CA 1
ATOM 10583 C C . TYR A 1 1339 ? 51.423 28.353 -76.702 1.00 82.31 1339 TYR A C 1
ATOM 10585 O O . TYR A 1 1339 ? 52.441 28.523 -76.028 1.00 82.31 1339 TYR A O 1
ATOM 10593 N N . LEU A 1 1340 ? 51.446 28.364 -78.034 1.00 81.44 1340 LEU A N 1
ATOM 10594 C CA . LEU A 1 1340 ? 52.684 28.523 -78.786 1.00 81.44 1340 LEU A CA 1
ATOM 10595 C C . LEU A 1 1340 ? 53.279 29.914 -78.553 1.00 81.44 1340 LEU A C 1
ATOM 10597 O O . LEU A 1 1340 ? 54.466 30.012 -78.255 1.00 81.44 1340 LEU A O 1
ATOM 10601 N N . LYS A 1 1341 ? 52.453 30.971 -78.537 1.00 80.56 1341 LYS A N 1
ATOM 10602 C CA . LYS A 1 1341 ? 52.869 32.326 -78.128 1.00 80.56 1341 LYS A CA 1
ATOM 10603 C C . LYS A 1 1341 ? 53.382 32.378 -76.687 1.00 80.56 1341 LYS A C 1
ATOM 10605 O O . LYS A 1 1341 ? 54.361 33.066 -76.422 1.00 80.56 1341 LYS A O 1
ATOM 10610 N N . ARG A 1 1342 ? 52.763 31.643 -75.757 1.00 81.25 1342 ARG A N 1
ATOM 10611 C CA . ARG A 1 1342 ? 53.165 31.620 -74.338 1.00 81.25 1342 ARG A CA 1
ATOM 10612 C C . ARG A 1 1342 ? 54.509 30.928 -74.094 1.00 81.25 1342 ARG A C 1
ATOM 10614 O O . ARG A 1 1342 ? 55.223 31.311 -73.170 1.00 81.25 1342 ARG A O 1
ATOM 10621 N N . TYR A 1 1343 ? 54.840 29.900 -74.878 1.00 80.62 1343 TYR A N 1
ATOM 10622 C CA . TYR A 1 1343 ? 56.024 29.058 -74.661 1.00 80.62 1343 TYR A CA 1
ATOM 10623 C C . TYR A 1 1343 ? 57.167 29.292 -75.660 1.00 80.62 1343 TYR A C 1
ATOM 10625 O O . TYR A 1 1343 ? 58.245 28.718 -75.479 1.00 80.62 1343 TYR A O 1
ATOM 10633 N N . ILE A 1 1344 ? 56.986 30.162 -76.662 1.00 76.62 1344 ILE A N 1
ATOM 10634 C CA . ILE A 1 1344 ? 58.014 30.466 -77.672 1.00 76.62 1344 ILE A CA 1
ATOM 10635 C C . ILE A 1 1344 ? 59.324 30.976 -77.053 1.00 76.62 1344 ILE A C 1
ATOM 10637 O O . ILE A 1 1344 ? 60.403 30.565 -77.480 1.00 76.62 1344 ILE A O 1
ATOM 10641 N N . ASP A 1 1345 ? 59.238 31.786 -75.993 1.00 72.94 1345 ASP A N 1
ATOM 10642 C CA . ASP A 1 1345 ? 60.402 32.355 -75.298 1.00 72.94 1345 ASP A CA 1
ATOM 10643 C C . ASP A 1 1345 ? 61.232 31.285 -74.573 1.00 72.94 1345 ASP A C 1
ATOM 10645 O O . ASP A 1 1345 ? 62.436 31.443 -74.367 1.00 72.94 1345 ASP A O 1
ATOM 10649 N N . ILE A 1 1346 ? 60.597 30.170 -74.196 1.00 73.25 1346 ILE A N 1
ATOM 10650 C CA . ILE A 1 1346 ? 61.252 29.034 -73.538 1.00 73.25 1346 ILE A CA 1
ATOM 10651 C C . ILE A 1 1346 ? 61.886 28.108 -74.590 1.00 73.25 1346 ILE A C 1
ATOM 10653 O O . ILE A 1 1346 ? 62.964 27.546 -74.358 1.00 73.25 1346 ILE A O 1
ATOM 10657 N N . HIS A 1 1347 ? 61.242 27.950 -75.753 1.00 75.81 1347 HIS A N 1
ATOM 10658 C CA . HIS A 1 1347 ? 61.691 27.057 -76.818 1.00 75.81 1347 HIS A CA 1
ATOM 10659 C C . HIS A 1 1347 ? 61.445 27.613 -78.232 1.00 75.81 1347 HIS A C 1
ATOM 10661 O O . HIS A 1 1347 ? 60.420 27.360 -78.866 1.00 75.81 1347 HIS A O 1
ATOM 10667 N N . ALA A 1 1348 ? 62.458 28.284 -78.781 1.00 72.56 1348 ALA A N 1
ATOM 10668 C CA . ALA A 1 1348 ? 62.367 28.952 -80.078 1.00 72.56 1348 ALA A CA 1
ATOM 10669 C C . ALA A 1 1348 ? 62.128 28.022 -81.292 1.00 72.56 1348 ALA A C 1
ATOM 10671 O O . ALA A 1 1348 ? 61.693 28.522 -82.325 1.00 72.56 1348 ALA A O 1
ATOM 10672 N N . ARG A 1 1349 ? 62.366 26.695 -81.214 1.00 77.69 1349 ARG A N 1
ATOM 10673 C CA . ARG A 1 1349 ? 62.041 25.760 -82.326 1.00 77.69 1349 ARG A CA 1
ATOM 10674 C C . ARG A 1 1349 ? 60.605 25.251 -82.331 1.00 77.69 1349 ARG A C 1
ATOM 10676 O O . ARG A 1 1349 ? 60.263 24.525 -83.255 1.00 77.69 1349 ARG A O 1
ATOM 10683 N N . LEU A 1 1350 ? 59.768 25.600 -81.349 1.00 81.25 1350 LEU A N 1
ATOM 10684 C CA . LEU A 1 1350 ? 58.378 25.116 -81.325 1.00 81.25 1350 LEU A CA 1
ATOM 10685 C C . LEU A 1 1350 ? 57.596 25.425 -82.616 1.00 81.25 1350 LEU A C 1
ATOM 10687 O O . LEU A 1 1350 ? 56.906 24.534 -83.101 1.00 81.25 1350 LEU A O 1
ATOM 10691 N N . PRO A 1 1351 ? 57.731 26.616 -83.242 1.00 82.00 1351 PRO A N 1
ATOM 10692 C CA . PRO A 1 1351 ? 57.097 26.866 -84.535 1.00 82.00 1351 PRO A CA 1
ATOM 10693 C C . PRO A 1 1351 ? 57.570 25.893 -85.624 1.00 82.00 1351 PRO A C 1
ATOM 10695 O O . PRO A 1 1351 ? 56.767 25.449 -86.439 1.00 82.00 1351 PRO A O 1
ATOM 10698 N N . VAL A 1 1352 ? 58.863 25.535 -85.622 1.00 80.50 1352 VAL A N 1
ATOM 10699 C CA . VAL A 1 1352 ? 59.475 24.604 -86.587 1.00 80.50 1352 VAL A CA 1
ATOM 10700 C C . VAL A 1 1352 ? 58.894 23.205 -86.413 1.00 80.50 1352 VAL A C 1
ATOM 10702 O O . VAL A 1 1352 ? 58.476 22.616 -87.405 1.00 80.50 1352 VAL A O 1
ATOM 10705 N N . SER A 1 1353 ? 58.835 22.685 -85.181 1.00 79.12 1353 SER A N 1
ATOM 10706 C CA . SER A 1 1353 ? 58.302 21.339 -84.922 1.00 79.12 1353 SER A CA 1
ATOM 10707 C C . SER A 1 1353 ? 56.803 21.240 -85.215 1.00 79.12 1353 SER A C 1
ATOM 10709 O O . SER A 1 1353 ? 56.357 20.263 -85.823 1.00 79.12 1353 SER A O 1
ATOM 10711 N N . VAL A 1 1354 ? 56.022 22.274 -84.886 1.00 81.56 1354 VAL A N 1
ATOM 10712 C CA . VAL A 1 1354 ? 54.597 22.351 -85.252 1.00 81.56 1354 VAL A CA 1
ATOM 10713 C C . VAL A 1 1354 ? 54.413 22.401 -86.765 1.00 81.56 1354 VAL A C 1
ATOM 10715 O O . VAL A 1 1354 ? 53.653 21.612 -87.317 1.00 81.56 1354 VAL A O 1
ATOM 10718 N N . ALA A 1 1355 ? 55.135 23.275 -87.470 1.00 79.81 1355 ALA A N 1
ATOM 10719 C CA . ALA A 1 1355 ? 55.028 23.356 -88.924 1.00 79.81 1355 ALA A CA 1
ATOM 10720 C C . ALA A 1 1355 ? 55.456 22.043 -89.598 1.00 79.81 1355 ALA A C 1
ATOM 10722 O O . ALA A 1 1355 ? 54.784 21.583 -90.520 1.00 79.81 1355 ALA A O 1
ATOM 10723 N N . SER A 1 1356 ? 56.527 21.400 -89.115 1.00 80.50 1356 SER A N 1
ATOM 10724 C CA . SER A 1 1356 ? 56.963 20.110 -89.651 1.00 80.50 1356 SER A CA 1
ATOM 10725 C C . SER A 1 1356 ? 55.927 19.014 -89.441 1.00 80.50 1356 SER A C 1
ATOM 10727 O O . SER A 1 1356 ? 55.692 18.229 -90.351 1.00 80.50 1356 SER A O 1
ATOM 10729 N N . THR A 1 1357 ? 55.275 18.970 -88.279 1.00 79.88 1357 THR A N 1
ATOM 10730 C CA . THR A 1 1357 ? 54.279 17.930 -87.992 1.00 79.88 1357 THR A CA 1
ATOM 10731 C C . THR A 1 1357 ? 52.972 18.139 -88.736 1.00 79.88 1357 THR A C 1
ATOM 10733 O O . THR A 1 1357 ? 52.418 17.165 -89.241 1.00 79.88 1357 THR A O 1
ATOM 10736 N N . LEU A 1 1358 ? 52.520 19.386 -88.894 1.00 80.50 1358 LEU A N 1
ATOM 10737 C CA . LEU A 1 1358 ? 51.370 19.711 -89.742 1.00 80.50 1358 LEU A CA 1
ATOM 10738 C C . LEU A 1 1358 ? 51.601 19.251 -91.187 1.00 80.50 1358 LEU A C 1
ATOM 10740 O O . LEU A 1 1358 ? 50.779 18.525 -91.742 1.00 80.50 1358 LEU A O 1
ATOM 10744 N N . LEU A 1 1359 ? 52.751 19.611 -91.766 1.00 79.44 1359 LEU A N 1
ATOM 10745 C CA . LEU A 1 1359 ? 53.099 19.250 -93.143 1.00 79.44 1359 LEU A CA 1
ATOM 10746 C C . LEU A 1 1359 ? 53.366 17.747 -93.318 1.00 79.44 1359 LEU A C 1
ATOM 10748 O O . LEU A 1 1359 ? 53.108 17.196 -94.387 1.00 79.44 1359 LEU A O 1
ATOM 10752 N N . GLN A 1 1360 ? 53.863 17.062 -92.286 1.00 77.75 1360 GLN A N 1
ATOM 10753 C CA . GLN A 1 1360 ? 54.043 15.611 -92.315 1.00 77.75 1360 GLN A CA 1
ATOM 10754 C C . GLN A 1 1360 ? 52.708 14.859 -92.250 1.00 77.75 1360 GLN A C 1
ATOM 10756 O O . GLN A 1 1360 ? 52.551 13.823 -92.900 1.00 77.75 1360 GLN A O 1
ATOM 10761 N N . ALA A 1 1361 ? 51.759 15.353 -91.451 1.00 72.00 1361 ALA A N 1
ATOM 10762 C CA . ALA A 1 1361 ? 50.438 14.752 -91.309 1.00 72.00 1361 ALA A CA 1
ATOM 10763 C C . ALA A 1 1361 ? 49.608 14.912 -92.590 1.00 72.00 1361 ALA A C 1
ATOM 10765 O O . ALA A 1 1361 ? 49.000 13.941 -93.057 1.00 72.00 1361 ALA A O 1
ATOM 10766 N N . ASP A 1 1362 ? 49.625 16.111 -93.172 1.00 70.31 1362 ASP A N 1
ATOM 10767 C CA . ASP A 1 1362 ? 49.051 16.387 -94.481 1.00 70.31 1362 ASP A CA 1
ATOM 10768 C C . ASP A 1 1362 ? 49.889 17.446 -95.206 1.00 70.31 1362 ASP A C 1
ATOM 10770 O O . ASP A 1 1362 ? 49.892 18.638 -94.888 1.00 70.31 1362 ASP A O 1
ATOM 10774 N N . SER A 1 1363 ? 50.579 16.978 -96.245 1.00 70.62 1363 SER A N 1
ATOM 10775 C CA . SER A 1 1363 ? 51.433 17.803 -97.090 1.00 70.62 1363 SER A CA 1
ATOM 10776 C C . SER A 1 1363 ? 50.671 18.908 -97.811 1.00 70.62 1363 SER A C 1
ATOM 10778 O O . SER A 1 1363 ? 51.324 19.794 -98.344 1.00 70.62 1363 SER A O 1
ATOM 10780 N N . CYS A 1 1364 ? 49.332 18.873 -97.860 1.00 67.00 1364 CYS A N 1
ATOM 10781 C CA . CYS A 1 1364 ? 48.464 19.853 -98.516 1.00 67.00 1364 CYS A CA 1
ATOM 10782 C C . CYS A 1 1364 ? 47.811 20.869 -97.554 1.00 67.00 1364 CYS A C 1
ATOM 10784 O O . CYS A 1 1364 ? 47.166 21.798 -98.035 1.00 67.00 1364 CYS A O 1
ATOM 10786 N N . ILE A 1 1365 ? 48.017 20.783 -96.230 1.00 71.12 1365 ILE A N 1
ATOM 10787 C CA . ILE A 1 1365 ? 47.489 21.777 -95.270 1.00 71.12 1365 ILE A CA 1
ATOM 10788 C C . ILE A 1 1365 ? 48.124 23.149 -95.508 1.00 71.12 1365 ILE A C 1
ATOM 10790 O O . ILE A 1 1365 ? 49.347 23.279 -95.513 1.00 71.12 1365 ILE A O 1
ATOM 10794 N N . GLU A 1 1366 ? 47.316 24.188 -95.705 1.00 71.69 1366 GLU A N 1
ATOM 10795 C CA . GLU A 1 1366 ? 47.785 25.577 -95.675 1.00 71.69 1366 GLU A CA 1
ATOM 10796 C C . GLU A 1 1366 ? 48.124 25.975 -94.235 1.00 71.69 1366 GLU A C 1
ATOM 10798 O O . GLU A 1 1366 ? 47.284 25.892 -93.339 1.00 71.69 1366 GLU A O 1
ATOM 10803 N N . LEU A 1 1367 ? 49.379 26.374 -93.997 1.00 76.06 1367 LEU A N 1
ATOM 10804 C CA . LEU A 1 1367 ? 49.808 26.810 -92.671 1.00 76.06 1367 LEU A CA 1
ATOM 10805 C C . LEU A 1 1367 ? 49.088 28.119 -92.295 1.00 76.06 1367 LEU A C 1
ATOM 10807 O O . LEU A 1 1367 ? 49.043 29.037 -93.120 1.00 76.06 1367 LEU A O 1
ATOM 10811 N N . PRO A 1 1368 ? 48.572 28.254 -91.059 1.00 79.56 1368 PRO A N 1
ATOM 10812 C CA . PRO A 1 1368 ? 47.914 29.480 -90.625 1.00 79.56 1368 PRO A CA 1
ATOM 10813 C C . PRO A 1 1368 ? 48.816 30.708 -90.755 1.00 79.56 1368 PRO A C 1
ATOM 10815 O O . PRO A 1 1368 ? 50.018 30.657 -90.476 1.00 79.56 1368 PRO A O 1
ATOM 10818 N N . LEU A 1 1369 ? 48.219 31.849 -91.106 1.00 76.69 1369 LEU A N 1
ATOM 10819 C CA . LEU A 1 1369 ? 48.956 33.100 -91.307 1.00 76.69 1369 LEU A CA 1
ATOM 10820 C C . LEU A 1 1369 ? 49.733 33.535 -90.061 1.00 76.69 1369 LEU A C 1
ATOM 10822 O O . LEU A 1 1369 ? 50.860 34.005 -90.195 1.00 76.69 1369 LEU A O 1
ATOM 10826 N N . TRP A 1 1370 ? 49.175 33.344 -88.862 1.00 82.94 1370 TRP A N 1
ATOM 10827 C CA . TRP A 1 1370 ? 49.859 33.668 -87.608 1.00 82.94 1370 TRP A CA 1
ATOM 10828 C C . TRP A 1 1370 ? 51.121 32.812 -87.413 1.00 82.94 1370 TRP A C 1
ATOM 10830 O O . TRP A 1 1370 ? 52.136 33.321 -86.948 1.00 82.94 1370 TRP A O 1
ATOM 10840 N N . LEU A 1 1371 ? 51.114 31.543 -87.841 1.00 80.69 1371 LEU A N 1
ATOM 10841 C CA . LEU A 1 1371 ? 52.279 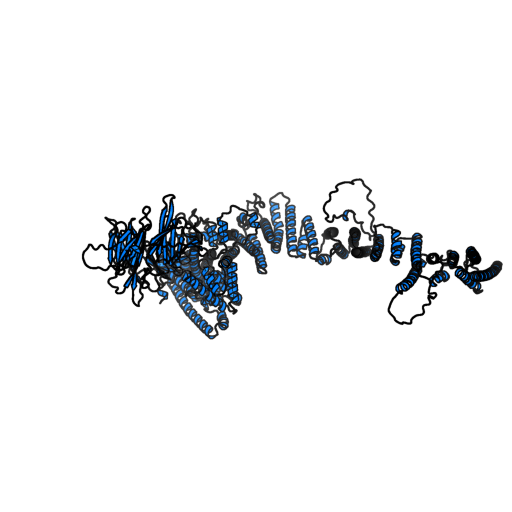30.662 -87.737 1.00 80.69 1371 LEU A CA 1
ATOM 10842 C C . LEU A 1 1371 ? 53.362 31.110 -88.718 1.00 80.69 1371 LEU A C 1
ATOM 10844 O O . LEU A 1 1371 ? 54.526 31.227 -88.345 1.00 80.69 1371 LEU A O 1
ATOM 10848 N N . ILE A 1 1372 ? 52.970 31.441 -89.952 1.00 77.19 1372 ILE A N 1
ATOM 10849 C CA . ILE A 1 1372 ? 53.872 32.008 -90.964 1.00 77.19 1372 ILE A CA 1
ATOM 10850 C C . ILE A 1 1372 ? 54.469 33.330 -90.462 1.00 77.19 1372 ILE A C 1
ATOM 10852 O O . ILE A 1 1372 ? 55.671 33.555 -90.606 1.00 77.19 1372 ILE A O 1
ATOM 10856 N N . GLN A 1 1373 ? 53.663 34.189 -89.833 1.00 76.38 1373 GLN A N 1
ATOM 10857 C CA . GLN A 1 1373 ? 54.134 35.434 -89.226 1.00 76.38 1373 GLN A CA 1
ATOM 10858 C C . GLN A 1 1373 ? 55.176 35.176 -88.139 1.00 76.38 1373 GLN A C 1
ATOM 10860 O O . GLN A 1 1373 ? 56.160 35.900 -88.101 1.00 76.38 1373 GLN A O 1
ATOM 10865 N N . MET A 1 1374 ? 55.057 34.117 -87.335 1.00 74.62 1374 MET A N 1
ATOM 10866 C CA . MET A 1 1374 ? 56.069 33.785 -86.320 1.00 74.62 1374 MET A CA 1
ATOM 10867 C C . MET A 1 1374 ? 57.432 33.417 -86.926 1.00 74.62 1374 MET A C 1
ATOM 10869 O O . MET A 1 1374 ? 58.457 33.720 -86.321 1.00 74.62 1374 MET A O 1
ATOM 10873 N N . PHE A 1 1375 ? 57.468 32.848 -88.137 1.00 73.75 1375 PHE A N 1
ATOM 10874 C CA . PHE A 1 1375 ? 58.717 32.669 -88.892 1.00 73.75 1375 PHE A CA 1
ATOM 10875 C C . PHE A 1 1375 ? 59.215 33.967 -89.547 1.00 73.75 1375 PHE A C 1
ATOM 10877 O O . PHE A 1 1375 ? 60.421 34.142 -89.719 1.00 73.75 1375 PHE A O 1
ATOM 10884 N N . LYS A 1 1376 ? 58.308 34.874 -89.942 1.00 70.25 1376 LYS A N 1
ATOM 10885 C CA . LYS A 1 1376 ? 58.648 36.134 -90.631 1.00 70.25 1376 LYS A CA 1
ATOM 10886 C C . LYS A 1 1376 ? 59.051 37.274 -89.676 1.00 70.25 1376 LYS A C 1
ATOM 10888 O O . LYS A 1 1376 ? 59.952 38.042 -90.012 1.00 70.25 1376 LYS A O 1
ATOM 10893 N N . ASP A 1 1377 ? 58.427 37.393 -88.501 1.00 61.44 1377 ASP A N 1
ATOM 10894 C CA . ASP A 1 1377 ? 58.590 38.507 -87.546 1.00 61.44 1377 ASP A CA 1
ATOM 10895 C C . ASP A 1 1377 ? 59.900 38.460 -86.735 1.00 61.44 1377 ASP A C 1
ATOM 10897 O O . ASP A 1 1377 ? 60.215 39.435 -86.050 1.00 61.44 1377 ASP A O 1
ATOM 10901 N N . GLY A 1 1378 ? 60.729 37.413 -86.870 1.00 54.78 1378 GLY A N 1
ATOM 10902 C CA . GLY A 1 1378 ? 62.045 37.300 -86.209 1.00 54.78 1378 GLY A CA 1
ATOM 10903 C C . GLY A 1 1378 ? 63.046 38.435 -86.515 1.00 54.78 1378 GLY A C 1
ATOM 10904 O O . GLY A 1 1378 ? 64.159 38.451 -85.995 1.00 54.78 1378 GLY A O 1
ATOM 10905 N N . GLN A 1 1379 ? 62.671 39.408 -87.352 1.00 48.06 1379 GLN A N 1
ATOM 10906 C CA . GLN A 1 1379 ? 63.459 40.597 -87.688 1.00 48.06 1379 GLN A CA 1
ATOM 10907 C C . GLN A 1 1379 ? 63.145 41.842 -86.833 1.00 48.06 1379 GLN A C 1
ATOM 10909 O O . GLN A 1 1379 ? 63.938 42.787 -86.848 1.00 48.06 1379 GLN A O 1
ATOM 10914 N N . LYS A 1 1380 ? 62.040 41.897 -86.074 1.00 43.91 1380 LYS A N 1
ATOM 10915 C CA . LYS A 1 1380 ? 61.712 43.092 -85.270 1.00 43.91 1380 LYS A CA 1
ATOM 10916 C C . LYS A 1 1380 ? 62.463 43.095 -83.931 1.00 43.91 1380 LYS A C 1
ATOM 10918 O O . LYS A 1 1380 ? 61.984 42.602 -82.922 1.00 43.91 1380 LYS A O 1
ATOM 10923 N N . GLU A 1 1381 ? 63.664 43.674 -83.965 1.00 40.47 1381 GLU A N 1
ATOM 10924 C CA . GLU A 1 1381 ? 64.350 44.364 -82.858 1.00 40.47 1381 GLU A CA 1
ATOM 10925 C C . GLU A 1 1381 ? 64.405 43.643 -81.488 1.00 40.47 1381 GLU A C 1
ATOM 10927 O O . GLU A 1 1381 ? 63.594 43.955 -80.619 1.00 40.47 1381 GLU A O 1
ATOM 10932 N N . LYS A 1 1382 ? 65.423 42.779 -81.244 1.00 39.22 1382 LYS A N 1
ATOM 10933 C CA . LYS A 1 1382 ? 66.229 42.765 -79.979 1.00 39.22 1382 LYS A CA 1
ATOM 10934 C C . LYS A 1 1382 ? 67.317 41.682 -79.776 1.00 39.22 1382 LYS A C 1
ATOM 10936 O O . LYS A 1 1382 ? 67.985 41.748 -78.749 1.00 39.22 1382 LYS A O 1
ATOM 10941 N N . ALA A 1 1383 ? 67.616 40.755 -80.693 1.00 34.72 1383 ALA A N 1
ATOM 10942 C CA . ALA A 1 1383 ? 68.685 39.756 -80.461 1.00 34.72 1383 ALA A CA 1
ATOM 10943 C C . ALA A 1 1383 ? 69.767 39.751 -81.562 1.00 34.72 1383 ALA A C 1
ATOM 10945 O O . ALA A 1 1383 ? 69.576 39.223 -82.650 1.00 34.72 1383 ALA A O 1
ATOM 10946 N N . LEU A 1 1384 ? 70.925 40.349 -81.269 1.00 31.23 1384 LEU A N 1
ATOM 10947 C CA . LEU A 1 1384 ? 72.030 40.638 -82.200 1.00 31.23 1384 LEU A CA 1
ATOM 10948 C C . LEU A 1 1384 ? 73.151 39.563 -82.184 1.00 31.23 1384 LEU A C 1
ATOM 10950 O O . LEU A 1 1384 ? 74.332 39.899 -82.231 1.00 31.23 1384 LEU A O 1
ATOM 10954 N N . GLY A 1 1385 ? 72.803 38.270 -82.102 1.00 35.69 1385 GLY A N 1
ATOM 10955 C CA . GLY A 1 1385 ? 73.762 37.149 -82.032 1.00 35.69 1385 GLY A CA 1
ATOM 10956 C C . GLY A 1 1385 ? 73.592 36.104 -83.146 1.00 35.69 1385 GLY A C 1
ATOM 10957 O O . GLY A 1 1385 ? 72.473 35.774 -83.518 1.00 35.69 1385 GLY A O 1
ATOM 10958 N N . MET A 1 1386 ? 74.705 35.545 -83.645 1.00 33.38 1386 MET A N 1
ATOM 10959 C CA . MET A 1 1386 ? 74.802 34.592 -84.777 1.00 33.38 1386 MET A CA 1
ATOM 10960 C C . MET A 1 1386 ? 74.136 33.212 -84.565 1.00 33.38 1386 MET A C 1
ATOM 10962 O O . MET A 1 1386 ? 74.186 32.371 -85.456 1.00 33.38 1386 MET A O 1
ATOM 10966 N N . ALA A 1 1387 ? 73.486 32.978 -83.424 1.00 40.16 1387 ALA A N 1
ATOM 10967 C CA . ALA A 1 1387 ? 72.604 31.831 -83.185 1.00 40.16 1387 ALA A CA 1
ATOM 10968 C C . ALA A 1 1387 ? 71.133 32.277 -83.294 1.00 40.16 1387 ALA A C 1
ATOM 10970 O O . ALA A 1 1387 ? 70.340 32.066 -82.376 1.00 40.16 1387 ALA A O 1
ATOM 10971 N N . GLY A 1 1388 ? 70.821 33.006 -84.374 1.00 47.53 1388 GLY A N 1
ATOM 10972 C CA . GLY A 1 1388 ? 69.523 33.640 -84.608 1.00 47.53 1388 GLY A CA 1
ATOM 10973 C C . GLY A 1 1388 ? 68.378 32.638 -84.480 1.00 47.53 1388 GLY A C 1
ATOM 10974 O O . GLY A 1 1388 ? 68.515 31.501 -84.921 1.00 47.53 1388 GLY A O 1
ATOM 10975 N N . GLN A 1 1389 ? 67.296 33.075 -83.826 1.00 51.25 1389 GLN A N 1
ATOM 10976 C CA . GLN A 1 1389 ? 66.092 32.308 -83.487 1.00 51.25 1389 GLN A CA 1
ATOM 10977 C C . GLN A 1 1389 ? 65.816 31.173 -84.487 1.00 51.25 1389 GLN A C 1
ATOM 10979 O O . GLN A 1 1389 ? 65.619 31.411 -85.675 1.00 51.25 1389 GLN A O 1
ATOM 10984 N N . GLU A 1 1390 ? 65.817 29.930 -84.002 1.00 57.59 1390 GLU A N 1
ATOM 10985 C CA . GLU A 1 1390 ? 65.756 28.720 -84.835 1.00 57.59 1390 GLU A CA 1
ATOM 10986 C C . GLU A 1 1390 ? 64.497 28.656 -85.734 1.00 57.59 1390 GLU A C 1
ATOM 10988 O O . GLU A 1 1390 ? 64.514 27.997 -86.776 1.00 57.59 1390 GLU A O 1
ATOM 10993 N N . ALA A 1 1391 ? 63.432 29.395 -85.396 1.00 55.09 1391 ALA A N 1
ATOM 10994 C CA . ALA A 1 1391 ? 62.291 29.691 -86.267 1.00 55.09 1391 ALA A CA 1
ATOM 10995 C C . ALA A 1 1391 ? 62.583 30.871 -87.218 1.00 55.09 1391 ALA A C 1
ATOM 10997 O O . ALA A 1 1391 ? 61.962 31.927 -87.152 1.00 55.09 1391 ALA A O 1
ATOM 10998 N N . SER A 1 1392 ? 63.553 30.686 -88.111 1.00 66.56 1392 SER A N 1
ATOM 10999 C CA . SER A 1 1392 ? 63.906 31.668 -89.139 1.00 66.56 1392 SER A CA 1
ATOM 11000 C C . SER A 1 1392 ? 63.093 31.449 -90.427 1.00 66.56 1392 SER A C 1
ATOM 11002 O O . SER A 1 1392 ? 62.639 30.328 -90.684 1.00 66.56 1392 SER A O 1
ATOM 11004 N N . PRO A 1 1393 ? 62.960 32.458 -91.308 1.00 70.31 1393 PRO A N 1
ATOM 11005 C CA . PRO A 1 1393 ? 62.339 32.255 -92.617 1.00 70.31 1393 PRO A CA 1
ATOM 11006 C C . PRO A 1 1393 ? 63.110 31.248 -93.485 1.00 70.31 1393 PRO A C 1
ATOM 11008 O O . PRO A 1 1393 ? 62.513 30.590 -94.334 1.00 70.31 1393 PRO A O 1
ATOM 11011 N N . ALA A 1 1394 ? 64.413 31.060 -93.238 1.00 71.44 1394 ALA A N 1
ATOM 11012 C CA . ALA A 1 1394 ? 65.189 29.997 -93.871 1.00 71.44 1394 ALA A CA 1
ATOM 11013 C C . ALA A 1 1394 ? 64.727 28.606 -93.406 1.00 71.44 1394 ALA A C 1
ATOM 11015 O O . ALA A 1 1394 ? 64.615 27.701 -94.225 1.00 71.44 1394 ALA A O 1
ATOM 11016 N N . SER A 1 1395 ? 64.388 28.443 -92.126 1.00 74.50 1395 SER A N 1
ATOM 11017 C CA . SER A 1 1395 ? 63.829 27.196 -91.591 1.00 74.50 1395 SER A CA 1
ATOM 11018 C C . SER A 1 1395 ? 62.469 26.879 -92.230 1.00 74.50 1395 SER A C 1
ATOM 11020 O O . SER A 1 1395 ? 62.219 25.739 -92.607 1.00 74.50 1395 SER A O 1
ATOM 11022 N N . LEU A 1 1396 ? 61.608 27.888 -92.424 1.00 77.19 1396 LEU A N 1
ATOM 11023 C CA . LEU A 1 1396 ? 60.326 27.719 -93.123 1.00 77.19 1396 LEU A CA 1
ATOM 11024 C C . LEU A 1 1396 ? 60.522 27.338 -94.599 1.00 77.19 1396 LEU A C 1
ATOM 11026 O O . LEU A 1 1396 ? 59.834 26.454 -95.105 1.00 77.19 1396 LEU A O 1
ATOM 11030 N N . PHE A 1 1397 ? 61.493 27.961 -95.275 1.00 78.75 1397 PHE A N 1
ATOM 11031 C CA . PHE A 1 1397 ? 61.878 27.590 -96.637 1.00 78.75 1397 PHE A CA 1
ATOM 11032 C C . PHE A 1 1397 ? 62.302 26.119 -96.721 1.00 78.75 1397 PHE A C 1
ATOM 11034 O O . PHE A 1 1397 ? 61.809 25.390 -97.578 1.00 78.75 1397 PHE A O 1
ATOM 11041 N N . GLN A 1 1398 ? 63.162 25.666 -95.802 1.00 80.94 1398 GLN A N 1
ATOM 11042 C CA . GLN A 1 1398 ? 63.591 24.267 -95.732 1.00 80.94 1398 GLN A CA 1
ATOM 11043 C C . GLN A 1 1398 ? 62.408 23.315 -95.565 1.00 80.94 1398 GLN A C 1
ATOM 11045 O O . GLN A 1 1398 ? 62.293 22.359 -96.326 1.00 80.94 1398 GLN A O 1
ATOM 11050 N N . LEU A 1 1399 ? 61.496 23.617 -94.636 1.00 80.38 1399 LEU A N 1
ATOM 11051 C CA . LEU A 1 1399 ? 60.305 22.802 -94.407 1.00 80.38 1399 LEU A CA 1
ATOM 11052 C C . LEU A 1 1399 ? 59.435 22.695 -95.664 1.00 80.38 1399 LEU A C 1
ATOM 11054 O O . LEU A 1 1399 ? 59.040 21.594 -96.039 1.00 80.38 1399 LEU A O 1
ATOM 11058 N N . TYR A 1 1400 ? 59.167 23.802 -96.360 1.00 81.94 1400 TYR A N 1
ATOM 11059 C CA . TYR A 1 1400 ? 58.370 23.733 -97.585 1.00 81.94 1400 TYR A CA 1
ATOM 11060 C C . TYR A 1 1400 ? 59.036 22.894 -98.680 1.00 81.94 1400 TYR A C 1
ATOM 11062 O O . TYR A 1 1400 ? 58.345 22.143 -99.367 1.00 81.94 1400 TYR A O 1
ATOM 11070 N N . VAL A 1 1401 ? 60.362 22.965 -98.825 1.00 80.56 1401 VAL A N 1
ATOM 11071 C CA . VAL A 1 1401 ? 61.098 22.117 -99.778 1.00 80.56 1401 VAL A CA 1
ATOM 11072 C C . VAL A 1 1401 ? 61.028 20.645 -99.372 1.00 80.56 1401 VAL A C 1
ATOM 11074 O O . VAL A 1 1401 ? 60.724 19.796 -100.208 1.00 80.56 1401 VAL A O 1
ATOM 11077 N N . ASP A 1 1402 ? 61.273 20.340 -98.097 1.00 79.12 1402 ASP A N 1
ATOM 11078 C CA . ASP A 1 1402 ? 61.312 18.968 -97.583 1.00 79.12 1402 ASP A CA 1
ATOM 11079 C C . ASP A 1 1402 ? 59.961 18.251 -97.708 1.00 79.12 1402 ASP A C 1
ATOM 11081 O O . ASP A 1 1402 ? 59.931 17.059 -98.019 1.00 79.12 1402 ASP A O 1
ATOM 11085 N N . TYR A 1 1403 ? 58.853 18.976 -97.536 1.00 78.00 1403 TYR A N 1
ATOM 11086 C CA . TYR A 1 1403 ? 57.493 18.440 -97.660 1.00 78.00 1403 TYR A CA 1
ATOM 11087 C C . TYR A 1 1403 ? 56.858 18.647 -99.049 1.00 78.00 1403 TYR A C 1
ATOM 11089 O O . TYR A 1 1403 ? 55.675 18.368 -99.236 1.00 78.00 1403 TYR A O 1
ATOM 11097 N N . GLY A 1 1404 ? 57.626 19.103 -100.047 1.00 75.62 1404 GLY A N 1
ATOM 11098 C CA . GLY A 1 1404 ? 57.180 19.188 -101.444 1.00 75.62 1404 GLY A CA 1
ATOM 11099 C C . GLY A 1 1404 ? 56.227 20.347 -101.766 1.00 75.62 1404 GLY A C 1
ATOM 11100 O O . GLY A 1 1404 ? 55.593 20.342 -102.823 1.00 75.62 1404 GLY A O 1
ATOM 11101 N N . ARG A 1 1405 ? 56.137 21.368 -100.907 1.00 75.94 1405 ARG A N 1
ATOM 11102 C CA . ARG A 1 1405 ? 55.373 22.610 -101.132 1.00 75.94 1405 ARG A CA 1
ATOM 11103 C C . ARG A 1 1405 ? 56.169 23.585 -101.991 1.00 75.94 1405 ARG A C 1
ATOM 11105 O O . ARG A 1 1405 ? 56.591 24.658 -101.561 1.00 75.94 1405 ARG A O 1
ATOM 11112 N N . LEU A 1 1406 ? 56.418 23.160 -103.229 1.00 77.94 1406 LEU A N 1
ATOM 11113 C CA . LEU A 1 1406 ? 57.309 23.852 -104.158 1.00 77.94 1406 LEU A CA 1
ATOM 11114 C C . LEU A 1 1406 ? 56.801 25.258 -104.487 1.00 77.94 1406 LEU A C 1
ATOM 11116 O O . LEU A 1 1406 ? 57.597 26.188 -104.530 1.00 77.94 1406 LEU A O 1
ATOM 11120 N N . THR A 1 1407 ? 55.491 25.443 -104.658 1.00 78.81 1407 THR A N 1
ATOM 11121 C CA . THR A 1 1407 ? 54.854 26.748 -104.903 1.00 78.81 1407 THR A CA 1
ATOM 11122 C C . THR A 1 1407 ? 55.160 27.758 -103.802 1.00 78.81 1407 THR A C 1
ATOM 11124 O O . THR A 1 1407 ? 55.689 28.834 -104.080 1.00 78.81 1407 THR A O 1
ATOM 11127 N N . GLU A 1 1408 ? 54.882 27.411 -102.548 1.00 79.00 1408 GLU A N 1
ATOM 11128 C CA . GLU A 1 1408 ? 55.084 28.291 -101.400 1.00 79.00 1408 GLU A CA 1
ATOM 11129 C C . GLU A 1 1408 ? 56.565 28.501 -101.096 1.00 79.00 1408 GLU A C 1
ATOM 11131 O O . GLU A 1 1408 ? 56.962 29.625 -100.801 1.00 79.00 1408 GLU A O 1
ATOM 11136 N N . ALA A 1 1409 ? 57.398 27.462 -101.235 1.00 79.75 1409 ALA A N 1
ATOM 11137 C CA . ALA A 1 1409 ? 58.848 27.587 -101.106 1.00 79.75 1409 ALA A CA 1
ATOM 11138 C C . ALA A 1 1409 ? 59.419 28.578 -102.129 1.00 79.75 1409 ALA A C 1
ATOM 11140 O O . ALA A 1 1409 ? 60.208 29.453 -101.771 1.00 79.75 1409 ALA A O 1
ATOM 11141 N N . THR A 1 1410 ? 58.991 28.469 -103.393 1.00 79.69 1410 THR A N 1
ATOM 11142 C CA . THR A 1 1410 ? 59.424 29.374 -104.465 1.00 79.69 1410 THR A CA 1
ATOM 11143 C C . THR A 1 1410 ? 58.950 30.796 -104.177 1.00 79.69 1410 THR A C 1
ATOM 11145 O O . THR A 1 1410 ? 59.756 31.717 -104.213 1.00 79.69 1410 THR A O 1
ATOM 11148 N N . ASN A 1 1411 ? 57.674 30.981 -103.826 1.00 81.81 1411 ASN A N 1
ATOM 11149 C CA . ASN A 1 1411 ? 57.111 32.299 -103.527 1.00 81.81 1411 ASN A CA 1
ATOM 11150 C C . ASN A 1 1411 ? 57.778 32.960 -102.319 1.00 81.81 1411 ASN A C 1
ATOM 11152 O O . ASN A 1 1411 ? 58.065 34.150 -102.367 1.00 81.81 1411 ASN A O 1
ATOM 11156 N N . LEU A 1 1412 ? 58.066 32.201 -101.258 1.00 79.31 1412 LEU A N 1
ATOM 11157 C CA . LEU A 1 1412 ? 58.773 32.715 -100.089 1.00 79.31 1412 LEU A CA 1
ATOM 11158 C C . LEU A 1 1412 ? 60.198 33.132 -100.460 1.00 79.31 1412 LEU A C 1
ATOM 11160 O O . LEU A 1 1412 ? 60.635 34.217 -100.085 1.00 79.31 1412 LEU A O 1
ATOM 11164 N N . LEU A 1 1413 ? 60.910 32.316 -101.243 1.00 78.75 1413 LEU A N 1
ATOM 11165 C CA . LEU A 1 1413 ? 62.236 32.682 -101.737 1.00 78.75 1413 LEU A CA 1
ATOM 11166 C C . LEU A 1 1413 ? 62.175 33.965 -102.580 1.00 78.75 1413 LEU A C 1
ATOM 11168 O O . LEU A 1 1413 ? 62.975 34.871 -102.365 1.00 78.75 1413 LEU A O 1
ATOM 11172 N N . LEU A 1 1414 ? 61.202 34.068 -103.488 1.00 80.56 1414 LEU A N 1
ATOM 11173 C CA . LEU A 1 1414 ? 60.988 35.249 -104.324 1.00 80.56 1414 LEU A CA 1
ATOM 11174 C C . LEU A 1 1414 ? 60.678 36.492 -103.483 1.00 80.56 1414 LEU A C 1
ATOM 11176 O O . LEU A 1 1414 ? 61.355 37.497 -103.655 1.00 80.56 1414 LEU A O 1
ATOM 11180 N N . GLU A 1 1415 ? 59.749 36.419 -102.526 1.00 77.69 1415 GLU A N 1
ATOM 11181 C CA . GLU A 1 1415 ? 59.390 37.523 -101.620 1.00 77.69 1415 GLU A CA 1
ATOM 11182 C C . GLU A 1 1415 ? 60.621 38.058 -100.866 1.00 77.69 1415 GLU A C 1
ATOM 11184 O O . GLU A 1 1415 ? 60.836 39.269 -100.746 1.00 77.69 1415 GLU A O 1
ATOM 11189 N N . TYR A 1 1416 ? 61.488 37.162 -100.391 1.00 72.44 1416 TYR A N 1
ATOM 11190 C CA . TYR A 1 1416 ? 62.708 37.557 -99.691 1.00 72.44 1416 TYR A CA 1
ATOM 11191 C C . TYR A 1 1416 ? 63.811 38.069 -100.626 1.00 72.44 1416 TYR A C 1
ATOM 11193 O O . TYR A 1 1416 ? 64.533 38.998 -100.268 1.00 72.44 1416 TYR A O 1
ATOM 11201 N N . MET A 1 1417 ? 63.942 37.520 -101.832 1.00 73.88 1417 MET A N 1
ATOM 11202 C CA . MET A 1 1417 ? 64.892 38.022 -102.830 1.00 73.88 1417 MET A CA 1
ATOM 11203 C C . MET A 1 1417 ? 64.471 39.386 -103.383 1.00 73.88 1417 MET A C 1
ATOM 11205 O O . MET A 1 1417 ? 65.321 40.255 -103.582 1.00 73.88 1417 MET A O 1
ATOM 11209 N N . GLU A 1 1418 ? 63.172 39.596 -103.588 1.00 74.44 1418 GLU A N 1
ATOM 11210 C CA . GLU A 1 1418 ? 62.588 40.871 -103.994 1.00 74.44 1418 GLU A CA 1
ATOM 11211 C C . GLU A 1 1418 ? 62.718 41.912 -102.887 1.00 74.44 1418 GLU A C 1
ATOM 11213 O O . GLU A 1 1418 ? 63.197 43.008 -103.164 1.00 74.44 1418 GLU A O 1
ATOM 11218 N N . SER A 1 1419 ? 62.395 41.576 -101.632 1.00 71.19 1419 SER A N 1
ATOM 11219 C CA . SER A 1 1419 ? 62.590 42.498 -100.501 1.00 71.19 1419 SER A CA 1
ATOM 11220 C C . SER A 1 1419 ? 64.067 42.843 -100.269 1.00 71.19 1419 SER A C 1
ATOM 11222 O O . SER A 1 1419 ? 64.397 43.996 -99.972 1.00 71.19 1419 SER A O 1
ATOM 11224 N N . PHE A 1 1420 ? 64.978 41.885 -100.483 1.00 67.81 1420 PHE A N 1
ATOM 11225 C CA . PHE A 1 1420 ? 66.418 42.139 -100.492 1.00 67.81 1420 PHE A CA 1
ATOM 11226 C C . PHE A 1 1420 ? 66.801 43.117 -101.615 1.00 67.81 1420 PHE A C 1
ATOM 11228 O O . PHE A 1 1420 ? 67.511 44.094 -101.362 1.00 67.81 1420 PHE A O 1
ATOM 11235 N N . ALA A 1 1421 ? 66.283 42.916 -102.832 1.00 69.06 1421 ALA A N 1
ATOM 11236 C CA . ALA A 1 1421 ? 66.545 43.778 -103.984 1.00 69.06 1421 ALA A CA 1
ATOM 11237 C C . ALA A 1 1421 ? 65.929 45.186 -103.860 1.00 69.06 1421 ALA A C 1
ATOM 11239 O O . ALA A 1 1421 ? 66.555 46.162 -104.280 1.00 69.06 1421 ALA A O 1
ATOM 11240 N N . SER A 1 1422 ? 64.741 45.310 -103.259 1.00 68.06 1422 SER A N 1
ATOM 11241 C CA . SER A 1 1422 ? 63.990 46.566 -103.121 1.00 68.06 1422 SER A CA 1
ATOM 11242 C C . SER A 1 1422 ? 64.433 47.439 -101.947 1.00 68.06 1422 SER A C 1
ATOM 11244 O O . SER A 1 1422 ? 63.984 48.581 -101.829 1.00 68.06 1422 SER A O 1
ATOM 11246 N N . SER A 1 1423 ? 65.278 46.927 -101.048 1.00 65.00 1423 SER A N 1
ATOM 11247 C CA . SER A 1 1423 ? 65.814 47.722 -99.935 1.00 65.00 1423 SER A CA 1
ATOM 11248 C C . SER A 1 1423 ? 66.537 48.975 -100.461 1.00 65.00 1423 SER A C 1
ATOM 11250 O O . SER A 1 1423 ? 67.171 48.951 -101.513 1.00 65.00 1423 SER A O 1
ATOM 11252 N N . LYS A 1 1424 ? 66.413 50.125 -99.793 1.00 60.69 1424 LYS A N 1
ATOM 11253 C CA . LYS A 1 1424 ? 66.933 51.400 -100.330 1.00 60.69 1424 LYS A CA 1
ATOM 11254 C C . LYS A 1 1424 ? 68.475 51.406 -100.361 1.00 60.69 1424 LYS A C 1
ATOM 11256 O O . LYS A 1 1424 ? 69.083 50.797 -99.486 1.00 60.69 1424 LYS A O 1
ATOM 11261 N N . PRO A 1 1425 ? 69.137 52.165 -101.260 1.00 57.12 1425 PRO A N 1
ATOM 11262 C CA . PRO A 1 1425 ? 70.604 52.273 -101.297 1.00 57.12 1425 PRO A CA 1
ATOM 11263 C C . PRO A 1 1425 ? 71.240 52.712 -99.964 1.00 57.12 1425 PRO A C 1
ATOM 11265 O O . PRO A 1 1425 ? 72.339 52.288 -99.622 1.00 57.12 1425 PRO A O 1
ATOM 11268 N N . ALA A 1 1426 ? 70.531 53.509 -99.155 1.00 55.12 1426 ALA A N 1
ATOM 11269 C CA . ALA A 1 1426 ? 70.976 53.892 -97.810 1.00 55.12 1426 ALA A CA 1
ATOM 11270 C C . ALA A 1 1426 ? 71.091 52.696 -96.835 1.00 55.12 1426 ALA A C 1
ATOM 11272 O O . ALA A 1 1426 ? 71.802 52.771 -95.837 1.00 55.12 1426 ALA A O 1
ATOM 11273 N N . GLU A 1 1427 ? 70.430 51.575 -97.131 1.00 55.53 1427 GLU A N 1
ATOM 11274 C CA . GLU A 1 1427 ? 70.489 50.329 -96.364 1.00 55.53 1427 GLU A CA 1
ATOM 11275 C C . GLU A 1 1427 ? 71.478 49.307 -96.950 1.00 55.53 1427 GLU A C 1
ATOM 11277 O O . GLU A 1 1427 ? 71.527 48.172 -96.479 1.00 55.53 1427 GLU A O 1
ATOM 11282 N N . VAL A 1 1428 ? 72.332 49.690 -97.910 1.00 55.06 1428 VAL A N 1
ATOM 11283 C CA . VAL A 1 1428 ? 73.411 48.820 -98.429 1.00 55.06 1428 VAL A CA 1
ATOM 11284 C C . VAL A 1 1428 ? 74.306 48.306 -97.292 1.00 55.06 1428 VAL A C 1
ATOM 11286 O O . VAL A 1 1428 ? 74.736 47.159 -97.317 1.00 55.06 1428 VAL A O 1
ATOM 11289 N N . LEU A 1 1429 ? 74.503 49.084 -96.219 1.00 55.56 1429 LEU A N 1
ATOM 11290 C CA . LEU A 1 1429 ? 75.186 48.628 -94.996 1.00 55.56 1429 LEU A CA 1
ATOM 11291 C C . LEU A 1 1429 ? 74.471 47.465 -94.278 1.00 55.56 1429 LEU A C 1
ATOM 11293 O O . LEU A 1 1429 ? 75.139 46.635 -93.664 1.00 55.56 1429 LEU A O 1
ATOM 11297 N N . LYS A 1 1430 ? 73.135 47.375 -94.355 1.00 55.44 1430 LYS A N 1
ATOM 11298 C CA . LYS A 1 1430 ? 72.367 46.227 -93.840 1.00 55.44 1430 LYS A CA 1
ATOM 11299 C C . LYS A 1 1430 ? 72.485 45.014 -94.768 1.00 55.44 1430 LYS A C 1
ATOM 11301 O O . LYS A 1 1430 ? 72.629 43.913 -94.250 1.00 55.44 1430 LYS A O 1
ATOM 11306 N N . ARG A 1 1431 ? 72.521 45.203 -96.098 1.00 54.38 1431 ARG A N 1
ATOM 11307 C CA . ARG A 1 1431 ? 72.810 44.116 -97.063 1.00 54.38 1431 ARG A CA 1
ATOM 11308 C C . ARG A 1 1431 ? 74.233 43.564 -96.927 1.00 54.38 1431 ARG A C 1
ATOM 11310 O O . ARG A 1 1431 ? 74.440 42.369 -97.079 1.00 54.38 1431 ARG A O 1
ATOM 11317 N N . LYS A 1 1432 ? 75.205 44.433 -96.611 1.00 54.59 1432 LYS A N 1
ATOM 11318 C CA . LYS A 1 1432 ? 76.632 44.099 -96.432 1.00 54.59 1432 LYS A CA 1
ATOM 11319 C C . LYS A 1 1432 ? 76.930 43.319 -95.139 1.00 54.59 1432 LYS A C 1
ATOM 11321 O O . LYS A 1 1432 ? 77.999 42.718 -95.037 1.00 54.59 1432 LYS A O 1
ATOM 11326 N N . LYS A 1 1433 ? 76.035 43.305 -94.139 1.00 50.44 1433 LYS A N 1
ATOM 11327 C CA . LYS A 1 1433 ? 76.203 42.442 -92.956 1.00 50.44 1433 LYS A CA 1
ATOM 11328 C C . LYS A 1 1433 ? 75.881 41.000 -93.347 1.00 50.44 1433 LYS A C 1
ATOM 11330 O O . LYS A 1 1433 ? 74.795 40.727 -93.839 1.00 50.44 1433 LYS A O 1
ATOM 11335 N N . VAL A 1 1434 ? 76.802 40.079 -93.050 1.00 50.00 1434 VAL A N 1
ATOM 11336 C CA . VAL A 1 1434 ? 76.731 38.625 -93.340 1.00 50.00 1434 VAL A CA 1
ATOM 11337 C C . VAL A 1 1434 ? 75.437 37.950 -92.826 1.00 50.00 1434 VAL A C 1
ATOM 11339 O O . VAL A 1 1434 ? 75.128 36.826 -93.196 1.00 50.00 1434 VAL A O 1
ATOM 11342 N N . SER A 1 1435 ? 74.641 38.638 -92.007 1.00 46.56 1435 SER A N 1
ATOM 11343 C CA . SER A 1 1435 ? 73.346 38.201 -91.482 1.00 46.56 1435 SER A CA 1
ATOM 11344 C C . SER A 1 1435 ? 72.113 38.588 -92.328 1.00 46.56 1435 SER A C 1
ATOM 11346 O O . SER A 1 1435 ? 70.991 38.284 -91.925 1.00 46.56 1435 SER A O 1
ATOM 11348 N N . GLY A 1 1436 ? 72.274 39.243 -93.483 1.00 50.50 1436 GLY A N 1
ATOM 11349 C CA . GLY A 1 1436 ? 71.172 39.586 -94.389 1.00 50.50 1436 GLY A CA 1
ATOM 11350 C C . GLY A 1 1436 ? 70.760 38.417 -95.288 1.00 50.50 1436 GLY A C 1
ATOM 11351 O O . GLY A 1 1436 ? 71.365 38.218 -96.331 1.00 50.50 1436 GLY A O 1
ATOM 11352 N N . VAL A 1 1437 ? 69.726 37.669 -94.886 1.00 52.88 1437 VAL A N 1
ATOM 11353 C CA . VAL A 1 1437 ? 69.003 36.663 -95.696 1.00 52.88 1437 VAL A CA 1
ATOM 11354 C C . VAL A 1 1437 ? 69.927 35.663 -96.412 1.00 52.88 1437 VAL A C 1
ATOM 11356 O O . VAL A 1 1437 ? 70.093 35.687 -97.629 1.00 52.88 1437 VAL A O 1
ATOM 11359 N N . TRP A 1 1438 ? 70.526 34.743 -95.656 1.00 58.31 1438 TRP A N 1
ATOM 11360 C CA . TRP A 1 1438 ? 71.225 33.603 -96.247 1.00 58.31 1438 TRP A CA 1
ATOM 11361 C C . TRP A 1 1438 ? 70.276 32.407 -96.316 1.00 58.31 1438 TRP A C 1
ATOM 11363 O O . TRP A 1 1438 ? 70.047 31.721 -95.320 1.00 58.31 1438 TRP A O 1
ATOM 11373 N N . PHE A 1 1439 ? 69.696 32.165 -97.492 1.00 63.22 1439 PHE A N 1
ATOM 11374 C CA . PHE A 1 1439 ? 69.082 30.871 -97.772 1.00 63.22 1439 PHE A CA 1
ATOM 11375 C C . PHE A 1 1439 ? 70.197 29.876 -98.106 1.00 63.22 1439 PHE A C 1
ATOM 11377 O O . PHE A 1 1439 ? 71.075 30.201 -98.908 1.00 63.22 1439 PHE A O 1
ATOM 11384 N N . PRO A 1 1440 ? 70.203 28.669 -97.521 1.00 68.12 1440 PRO A N 1
ATOM 11385 C CA . PRO A 1 1440 ? 71.207 27.669 -97.846 1.00 68.12 1440 PRO A CA 1
ATOM 11386 C C . PRO A 1 1440 ? 71.143 27.337 -99.341 1.00 68.12 1440 PRO A C 1
ATOM 11388 O O . PRO A 1 1440 ? 70.122 26.841 -99.827 1.00 68.12 1440 PRO A O 1
ATOM 11391 N N . TYR A 1 1441 ? 72.236 27.573 -100.069 1.00 73.06 1441 TYR A N 1
ATOM 11392 C CA . TYR A 1 1441 ? 72.326 27.280 -101.506 1.00 73.06 1441 TYR A CA 1
ATOM 11393 C C . TYR A 1 1441 ? 71.927 25.839 -101.827 1.00 73.06 1441 TYR A C 1
ATOM 11395 O O . TYR A 1 1441 ? 71.196 25.598 -102.781 1.00 73.06 1441 TYR A O 1
ATOM 11403 N N . THR A 1 1442 ? 72.298 24.898 -100.959 1.00 77.56 1442 THR A N 1
ATOM 11404 C CA . THR A 1 1442 ? 71.944 23.478 -101.073 1.00 77.56 1442 THR A CA 1
ATOM 11405 C C . THR A 1 1442 ? 70.435 23.238 -101.112 1.00 77.56 1442 THR A C 1
ATOM 11407 O O . THR A 1 1442 ? 69.962 22.345 -101.807 1.00 77.56 1442 THR A O 1
ATOM 11410 N N . THR A 1 1443 ? 69.651 24.039 -100.390 1.00 76.75 1443 THR A N 1
ATOM 11411 C CA . THR A 1 1443 ? 68.187 23.909 -100.361 1.00 76.75 1443 THR A CA 1
ATOM 11412 C C . THR A 1 1443 ? 67.518 24.579 -101.551 1.00 76.75 1443 THR A C 1
ATOM 11414 O O . THR A 1 1443 ? 66.504 24.082 -102.032 1.00 76.75 1443 THR A O 1
ATOM 11417 N N . VAL A 1 1444 ? 68.132 25.632 -102.098 1.00 78.12 1444 VAL A N 1
ATOM 11418 C CA . VAL A 1 1444 ? 67.712 26.229 -103.374 1.00 78.12 1444 VAL A CA 1
ATOM 11419 C C . VAL A 1 1444 ? 67.996 25.269 -104.532 1.00 78.12 1444 VAL A C 1
ATOM 11421 O O . VAL A 1 1444 ? 67.125 25.049 -105.368 1.00 78.12 1444 VAL A O 1
ATOM 11424 N N . GLU A 1 1445 ? 69.174 24.640 -104.554 1.00 81.56 1445 GLU A N 1
ATOM 11425 C CA . GLU A 1 1445 ? 69.523 23.594 -105.525 1.00 81.56 1445 GLU A CA 1
ATOM 11426 C C . GLU A 1 1445 ? 68.576 22.400 -105.428 1.00 81.56 1445 GLU A C 1
ATOM 11428 O O . GLU A 1 1445 ? 68.114 21.881 -106.444 1.00 81.56 1445 GLU A O 1
ATOM 11433 N N . ARG A 1 1446 ? 68.229 21.986 -104.207 1.00 82.00 1446 ARG A N 1
ATOM 11434 C CA . ARG A 1 1446 ? 67.266 20.907 -103.993 1.00 82.00 1446 ARG A CA 1
ATOM 11435 C C . ARG A 1 1446 ? 65.871 21.277 -104.486 1.00 82.00 1446 ARG A C 1
ATOM 11437 O O . ARG A 1 1446 ? 65.241 20.449 -105.132 1.00 82.00 1446 ARG A O 1
ATOM 11444 N N . LEU A 1 1447 ? 65.407 22.505 -104.249 1.00 80.75 1447 LEU A N 1
ATOM 11445 C CA . LEU A 1 1447 ? 64.144 22.992 -104.808 1.00 80.75 1447 LEU A CA 1
ATOM 11446 C C . LEU A 1 1447 ? 64.183 23.024 -106.341 1.00 80.75 1447 LEU A C 1
ATOM 11448 O O . LEU A 1 1447 ? 63.229 22.594 -106.983 1.00 80.75 1447 LEU A O 1
ATOM 11452 N N . TRP A 1 1448 ? 65.292 23.478 -106.928 1.00 81.62 1448 TRP A N 1
ATOM 11453 C CA . TRP A 1 1448 ? 65.489 23.459 -108.377 1.00 81.62 1448 TRP A CA 1
ATOM 11454 C C . TRP A 1 1448 ? 65.382 22.039 -108.941 1.00 81.62 1448 TRP A C 1
ATOM 11456 O O . TRP A 1 1448 ? 64.682 21.807 -109.929 1.00 81.62 1448 TRP A O 1
ATOM 11466 N N . TRP A 1 1449 ? 66.048 21.085 -108.291 1.00 83.12 1449 TRP A N 1
ATOM 11467 C CA . TRP A 1 1449 ? 66.028 19.682 -108.680 1.00 83.12 1449 TRP A CA 1
ATOM 11468 C C . TRP A 1 1449 ? 64.649 19.042 -108.488 1.00 83.12 1449 TRP A C 1
ATOM 11470 O O . TRP A 1 1449 ? 64.195 18.299 -109.355 1.00 83.12 1449 TRP A O 1
ATOM 11480 N N . GLU A 1 1450 ? 63.944 19.348 -107.397 1.00 80.00 1450 GLU A N 1
ATOM 11481 C CA . GLU A 1 1450 ? 62.611 18.794 -107.151 1.00 80.00 1450 GLU A CA 1
ATOM 11482 C C . GLU A 1 1450 ? 61.576 19.373 -108.128 1.00 80.00 1450 GLU A C 1
ATOM 11484 O O . GLU A 1 1450 ? 60.761 18.614 -108.642 1.00 80.00 1450 GLU A O 1
ATOM 11489 N N . LEU A 1 1451 ? 61.661 20.666 -108.481 1.00 77.94 1451 LEU A N 1
ATOM 11490 C CA . LEU A 1 1451 ? 60.871 21.273 -109.565 1.00 77.94 1451 LEU A CA 1
ATOM 11491 C C . LEU A 1 1451 ? 61.134 20.588 -110.913 1.00 77.94 1451 LEU A C 1
ATOM 11493 O O . LEU A 1 1451 ? 60.221 20.356 -111.700 1.00 77.94 1451 LEU A O 1
ATOM 11497 N N . GLU A 1 1452 ? 62.387 20.241 -111.197 1.00 81.12 1452 GLU A N 1
ATOM 11498 C CA . GLU A 1 1452 ? 62.753 19.528 -112.421 1.00 81.12 1452 GLU A CA 1
ATOM 11499 C C . GLU A 1 1452 ? 62.245 18.081 -112.419 1.00 81.12 1452 GLU A C 1
ATOM 11501 O O . GLU A 1 1452 ? 61.732 17.585 -113.423 1.00 81.12 1452 GLU A O 1
ATOM 11506 N N . LYS A 1 1453 ? 62.306 17.410 -111.270 1.00 79.62 1453 LYS A N 1
ATOM 11507 C CA . LYS A 1 1453 ? 61.773 16.062 -111.087 1.00 79.62 1453 LYS A CA 1
ATOM 11508 C C . LYS A 1 1453 ? 60.247 16.022 -111.184 1.00 79.62 1453 LYS A C 1
ATOM 11510 O O . LYS A 1 1453 ? 59.718 15.105 -111.816 1.00 79.62 1453 LYS A O 1
ATOM 11515 N N . THR A 1 1454 ? 59.527 16.998 -110.625 1.00 72.44 1454 THR A N 1
ATOM 11516 C CA . THR A 1 1454 ? 58.065 17.086 -110.769 1.00 72.44 1454 THR A CA 1
ATOM 11517 C C . THR A 1 1454 ? 57.666 17.366 -112.215 1.00 72.44 1454 THR A C 1
ATOM 11519 O O . THR A 1 1454 ? 56.767 16.688 -112.721 1.00 72.44 1454 THR A O 1
ATOM 11522 N N . MET A 1 1455 ? 58.399 18.233 -112.926 1.00 74.25 1455 MET A N 1
ATOM 11523 C CA . MET A 1 1455 ? 58.234 18.428 -114.373 1.00 74.25 1455 MET A CA 1
ATOM 11524 C C . MET A 1 1455 ? 58.429 17.120 -115.153 1.00 74.25 1455 MET A C 1
ATOM 11526 O O . MET A 1 1455 ? 57.571 16.761 -115.959 1.00 74.25 1455 MET A O 1
ATOM 11530 N N . ASN A 1 1456 ? 59.495 16.364 -114.869 1.00 76.81 1456 ASN A N 1
ATOM 11531 C CA . ASN A 1 1456 ? 59.767 15.077 -115.523 1.00 76.81 1456 ASN A CA 1
ATOM 11532 C C . ASN A 1 1456 ? 58.697 14.013 -115.221 1.00 76.81 1456 ASN A C 1
ATOM 11534 O O . ASN A 1 1456 ? 58.441 13.141 -116.048 1.00 76.81 1456 ASN A O 1
ATOM 11538 N N . SER A 1 1457 ? 58.047 14.088 -114.055 1.00 73.81 1457 SER A N 1
ATOM 11539 C CA . SER A 1 1457 ? 56.944 13.192 -113.679 1.00 73.81 1457 SER A CA 1
ATOM 11540 C C . SER A 1 1457 ? 55.601 13.522 -114.354 1.00 73.81 1457 SER A C 1
ATOM 11542 O O . SER A 1 1457 ? 54.637 12.776 -114.190 1.00 73.81 1457 SER A O 1
ATOM 11544 N N . GLY A 1 1458 ? 55.510 14.637 -115.090 1.00 67.25 1458 GLY A N 1
ATOM 11545 C CA . GLY A 1 1458 ? 54.299 15.065 -115.797 1.00 67.25 1458 GLY A CA 1
ATOM 11546 C C . GLY A 1 1458 ? 53.218 15.714 -114.920 1.00 67.25 1458 GLY A C 1
ATOM 11547 O O . GLY A 1 1458 ? 52.159 16.078 -115.432 1.00 67.25 1458 GLY A O 1
ATOM 11548 N N . ARG A 1 1459 ? 53.447 15.899 -113.611 1.00 59.06 1459 ARG A N 1
ATOM 11549 C CA . ARG A 1 1459 ? 52.508 16.603 -112.718 1.00 59.06 1459 ARG A CA 1
ATOM 11550 C C . ARG A 1 1459 ? 52.786 18.106 -112.706 1.00 59.06 1459 ARG A C 1
ATOM 11552 O O . ARG A 1 1459 ? 53.898 18.527 -112.421 1.00 59.06 1459 ARG A O 1
ATOM 11559 N N . MET A 1 1460 ? 51.748 18.906 -112.975 1.00 60.53 1460 MET A N 1
ATOM 11560 C CA . MET A 1 1460 ? 51.768 20.382 -112.917 1.00 60.53 1460 MET A CA 1
ATOM 11561 C C . MET A 1 1460 ? 52.932 21.031 -113.688 1.00 60.53 1460 MET A C 1
ATOM 11563 O O . MET A 1 1460 ? 53.532 22.002 -113.225 1.00 60.53 1460 MET A O 1
ATOM 11567 N N . VAL A 1 1461 ? 53.238 20.498 -114.877 1.00 70.75 1461 VAL A N 1
ATOM 11568 C CA . VAL A 1 1461 ? 54.395 20.901 -115.698 1.00 70.75 1461 VAL A CA 1
ATOM 11569 C C . VAL A 1 1461 ? 54.415 22.408 -115.964 1.00 70.75 1461 VAL A C 1
ATOM 11571 O O . VAL A 1 1461 ? 55.461 23.031 -115.824 1.00 70.75 1461 VAL A O 1
ATOM 11574 N N . GLU A 1 1462 ? 53.268 23.012 -116.282 1.00 75.62 1462 GLU A N 1
ATOM 11575 C CA . GLU A 1 1462 ? 53.180 24.437 -116.629 1.00 75.62 1462 GLU A CA 1
ATOM 11576 C C . GLU A 1 1462 ? 53.425 25.364 -115.427 1.00 75.62 1462 GLU A C 1
ATOM 11578 O O . GLU A 1 1462 ? 54.161 26.345 -115.536 1.00 75.62 1462 GLU A O 1
ATOM 11583 N N . GLN A 1 1463 ? 52.891 25.023 -114.249 1.00 74.12 1463 GLN A N 1
ATOM 11584 C CA . GLN A 1 1463 ? 53.167 25.780 -113.025 1.00 74.12 1463 GLN A CA 1
ATOM 11585 C C . GLN A 1 1463 ? 54.626 25.625 -112.592 1.00 74.12 1463 GLN A C 1
ATOM 11587 O O . GLN A 1 1463 ? 55.274 26.623 -112.294 1.00 74.12 1463 GLN A O 1
ATOM 11592 N N . CYS A 1 1464 ? 55.168 24.404 -112.608 1.00 72.38 1464 CYS A N 1
ATOM 11593 C CA . CYS A 1 1464 ? 56.566 24.166 -112.245 1.00 72.38 1464 CYS A CA 1
ATOM 11594 C C . CYS A 1 1464 ? 57.528 24.866 -113.214 1.00 72.38 1464 CYS A C 1
ATOM 11596 O O . CYS A 1 1464 ? 58.513 25.448 -112.767 1.00 72.38 1464 CYS A O 1
ATOM 11598 N N . HIS A 1 1465 ? 57.218 24.884 -114.516 1.00 79.25 1465 HIS A N 1
ATOM 11599 C CA . HIS A 1 1465 ? 57.987 25.635 -115.509 1.00 79.25 1465 HIS A CA 1
ATOM 11600 C C . HIS A 1 1465 ? 57.983 27.134 -115.195 1.00 79.25 1465 HIS A C 1
ATOM 11602 O O . HIS A 1 1465 ? 59.044 27.752 -115.135 1.00 79.25 1465 HIS A O 1
ATOM 11608 N N . LYS A 1 1466 ? 56.804 27.711 -114.924 1.00 82.12 1466 LYS A N 1
ATOM 11609 C CA . LYS A 1 1466 ? 56.664 29.125 -114.551 1.00 82.12 1466 LYS A CA 1
ATOM 11610 C C . LYS A 1 1466 ? 57.449 29.463 -113.280 1.00 82.12 1466 LYS A C 1
ATOM 11612 O O . LYS A 1 1466 ? 58.157 30.465 -113.251 1.00 82.12 1466 LYS A O 1
ATOM 11617 N N . LEU A 1 1467 ? 57.363 28.619 -112.252 1.00 78.94 1467 LEU A N 1
ATOM 11618 C CA . LEU A 1 1467 ? 58.108 28.790 -111.002 1.00 78.94 1467 LEU A CA 1
ATOM 11619 C C . LEU A 1 1467 ? 59.621 28.696 -111.225 1.00 78.94 1467 LEU A C 1
ATOM 11621 O O . LEU A 1 1467 ? 60.366 29.525 -110.708 1.00 78.94 1467 LEU A O 1
ATOM 11625 N N . LYS A 1 1468 ? 60.082 27.732 -112.032 1.00 79.50 1468 LYS A N 1
ATOM 11626 C CA . LYS A 1 1468 ? 61.501 27.565 -112.373 1.00 79.50 1468 LYS A CA 1
ATOM 11627 C C . LYS A 1 1468 ? 62.037 28.779 -113.132 1.00 79.50 1468 LYS A C 1
ATOM 11629 O O . LYS A 1 1468 ? 63.122 29.253 -112.809 1.00 79.50 1468 LYS A O 1
ATOM 11634 N N . GLU A 1 1469 ? 61.281 29.323 -114.087 1.00 83.12 1469 GLU A N 1
ATOM 11635 C CA . GLU A 1 1469 ? 61.652 30.561 -114.788 1.00 83.12 1469 GLU A CA 1
ATOM 11636 C C . GLU A 1 1469 ? 61.709 31.769 -113.849 1.00 83.12 1469 GLU A C 1
ATOM 11638 O O . GLU A 1 1469 ? 62.690 32.515 -113.878 1.00 83.12 1469 GLU A O 1
ATOM 11643 N N . GLN A 1 1470 ? 60.699 31.951 -112.990 1.00 82.81 1470 GLN A N 1
ATOM 11644 C CA . GLN A 1 1470 ? 60.675 33.041 -112.009 1.00 82.81 1470 GLN A CA 1
ATOM 11645 C C . GLN A 1 1470 ? 61.869 32.958 -111.055 1.00 82.81 1470 GLN A C 1
ATOM 11647 O O . GLN A 1 1470 ? 62.564 33.951 -110.840 1.00 82.81 1470 GLN A O 1
ATOM 11652 N N . LEU A 1 1471 ? 62.154 31.764 -110.539 1.00 80.50 1471 LEU A N 1
ATOM 11653 C CA . LEU A 1 1471 ? 63.279 31.518 -109.648 1.00 80.50 1471 LEU A CA 1
ATOM 11654 C C . LEU A 1 1471 ? 64.625 31.717 -110.354 1.00 80.50 1471 LEU A C 1
ATOM 11656 O O . LEU A 1 1471 ? 65.525 32.332 -109.787 1.00 80.50 1471 LEU A O 1
ATOM 11660 N N . HIS A 1 1472 ? 64.763 31.266 -111.603 1.00 81.94 1472 HIS A N 1
ATOM 11661 C CA . HIS A 1 1472 ? 65.961 31.509 -112.406 1.00 81.94 1472 HIS A CA 1
ATOM 11662 C C . HIS A 1 1472 ? 66.210 33.003 -112.613 1.00 81.94 1472 HIS A C 1
ATOM 11664 O O . HIS A 1 1472 ? 67.326 33.490 -112.421 1.00 81.94 1472 HIS A O 1
ATOM 11670 N N . HIS A 1 1473 ? 65.156 33.739 -112.971 1.00 82.75 1473 HIS A N 1
ATOM 11671 C CA . HIS A 1 1473 ? 65.225 35.176 -113.182 1.00 82.75 1473 HIS A CA 1
ATOM 11672 C C . HIS A 1 1473 ? 65.603 35.913 -111.891 1.00 82.75 1473 HIS A C 1
ATOM 11674 O O . HIS A 1 1473 ? 66.517 36.741 -111.893 1.00 82.75 1473 HIS A O 1
ATOM 11680 N N . ALA A 1 1474 ? 64.964 35.566 -110.772 1.00 81.19 1474 ALA A N 1
ATOM 11681 C CA . ALA A 1 1474 ? 65.261 36.144 -109.469 1.00 81.19 1474 ALA A CA 1
ATOM 11682 C C . ALA A 1 1474 ? 66.689 35.826 -108.997 1.00 81.19 1474 ALA A C 1
ATOM 11684 O O . ALA A 1 1474 ? 67.388 36.734 -108.551 1.00 81.19 1474 ALA A O 1
ATOM 11685 N N . LEU A 1 1475 ? 67.170 34.585 -109.151 1.00 78.75 1475 LEU A N 1
ATOM 11686 C CA . LEU A 1 1475 ? 68.547 34.187 -108.812 1.00 78.75 1475 LEU A CA 1
ATOM 11687 C C . LEU A 1 1475 ? 69.587 34.923 -109.639 1.00 78.75 1475 LEU A C 1
ATOM 11689 O O . LEU A 1 1475 ? 70.561 35.420 -109.079 1.00 78.75 1475 LEU A O 1
ATOM 11693 N N . LEU A 1 1476 ? 69.379 35.061 -110.948 1.00 81.88 1476 LEU A N 1
ATOM 11694 C CA . LEU A 1 1476 ? 70.276 35.854 -111.785 1.00 81.88 1476 LEU A CA 1
ATOM 11695 C C . LEU A 1 1476 ? 70.308 37.322 -111.349 1.00 81.88 1476 LEU A C 1
ATOM 11697 O O . LEU A 1 1476 ? 71.386 37.915 -111.291 1.00 81.88 1476 LEU A O 1
ATOM 11701 N N . ASN A 1 1477 ? 69.153 37.907 -111.025 1.00 79.94 1477 ASN A N 1
ATOM 11702 C CA . ASN A 1 1477 ? 69.074 39.286 -110.546 1.00 79.94 1477 ASN A CA 1
ATOM 11703 C C . ASN A 1 1477 ? 69.758 39.449 -109.184 1.00 79.94 1477 ASN A C 1
ATOM 11705 O O . ASN A 1 1477 ? 70.526 40.390 -108.996 1.00 79.94 1477 ASN A O 1
ATOM 11709 N N . HIS A 1 1478 ? 69.554 38.505 -108.270 1.00 76.06 1478 HIS A N 1
ATOM 11710 C CA . HIS A 1 1478 ? 70.187 38.504 -106.958 1.00 76.06 1478 HIS A CA 1
ATOM 11711 C C . HIS A 1 1478 ? 71.705 38.307 -107.044 1.00 76.06 1478 HIS A C 1
ATOM 11713 O O . HIS A 1 1478 ? 72.444 39.047 -106.409 1.00 76.06 1478 HIS A O 1
ATOM 11719 N N . LEU A 1 1479 ? 72.202 37.391 -107.881 1.00 77.06 1479 LEU A N 1
ATOM 11720 C CA . LEU A 1 1479 ? 73.642 37.201 -108.096 1.00 77.06 1479 LEU A CA 1
ATOM 11721 C C . LEU A 1 1479 ? 74.295 38.421 -108.757 1.00 77.06 1479 LEU A C 1
ATOM 11723 O O . LEU A 1 1479 ? 75.413 38.792 -108.399 1.00 77.06 1479 LEU A O 1
ATOM 11727 N N . LYS A 1 1480 ? 73.602 39.081 -109.696 1.00 80.00 1480 LYS A N 1
ATOM 11728 C CA . LYS A 1 1480 ? 74.049 40.371 -110.247 1.00 80.00 1480 LYS A CA 1
ATOM 11729 C C . LYS A 1 1480 ? 74.124 41.434 -109.155 1.00 80.00 1480 LYS A C 1
ATOM 11731 O O . LYS A 1 1480 ? 75.126 42.138 -109.089 1.00 80.00 1480 LYS A O 1
ATOM 11736 N N . LEU A 1 1481 ? 73.108 41.517 -108.296 1.00 75.06 1481 LEU A N 1
ATOM 11737 C CA . LEU A 1 1481 ? 73.070 42.456 -107.178 1.00 75.06 1481 LEU A CA 1
ATOM 11738 C C . LEU A 1 1481 ? 74.194 42.184 -106.170 1.00 75.06 1481 LEU A C 1
ATOM 11740 O O . LEU A 1 1481 ? 74.929 43.102 -105.837 1.00 75.06 1481 LEU A O 1
ATOM 11744 N N . LEU A 1 1482 ? 74.405 40.927 -105.770 1.00 71.81 1482 LEU A N 1
ATOM 11745 C CA . LEU A 1 1482 ? 75.511 40.516 -104.900 1.00 71.81 1482 LEU A CA 1
ATOM 11746 C C . LEU A 1 1482 ? 76.876 40.841 -105.511 1.00 71.81 1482 LEU A C 1
ATOM 11748 O O . LEU A 1 1482 ? 77.784 41.248 -104.794 1.00 71.81 1482 LEU A O 1
ATOM 11752 N N . LYS A 1 1483 ? 77.039 40.685 -106.830 1.00 74.12 1483 LYS A N 1
ATOM 11753 C CA . LYS A 1 1483 ? 78.274 41.065 -107.526 1.00 74.12 1483 LYS A CA 1
ATOM 11754 C C . LYS A 1 1483 ? 78.499 42.579 -107.495 1.00 74.12 1483 LYS A C 1
ATOM 11756 O O . LYS A 1 1483 ? 79.634 43.005 -107.304 1.00 74.12 1483 LYS A O 1
ATOM 11761 N N . VAL A 1 1484 ? 77.445 43.381 -107.669 1.00 72.62 1484 VAL A N 1
ATOM 11762 C CA . VAL A 1 1484 ? 77.510 44.847 -107.527 1.00 72.62 1484 VAL A CA 1
ATOM 11763 C C . VAL A 1 1484 ? 77.860 45.220 -106.088 1.00 72.62 1484 VAL A C 1
ATOM 11765 O O . VAL A 1 1484 ? 78.850 45.910 -105.879 1.00 72.62 1484 VAL A O 1
ATOM 11768 N N . ASP A 1 1485 ? 77.149 44.671 -105.103 1.00 69.00 1485 ASP A N 1
ATOM 11769 C CA . ASP A 1 1485 ? 77.385 44.932 -103.680 1.00 69.00 1485 ASP A CA 1
ATOM 11770 C C . ASP A 1 1485 ? 78.788 44.467 -103.232 1.00 69.00 1485 ASP A C 1
ATOM 11772 O O . ASP A 1 1485 ? 79.419 45.119 -102.401 1.00 69.00 1485 ASP A O 1
ATOM 11776 N N . SER A 1 1486 ? 79.308 43.365 -103.791 1.00 66.31 1486 SER A N 1
ATOM 11777 C CA . SER A 1 1486 ? 80.664 42.855 -103.541 1.00 66.31 1486 SER A CA 1
ATOM 11778 C C . SER A 1 1486 ? 81.737 43.744 -104.168 1.00 66.31 1486 SER A C 1
ATOM 11780 O O . SER A 1 1486 ? 82.714 44.067 -103.494 1.00 66.31 1486 SER A O 1
ATOM 11782 N N . ASN A 1 1487 ? 81.550 44.197 -105.410 1.00 70.69 1487 ASN A N 1
ATOM 11783 C CA . ASN A 1 1487 ? 82.446 45.170 -106.038 1.00 70.69 1487 ASN A CA 1
ATOM 11784 C C . ASN A 1 1487 ? 82.443 46.500 -105.270 1.00 70.69 1487 ASN A C 1
ATOM 11786 O O . ASN A 1 1487 ? 83.507 47.071 -105.037 1.00 70.69 1487 ASN A O 1
ATOM 11790 N N . ASP A 1 1488 ? 81.268 46.943 -104.816 1.00 66.06 1488 ASP A N 1
ATOM 11791 C CA . ASP A 1 1488 ? 81.099 48.120 -103.965 1.00 66.06 1488 ASP A CA 1
ATOM 11792 C C . ASP A 1 1488 ? 81.690 47.919 -102.567 1.00 66.06 1488 ASP A C 1
ATOM 11794 O O . ASP A 1 1488 ? 82.075 48.886 -101.918 1.00 66.06 1488 ASP A O 1
ATOM 11798 N N . ALA A 1 1489 ? 81.739 46.686 -102.054 1.00 62.25 1489 ALA A N 1
ATOM 11799 C CA . ALA A 1 1489 ? 82.406 46.360 -100.797 1.00 62.25 1489 ALA A CA 1
ATOM 11800 C C . ALA A 1 1489 ? 83.930 46.418 -100.948 1.00 62.25 1489 ALA A C 1
ATOM 11802 O O . ALA A 1 1489 ? 84.577 47.068 -100.130 1.00 62.25 1489 ALA A O 1
ATOM 11803 N N . VAL A 1 1490 ? 84.484 45.806 -102.003 1.00 61.66 1490 VAL A N 1
ATOM 11804 C CA . VAL A 1 1490 ? 85.922 45.842 -102.313 1.00 61.66 1490 VAL A CA 1
ATOM 11805 C C . VAL A 1 1490 ? 86.379 47.279 -102.548 1.00 61.66 1490 VAL A C 1
ATOM 11807 O O . VAL A 1 1490 ? 87.360 47.690 -101.938 1.00 61.66 1490 VAL A O 1
ATOM 11810 N N . SER A 1 1491 ? 85.638 48.072 -103.330 1.00 62.88 1491 SER A N 1
ATOM 11811 C CA . SER A 1 1491 ? 85.968 49.484 -103.560 1.00 62.88 1491 SER A CA 1
ATOM 11812 C C . SER A 1 1491 ? 85.922 50.308 -102.268 1.00 62.88 1491 SER A C 1
ATOM 11814 O O . SER A 1 1491 ? 86.835 51.094 -102.031 1.00 62.88 1491 SER A O 1
ATOM 11816 N N . SER A 1 1492 ? 84.932 50.070 -101.394 1.00 59.47 1492 SER A N 1
ATOM 11817 C CA . SER A 1 1492 ? 84.839 50.723 -100.078 1.00 59.47 1492 SER A CA 1
ATOM 11818 C C . SER A 1 1492 ? 85.837 50.221 -99.025 1.00 59.47 1492 SER A C 1
ATOM 11820 O O . SER A 1 1492 ? 85.937 50.840 -97.975 1.00 59.47 1492 SER A O 1
ATOM 11822 N N . ALA A 1 1493 ? 86.530 49.101 -99.260 1.00 55.31 1493 ALA A N 1
ATOM 11823 C CA . ALA A 1 1493 ? 87.586 48.592 -98.377 1.00 55.31 1493 ALA A CA 1
ATOM 11824 C C . ALA A 1 1493 ? 88.996 48.963 -98.870 1.00 55.31 1493 ALA A C 1
ATOM 11826 O O . ALA A 1 1493 ? 89.934 48.986 -98.077 1.00 55.31 1493 ALA A O 1
ATOM 11827 N N . THR A 1 1494 ? 89.160 49.217 -100.173 1.00 57.12 1494 THR A N 1
ATOM 11828 C CA . THR A 1 1494 ? 90.414 49.725 -100.756 1.00 57.12 1494 THR A CA 1
ATOM 11829 C C . THR A 1 1494 ? 90.536 51.248 -100.728 1.00 57.12 1494 THR A C 1
ATOM 11831 O O . THR A 1 1494 ? 91.642 51.753 -100.907 1.00 57.12 1494 THR A O 1
ATOM 11834 N N . GLY A 1 1495 ? 89.422 51.967 -100.555 1.00 43.47 1495 GLY A N 1
ATOM 11835 C CA . GLY A 1 1495 ? 89.401 53.402 -100.253 1.00 43.47 1495 GLY A CA 1
ATOM 11836 C C . GLY A 1 1495 ? 89.313 53.626 -98.756 1.00 43.47 1495 GLY A C 1
ATOM 11837 O O . GLY A 1 1495 ? 89.965 54.582 -98.284 1.00 43.47 1495 GLY A O 1
#

Foldseek 3Di:
DVVQPDAFAQWAWFFQCPFQAFAAEQEAEEDDPDPPPDDDDPDDDDDPPAFCADQDDWAKDWDWADVLTKIWIWIAHPVQQQKIKIAIDFLFARHRSHTYIYGYPAGWHRDKDKYWDQDPPDSQIWIWMWTAGSRQKIKIATHRDRPPGHHPHYRDPVRIFIARQVVVCVPWHFQEWDDDVQWIWTWTQQRKIWIFGRDDPDDPPGTGDDIQDPPPPPDDDDPRFGGFQYWDWAADPNWIKIWTAGFQQWIWIAGPVVSDIQDTDRLPDPPDPQKTFHDKDWAHQDPVQQWIKIWTWIFHDDDPTWIKIFIWTWHFDDDPDTHTDIDNTQDIDTDDDADWQEWYDAPFWIWTDGQQWIWIWGRDDPDPDTSIHIYHYLLQVLCQLLQNDPLRPLVLLVQLLLLLDDDDLVLSLVLVLVLNLLSCLWASNDHNQLLQVLVVVLVDDDDPVRSLPDFSVNVSVVVVVSLVVPQPDSGSVSSSVVSVVSSVSSSVSCSVQWTWHYWDDDRPWIWTHTNRIIITIAGDDLLLSLLSPNPDDPVSLVPLPLVDDPLLSVLVNLVSVLLNLLCSVNGPNLVSSLLCCLLPDPPDDNVSSLVSSLVCLQVLHRPSCLVSCCVPVNNVVSVVVVVVSVVVSVVSVVVSLVSLLVSCVSQVHLVSSVVSVVSVLVVLAQDADFDQDQADFRHSSLLSSLLSVLLVNLSSSLSVLVSVLSVLSNCLVCVVVSVHDPVSNCCSLPPVNLSSLVSNLLSSLSNQQSTAAAAQPDPDPVVCCVVVPPVVPDPVVVVVSSSGSRSNHGNLVLVCVVRRRGQDDNPDDSSDDDHNVRSVSSSSSSSNCLQQNSVNDPPQDSLNSLLVSLLSCVVVVRLSSNLSSLSSVVVSVVSVVVDDPPAPQCLSLLSSLQSNLVSLLSVLLVDDDDPSSVVSPVSSLVSLVVSLPGHCSQVNVVVCCVPLVPDPVVDDPVPPPPPQDSLLSLLSSLCSQLVSCVVSVNLVSNLVSLVSSLVSLVVRLVVVVVPDPDPSVVVSLVSQLVSLLSNLVSCVSVVVLQSNLVSLVSRSDPVSSLVSLLVSVVSCVVVVVLVCLLVCVRPCVPCVVSNLVSLVVCQLPDDLPDPVRSLVSSLSNCVVVLVLQSSLQSLQVSLVLLQVVLPDDDLVVNLVSLVSSLVSLVSSLVSLVSPDQVPSWHFDDDPVSNDDDPDDDDDDDDDDDDDDDDDDPDRDIHHSLNSVLVSLVSVLVSLLSVLVHPDGDPSDSADDPVSLVSCLVSVVVVSSLVNLVSHDDDPVSQVSLLVSLLSLLLVLDPDPDPDPDDPDPPPDDDDDDDDDDDDDDPPPVVVVSVVSVVVSLVVCVVCCVVHLCSLLSSLLSNCVSPVPDDDDPSSVCSQVVLPPDDDDDPVRRPSHLLSVLLSCLVSVVLVVNLVSVLVLLVCLVPPDPVCLVVVPPPPRDDRPVVSVVSSLVSLVVCCVVVHPVVVSVVSNVSSVVSVVVSVVVVVVSVVVVVVVVVD

Secondary structure (DSSP, 8-state):
-GGGG-PPEEEEEEE----S---EEEEEE-PPPP-------S---S------PPP---EEEEEEETTTTEEEEEEE-TTSTTEEEEEEE-SSSPS-SEEEEEE-SSPPPS-EEEEEEE-TTTS-EEEEEEEE-TTSEEEEEEES-TTS--TTEEPPGGGEEEEE-GGGSTTPPEEEEEEETTEEEEEETTS-EEEEES--TT-S--EEEEEE-----S-SS---PPPEEEEEEEEETTEEEEEEEETTSEEEEEETTTTEEEEEEE-S-TT-TTEEEEEEEE---BTTTTEEEEEEEEEE-SSS--EEEEEEEEEEE-SSS-EEEE-S-SEEEEE-SS-EEEEEE-SSEEEEEESS-EEEEETT--SSS--EEEEE-HHHHHHHHTT-STTS-HHHHHHHHHHH-SS-HHHHHHHHHHHHHHHHHSTTT--HHHHHHHHHHTT----HHHHHH--HHHHHHHHHHHHHHH--S--HHHHHHHHHHHHHHHHHHHHHHS-EEEEEEETTEEEEEESS-EEEEEEPPHHHHHHT-----TTGGGGS-----HHHHHHHHHHHHHHHHHHHHHTTHHHHHHHHHHHS--SS-HHHHHHHHHHHHHHSS-HHHHHHHHHHH-HHHHHHHHHHHHHHHHHHHHHHHHHHHHHHHHHSSHHHHHHHHHHHHHHHSPP-------PPPPPHHHHHHHHHHHHHHHHHHHHHHHHHHHHHHHHHHSTTTTT--HHHHHHIIIIIHHHHHHHHHHHHHHHHHHHSBPPP-----HHHHHHT--TTS-HHHHHHHTTTTSTT-BHHHHHHHHTTTSS--TT--TTSPPPHHHHHHHHHHHHHHHHHTTT--TT--HHHHHHHHHHHHHTTT-HHHHHHHHHHHHHHHHHHHTSS----TT-HHHHHHHHHHHHHHHHHHTT--THHHHHHHHHHHHHHHHHHHSTTHHHHHHTTTTTTT--GGGS-GGGGSS---HHHHHHHHHHHHHHHHHHTT-HHHHHHHHHHHHHHHHHHHHHHTTT-SS-HHHHHHHHHHHHHHHHHHHHHHTT-HHHHHHHHHT---HHHHHHHHHHHHHHHHHTT-THHHHS--S--TTTHHHHHHHHHHHHHHS-TT-SS-HHHHHHHHHHHTT-HHHHHHHHHHHHHHHHHHTTSS-HHHHHHHHHHHHHHHHHHHHHHHTS-GGG-EEPPPPGGGG----S----------------------EEHHHHHHHHHHHHHHHHHHHTT--------SS--HHHHHHHHHTT-HHHHHHHHHHH--THHHHHHHHHHHHHHHHHHSPPTTS--------------------S---HHHHHHHHHHHHHHHHHHHHHTTT-TTHHHHHHHHHHHH-TTPPPPHHHHHHHHGGGSSS--SSS--SS-HHHHHHHHHHTT-HHHHHHHHHHHHHHHHHS-GGGHHHHTSTTS----HHHHHHHHHHHHHHHHTTSSHHHHHHHHHHHHHHHHHHHHHHHHHHHHHHHHHH-

Radius of gyration: 60.08 Å; chains: 1; bounding box: 154×108×163 Å

GO terms:
  GO:0031965 nuclear membrane (C, IDA)
  GO:0031965 nuclear membrane (C, EXP)
  GO:0009733 response to auxin (P, IGI)
  GO:0009409 response to cold (P, IMP)
  GO:0016973 poly(A)+ mRNA export from nucleus (P, IMP)
  GO:0005635 nuclear envelope (C, IDA)
  GO:0005643 nuclear pore (C, IDA)
  GO:0032502 developmental process (P, IMP)
  GO:0048510 regulation of timing of transition from vegetative to reproductive phase (P, IMP)
  GO:0005515 protein binding (F, IPI)

InterPro domains:
  IPR021717 Nucleoporin Nup120/160 [PTHR21286] (8-1490)
  IPR035192 NUP160, helical domain, plants [PF17238] (547-736)
  IPR036322 WD40-repeat-containing domain superfamily [SSF50978] (173-267)
  IPR056535 NUP160, middle TPR domain [PF23354] (963-1170)
  IPR056536 NUP160, C-terminal TPR domain [PF23347] (1217-1473)
  IPR059141 Nucleoporin Nup120/160, beta-propeller domain [PF11715] (71-528)